Protein AF-0000000079811449 (afdb_homodimer)

Secondary structure (DSSP, 8-state):
--SEEEEEEEE--S--HHHHHHHHHTSTTTTTSPPEEEEEEEEEEE-TT-HHHHTTEEEEEEEESSSSTT-EEEEEEEE---TT-SEEEEEEEEEEESSSS--GGGGGGSSHHHH-TTSHHHHH-EEEEEEEEEEEEEEEE-TTS-EEEEEEEEEEEEEEETTEEEEEEEEEEEEEEEES-THHHHHHHHHHHTTS--EE----HHHHHHHHHS--S-SSPPP------TT-BHHHHHHHHHHHHHHHHHHHHHHHHTT---HHHHHHHHHHHHHHHHHHHHHGGGGTTSPPPP-GGGHHHHHHHHHHHHHHHIIIIIHHHHHHHHHTT-HHHHHHHHHHHHHHHHHHHHHHHHHHHHHT-HHHHHHHHHHHHHHHHHHHHHTT---SSSS--GGGSS-BHHHHHHHHHHHHHHHHHHHHHT--SHHHHHHHHHHHHHHHHHHHHTGGGS-GGGHHHHHHHHHHHHHHHHHHHHHHHHHHHHHTT--HHHHHHHHHHHHHHT--HHHHHHH-/--SEEEEEEEE--S--HHHHHHHHHTSTTTTTSPPEEEEEEEEEEE-TT-HHHHTTEEEEEEEESSSSTT-EEEEEEEE---TT-SEEEEEEEEEEESSSS--GGGGTTSSHHHH-TTSHHHHH-EEEEEEEEEEEEEEEEPTTS-EEEEEEEEEEEEEEETTEEEEEEEEEEEEEEEES-THHHHHHHHHHHTTS--EE----HHHHHHHHHS--S-SSPPP------TT-BHHHHHHHHHHHHHHHHHHHHHHHHTT---HHHHHHHHHHHHHHHHHHHHHGGGGTTSPPPP-GGGHHHHHHHHHHHHHHHIIIIIHHHHHHHHHTT-HHHHHHHHHHHHHHHHHHHHHHHHHHHHHT-HHHHHHHHHHHHHHHHHHHHHTT-S-SSSS--GGGSS-BHHHHHHHHHHHHHHHHHHHHHT--SHHHHHHHHHHHHHHHHHHHHTGGGS-GGGHHHHHHHHHHHHHHHHHHHHHHHHHHHHHTT--HHHHHHHHHHHHHHT--HHHHHHH-

Foldseek 3Di:
DDFKWKKFKKFAQADDLVVVVVLLCPQPQQVVWDKDKWKKKKWWKFFPVRLCVVQQKTWIKMWIHDDDDPTKIKIKIKHDFPLLFSTTMTTMDMDTDDDDDDDCVVCPVDCVCVSQVPCPGVVRMDTFKMWIWMKIWTWGQDPPGWIKIKIWTWGWIWGAEPNDIDIATDTMIMIITPDDDSVRNLVVQLSSLQRFQIFGDSADSVNVNVCRHPPDPDQADAQDAFDDDQQAALLRLLLGLLSRLLSNLRSLLVVLSSPDPDLVSLVSNLVSVLLNVLSLVLCCLLQVLDHADDCVLCVQLNVLSVVLNLLCCLLPPVLVVCQVVQCVVDDVSNVLSVVLNVLSVVVNVVSSVSNSVSSRNSSNRSSSSSNSVVSVQSVCLSVVNPDDDGRHDVRRPSGGCLVVLQVSLVVLVVVLVVLVVVLLDPVSVVVNLSSLSSSLSSCRNCVVSYDPVSVVSNVVSVVSNVLLVVLVSLLSSLVSSVVSVGDPVVSVVSNVVSCVSPDDVVSVVVVD/DDFKWKKFKKFAFADDLVVVVVLLCPQPQQVVWDKDKWKKKKWWKFFPVRLCVVQQKTWIKMWIHDDDDPTWIKIKIKHDFPLLFSTTMTTMDMDTDDDDDDDCVVCVVDCVCVVQVPCPGVVRMDTFKMWIWMKIWTWGQDPPGWIKIKIWTWGWIWGAEPNDIDIATDTMIMIITPDDDSVRNLVVQLSSLQRFQIFGDSADSVNVNVCRRPPDPDQADAQDAFDDDQQAALLRLLLGLLSRLLSNLRSLLVVLSSPDPDLVSLVSNLVSVLLNVLSLVLCCLLQVLDHADDCVLVVQLNVLSVVLNLLCCLLPPVLVVCQVVQCVVDDVSNVLSVVLNVLSVVVNVVSSVSNSVSSRNSSNRSSSSSNSSVSVQSVCLSVVNNPDPGRPDVRRPSGGCLVVLQVSLVVLVVVLVVLVVVLLDPVSVVVNLSSLSSSLSSCRNCVVSYDPVCVVSNVVSVVSNVLLVVLVSLLSSLVSSVVSVGDPVVSVVSNVVSCVSPDDVVSVVVVD

Radius of gyration: 43.97 Å; Cα contacts (8 Å, |Δi|>4): 1811; chains: 2; bounding box: 59×142×88 Å

Organism: NCBI:txid164759

Solvent-accessible surface area (backbone atoms only — not comparable to full-atom values): 52479 Å² total; per-residue (Å²): 125,66,61,66,46,43,34,37,31,28,36,40,68,84,66,59,55,66,61,51,50,56,54,48,48,66,34,77,85,41,48,85,40,74,69,47,76,45,42,39,39,32,42,30,44,31,32,95,82,34,56,37,59,77,68,40,36,48,37,34,40,30,38,47,51,67,85,63,96,82,45,50,23,35,38,35,44,34,44,64,45,57,69,58,32,30,63,29,53,26,40,37,49,69,44,78,42,91,46,102,56,90,64,70,79,75,37,63,92,48,72,50,48,77,76,32,75,82,44,60,57,70,73,47,49,36,81,57,32,35,38,44,31,42,34,39,33,31,67,36,76,46,91,95,70,26,30,35,38,38,34,39,37,35,41,32,34,37,31,66,52,96,87,40,80,44,74,46,82,36,36,36,40,36,39,34,59,75,40,71,64,73,66,56,55,55,54,50,50,37,60,49,12,64,74,38,36,32,37,66,31,38,74,47,74,64,54,54,39,50,38,65,72,53,63,66,97,54,83,42,41,67,93,68,80,53,93,71,62,70,78,36,28,38,37,44,47,48,29,47,61,45,41,49,25,47,32,20,20,38,51,11,49,48,36,45,64,74,62,57,80,56,62,59,21,51,45,28,22,51,50,15,47,51,44,29,54,42,47,50,59,70,46,37,74,48,26,66,65,59,65,79,68,79,58,69,65,41,43,67,39,52,50,33,42,49,53,30,39,50,36,40,43,21,55,71,46,48,49,62,72,43,42,68,73,56,28,75,75,37,70,69,44,41,50,47,50,52,50,34,47,52,42,36,52,54,50,33,53,52,34,49,53,51,31,51,55,43,60,57,32,19,52,37,20,26,44,52,45,47,43,51,51,54,48,48,51,32,48,37,40,45,71,63,63,49,72,88,80,48,45,59,35,83,64,46,72,64,43,51,23,37,64,58,52,42,54,54,52,50,50,43,52,52,51,30,54,55,31,56,78,59,40,81,50,72,64,33,44,48,52,28,46,53,40,30,50,40,44,38,45,46,50,60,61,42,41,83,52,43,65,72,76,61,48,58,56,41,52,52,31,49,52,54,48,50,50,54,46,51,21,49,49,32,38,48,33,18,52,50,33,46,73,64,67,34,51,63,35,58,29,28,18,33,41,17,20,15,49,16,47,57,59,47,68,74,56,50,56,69,70,96,126,66,59,69,45,43,35,37,32,28,36,40,69,85,65,59,54,66,62,51,50,54,54,48,47,66,35,77,86,42,47,85,40,75,68,46,75,47,43,39,40,32,42,30,47,30,32,95,83,34,56,36,59,76,68,40,36,48,37,36,41,30,38,46,51,71,86,65,96,81,45,48,24,34,39,36,45,33,43,64,42,57,70,58,32,29,62,29,51,26,40,36,47,68,43,78,42,90,45,102,56,90,64,70,79,74,36,62,90,48,73,50,48,79,75,34,74,83,43,59,56,70,72,47,49,37,81,58,32,36,39,45,31,40,34,40,33,32,66,37,76,46,90,96,69,24,29,36,38,40,34,39,37,34,40,32,32,37,29,65,54,95,87,40,81,45,74,45,82,35,34,35,38,36,39,34,60,75,40,70,62,73,66,56,54,56,54,51,50,36,60,48,11,64,75,39,37,32,37,66,30,39,74,46,73,64,53,55,39,50,38,67,73,52,63,66,97,52,84,41,43,68,91,68,82,53,92,72,60,73,78,35,28,37,36,44,47,47,30,46,61,45,39,49,25,48,32,19,20,38,53,11,50,48,36,46,65,74,63,56,81,56,61,58,22,49,46,29,24,50,49,14,48,53,42,29,53,41,47,50,59,71,46,38,76,48,27,65,65,60,66,80,69,78,59,70,66,41,41,67,40,53,51,32,43,51,53,31,41,51,36,42,43,23,55,70,44,50,48,63,72,44,44,68,72,57,28,74,75,37,70,68,43,40,50,48,49,50,49,33,46,51,43,38,50,54,50,34,54,51,34,49,53,51,31,53,55,42,61,56,32,19,53,38,18,27,45,52,44,48,43,50,50,55,48,46,51,29,47,37,39,46,71,66,62,50,70,83,81,48,46,58,36,83,63,46,72,65,44,53,24,38,64,58,51,42,52,56,53,50,50,43,52,52,50,30,55,54,30,56,77,59,41,80,48,72,65,34,45,49,52,27,47,53,38,32,49,38,44,37,47,46,50,60,62,42,41,84,54,42,65,72,76,61,50,58,58,40,52,52,32,48,52,54,47,51,52,55,46,52,22,49,47,32,39,46,33,18,53,52,34,46,73,65,66,33,51,64,34,58,28,27,18,31,42,18,21,16,49,16,48,58,61,46,69,73,58,51,55,68,71,96

InterPro domains:
  IPR007899 CHAD domain [PF05235] (241-481)
  IPR007899 CHAD domain [PS51708] (231-512)
  IPR007899 CHAD domain [SM00880] (241-512)
  IPR023577 CYTH domain [PF01928] (4-210)
  IPR023577 CYTH domain [PS51707] (3-216)
  IPR023577 CYTH domain [SM01118] (3-216)
  IPR033469 CYTH-like domain superfamily [SSF55154] (2-217)
  IPR038186 CHAD domain superfamily [G3DSA:1.40.20.10] (221-512)
  IPR039013 Inorganic triphosphatase YgiF [PTHR39569] (3-284)

Nearest PDB structures (foldseek):
  5a61-assembly1_A  TM=7.788E-01  e=1.949E-19  Escherichia coli K-12
  5a68-assembly1_A  TM=6.359E-01  e=1.776E-06  Arabidopsis thaliana
  3v85-assembly1_A  TM=6.531E-01  e=1.099E-05  Arabidopsis thaliana
  8h92-assembly1_A  TM=6.636E-01  e=1.569E-05  Ziziphus jujuba
  5a61-assembly1_A  TM=7.805E-01  e=1.984E-19  Escherichia coli K-12

Sequence (1024 aa):
MSATETEIKLALPPRDAAALAARLMRVPALARATPVREHLVSLYHDTPAQDLLRQRVALRLRREGPGGAGARWLQTLKTAGDTTSALSQRGEWEMPVAGPALELHRLEGTPWPAMDPDGVLAAALQPCFTTDFVRTRWRVRVRGGAVVEVALDVGAVTATVDGAAHATPLCELELELLQGPPEALLALARRIARHVPVLPLAASKAARGYALLHPPASPAVEAQPPALKRGMTVAQVAERVLQEPFHQFCANLFALQQGSDAPEVVHQARVGWRRLRSLARLFAPACAARPAPAAAALAPLLQSLGHLRDLDVARTQTLPALAAHYAQGGARQAAAWAAAQAALDAAADQARAQTRAALHRPAVGAALLAWQDWLHGWALAAQGECGVDACASDALAGAPARHWVRKRVQRLVRRLGAALKTAGDDEGLHHARILAKRLRYGSTSLAPLLPRRMGRHRGAAEQWQERLGAQRDWAQAAALVAGCGGDAAVVAFLRGAALGRGWDPLRDAARRMSATETEIKLALPPRDAAALAARLMRVPALARATPVREHLVSLYHDTPAQDLLRQRVALRLRREGPGGAGARWLQTLKTAGDTTSALSQRGEWEMPVAGPALELHRLEGTPWPAMDPDGVLAAALQPCFTTDFVRTRWRVRVRGGAVVEVALDVGAVTATVDGAAHATPLCELELELLQGPPEALLALARRIARHVPVLPLAASKAARGYALLHPPASPAVEAQPPALKRGMTVAQVAERVLQEPFHQFCANLFALQQGSDAPEVVHQARVGWRRLRSLARLFAPACAARPAPAAAALAPLLQSLGHLRDLDVARTQTLPALAAHYAQGGARQAAAWAAAQAALDAAADQARAQTRAALHRPAVGAALLAWQDWLHGWALAAQGECGVDACASDALAGAPARHWVRKRVQRLVRRLGAALKTAGDDEGLHHARILAKRLRYGSTSLAPLLPRRMGRHRGAAEQWQERLGAQRDWAQAAALVAGCGGDAAVVAFLRGAALGRGWDPLRDAARR

pLDDT: mean 88.12, std 11.89, range [29.69, 98.19]

Structure (mmCIF, N/CA/C/O backbone):
data_AF-0000000079811449-model_v1
#
loop_
_entity.id
_entity.type
_entity.pdbx_description
1 polymer 'Adenylate cyclase'
#
loop_
_atom_site.group_PDB
_atom_site.id
_atom_site.type_symbol
_atom_site.label_atom_id
_atom_site.label_alt_id
_atom_site.label_comp_id
_atom_site.label_asym_id
_atom_site.label_entity_id
_atom_site.label_seq_id
_atom_site.pdbx_PDB_ins_code
_atom_site.Cartn_x
_atom_site.Cartn_y
_atom_site.Cartn_z
_atom_site.occupancy
_atom_site.B_iso_or_equiv
_atom_site.auth_seq_id
_atom_site.auth_comp_id
_atom_site.auth_asym_id
_atom_site.auth_atom_id
_atom_site.pdbx_PDB_model_num
ATOM 1 N N . MET A 1 1 ? 7.316 55.438 37.5 1 42.88 1 MET A N 1
ATOM 2 C CA . MET A 1 1 ? 6.641 54.781 36.375 1 42.88 1 MET A CA 1
ATOM 3 C C . MET A 1 1 ? 6.613 53.281 36.531 1 42.88 1 MET A C 1
ATOM 5 O O . MET A 1 1 ? 7.496 52.688 37.156 1 42.88 1 MET A O 1
ATOM 9 N N . SER A 1 2 ? 5.523 52.75 36.188 1 56.16 2 SER A N 1
ATOM 10 C CA . SER A 1 2 ? 5.074 51.438 36.625 1 56.16 2 SER A CA 1
ATOM 11 C C . SER A 1 2 ? 5.926 50.344 36.031 1 56.16 2 SER A C 1
ATOM 13 O O . SER A 1 2 ? 6.355 50.438 34.875 1 56.16 2 SER A O 1
ATOM 15 N N . ALA A 1 3 ? 6.488 49.438 36.719 1 78.5 3 ALA A N 1
ATOM 16 C CA . ALA A 1 3 ? 7.441 48.344 36.625 1 78.5 3 ALA A CA 1
ATOM 17 C C . ALA A 1 3 ? 6.824 47.156 35.875 1 78.5 3 ALA A C 1
ATOM 19 O O . ALA A 1 3 ? 7.52 46.438 35.156 1 78.5 3 ALA A O 1
ATOM 20 N N . THR A 1 4 ? 5.434 47.125 35.938 1 83.81 4 THR A N 1
ATOM 21 C CA . THR A 1 4 ? 4.859 45.969 35.25 1 83.81 4 THR A CA 1
ATOM 22 C C . THR A 1 4 ? 3.66 46.375 34.406 1 83.81 4 THR A C 1
ATOM 24 O O . THR A 1 4 ? 2.777 47.094 34.875 1 83.81 4 THR A O 1
ATOM 27 N N . GLU A 1 5 ? 3.658 46.062 33.156 1 87.88 5 GLU A N 1
ATOM 28 C CA . GLU A 1 5 ? 2.576 46.312 32.188 1 87.88 5 GLU A CA 1
ATOM 29 C C . GLU A 1 5 ? 1.788 45.031 31.906 1 87.88 5 GLU A C 1
ATOM 31 O O . GLU A 1 5 ? 2.375 43.969 31.688 1 87.88 5 GLU A O 1
ATOM 36 N N . THR A 1 6 ? 0.425 45.094 32.062 1 89.56 6 THR A N 1
ATOM 37 C CA . THR A 1 6 ? -0.468 44 31.641 1 89.56 6 THR A CA 1
ATOM 38 C C . THR A 1 6 ? -1.304 44.438 30.438 1 89.56 6 THR A C 1
ATOM 40 O O . THR A 1 6 ? -2.027 45.438 30.484 1 89.56 6 THR A O 1
ATOM 43 N N . GLU A 1 7 ? -1.166 43.719 29.344 1 94.5 7 GLU A N 1
ATOM 44 C CA . GLU A 1 7 ? -1.866 44.125 28.141 1 94.5 7 GLU A CA 1
ATOM 45 C C . GLU A 1 7 ? -2.318 42.938 27.312 1 94.5 7 GLU A C 1
ATOM 47 O O . GLU A 1 7 ? -1.815 41.844 27.484 1 94.5 7 GLU A O 1
ATOM 52 N N . ILE A 1 8 ? -3.355 43.125 26.516 1 95.25 8 ILE A N 1
ATOM 53 C CA . ILE A 1 8 ? -3.764 42.219 25.453 1 95.25 8 ILE A CA 1
ATOM 54 C C . ILE A 1 8 ? -3.588 42.875 24.094 1 95.25 8 ILE A C 1
ATOM 56 O O . ILE A 1 8 ? -3.898 44.062 23.922 1 95.25 8 ILE A O 1
ATOM 60 N N . LYS A 1 9 ? -3.02 42.094 23.156 1 96.44 9 LYS A N 1
ATOM 61 C CA . LYS A 1 9 ? -2.832 42.594 21.797 1 96.44 9 LYS A CA 1
ATOM 62 C C . LYS A 1 9 ? -3.711 41.844 20.812 1 96.44 9 LYS A C 1
ATOM 64 O O . LYS A 1 9 ? -3.781 40.594 20.844 1 96.44 9 LYS A O 1
ATOM 69 N N . LEU A 1 10 ? -4.34 42.656 20 1 96.62 10 LEU A N 1
ATOM 70 C CA . LEU A 1 10 ? -5.219 42.094 18.969 1 96.62 10 LEU A CA 1
ATOM 71 C C . LEU A 1 10 ? -4.824 42.594 17.578 1 96.62 10 LEU A C 1
ATOM 73 O O . LEU A 1 10 ? -4.52 43.781 17.406 1 96.62 10 LEU A O 1
ATOM 77 N N . ALA A 1 11 ? -4.758 41.719 16.656 1 95.88 11 ALA A N 1
ATOM 78 C CA . ALA A 1 11 ? -4.512 42.094 15.273 1 95.88 11 ALA A CA 1
ATOM 79 C C . ALA A 1 11 ? -5.812 42.438 14.555 1 95.88 11 ALA A C 1
ATOM 81 O O . ALA A 1 11 ? -6.852 41.844 14.812 1 95.88 11 ALA A O 1
ATOM 82 N N . LEU A 1 12 ? -5.777 43.406 13.734 1 94.19 12 LEU A N 1
ATOM 83 C CA . LEU A 1 12 ? -6.879 43.812 12.859 1 94.19 12 LEU A CA 1
ATOM 84 C C . LEU A 1 12 ? -6.5 43.625 11.391 1 94.19 12 LEU A C 1
ATOM 86 O O . LEU A 1 12 ? -5.316 43.656 11.047 1 94.19 12 LEU A O 1
ATOM 90 N N . PRO A 1 13 ? -7.555 43.312 10.547 1 89.5 13 PRO A N 1
ATOM 91 C CA . PRO A 1 13 ? -7.234 43.312 9.117 1 89.5 13 PRO A CA 1
ATOM 92 C C . PRO A 1 13 ? -6.691 44.656 8.648 1 89.5 13 PRO A C 1
ATOM 94 O O . PRO A 1 13 ? -7.156 45.719 9.094 1 89.5 13 PRO A O 1
ATOM 97 N N . PRO A 1 14 ? -5.707 44.5 7.781 1 81.94 14 PRO A N 1
ATOM 98 C CA . PRO A 1 14 ? -5.152 45.781 7.297 1 81.94 14 PRO A CA 1
ATOM 99 C C . PRO A 1 14 ? -6.188 46.625 6.566 1 81.94 14 PRO A C 1
ATOM 101 O O . PRO A 1 14 ? -6.801 46.156 5.602 1 81.94 14 PRO A O 1
ATOM 104 N N . ARG A 1 15 ? -6.488 47.719 7.07 1 76.31 15 ARG A N 1
ATOM 105 C CA . ARG A 1 15 ? -7.422 48.688 6.512 1 76.31 15 ARG A CA 1
ATOM 106 C C . ARG A 1 15 ? -6.988 50.125 6.848 1 76.31 15 ARG A C 1
ATOM 108 O O . ARG A 1 15 ? -6.016 50.312 7.574 1 76.31 15 ARG A O 1
ATOM 115 N N . ASP A 1 16 ? -7.727 50.938 6.277 1 75.94 16 ASP A N 1
ATOM 116 C CA . ASP A 1 16 ? -7.492 52.344 6.547 1 75.94 16 ASP A CA 1
ATOM 117 C C .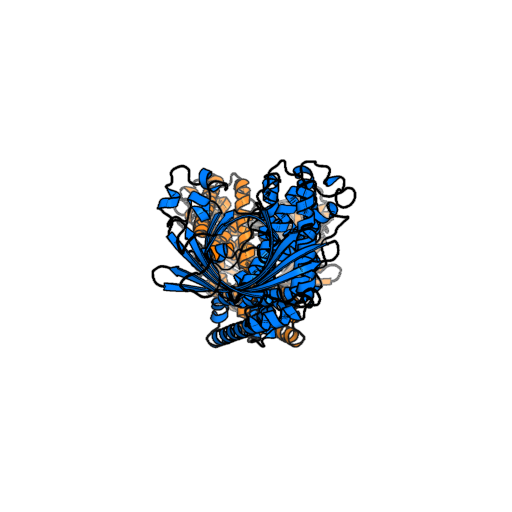 ASP A 1 16 ? -7.762 52.688 8.016 1 75.94 16 ASP A C 1
ATOM 119 O O . ASP A 1 16 ? -8.734 52.188 8.594 1 75.94 16 ASP A O 1
ATOM 123 N N . ALA A 1 17 ? -6.816 53.438 8.641 1 75 17 ALA A N 1
ATOM 124 C CA . ALA A 1 17 ? -6.844 53.812 10.055 1 75 17 ALA A CA 1
ATOM 125 C C . ALA A 1 17 ? -8.156 54.5 10.422 1 75 17 ALA A C 1
ATOM 127 O O . ALA A 1 17 ? -8.773 54.156 11.445 1 75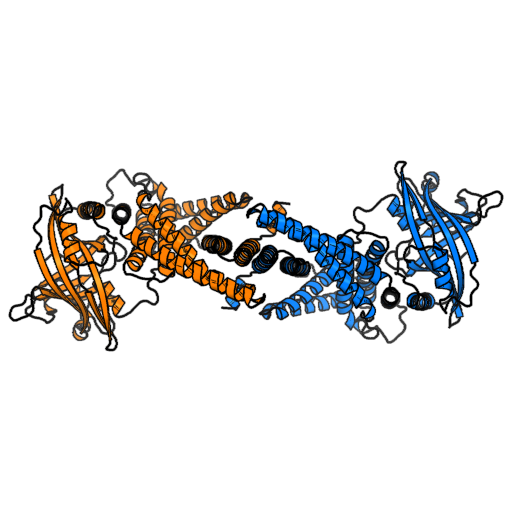 17 ALA A O 1
ATOM 128 N N . ALA A 1 18 ? -8.508 55.344 9.578 1 76.62 18 ALA A N 1
ATOM 129 C CA . ALA A 1 18 ? -9.711 56.125 9.867 1 76.62 18 ALA A CA 1
ATOM 130 C C . ALA A 1 18 ? -10.953 55.25 9.875 1 76.62 18 ALA A C 1
ATOM 132 O O . ALA A 1 18 ? -11.828 55.406 10.734 1 76.62 18 ALA A O 1
ATOM 133 N N . ALA A 1 19 ? -10.977 54.375 8.961 1 81.44 19 ALA A N 1
ATOM 134 C CA . ALA A 1 19 ? -12.117 53.469 8.867 1 81.44 19 ALA A CA 1
ATOM 135 C C . ALA A 1 19 ? -12.188 52.531 10.078 1 81.44 19 ALA A C 1
ATOM 137 O O . ALA A 1 19 ? -13.273 52.281 10.617 1 81.44 19 ALA A O 1
ATOM 138 N N . LEU A 1 20 ? -11.086 52.125 10.539 1 84 20 LEU A N 1
ATOM 139 C CA . LEU A 1 20 ? -11.031 51.25 11.703 1 84 20 LEU A CA 1
ATOM 140 C C . LEU A 1 20 ? -11.406 52.031 12.969 1 84 20 LEU A C 1
ATOM 142 O O . LEU A 1 20 ? -12.141 51.5 13.812 1 84 20 LEU A O 1
ATOM 146 N N . ALA A 1 21 ? -10.875 53.219 13.062 1 85.75 21 ALA A N 1
ATOM 147 C CA . ALA A 1 21 ? -11.203 54.062 14.219 1 85.75 21 ALA A CA 1
ATOM 148 C C . ALA A 1 21 ? -12.703 54.344 14.289 1 85.75 21 ALA A C 1
ATOM 150 O O . ALA A 1 21 ? -13.305 54.25 15.367 1 85.75 21 ALA A O 1
ATOM 151 N N . ALA A 1 22 ? -13.203 54.656 13.172 1 86.94 22 ALA A N 1
ATOM 152 C CA . ALA A 1 22 ? -14.641 54.938 13.102 1 86.94 22 ALA A CA 1
ATOM 153 C C . ALA A 1 22 ? -15.453 53.719 13.539 1 86.94 22 ALA A C 1
ATOM 155 O O . ALA A 1 22 ? -16.453 53.844 14.234 1 86.94 22 ALA A O 1
ATOM 156 N N . ARG A 1 23 ? -15.023 52.625 13.148 1 87.44 23 ARG A N 1
ATOM 157 C CA . ARG A 1 23 ? -15.703 51.375 13.523 1 87.44 23 ARG A CA 1
ATOM 158 C C . ARG A 1 23 ? -15.602 51.156 15.031 1 87.44 23 ARG A C 1
ATOM 160 O O . ARG A 1 23 ? -16.562 50.719 15.664 1 87.44 23 ARG A O 1
ATOM 167 N N . LEU A 1 24 ? -14.445 51.375 15.562 1 91.69 24 LEU A N 1
ATOM 168 C CA . LEU A 1 24 ? -14.211 51.156 16.984 1 91.69 24 LEU A CA 1
ATOM 169 C C . LEU A 1 24 ? -15.023 52.156 17.828 1 91.69 24 LEU A C 1
ATOM 171 O O . LEU A 1 24 ? -15.492 51.812 18.906 1 91.69 24 LEU A O 1
ATOM 175 N N . MET A 1 25 ? -15.227 53.281 17.297 1 90.69 25 MET A N 1
ATOM 176 C CA . MET A 1 25 ? -15.984 54.312 18.016 1 90.69 25 MET A CA 1
ATOM 177 C C . MET A 1 25 ? -17.453 53.938 18.125 1 90.69 25 MET A C 1
ATOM 179 O O . MET A 1 25 ? -18.172 54.469 18.969 1 90.69 25 MET A O 1
ATOM 183 N N . ARG A 1 26 ? -17.828 53.031 17.297 1 91 26 ARG A N 1
ATOM 184 C CA . ARG A 1 26 ? -19.203 52.562 17.312 1 91 26 ARG A CA 1
ATOM 185 C C . ARG A 1 26 ? -19.391 51.406 18.266 1 91 26 ARG A C 1
ATOM 187 O O . ARG A 1 26 ? -20.516 51 18.562 1 91 26 ARG A O 1
ATOM 194 N N . VAL A 1 27 ? -18.344 50.906 18.703 1 92.38 27 VAL A N 1
ATOM 195 C CA . VAL A 1 27 ? -18.422 49.844 19.703 1 92.38 27 VAL A CA 1
ATOM 196 C C . VAL A 1 27 ? -18.938 50.375 21.031 1 92.38 27 VAL A C 1
ATOM 198 O O . VAL A 1 27 ? -18.375 51.344 21.562 1 92.38 27 VAL A O 1
ATOM 201 N N . PRO A 1 28 ? -19.984 49.812 21.594 1 89.19 28 PRO A N 1
ATOM 202 C CA . PRO A 1 28 ? -20.609 50.344 22.797 1 89.19 28 PRO A CA 1
ATOM 203 C C . PRO A 1 28 ? -19.609 50.562 23.938 1 89.19 28 PRO A C 1
ATOM 205 O O . PRO A 1 28 ? -19.688 51.562 24.656 1 89.19 28 PRO A O 1
ATOM 208 N N . ALA A 1 29 ? -18.656 49.75 24.062 1 88.12 29 ALA A N 1
ATOM 209 C CA . ALA A 1 29 ? -17.688 49.844 25.156 1 88.12 29 ALA A CA 1
ATOM 210 C C . ALA A 1 29 ? -16.781 51.062 25 1 88.12 29 ALA A C 1
ATOM 212 O O . ALA A 1 29 ? -16.172 51.5 25.969 1 88.12 29 ALA A O 1
ATOM 213 N N . LEU A 1 30 ? -16.656 51.625 23.812 1 92.38 30 LEU A N 1
ATOM 214 C CA . LEU A 1 30 ? -15.719 52.688 23.531 1 92.38 30 LEU A CA 1
ATOM 215 C C . LEU A 1 30 ? -16.469 53.969 23.188 1 92.38 30 LEU A C 1
ATOM 217 O O . LEU A 1 30 ? -15.898 55.062 23.172 1 92.38 30 LEU A O 1
ATOM 221 N N . ALA A 1 31 ? -17.734 53.906 22.984 1 89.31 31 ALA A N 1
ATOM 222 C CA . ALA A 1 31 ? -18.547 54.969 22.391 1 89.31 31 ALA A CA 1
ATOM 223 C C . ALA A 1 31 ? -18.578 56.188 23.281 1 89.31 31 ALA A C 1
ATOM 225 O O . ALA A 1 31 ? -18.719 57.312 22.797 1 89.31 31 ALA A O 1
ATOM 226 N N . ARG A 1 32 ? -18.438 56 24.578 1 88.12 32 ARG A N 1
ATOM 227 C CA . ARG A 1 32 ? -18.609 57.125 25.5 1 88.12 32 ARG A CA 1
ATOM 228 C C . ARG A 1 32 ? -17.266 57.844 25.734 1 88.12 32 ARG A C 1
ATOM 230 O O . ARG A 1 32 ? -17.234 58.938 26.328 1 88.12 32 ARG A O 1
ATOM 237 N N . ALA A 1 33 ? -16.234 57.281 25.312 1 90.62 33 ALA A N 1
ATOM 238 C CA . ALA A 1 33 ? -14.93 57.875 25.531 1 90.62 33 ALA A CA 1
ATOM 239 C C . ALA A 1 33 ? -14.477 58.688 24.328 1 90.62 33 ALA A C 1
ATOM 241 O O . ALA A 1 33 ? -14.734 58.312 23.188 1 90.62 33 ALA A O 1
ATOM 242 N N . THR A 1 34 ? -13.859 59.844 24.578 1 91.19 34 THR A N 1
ATOM 243 C CA . THR A 1 34 ? -13.297 60.656 23.5 1 91.19 34 THR A CA 1
ATOM 244 C C . THR A 1 34 ? -11.891 60.219 23.156 1 91.19 34 THR A C 1
ATOM 246 O O . THR A 1 34 ? -11 60.219 24 1 91.19 34 THR A O 1
ATOM 249 N N . PRO A 1 35 ? -11.719 59.812 21.906 1 93.5 35 PRO A N 1
ATOM 250 C CA . PRO A 1 35 ? -10.383 59.344 21.516 1 93.5 35 PRO A CA 1
ATOM 251 C C . PRO A 1 35 ? -9.383 60.5 21.344 1 93.5 35 PRO A C 1
ATOM 253 O O . PRO A 1 35 ? -9.773 61.625 21.031 1 93.5 35 PRO A O 1
ATOM 256 N N . VAL A 1 36 ? -8.164 60.188 21.578 1 93.44 36 VAL A N 1
ATOM 257 C CA . VAL A 1 36 ? -7.043 61.062 21.328 1 93.44 36 VAL A CA 1
ATOM 258 C C . VAL A 1 36 ? -6.113 60.438 20.281 1 93.44 36 VAL A C 1
ATOM 260 O O . VAL A 1 36 ? -5.754 59.281 20.391 1 93.44 36 VAL A O 1
ATOM 263 N N . ARG A 1 37 ? -5.77 61.25 19.312 1 92.81 37 ARG A N 1
ATOM 264 C CA . ARG A 1 37 ? -4.91 60.781 18.234 1 92.81 37 ARG A CA 1
ATOM 265 C C . ARG A 1 37 ? -3.508 61.375 18.344 1 92.81 37 ARG A C 1
ATOM 267 O O . ARG A 1 37 ? -3.352 62.531 18.672 1 92.81 37 ARG A O 1
ATOM 274 N N . GLU A 1 38 ? -2.537 60.562 18.078 1 92.56 38 GLU A N 1
ATOM 275 C CA . GLU A 1 38 ? -1.143 61 18.094 1 92.56 38 GLU A CA 1
ATOM 276 C C . GLU A 1 38 ? -0.317 60.219 17.078 1 92.56 38 GLU A C 1
ATOM 278 O O . GLU A 1 38 ? -0.622 59.062 16.781 1 92.56 38 GLU A O 1
ATOM 283 N N . HIS A 1 39 ? 0.681 60.875 16.516 1 94.06 39 HIS A N 1
ATOM 284 C CA . HIS A 1 39 ? 1.654 60.219 15.656 1 94.06 39 HIS A CA 1
ATOM 285 C C . HIS A 1 39 ? 2.898 59.812 16.438 1 94.06 39 HIS A C 1
ATOM 287 O O . HIS A 1 39 ? 3.537 60.656 17.078 1 94.06 39 HIS A O 1
ATOM 293 N N . LEU A 1 40 ? 3.197 58.562 16.391 1 95.81 40 LEU A N 1
ATOM 294 C CA . LEU A 1 40 ? 4.316 58 17.141 1 95.81 40 LEU A CA 1
ATOM 295 C C . LEU A 1 40 ? 5.332 57.344 16.219 1 95.81 40 LEU A C 1
ATOM 297 O O . LEU A 1 40 ? 4.969 56.531 15.367 1 95.81 40 LEU A O 1
ATOM 301 N N . VAL A 1 41 ? 6.59 57.719 16.328 1 96.69 41 VAL A N 1
ATOM 302 C CA . VAL A 1 41 ? 7.699 57.094 15.602 1 96.69 41 VAL A CA 1
ATOM 303 C C . VAL A 1 41 ? 8.711 56.562 16.594 1 96.69 41 VAL A C 1
ATOM 305 O O . VAL A 1 41 ? 9.258 57.281 17.422 1 96.69 41 VAL A O 1
ATOM 308 N N . SER A 1 42 ? 8.898 55.25 16.547 1 97.38 42 SER A N 1
ATOM 309 C CA . SER A 1 42 ? 9.844 54.625 17.453 1 97.38 42 SER A CA 1
ATOM 310 C C . SER A 1 42 ? 11.039 54.031 16.703 1 97.38 42 SER A C 1
ATOM 312 O O . SER A 1 42 ? 10.867 53.344 15.688 1 97.38 42 SER A O 1
ATOM 314 N N . LEU A 1 43 ? 12.164 54.344 17.188 1 97.38 43 LEU A N 1
ATOM 315 C CA . LEU A 1 43 ? 13.406 53.781 16.703 1 97.38 43 LEU A CA 1
ATOM 316 C C . LEU A 1 43 ? 13.938 52.719 17.672 1 97.38 43 LEU A C 1
ATOM 318 O O . LEU A 1 43 ? 14.25 53.062 18.828 1 97.38 43 LEU A O 1
ATOM 322 N N . TYR A 1 44 ? 14.016 51.469 17.219 1 98.12 44 TYR A N 1
ATOM 323 C CA . TYR A 1 44 ? 14.523 50.406 18.062 1 98.12 44 TYR A CA 1
ATOM 324 C C . TYR A 1 44 ? 16.031 50.25 17.891 1 98.12 44 TYR A C 1
ATOM 326 O O . TYR A 1 44 ? 16.562 50.406 16.797 1 98.12 44 TYR A O 1
ATOM 334 N N . HIS A 1 45 ? 16.688 49.969 19.016 1 97.69 45 HIS A N 1
ATOM 335 C CA . HIS A 1 45 ? 18.141 49.812 19.031 1 97.69 45 HIS A CA 1
ATOM 336 C C . HIS A 1 45 ? 18.531 48.406 19.5 1 97.69 45 HIS A C 1
ATOM 338 O O . HIS A 1 45 ? 17.891 47.844 20.391 1 97.69 45 HIS A O 1
ATOM 344 N N . ASP A 1 46 ? 19.5 47.875 18.859 1 97.56 46 ASP A N 1
ATOM 345 C CA . ASP A 1 46 ? 20.141 46.625 19.234 1 97.56 46 ASP A CA 1
ATOM 346 C C . ASP A 1 46 ? 21.562 46.531 18.719 1 97.56 46 ASP A C 1
ATOM 348 O O . ASP A 1 46 ? 22.016 47.438 17.984 1 97.56 46 ASP A O 1
ATOM 352 N N . THR A 1 47 ? 22.312 45.594 19.188 1 96.5 47 THR A N 1
ATOM 353 C CA . THR A 1 47 ? 23.641 45.375 18.656 1 96.5 47 THR A CA 1
ATOM 354 C C . THR A 1 47 ? 23.578 44.656 17.312 1 96.5 47 THR A C 1
ATOM 356 O O . THR A 1 47 ? 22.562 44.031 16.984 1 96.5 47 THR A O 1
ATOM 359 N N . PRO A 1 48 ? 24.688 44.781 16.516 1 93.62 48 PRO A N 1
ATOM 360 C CA . PRO A 1 48 ? 24.703 44 15.273 1 93.62 48 PRO A CA 1
ATOM 361 C C . PRO A 1 48 ? 24.484 42.5 15.5 1 93.62 48 PRO A C 1
ATOM 363 O O . PRO A 1 48 ? 23.906 41.812 14.648 1 93.62 48 PRO A O 1
ATOM 366 N N . ALA A 1 49 ? 24.875 42.031 16.609 1 93.56 49 ALA A N 1
ATOM 367 C CA . ALA A 1 49 ? 24.719 40.625 16.938 1 93.56 49 ALA A CA 1
ATOM 368 C C . ALA A 1 49 ? 23.359 40.344 17.562 1 93.56 49 ALA A C 1
ATOM 370 O O . ALA A 1 49 ? 23.016 39.188 17.859 1 93.56 49 ALA A O 1
ATOM 371 N N . GLN A 1 50 ? 22.625 41.375 17.75 1 94.62 50 GLN A N 1
ATOM 372 C CA . GLN A 1 50 ? 21.281 41.281 18.312 1 94.62 50 GLN A CA 1
ATOM 373 C C . GLN A 1 50 ? 21.312 40.688 19.719 1 94.62 50 GLN A C 1
ATOM 375 O O . GLN A 1 50 ? 20.578 39.75 20.016 1 94.62 50 GLN A O 1
ATOM 380 N N . ASP A 1 51 ? 22.078 41.219 20.469 1 95.12 51 ASP A N 1
ATOM 381 C CA . ASP A 1 51 ? 22.266 40.781 21.844 1 95.12 51 ASP A CA 1
ATOM 382 C C . ASP A 1 51 ? 21 41.031 22.672 1 95.12 51 ASP A C 1
ATOM 384 O O . ASP A 1 51 ? 20.688 40.25 23.578 1 95.12 51 ASP A O 1
ATOM 388 N N . LEU A 1 52 ? 20.328 42.219 22.484 1 95.12 52 LEU A N 1
ATOM 389 C CA . LEU A 1 52 ? 19.109 42.5 23.219 1 95.12 52 LEU A CA 1
ATOM 390 C C . LEU A 1 52 ? 18.016 41.469 22.875 1 95.12 52 LEU A C 1
ATOM 392 O O . LEU A 1 52 ? 17.312 41 23.75 1 95.12 52 LEU A O 1
ATOM 396 N N . LEU A 1 53 ? 17.891 41.219 21.609 1 93.81 53 LEU A N 1
ATOM 397 C CA . LEU A 1 53 ? 16.938 40.219 21.188 1 93.81 53 LEU A CA 1
ATOM 398 C C . LEU A 1 53 ? 17.219 38.875 21.891 1 93.81 53 LEU A C 1
ATOM 400 O O . LEU A 1 53 ? 16.281 38.219 22.359 1 93.81 53 LEU A O 1
ATOM 404 N N . ARG A 1 54 ? 18.438 38.438 21.906 1 92.88 54 ARG A N 1
ATOM 405 C CA . ARG A 1 54 ? 18.828 37.156 22.516 1 92.88 54 ARG A CA 1
ATOM 406 C C . ARG A 1 54 ? 18.453 37.125 23.984 1 92.88 54 ARG A C 1
ATOM 408 O O . ARG A 1 54 ? 18.156 36.062 24.531 1 92.88 54 ARG A O 1
ATOM 415 N N . GLN A 1 55 ? 18.484 38.281 24.531 1 91.19 55 GLN A N 1
ATOM 416 C CA . GLN A 1 55 ? 18.141 38.375 25.953 1 91.19 55 GLN A CA 1
ATOM 417 C C . GLN A 1 55 ? 16.656 38.656 26.125 1 91.19 55 GLN A C 1
ATOM 419 O O . GLN A 1 55 ? 16.172 38.844 27.25 1 91.19 55 GLN A O 1
ATOM 424 N N . ARG A 1 56 ? 15.953 38.781 25.047 1 92.44 56 ARG A N 1
ATOM 425 C CA . ARG A 1 56 ? 14.516 39 25.031 1 92.44 56 ARG A CA 1
ATOM 426 C C . ARG A 1 56 ? 14.18 40.375 25.641 1 92.44 56 ARG A C 1
ATOM 428 O O . ARG A 1 56 ? 13.273 40.5 26.469 1 92.44 56 ARG A O 1
ATOM 435 N N . VAL A 1 57 ? 14.969 41.344 25.297 1 94.06 57 VAL A N 1
ATOM 436 C CA . VAL A 1 57 ? 14.805 42.719 25.734 1 94.06 57 VAL A CA 1
ATOM 437 C C . VAL A 1 57 ? 14.695 43.656 24.531 1 94.06 57 VAL A C 1
ATOM 439 O O . VAL A 1 57 ? 15.344 43.406 23.5 1 94.06 57 VAL A O 1
ATOM 442 N N . ALA A 1 58 ? 13.836 44.719 24.625 1 96.06 58 ALA A N 1
ATOM 443 C CA . ALA A 1 58 ? 13.711 45.719 23.578 1 96.06 58 ALA A CA 1
ATOM 444 C C . ALA A 1 58 ? 14 47.125 24.125 1 96.06 58 ALA A C 1
ATOM 446 O O . ALA A 1 58 ? 13.602 47.438 25.234 1 96.06 58 ALA A O 1
ATOM 447 N N . LEU A 1 59 ? 14.781 47.844 23.359 1 97.31 59 LEU A N 1
ATOM 448 C CA . LEU A 1 59 ? 15.117 49.219 23.688 1 97.31 59 LEU A CA 1
ATOM 449 C C . LEU A 1 59 ? 14.734 50.156 22.531 1 97.31 59 LEU A C 1
ATOM 451 O O . LEU A 1 59 ? 15.133 49.906 21.391 1 97.31 59 LEU A O 1
ATOM 455 N N . ARG A 1 60 ? 13.977 51.188 22.875 1 97.31 60 ARG A N 1
ATOM 456 C CA . ARG A 1 60 ? 13.555 52.062 21.797 1 97.31 60 ARG A CA 1
ATOM 457 C C . ARG A 1 60 ? 13.562 53.531 22.234 1 97.31 60 ARG A C 1
ATOM 459 O O . ARG A 1 60 ? 13.523 53.812 23.438 1 97.31 60 ARG A O 1
ATOM 466 N N . LEU A 1 61 ? 13.703 54.406 21.25 1 96.88 61 LEU A N 1
ATOM 467 C CA . LEU A 1 61 ? 13.445 55.844 21.328 1 96.88 61 LEU A CA 1
ATOM 468 C C . LEU A 1 61 ? 12.188 56.219 20.547 1 96.88 61 LEU A C 1
ATOM 470 O O . LEU A 1 61 ? 12.023 55.812 19.391 1 96.88 61 LEU A O 1
ATOM 474 N N . ARG A 1 62 ? 11.312 56.906 21.219 1 97.31 62 ARG A N 1
ATOM 475 C CA . ARG A 1 62 ? 10.047 57.25 20.578 1 97.31 62 ARG A CA 1
ATOM 476 C C . ARG A 1 62 ? 9.859 58.75 20.5 1 97.31 62 ARG A C 1
ATOM 478 O O . ARG A 1 62 ? 10.078 59.469 21.5 1 97.31 62 ARG A O 1
ATOM 485 N N . ARG A 1 63 ? 9.516 59.219 19.328 1 95.69 63 ARG A N 1
ATOM 486 C CA . ARG A 1 63 ? 9.102 60.625 19.141 1 95.69 63 ARG A CA 1
ATOM 487 C C . ARG A 1 63 ? 7.586 60.75 19.172 1 95.69 63 ARG A C 1
ATOM 489 O O . ARG A 1 63 ? 6.883 60.031 18.453 1 95.69 63 ARG A O 1
ATOM 496 N N . GLU A 1 64 ? 7.137 61.625 20.078 1 92 64 GLU A N 1
ATOM 497 C CA . GLU A 1 64 ? 5.711 61.938 20.125 1 92 64 GLU A CA 1
ATOM 498 C C . GLU A 1 64 ? 5.395 63.219 19.375 1 92 64 GLU A C 1
ATOM 500 O O . GLU A 1 64 ? 6.039 64.25 19.594 1 92 64 GLU A O 1
ATOM 505 N N . GLY A 1 65 ? 4.398 63.156 18.531 1 81.62 65 GLY A N 1
ATOM 506 C CA . GLY A 1 65 ? 3.98 64.375 17.797 1 81.62 65 GLY A CA 1
ATOM 507 C C . GLY A 1 65 ? 4.816 64.625 16.562 1 81.62 65 GLY A C 1
ATOM 508 O O . GLY A 1 65 ? 5.582 63.719 16.125 1 81.62 65 GLY A O 1
ATOM 509 N N . PRO A 1 66 ? 4.484 65.75 15.922 1 75.88 66 PRO A N 1
ATOM 510 C CA . PRO A 1 66 ? 5.203 66.125 14.688 1 75.88 66 PRO A CA 1
ATOM 511 C C . PRO A 1 66 ? 6.676 66.438 14.938 1 75.88 66 PRO A C 1
ATOM 513 O O . PRO A 1 66 ? 7.051 66.875 16.031 1 75.88 66 PRO A O 1
ATOM 516 N N . GLY A 1 67 ? 7.52 66 14.086 1 67.88 67 GLY A N 1
ATOM 517 C CA . GLY A 1 67 ? 8.953 66.312 14.156 1 67.88 67 GLY A CA 1
ATOM 518 C C . GLY A 1 67 ? 9.289 67.75 14.289 1 67.88 67 GLY A C 1
ATOM 519 O O . GLY A 1 67 ? 8.43 68.625 14.102 1 67.88 67 GLY A O 1
ATOM 520 N N . GLY A 1 68 ? 10.398 68.25 14.867 1 67.12 68 GLY A N 1
ATOM 521 C CA . GLY A 1 68 ? 10.891 69.562 14.945 1 67.12 68 GLY A CA 1
ATOM 522 C C . GLY A 1 68 ? 11.508 69.938 16.297 1 67.12 68 GLY A C 1
ATOM 523 O O . GLY A 1 68 ? 11.703 69.062 17.125 1 67.12 68 GLY A O 1
ATOM 524 N N . ALA A 1 69 ? 11.727 71.312 16.344 1 71.31 69 ALA A N 1
ATOM 525 C CA . ALA A 1 69 ? 12.289 71.875 17.578 1 71.31 69 ALA A CA 1
ATOM 526 C C . ALA A 1 69 ? 11.281 71.75 18.734 1 71.31 69 ALA A C 1
ATOM 528 O O . ALA A 1 69 ? 10.117 72.125 18.578 1 71.31 69 ALA A O 1
ATOM 529 N N . GLY A 1 70 ? 11.562 70.875 19.797 1 75.5 70 GLY A N 1
ATOM 530 C CA . GLY A 1 70 ? 10.711 70.75 20.969 1 75.5 70 GLY A CA 1
ATOM 531 C C . GLY A 1 70 ? 9.945 69.5 21.031 1 75.5 70 GLY A C 1
ATOM 532 O O . GLY A 1 70 ? 9.039 69.312 21.859 1 75.5 70 GLY A O 1
ATOM 533 N N . ALA A 1 71 ? 10.227 68.625 20.078 1 85.12 71 ALA A N 1
ATOM 534 C CA . ALA A 1 71 ? 9.547 67.375 20.109 1 85.12 71 ALA A CA 1
ATOM 535 C C . ALA A 1 71 ? 9.828 66.625 21.422 1 85.12 71 ALA A C 1
ATOM 537 O O . ALA A 1 71 ? 10.906 66.75 22 1 85.12 71 ALA A O 1
ATOM 538 N N . ARG A 1 72 ? 8.789 65.875 21.875 1 92.12 72 ARG A N 1
ATOM 539 C CA . ARG A 1 72 ? 8.969 65.062 23.062 1 92.12 72 ARG A CA 1
ATOM 540 C C . ARG A 1 72 ? 9.516 63.688 22.703 1 92.12 72 ARG A C 1
ATOM 542 O O . ARG A 1 72 ? 9.031 63.031 21.781 1 92.12 72 ARG A O 1
ATOM 549 N N . TRP A 1 73 ? 10.578 63.344 23.422 1 94.75 73 TRP A N 1
ATOM 550 C CA . TRP A 1 73 ? 11.234 62.062 23.203 1 94.75 73 TRP A CA 1
ATOM 551 C C . TRP A 1 73 ? 11.133 61.156 24.438 1 94.75 73 TRP A C 1
ATOM 553 O O . TRP A 1 73 ? 11.328 61.625 25.562 1 94.75 73 TRP A O 1
ATOM 563 N N . LEU A 1 74 ? 10.797 59.938 24.172 1 95.94 74 LEU A N 1
ATOM 564 C CA . LEU A 1 74 ? 10.711 58.969 25.234 1 95.94 74 LEU A CA 1
ATOM 565 C C . LEU A 1 74 ? 11.641 57.781 24.969 1 95.94 74 LEU A C 1
ATOM 567 O O . LEU A 1 74 ? 11.727 57.281 23.844 1 95.94 74 LEU A O 1
ATOM 571 N N . GLN A 1 75 ? 12.406 57.406 26 1 96.75 75 GLN A N 1
ATOM 572 C CA . GLN A 1 75 ? 13.195 56.188 26.016 1 96.75 75 GLN A CA 1
ATOM 573 C C . GLN A 1 75 ? 12.477 55.062 26.781 1 96.75 75 GLN A C 1
ATOM 575 O O . GLN A 1 75 ? 11.945 55.312 27.859 1 96.75 75 GLN A O 1
ATOM 580 N N . THR A 1 76 ? 12.43 53.875 26.141 1 96.38 76 THR A N 1
ATOM 581 C CA . THR A 1 76 ? 11.711 52.75 26.781 1 96.38 76 THR A CA 1
ATOM 582 C C . THR A 1 76 ? 12.531 51.469 26.75 1 96.38 76 THR A C 1
ATOM 584 O O . THR A 1 76 ? 13.078 51.125 25.703 1 96.38 76 THR A O 1
ATOM 587 N N . LEU A 1 77 ? 12.648 50.844 27.875 1 95.75 77 LEU A N 1
ATOM 588 C CA . LEU A 1 77 ? 13.18 49.5 28.016 1 95.75 77 LEU A CA 1
ATOM 589 C C . LEU A 1 77 ? 12.078 48.5 28.359 1 95.75 77 LEU A C 1
ATOM 591 O O . LEU A 1 77 ? 11.312 48.719 29.297 1 95.75 77 LEU A O 1
ATOM 595 N N . LYS A 1 78 ? 11.953 47.469 27.531 1 94.75 78 LYS A N 1
ATOM 596 C CA . LYS A 1 78 ? 10.953 46.438 27.781 1 94.75 78 LYS A CA 1
ATOM 597 C C . LYS A 1 78 ? 11.594 45.062 27.906 1 94.75 78 LYS A C 1
ATOM 599 O O . LYS A 1 78 ? 12.516 44.719 27.156 1 94.75 78 LYS A O 1
ATOM 604 N N . THR A 1 79 ? 11.164 44.281 28.828 1 90.81 79 THR A N 1
ATOM 605 C CA . THR A 1 79 ? 11.594 42.906 28.984 1 90.81 79 THR A CA 1
ATOM 606 C C . THR A 1 79 ? 10.5 41.938 28.547 1 90.81 79 THR A C 1
ATOM 608 O O . THR A 1 79 ? 9.359 42.344 28.328 1 90.81 79 THR A O 1
ATOM 611 N N . ALA A 1 80 ? 11.016 40.719 28.359 1 77.75 80 ALA A N 1
ATOM 612 C CA . ALA A 1 80 ? 10.078 39.75 27.781 1 77.75 80 ALA A CA 1
ATOM 613 C C . ALA A 1 80 ? 9.133 39.188 28.844 1 77.75 80 ALA A C 1
ATOM 615 O O . ALA A 1 80 ? 9.531 39 30 1 77.75 80 ALA A O 1
ATOM 616 N N . GLY A 1 81 ? 7.832 39.188 28.531 1 68.88 81 GLY A N 1
ATOM 617 C CA . GLY A 1 81 ? 6.875 38.344 29.234 1 68.88 81 GLY A CA 1
ATOM 618 C C . GLY A 1 81 ? 6.594 37.031 28.516 1 68.88 81 GLY A C 1
ATOM 619 O O . GLY A 1 81 ? 7.492 36.438 27.891 1 68.88 81 GLY A O 1
ATOM 620 N N . ASP A 1 82 ? 5.461 36.5 28.766 1 69.19 82 ASP A N 1
ATOM 621 C CA . ASP A 1 82 ? 5.02 35.312 28.016 1 69.19 82 ASP A CA 1
ATOM 622 C C . ASP A 1 82 ? 4.844 35.656 26.531 1 69.19 82 ASP A C 1
ATOM 624 O O . ASP A 1 82 ? 4.055 36.531 26.172 1 69.19 82 ASP A O 1
ATOM 628 N N . THR A 1 83 ? 5.586 35.031 25.672 1 69.19 83 THR A N 1
ATOM 629 C CA . THR A 1 83 ? 5.629 35.375 24.266 1 69.19 83 THR A CA 1
ATOM 630 C C . THR A 1 83 ? 4.656 34.531 23.469 1 69.19 83 THR A C 1
ATOM 632 O O . THR A 1 83 ? 4.598 34.625 22.234 1 69.19 83 THR A O 1
ATOM 635 N N . THR A 1 84 ? 3.902 33.75 24.125 1 76.12 84 THR A N 1
ATOM 636 C CA . THR A 1 84 ? 3.016 32.844 23.391 1 76.12 84 THR A CA 1
ATOM 637 C C . THR A 1 84 ? 1.554 33.219 23.625 1 76.12 84 THR A C 1
ATOM 639 O O . THR A 1 84 ? 0.649 32.531 23.141 1 76.12 84 THR A O 1
ATOM 642 N N . SER A 1 85 ? 1.353 34.25 24.281 1 83.75 85 SER A N 1
ATOM 643 C CA . SER A 1 85 ? -0.012 34.656 24.625 1 83.75 85 SER A CA 1
ATOM 644 C C . SER A 1 85 ? -0.282 36.094 24.234 1 83.75 85 SER A C 1
ATOM 646 O O . SER A 1 85 ? 0.623 36.938 24.25 1 83.75 85 SER A O 1
ATOM 648 N N . ALA A 1 86 ? -1.484 36.312 23.875 1 85.38 86 ALA A N 1
ATOM 649 C CA . ALA A 1 86 ? -1.91 37.688 23.594 1 85.38 86 ALA A CA 1
ATOM 650 C C . ALA A 1 86 ? -1.945 38.531 24.891 1 85.38 86 ALA A C 1
ATOM 652 O O . ALA A 1 86 ? -1.831 39.75 24.844 1 85.38 86 ALA A O 1
ATOM 653 N N . LEU A 1 87 ? -2.24 37.844 25.938 1 86.44 87 LEU A N 1
ATOM 654 C CA . LEU A 1 87 ? -2.158 38.469 27.25 1 86.44 87 LEU A CA 1
ATOM 655 C C . LEU A 1 87 ? -0.737 38.375 27.797 1 86.44 87 LEU A C 1
ATOM 657 O O . LEU A 1 87 ? -0.21 37.281 28.016 1 86.44 87 LEU A O 1
ATOM 661 N N . SER A 1 88 ? -0.185 39.562 27.953 1 87.94 88 SER A N 1
ATOM 662 C CA . SER A 1 88 ? 1.215 39.562 28.359 1 87.94 88 SER A CA 1
ATOM 663 C C . SER A 1 88 ? 1.419 40.469 29.578 1 87.94 88 SER A C 1
ATOM 665 O O . SER A 1 88 ? 0.701 41.438 29.766 1 87.94 88 SER A O 1
ATOM 667 N N . GLN A 1 89 ? 2.262 39.969 30.359 1 85.44 89 GLN A N 1
ATOM 668 C CA . GLN A 1 89 ? 2.789 40.75 31.484 1 85.44 89 GLN A CA 1
ATOM 669 C C . GLN A 1 89 ? 4.305 40.875 31.391 1 85.44 89 GLN A C 1
ATOM 671 O O . GLN A 1 89 ? 5.02 39.875 31.328 1 85.44 89 GLN A O 1
ATOM 676 N N . ARG A 1 90 ? 4.719 42.188 31.312 1 90.12 90 ARG A N 1
ATOM 677 C CA . ARG A 1 90 ? 6.156 42.375 31.141 1 90.12 90 ARG A CA 1
ATOM 678 C C . ARG A 1 90 ? 6.629 43.625 31.844 1 90.12 90 ARG A C 1
ATOM 680 O O . ARG A 1 90 ? 5.816 44.469 32.25 1 90.12 90 ARG A O 1
ATOM 687 N N . GLY A 1 91 ? 7.977 43.656 32.062 1 90.94 91 GLY A N 1
ATOM 688 C CA . GLY A 1 91 ? 8.586 44.875 32.562 1 90.94 91 GLY A CA 1
ATOM 689 C C . GLY A 1 91 ? 8.68 45.969 31.531 1 90.94 91 GLY A C 1
ATOM 690 O O . GLY A 1 91 ? 8.969 45.688 30.359 1 90.94 91 GLY A O 1
ATOM 691 N N . GLU A 1 92 ? 8.328 47.156 31.938 1 93.12 92 GLU A N 1
ATOM 692 C CA . GLU A 1 92 ? 8.414 48.312 31.062 1 93.12 92 GLU A CA 1
ATOM 693 C C . GLU A 1 92 ? 8.836 49.562 31.828 1 93.12 92 GLU A C 1
ATOM 695 O O . GLU A 1 92 ? 8.203 49.906 32.844 1 93.12 92 GLU A O 1
ATOM 700 N N . TRP A 1 93 ? 9.922 50.156 31.375 1 94.5 93 TRP A N 1
ATOM 701 C CA . TRP A 1 93 ? 10.445 51.406 31.938 1 94.5 93 TRP A CA 1
ATOM 702 C C . TRP A 1 93 ? 10.531 52.469 30.859 1 94.5 93 TRP A C 1
ATOM 704 O O . TRP A 1 93 ? 11.328 52.375 29.938 1 94.5 93 TRP A O 1
ATOM 714 N N . GLU A 1 94 ? 9.695 53.5 31.016 1 94.38 94 GLU A N 1
ATOM 715 C CA . GLU A 1 94 ? 9.641 54.594 30.062 1 94.38 94 GLU A CA 1
ATOM 716 C C . GLU A 1 94 ? 10.016 55.906 30.734 1 94.38 94 GLU A C 1
ATOM 718 O O . GLU A 1 94 ? 9.594 56.188 31.859 1 94.38 94 GLU A O 1
ATOM 723 N N . MET A 1 95 ? 10.844 56.719 30.062 1 94.69 95 MET A N 1
ATOM 724 C CA . MET A 1 95 ? 11.266 58 30.609 1 94.69 95 MET A CA 1
ATOM 725 C C . MET A 1 95 ? 11.523 59 29.516 1 94.69 95 MET A C 1
ATOM 727 O O . MET A 1 95 ? 11.953 58.656 28.422 1 94.69 95 MET A O 1
ATOM 731 N N . PRO A 1 96 ? 11.25 60.25 29.828 1 94.69 96 PRO A N 1
ATOM 732 C CA . PRO A 1 96 ? 11.578 61.312 28.844 1 94.69 96 PRO A CA 1
ATOM 733 C C . PRO A 1 96 ? 13.086 61.531 28.703 1 94.69 96 PRO A C 1
ATOM 735 O O . PRO A 1 96 ? 13.828 61.406 29.672 1 94.69 96 PRO A O 1
ATOM 738 N N . VAL A 1 97 ? 13.469 61.844 27.516 1 95.38 97 VAL A N 1
ATOM 739 C CA . VAL A 1 97 ? 14.859 62.188 27.234 1 95.38 97 VAL A CA 1
ATOM 740 C C . VAL A 1 97 ? 14.914 63.531 26.484 1 95.38 97 VAL A C 1
ATOM 742 O O . VAL A 1 97 ? 13.898 64 25.984 1 95.38 97 VAL A O 1
ATOM 745 N N . ALA A 1 98 ? 16.047 64.062 26.438 1 91.31 98 ALA A N 1
ATOM 746 C CA . ALA A 1 98 ? 16.203 65.438 26 1 91.31 98 ALA A CA 1
ATOM 747 C C . ALA A 1 98 ? 16.062 65.562 24.484 1 91.31 98 ALA A C 1
ATOM 749 O O . ALA A 1 98 ? 15.688 66.625 23.953 1 91.31 98 ALA A O 1
ATOM 750 N N . GLY A 1 99 ? 16.438 64.562 23.781 1 90.31 99 GLY A N 1
ATOM 751 C CA . GLY A 1 99 ? 16.438 64.562 22.328 1 90.31 99 GLY A CA 1
ATOM 752 C C . GLY A 1 99 ? 16.469 63.188 21.703 1 90.31 99 GLY A C 1
ATOM 753 O O . GLY A 1 99 ? 16.188 62.188 22.359 1 90.31 99 GLY A O 1
ATOM 754 N N . PRO A 1 100 ? 16.844 63.219 20.391 1 91.56 100 PRO A N 1
ATOM 755 C CA . PRO A 1 100 ? 16.797 61.969 19.656 1 91.56 100 PRO A CA 1
ATOM 756 C C . PRO A 1 100 ? 18.031 61.094 19.906 1 91.56 100 PRO A C 1
ATOM 758 O O . PRO A 1 100 ? 18.656 60.594 18.953 1 91.56 100 PRO A O 1
ATOM 761 N N . ALA A 1 101 ? 18.391 60.906 21.094 1 94.38 101 ALA A N 1
ATOM 762 C CA . ALA A 1 101 ? 19.5 60.062 21.5 1 94.38 101 ALA A CA 1
ATOM 763 C C . ALA A 1 101 ? 19.188 59.312 22.797 1 94.38 101 ALA A C 1
ATOM 765 O O . ALA A 1 101 ? 18.531 59.875 23.688 1 94.38 101 ALA A O 1
ATOM 766 N N . LEU A 1 102 ? 19.719 58.156 22.891 1 95.88 102 LEU A N 1
ATOM 767 C CA . LEU A 1 102 ? 19.531 57.344 24.094 1 95.88 102 LEU A CA 1
ATOM 768 C C . LEU A 1 102 ? 20.281 57.969 25.281 1 95.88 102 LEU A C 1
ATOM 770 O O . LEU A 1 102 ? 21.375 58.5 25.125 1 95.88 102 LEU A O 1
ATOM 774 N N . GLU A 1 103 ? 19.609 57.969 26.344 1 96.69 103 GLU A N 1
ATOM 775 C CA . GLU A 1 103 ? 20.219 58.344 27.625 1 96.69 103 GLU A CA 1
ATOM 776 C C . GLU A 1 103 ? 20.219 57.156 28.578 1 96.69 103 GLU A C 1
ATOM 778 O O . GLU A 1 103 ? 19.453 57.125 29.547 1 96.69 103 GLU A O 1
ATOM 783 N N . LEU A 1 104 ? 21.25 56.312 28.438 1 95.56 104 LEU A N 1
ATOM 784 C CA . LEU A 1 104 ? 21.25 55 29.062 1 95.56 104 LEU A CA 1
ATOM 785 C C . LEU A 1 104 ? 21.516 55.125 30.562 1 95.56 104 LEU A C 1
ATOM 787 O O . LEU A 1 104 ? 21.141 54.219 31.344 1 95.56 104 LEU A O 1
ATOM 791 N N . HIS A 1 105 ? 22.172 56.188 30.891 1 92.75 105 HIS A N 1
ATOM 792 C CA . HIS A 1 105 ? 22.422 56.406 32.312 1 92.75 105 HIS A CA 1
ATOM 793 C C . HIS A 1 105 ? 21.109 56.531 33.094 1 92.75 105 HIS A C 1
ATOM 795 O O . HIS A 1 105 ? 21.078 56.25 34.281 1 92.75 105 HIS A O 1
ATOM 801 N N . ARG A 1 106 ? 20.031 56.844 32.469 1 94.62 106 ARG A N 1
ATOM 802 C CA . ARG A 1 106 ? 18.734 57 33.094 1 94.62 106 ARG A CA 1
ATOM 803 C C . ARG A 1 106 ? 18.078 55.656 33.375 1 94.62 106 ARG A C 1
ATOM 805 O O . ARG A 1 106 ? 17.109 55.562 34.125 1 94.62 106 ARG A O 1
ATOM 812 N N . LEU A 1 107 ? 18.672 54.594 32.906 1 94.19 107 LEU A N 1
ATOM 813 C CA . LEU A 1 107 ? 18.109 53.25 33.094 1 94.19 107 LEU A CA 1
ATOM 814 C C . LEU A 1 107 ? 18.703 52.594 34.312 1 94.19 107 LEU A C 1
ATOM 816 O O . LEU A 1 107 ? 18.562 51.375 34.531 1 94.19 107 LEU A O 1
ATOM 820 N N . GLU A 1 108 ? 19.328 53.281 35.156 1 91.5 108 GLU A N 1
ATOM 821 C CA . GLU A 1 108 ? 20 52.75 36.344 1 91.5 108 GLU A CA 1
ATOM 822 C C . GLU A 1 108 ? 19.031 52 37.25 1 91.5 108 GLU A C 1
ATOM 824 O O . GLU A 1 108 ? 19.391 51 37.875 1 91.5 108 GLU A O 1
ATOM 829 N N . GLY A 1 109 ? 17.797 52.406 37.344 1 89.38 109 GLY A N 1
ATOM 830 C CA . GLY A 1 109 ? 16.797 51.781 38.219 1 89.38 109 GLY A CA 1
ATOM 831 C C . GLY A 1 109 ? 16.078 50.625 37.531 1 89.38 109 GLY A C 1
ATOM 832 O O . GLY A 1 109 ? 15.055 50.156 38.031 1 89.38 109 GLY A O 1
ATOM 833 N N . THR A 1 110 ? 16.562 50.219 36.438 1 92.69 110 THR A N 1
ATOM 834 C CA . THR A 1 110 ? 15.969 49.125 35.656 1 92.69 110 THR A CA 1
ATOM 835 C C . THR A 1 110 ? 16.906 47.938 35.594 1 92.69 110 THR A C 1
ATOM 837 O O . THR A 1 110 ? 18 47.969 36.188 1 92.69 110 THR A O 1
ATOM 840 N N . PRO A 1 111 ? 16.578 46.875 34.938 1 91.75 111 PRO A N 1
ATOM 841 C CA . PRO A 1 111 ? 17.469 45.688 34.812 1 91.75 111 PRO A CA 1
ATOM 842 C C . PRO A 1 111 ? 18.688 45.969 33.938 1 91.75 111 PRO A C 1
ATOM 844 O O . PRO A 1 111 ? 19.562 45.125 33.812 1 91.75 111 PRO A O 1
ATOM 847 N N . TRP A 1 112 ? 18.844 47.125 33.344 1 93.44 112 TRP A N 1
ATOM 848 C CA . TRP A 1 112 ? 19.875 47.438 32.375 1 93.44 112 TRP A CA 1
ATOM 849 C C . TRP A 1 112 ? 21.266 47.281 32.969 1 93.44 112 TRP A C 1
ATOM 851 O O . TRP A 1 112 ? 22.156 46.688 32.344 1 93.44 112 TRP A O 1
ATOM 861 N N . PRO A 1 113 ? 21.484 47.75 34.219 1 93.31 113 PRO A N 1
ATOM 862 C CA . PRO A 1 113 ? 22.844 47.656 34.75 1 93.31 113 PRO A CA 1
ATOM 863 C C . PRO A 1 113 ? 23.328 46.188 34.875 1 93.31 113 PRO A C 1
ATOM 865 O O . PRO A 1 113 ? 24.531 45.938 34.688 1 93.31 113 PRO A O 1
ATOM 868 N N . ALA A 1 114 ? 22.422 45.344 35.156 1 93.38 114 ALA A N 1
ATOM 869 C CA . ALA A 1 114 ? 22.797 43.938 35.219 1 93.38 114 ALA A CA 1
ATOM 870 C C . ALA A 1 114 ? 23.078 43.375 33.844 1 93.38 114 ALA A C 1
ATOM 872 O O . ALA A 1 114 ? 23.891 42.469 33.719 1 93.38 114 ALA A O 1
ATOM 873 N N . MET A 1 115 ? 22.469 43.906 32.812 1 92.19 115 MET A N 1
ATOM 874 C CA . MET A 1 115 ? 22.594 43.406 31.453 1 92.19 115 MET A CA 1
ATOM 875 C C . MET A 1 115 ? 23.875 43.938 30.812 1 92.19 115 MET A C 1
ATOM 877 O O . MET A 1 115 ? 24.422 43.312 29.906 1 92.19 115 MET A O 1
ATOM 881 N N . ASP A 1 116 ? 24.234 45.094 31.234 1 92.81 116 ASP A N 1
ATOM 882 C CA . ASP A 1 116 ? 25.391 45.75 30.641 1 92.81 116 ASP A CA 1
ATOM 883 C C . ASP A 1 116 ? 26.312 46.281 31.734 1 92.81 116 ASP A C 1
ATOM 885 O O . ASP A 1 116 ? 26.609 47.5 31.766 1 92.81 116 ASP A O 1
ATOM 889 N N . PRO A 1 117 ? 26.906 45.344 32.469 1 90.62 117 PRO A N 1
ATOM 890 C CA . PRO A 1 117 ? 27.734 45.781 33.594 1 90.62 117 PRO A CA 1
ATOM 891 C C . PRO A 1 117 ? 28.984 46.531 33.125 1 90.62 117 PRO A C 1
ATOM 893 O O . PRO A 1 117 ? 29.469 47.438 33.844 1 90.62 117 PRO A O 1
ATOM 896 N N . ASP A 1 118 ? 29.5 46.156 31.969 1 92.19 118 ASP A N 1
ATOM 897 C CA . ASP A 1 118 ? 30.781 46.719 31.547 1 92.19 118 ASP A CA 1
ATOM 898 C C . ASP A 1 118 ? 30.609 47.75 30.438 1 92.19 118 ASP A C 1
ATOM 900 O O . ASP A 1 118 ? 31.594 48.25 29.891 1 92.19 118 ASP A O 1
ATOM 904 N N . GLY A 1 119 ? 29.453 48.031 30.031 1 92.25 119 GLY A N 1
ATOM 905 C CA . GLY A 1 119 ? 29.156 49.062 29.047 1 92.25 119 GLY A CA 1
ATOM 906 C C . GLY A 1 119 ? 29.391 48.594 27.625 1 92.25 119 GLY A C 1
ATOM 907 O O . GLY A 1 119 ? 29.312 49.406 26.688 1 92.25 119 GLY A O 1
ATOM 908 N N . VAL A 1 120 ? 29.609 47.375 27.453 1 92.62 120 VAL A N 1
ATOM 909 C CA . VAL A 1 120 ? 29.906 46.844 26.141 1 92.62 120 VAL A CA 1
ATOM 910 C C . VAL A 1 120 ? 28.672 46.906 25.25 1 92.62 120 VAL A C 1
ATOM 912 O O . VAL A 1 120 ? 28.75 47.25 24.078 1 92.62 120 VAL A O 1
ATOM 915 N N . LEU A 1 121 ? 27.578 46.531 25.812 1 93.69 121 LEU A N 1
ATOM 916 C CA . LEU A 1 121 ? 26.328 46.562 25.062 1 93.69 121 LEU A CA 1
ATOM 917 C C . LEU A 1 121 ? 25.984 47.969 24.625 1 93.69 121 LEU A C 1
ATOM 919 O O . LEU A 1 121 ? 25.641 48.188 23.469 1 93.69 121 LEU A O 1
ATOM 923 N N . ALA A 1 122 ? 26.109 48.875 25.516 1 94.94 122 ALA A N 1
ATOM 924 C CA . ALA A 1 122 ? 25.781 50.281 25.266 1 94.94 122 ALA A CA 1
ATOM 925 C C . ALA A 1 122 ? 26.594 50.844 24.094 1 94.94 122 ALA A C 1
ATOM 927 O O . ALA A 1 122 ? 26.062 51.562 23.25 1 94.94 122 ALA A O 1
ATOM 928 N N . ALA A 1 123 ? 27.797 50.438 24.078 1 95.06 123 ALA A N 1
ATOM 929 C CA . ALA A 1 123 ? 28.719 50.969 23.078 1 95.06 123 ALA A CA 1
ATOM 930 C C . ALA A 1 123 ? 28.406 50.406 21.688 1 95.06 123 ALA A C 1
ATOM 932 O O . ALA A 1 123 ? 28.734 51.031 20.672 1 95.06 123 ALA A O 1
ATOM 933 N N . ALA A 1 124 ? 27.797 49.312 21.734 1 96.31 124 ALA A N 1
ATOM 934 C CA . ALA A 1 124 ? 27.609 48.594 20.469 1 96.31 124 ALA A CA 1
ATOM 935 C C . ALA A 1 124 ? 26.203 48.844 19.906 1 96.31 124 ALA A C 1
ATOM 937 O O . ALA A 1 124 ? 25.891 48.438 18.797 1 96.31 124 ALA A O 1
ATOM 938 N N . LEU A 1 125 ? 25.297 49.531 20.547 1 97.12 125 LEU A N 1
ATOM 939 C CA . LEU A 1 125 ? 23.906 49.719 20.156 1 97.12 125 LEU A CA 1
ATOM 940 C C . LEU A 1 125 ? 23.812 50.562 18.875 1 97.12 125 LEU A C 1
ATOM 942 O O . LEU A 1 125 ? 24.531 51.531 18.719 1 97.12 125 LEU A O 1
ATOM 946 N N . GLN A 1 126 ? 23.031 50.125 18 1 96.19 126 GLN A N 1
ATOM 947 C CA . GLN A 1 126 ? 22.719 50.844 16.766 1 96.19 126 GLN A CA 1
ATOM 948 C C . GLN A 1 126 ? 21.219 50.719 16.438 1 96.19 126 GLN A C 1
ATOM 950 O O . GLN A 1 126 ? 20.562 49.75 16.844 1 96.19 126 GLN A O 1
ATOM 955 N N . PRO A 1 127 ? 20.703 51.75 15.766 1 95.62 127 PRO A N 1
ATOM 956 C CA . PRO A 1 127 ? 19.328 51.594 15.297 1 95.62 127 PRO A CA 1
ATOM 957 C C . PRO A 1 127 ? 19.156 50.375 14.391 1 95.62 127 PRO A C 1
ATOM 959 O O . PRO A 1 127 ? 20.016 50.094 13.562 1 95.62 127 PRO A O 1
ATOM 962 N N . CYS A 1 128 ? 18.078 49.688 14.562 1 95.25 128 CYS A N 1
ATOM 963 C CA . CYS A 1 128 ? 17.922 48.469 13.758 1 95.25 128 CYS A CA 1
ATOM 964 C C . CYS A 1 128 ? 16.625 48.5 12.953 1 95.25 128 CYS A C 1
ATOM 966 O O . CYS A 1 128 ? 16.609 48.125 11.789 1 95.25 128 CYS A O 1
ATOM 968 N N . PHE A 1 129 ? 15.492 48.969 13.453 1 96.81 129 PHE A N 1
ATOM 969 C CA . PHE A 1 129 ? 14.242 49.125 12.711 1 96.81 129 PHE A CA 1
ATOM 970 C C . PHE A 1 129 ? 13.375 50.219 13.344 1 96.81 129 PHE A C 1
ATOM 972 O O . PHE A 1 129 ? 13.68 50.719 14.43 1 96.81 129 PHE A O 1
ATOM 979 N N . THR A 1 130 ? 12.312 50.562 12.617 1 97.56 130 THR A N 1
ATOM 980 C CA . THR A 1 130 ? 11.461 51.688 13.023 1 97.56 130 THR A CA 1
ATOM 981 C C . THR A 1 130 ? 9.992 51.312 12.961 1 97.56 130 THR A C 1
ATOM 983 O O . THR A 1 130 ? 9.578 50.562 12.07 1 97.56 130 THR A O 1
ATOM 986 N N . THR A 1 131 ? 9.25 51.719 13.945 1 97.38 131 THR A N 1
ATOM 987 C CA . THR A 1 131 ? 7.801 51.688 13.828 1 97.38 131 THR A CA 1
ATOM 988 C C . THR A 1 131 ? 7.258 53.094 13.648 1 97.38 131 THR A C 1
ATOM 990 O O . THR A 1 131 ? 7.73 54.031 14.289 1 97.38 131 THR A O 1
ATOM 993 N N . ASP A 1 132 ? 6.434 53.281 12.68 1 96.25 132 ASP A N 1
ATOM 994 C CA . ASP A 1 132 ? 5.785 54.531 12.352 1 96.25 132 ASP A CA 1
ATOM 995 C C . ASP A 1 132 ? 4.273 54.375 12.203 1 96.25 132 ASP A C 1
ATOM 997 O O . ASP A 1 132 ? 3.811 53.719 11.258 1 96.25 132 ASP A O 1
ATOM 1001 N N . PHE A 1 133 ? 3.52 55 13.195 1 94.62 133 PHE A N 1
ATOM 1002 C CA . PHE A 1 133 ? 2.086 54.719 13.164 1 94.62 133 PHE A CA 1
ATOM 1003 C C . PHE A 1 133 ? 1.312 55.875 13.828 1 94.62 133 PHE A C 1
ATOM 1005 O O . PHE A 1 133 ? 1.887 56.688 14.555 1 94.62 133 PHE A O 1
ATOM 1012 N N . VAL A 1 134 ? 0.089 55.938 13.539 1 93.75 134 VAL A N 1
ATOM 1013 C CA . VAL A 1 134 ? -0.866 56.812 14.219 1 93.75 134 VAL A CA 1
ATOM 1014 C C . VAL A 1 134 ? -1.615 56 15.289 1 93.75 134 VAL A C 1
ATOM 1016 O O . VAL A 1 134 ? -2.186 54.938 15 1 93.75 134 VAL A O 1
ATOM 1019 N N . ARG A 1 135 ? -1.555 56.562 16.531 1 96.75 135 ARG A N 1
ATOM 1020 C CA . ARG A 1 135 ? -2.273 55.938 17.641 1 96.75 135 ARG A CA 1
ATOM 1021 C C . ARG A 1 135 ? -3.547 56.688 17.969 1 96.75 135 ARG A C 1
ATOM 1023 O O . ARG A 1 135 ? -3.516 57.906 18.141 1 96.75 135 ARG A O 1
ATOM 1030 N N . THR A 1 136 ? -4.637 56.031 17.922 1 94.81 136 THR A N 1
ATOM 1031 C CA . THR A 1 136 ? -5.875 56.5 18.516 1 94.81 136 THR A CA 1
ATOM 1032 C C . THR A 1 136 ? -6.148 55.812 19.844 1 94.81 136 THR A C 1
ATOM 1034 O O . THR A 1 136 ? -6.289 54.594 19.891 1 94.81 136 THR A O 1
ATOM 1037 N N . ARG A 1 137 ? -6.277 56.594 20.938 1 95.56 137 ARG A N 1
ATOM 1038 C CA . ARG A 1 137 ? -6.359 56.031 22.266 1 95.56 137 ARG A CA 1
ATOM 1039 C C . ARG A 1 137 ? -7.672 56.406 22.953 1 95.56 137 ARG A C 1
ATOM 1041 O O . ARG A 1 137 ? -8.164 57.5 22.781 1 95.56 137 ARG A O 1
ATOM 1048 N N . TRP A 1 138 ? -8.258 55.469 23.641 1 95.81 138 TRP A N 1
ATOM 1049 C CA . TRP A 1 138 ? -9.414 55.656 24.516 1 95.81 138 TRP A CA 1
ATOM 1050 C C . TRP A 1 138 ? -9.078 55.25 25.953 1 95.81 138 TRP A C 1
ATOM 1052 O O . TRP A 1 138 ? -8.359 54.281 26.172 1 95.81 138 TRP A O 1
ATOM 1062 N N . ARG A 1 139 ? -9.516 56.031 26.859 1 95.38 139 ARG A N 1
ATOM 1063 C CA . ARG A 1 139 ? -9.539 55.594 28.25 1 95.38 139 ARG A CA 1
ATOM 1064 C C . ARG A 1 139 ? -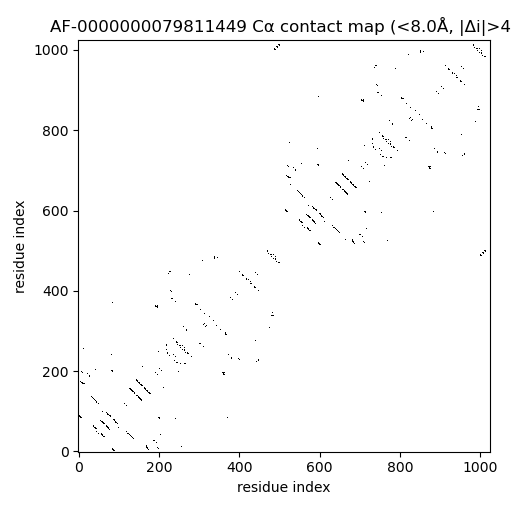10.938 55.156 28.672 1 95.38 139 ARG A C 1
ATOM 1066 O O . ARG A 1 139 ? -11.883 55.938 28.641 1 95.38 139 ARG A O 1
ATOM 1073 N N . VAL A 1 140 ? -11.023 53.906 29.047 1 95 140 VAL A N 1
ATOM 1074 C CA . VAL A 1 140 ? -12.328 53.312 29.266 1 95 140 VAL A CA 1
ATOM 1075 C C . VAL A 1 140 ? -12.438 52.844 30.719 1 95 140 VAL A C 1
ATOM 1077 O O . VAL A 1 140 ? -11.523 52.188 31.25 1 95 140 VAL A O 1
ATOM 1080 N N . ARG A 1 141 ? -13.461 53.219 31.422 1 93 141 ARG A N 1
ATOM 1081 C CA . ARG A 1 141 ? -13.812 52.656 32.719 1 93 141 ARG A CA 1
ATOM 1082 C C . ARG A 1 141 ? -14.836 51.531 32.594 1 93 141 ARG A C 1
ATOM 1084 O O . ARG A 1 141 ? -15.922 51.75 32.031 1 93 141 ARG A O 1
ATOM 1091 N N . VAL A 1 142 ? -14.414 50.406 32.938 1 88.25 142 VAL A N 1
ATOM 1092 C CA . VAL A 1 142 ? -15.281 49.25 32.781 1 88.25 142 VAL A CA 1
ATOM 1093 C C . VAL A 1 142 ? -16.031 48.969 34.062 1 88.25 142 VAL A C 1
ATOM 1095 O O . VAL A 1 142 ? -15.75 49.594 35.094 1 88.25 142 VAL A O 1
ATOM 1098 N N . ARG A 1 143 ? -17.047 48.062 33.969 1 81.38 143 ARG A N 1
ATOM 1099 C CA . ARG A 1 143 ? -17.828 47.688 35.156 1 81.38 143 ARG A CA 1
ATOM 1100 C C . ARG A 1 143 ? -16.922 47.125 36.25 1 81.38 143 ARG A C 1
ATOM 1102 O O . ARG A 1 143 ? -16.047 46.281 35.938 1 81.38 143 ARG A O 1
ATOM 1109 N N . GLY A 1 144 ? -17.094 47.469 37.531 1 84.62 144 GLY A N 1
ATOM 1110 C CA . GLY A 1 144 ? -16.266 47 38.625 1 84.62 144 GLY A CA 1
ATOM 1111 C C . GLY A 1 144 ? -15.164 47.969 38.969 1 84.62 144 GLY A C 1
ATOM 1112 O O . GLY A 1 144 ? -14.422 47.75 39.938 1 84.62 144 GLY A O 1
ATOM 1113 N N . GLY A 1 145 ? -14.93 49.031 38.062 1 89.44 145 GLY A N 1
ATOM 1114 C CA . GLY A 1 145 ? -14.031 50.094 38.438 1 89.44 145 GLY A CA 1
ATOM 1115 C C . GLY A 1 145 ? -12.68 50 37.75 1 89.44 145 GLY A C 1
ATOM 1116 O O . GLY A 1 145 ? -11.836 50.906 37.938 1 89.44 145 GLY A O 1
ATOM 1117 N N . ALA A 1 146 ? -12.438 48.969 36.938 1 93.12 146 ALA A N 1
ATOM 1118 C CA . ALA A 1 146 ? -11.164 48.875 36.25 1 93.12 146 ALA A CA 1
ATOM 1119 C C . ALA A 1 146 ? -11.039 49.938 35.156 1 93.12 146 ALA A C 1
ATOM 1121 O O . ALA A 1 146 ? -12.039 50.375 34.594 1 93.12 146 ALA A O 1
ATOM 1122 N N . VAL A 1 147 ? -9.844 50.406 34.969 1 95.19 147 VAL A N 1
ATOM 1123 C CA . VAL A 1 147 ? -9.547 51.406 33.938 1 95.19 147 VAL A CA 1
ATOM 1124 C C . VAL A 1 147 ? -8.594 50.781 32.906 1 95.19 147 VAL A C 1
ATOM 1126 O O . VAL A 1 147 ? -7.523 50.281 33.25 1 95.19 147 VAL A O 1
ATOM 1129 N N . VAL A 1 148 ? -9.031 50.812 31.625 1 95.81 148 VAL A N 1
ATOM 1130 C CA . VAL A 1 148 ? -8.266 50.219 30.531 1 95.81 148 VAL A CA 1
ATOM 1131 C C . VAL A 1 148 ? -7.98 51.25 29.469 1 95.81 148 VAL A C 1
ATOM 1133 O O . VAL A 1 148 ? -8.859 52.062 29.109 1 95.81 148 VAL A O 1
ATOM 1136 N N . GLU A 1 149 ? -6.781 51.344 29.031 1 96.81 149 GLU A N 1
ATOM 1137 C CA . GLU A 1 149 ? -6.449 52.125 27.844 1 96.81 149 GLU A CA 1
ATOM 1138 C C . GLU A 1 149 ? -6.512 51.281 26.578 1 96.81 149 GLU A C 1
ATOM 1140 O O . GLU A 1 149 ? -5.875 50.219 26.516 1 96.81 149 GLU A O 1
ATOM 1145 N N . VAL A 1 150 ? -7.359 51.688 25.641 1 97 150 VAL A N 1
ATOM 1146 C CA . VAL A 1 150 ? -7.449 51.031 24.344 1 97 150 VAL A CA 1
ATOM 1147 C C . VAL A 1 150 ? -6.723 51.844 23.297 1 97 150 VAL A C 1
ATOM 1149 O O . VAL A 1 150 ? -7.031 53.031 23.109 1 97 150 VAL A O 1
ATOM 1152 N N . ALA A 1 151 ? -5.762 51.25 22.641 1 97.19 151 ALA A N 1
ATOM 1153 C CA . ALA A 1 151 ? -4.957 51.969 21.656 1 97.19 151 ALA A CA 1
ATOM 1154 C C . ALA A 1 151 ? -5 51.281 20.297 1 97.19 151 ALA A C 1
ATOM 1156 O O . ALA A 1 151 ? -4.598 50.125 20.172 1 97.19 151 ALA A O 1
ATOM 1157 N N . LEU A 1 152 ? -5.527 52 19.281 1 96.44 152 LEU A N 1
ATOM 1158 C CA . LEU A 1 152 ? -5.457 51.562 17.891 1 96.44 152 LEU A CA 1
ATOM 1159 C C . LEU A 1 152 ? -4.195 52.094 17.219 1 96.44 152 LEU A C 1
ATOM 1161 O O . LEU A 1 152 ? -4 53.312 17.125 1 96.44 152 LEU A O 1
ATOM 1165 N N . ASP A 1 153 ? -3.355 51.219 16.812 1 96.44 153 ASP A N 1
ATOM 1166 C CA . ASP A 1 153 ? -2.125 51.594 16.125 1 96.44 153 ASP A CA 1
ATOM 1167 C C . ASP A 1 153 ? -2.178 51.188 14.648 1 96.44 153 ASP A C 1
ATOM 1169 O O . ASP A 1 153 ? -2.27 50 14.32 1 96.44 153 ASP A O 1
ATOM 1173 N N . VAL A 1 154 ? -2.121 52.156 13.68 1 95.88 154 VAL A N 1
ATOM 1174 C CA . VAL A 1 154 ? -2.152 51.906 12.25 1 95.88 154 VAL A CA 1
ATOM 1175 C C . VAL A 1 154 ? -0.947 52.562 11.578 1 95.88 154 VAL A C 1
ATOM 1177 O O . VAL A 1 154 ? -0.749 53.75 11.688 1 95.88 154 VAL A O 1
ATOM 1180 N N . GLY A 1 155 ? -0.11 51.75 10.969 1 95.12 155 GLY A N 1
ATOM 1181 C CA . GLY A 1 155 ? 1.097 52.219 10.305 1 95.12 155 GLY A CA 1
ATOM 1182 C C . GLY A 1 155 ? 1.943 51.062 9.75 1 95.12 155 GLY A C 1
ATOM 1183 O O . GLY A 1 155 ? 1.433 50.188 9.062 1 95.12 155 GLY A O 1
ATOM 1184 N N . ALA A 1 156 ? 3.336 51.188 10.086 1 95.56 156 ALA A N 1
ATOM 1185 C CA . ALA A 1 156 ? 4.219 50.156 9.523 1 95.56 156 ALA A CA 1
ATOM 1186 C C . ALA A 1 156 ? 5.465 49.969 10.383 1 95.56 156 ALA A C 1
ATOM 1188 O O . ALA A 1 156 ? 5.816 50.844 11.172 1 95.56 156 ALA A O 1
ATOM 1189 N N . VAL A 1 157 ? 5.938 48.844 10.32 1 96.56 157 VAL A N 1
ATOM 1190 C CA . VAL A 1 157 ? 7.293 48.562 10.773 1 96.56 157 VAL A CA 1
ATOM 1191 C C . VAL A 1 157 ? 8.242 48.531 9.578 1 96.56 157 VAL A C 1
ATOM 1193 O O . VAL A 1 157 ? 7.922 47.938 8.547 1 96.56 157 VAL A O 1
ATOM 1196 N N . THR A 1 158 ? 9.367 49.156 9.672 1 97.31 158 THR A N 1
ATOM 1197 C CA . THR A 1 158 ? 10.312 49.219 8.562 1 97.31 158 THR A CA 1
ATOM 1198 C C . THR A 1 158 ? 11.719 48.844 9.031 1 97.31 158 THR A C 1
ATOM 1200 O O . THR A 1 158 ? 12.094 49.156 10.164 1 97.31 158 THR A O 1
ATOM 1203 N N . ALA A 1 159 ? 12.391 48.219 8.203 1 96.25 159 ALA A N 1
ATOM 1204 C CA . ALA A 1 159 ? 13.797 47.875 8.43 1 96.25 159 ALA A CA 1
ATOM 1205 C C . ALA A 1 159 ? 14.586 47.906 7.121 1 96.25 159 ALA A C 1
ATOM 1207 O O . ALA A 1 159 ? 14.023 47.656 6.051 1 96.25 159 ALA A O 1
ATOM 1208 N N . THR A 1 160 ? 15.844 48.281 7.227 1 92.69 160 THR A N 1
ATOM 1209 C CA . THR A 1 160 ? 16.734 48.219 6.074 1 92.69 160 THR A CA 1
ATOM 1210 C C . THR A 1 160 ? 17.719 47.062 6.199 1 92.69 160 THR A C 1
ATOM 1212 O O . THR A 1 160 ? 18.453 46.969 7.176 1 92.69 160 THR A O 1
ATOM 1215 N N . VAL A 1 161 ? 17.641 46.188 5.309 1 89.81 161 VAL A N 1
ATOM 1216 C CA . VAL A 1 161 ? 18.531 45.031 5.27 1 89.81 161 VAL A CA 1
ATOM 1217 C C . VAL A 1 161 ? 19.328 45.031 3.969 1 89.81 161 VAL A C 1
ATOM 1219 O O . VAL A 1 161 ? 18.75 45.062 2.877 1 89.81 161 VAL A O 1
ATOM 1222 N N . ASP A 1 162 ? 20.656 45.062 4.074 1 89.31 162 ASP A N 1
ATOM 1223 C CA . ASP A 1 162 ? 21.562 45.062 2.934 1 89.31 162 ASP A CA 1
ATOM 1224 C C . ASP A 1 162 ? 21.188 46.156 1.936 1 89.31 162 ASP A C 1
ATOM 1226 O O . ASP A 1 162 ? 21.109 45.906 0.73 1 89.31 162 ASP A O 1
ATOM 1230 N N . GLY A 1 163 ? 20.812 47.25 2.447 1 89.06 163 GLY A N 1
ATOM 1231 C CA . GLY A 1 163 ? 20.531 48.406 1.616 1 89.06 163 GLY A CA 1
ATOM 1232 C C . GLY A 1 163 ? 19.109 48.438 1.095 1 89.06 163 GLY A C 1
ATOM 1233 O O . GLY A 1 163 ? 18.688 49.406 0.475 1 89.06 163 GLY A O 1
ATOM 1234 N N . ALA A 1 164 ? 18.391 47.375 1.248 1 93.31 164 ALA A N 1
ATOM 1235 C CA . ALA A 1 164 ? 17.016 47.312 0.771 1 93.31 164 ALA A CA 1
ATOM 1236 C C . ALA A 1 164 ? 16.031 47.531 1.912 1 93.31 164 ALA A C 1
ATOM 1238 O O . ALA A 1 164 ? 16.219 47.031 3.021 1 93.31 164 ALA A O 1
ATOM 1239 N N . ALA A 1 165 ? 15.008 48.344 1.669 1 93.5 165 ALA A N 1
ATOM 1240 C CA . ALA A 1 165 ? 13.977 48.656 2.66 1 93.5 165 ALA A CA 1
ATOM 1241 C C . ALA A 1 165 ? 12.898 47.562 2.662 1 93.5 165 ALA A C 1
ATOM 1243 O O . ALA A 1 165 ? 12.43 47.156 1.602 1 93.5 165 ALA A O 1
ATOM 1244 N N . HIS A 1 166 ? 12.633 47.094 3.76 1 94.69 166 HIS A N 1
ATOM 1245 C CA . HIS A 1 166 ? 11.539 46.156 3.979 1 94.69 166 HIS A CA 1
ATOM 1246 C C . HIS A 1 166 ? 10.5 46.719 4.934 1 94.69 166 HIS A C 1
ATOM 1248 O O . HIS A 1 166 ? 10.836 47.531 5.812 1 94.69 166 HIS A O 1
ATOM 1254 N N . ALA A 1 167 ? 9.242 46.375 4.703 1 95.06 167 ALA A N 1
ATOM 1255 C CA . ALA A 1 167 ? 8.18 46.906 5.555 1 95.06 167 ALA A CA 1
ATOM 1256 C C . ALA A 1 167 ? 7.066 45.875 5.742 1 95.06 167 ALA A C 1
ATOM 1258 O O . ALA A 1 167 ? 6.879 45 4.906 1 95.06 167 ALA A O 1
ATOM 1259 N N . THR A 1 168 ? 6.383 45.938 6.832 1 93.06 168 THR A N 1
ATOM 1260 C CA . THR A 1 168 ? 5.152 45.219 7.102 1 93.06 168 THR A CA 1
ATOM 1261 C C . THR A 1 168 ? 4.109 46.125 7.746 1 93.06 168 THR A C 1
ATOM 1263 O O . THR A 1 168 ? 4.453 47 8.523 1 93.06 168 THR A O 1
ATOM 1266 N N . PRO A 1 16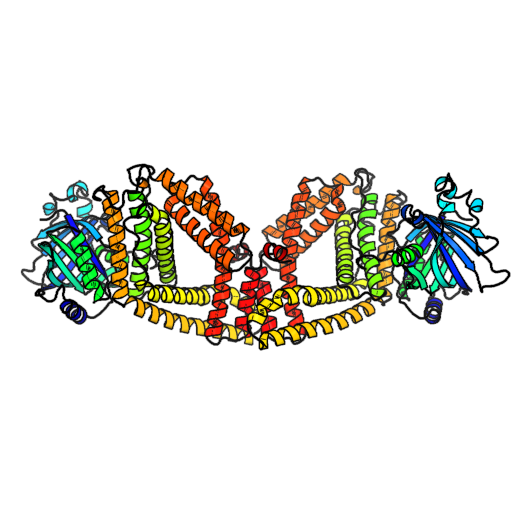9 ? 2.893 45.906 7.324 1 92.94 169 PRO A N 1
ATOM 1267 C CA . PRO A 1 169 ? 1.85 46.781 7.902 1 92.94 169 PRO A CA 1
ATOM 1268 C C . PRO A 1 169 ? 1.621 46.5 9.383 1 92.94 169 PRO A C 1
ATOM 1270 O O . PRO A 1 169 ? 1.733 45.375 9.836 1 92.94 169 PRO A O 1
ATOM 1273 N N . LEU A 1 170 ? 1.327 47.531 10.078 1 94.25 170 LEU A N 1
ATOM 1274 C CA . LEU A 1 170 ? 0.948 47.5 11.492 1 94.25 170 LEU A CA 1
ATOM 1275 C C . LEU A 1 170 ? -0.498 47.938 11.68 1 94.25 170 LEU A C 1
ATOM 1277 O O . LEU A 1 170 ? -0.846 49.094 11.359 1 94.25 170 LEU A O 1
ATOM 1281 N N . CYS A 1 171 ? -1.334 47.125 12.023 1 94.81 171 CYS A N 1
ATOM 1282 C CA . CYS A 1 171 ? -2.73 47.375 12.359 1 94.81 171 CYS A CA 1
ATOM 1283 C C . CYS A 1 171 ? -3.158 46.531 13.57 1 94.81 171 CYS A C 1
ATOM 1285 O O . CYS A 1 171 ? -3.574 45.406 13.422 1 94.81 171 CYS A O 1
ATOM 1287 N N . GLU A 1 172 ? -3.059 47.156 14.727 1 96.06 172 GLU A N 1
ATOM 1288 C CA . GLU A 1 172 ? -3.289 46.375 15.945 1 96.06 172 GLU A CA 1
ATOM 1289 C C . GLU A 1 172 ? -4.023 47.219 17 1 96.06 172 GLU A C 1
ATOM 1291 O O . GLU A 1 172 ? -4.02 48.438 16.938 1 96.06 172 GLU A O 1
ATOM 1296 N N . LEU A 1 173 ? -4.719 46.531 17.828 1 96.19 173 LEU A N 1
ATOM 1297 C CA . LEU A 1 173 ? -5.398 47.094 19 1 96.19 173 LEU A CA 1
ATOM 1298 C C . LEU A 1 173 ? -4.773 46.594 20.281 1 96.19 173 LEU A C 1
ATOM 1300 O O . LEU A 1 173 ? -4.672 45.375 20.5 1 96.19 173 LEU A O 1
ATOM 1304 N N . GLU A 1 174 ? -4.289 47.469 21.094 1 96.94 174 GLU A N 1
ATOM 1305 C CA . GLU A 1 174 ? -3.715 47.125 22.375 1 96.94 174 GLU A CA 1
ATOM 1306 C C . GLU A 1 174 ? -4.598 47.594 23.531 1 96.94 174 GLU A C 1
ATOM 1308 O O . GLU A 1 174 ? -5.07 48.719 23.516 1 96.94 174 GLU A O 1
ATOM 1313 N N . LEU A 1 175 ? -4.922 46.688 24.406 1 96.75 175 LEU A N 1
ATOM 1314 C CA . LEU A 1 175 ? -5.617 47.031 25.641 1 96.75 175 LEU A CA 1
ATOM 1315 C C . LEU A 1 175 ? -4.676 46.906 26.844 1 96.75 175 LEU A C 1
ATOM 1317 O O . LEU A 1 175 ? -4.191 45.812 27.156 1 96.75 175 LEU A O 1
ATOM 1321 N N . GLU A 1 176 ? -4.406 48 27.453 1 95.69 176 GLU A N 1
ATOM 1322 C CA . GLU A 1 176 ? -3.506 48.031 28.594 1 95.69 176 GLU A CA 1
ATOM 1323 C C . GLU A 1 176 ? -4.273 48.312 29.891 1 95.69 176 GLU A C 1
ATOM 1325 O O . GLU A 1 176 ? -5.078 49.25 29.953 1 95.69 176 GLU A O 1
ATOM 1330 N N . LEU A 1 177 ? -3.969 47.469 30.859 1 94 177 LEU A N 1
ATOM 1331 C CA . LEU A 1 177 ? -4.605 47.656 32.156 1 94 177 LEU A CA 1
ATOM 1332 C C . LEU A 1 177 ? -3.955 48.781 32.938 1 94 177 LEU A C 1
ATOM 1334 O O . LEU A 1 177 ? -2.768 48.719 33.25 1 94 177 LEU A O 1
ATOM 1338 N N . LEU A 1 178 ? -4.715 49.812 33.25 1 93.44 178 LEU A N 1
ATOM 1339 C CA . LEU A 1 178 ? -4.211 50.906 34.031 1 93.44 178 LEU A CA 1
ATOM 1340 C C . LEU A 1 178 ? -4.527 50.719 35.531 1 93.44 178 LEU A C 1
ATOM 1342 O O . LEU A 1 178 ? -3.707 51 36.375 1 93.44 178 LEU A O 1
ATOM 1346 N N . GLN A 1 179 ? -5.695 50.219 35.719 1 92.62 179 GLN A N 1
ATOM 1347 C CA . GLN A 1 179 ? -6.168 49.906 37.062 1 92.62 179 GLN A CA 1
ATOM 1348 C C . GLN A 1 179 ? -7.172 48.75 37.062 1 92.62 179 GLN A C 1
ATOM 1350 O O . GLN A 1 179 ? -8.023 48.688 36.188 1 92.62 179 GLN A O 1
ATOM 1355 N N . GLY A 1 180 ? -7.016 47.875 38.031 1 90.19 180 GLY A N 1
ATOM 1356 C CA . GLY A 1 180 ? -7.992 46.781 38.156 1 90.19 180 GLY A CA 1
ATOM 1357 C C . GLY A 1 180 ? -7.41 45.406 37.906 1 90.19 180 GLY A C 1
ATOM 1358 O O . GLY A 1 180 ? -6.195 45.281 37.719 1 90.19 180 GLY A O 1
ATOM 1359 N N . PRO A 1 181 ? -8.25 44.375 37.906 1 85.62 181 PRO A N 1
ATOM 1360 C CA . PRO A 1 181 ? -7.789 43 37.656 1 85.62 181 PRO A CA 1
ATOM 1361 C C . PRO A 1 181 ? -7.629 42.688 36.188 1 85.62 181 PRO A C 1
ATOM 1363 O O . PRO A 1 181 ? -8.375 43.188 35.344 1 85.62 181 PRO A O 1
ATOM 1366 N N . PRO A 1 182 ? -6.707 41.781 35.906 1 83.38 182 PRO A N 1
ATOM 1367 C CA . PRO A 1 182 ? -6.438 41.406 34.5 1 83.38 182 PRO A CA 1
ATOM 1368 C C . PRO A 1 182 ? -7.676 40.875 33.781 1 83.38 182 PRO A C 1
ATOM 1370 O O . PRO A 1 182 ? -7.789 41.031 32.562 1 83.38 182 PRO A O 1
ATOM 1373 N N . GLU A 1 183 ? -8.578 40.312 34.438 1 84.5 183 GLU A N 1
ATOM 1374 C CA . GLU A 1 183 ? -9.789 39.75 33.844 1 84.5 183 GLU A CA 1
ATOM 1375 C C . GLU A 1 183 ? -10.602 40.812 33.156 1 84.5 183 GLU A C 1
ATOM 1377 O O . GLU A 1 183 ? -11.328 40.531 32.188 1 84.5 183 GLU A O 1
ATOM 1382 N N . ALA A 1 184 ? -10.422 42.031 33.594 1 90.94 184 ALA A N 1
ATOM 1383 C CA . ALA A 1 184 ? -11.133 43.156 32.969 1 90.94 184 ALA A CA 1
ATOM 1384 C C . ALA A 1 184 ? -10.672 43.375 31.547 1 90.94 184 ALA A C 1
ATOM 1386 O O . ALA A 1 184 ? -11.461 43.781 30.672 1 90.94 184 ALA A O 1
ATOM 1387 N N . LEU A 1 185 ? -9.406 43.156 31.312 1 92.19 185 LEU A N 1
ATOM 1388 C CA . LEU A 1 185 ? -8.844 43.281 29.984 1 92.19 185 LEU A CA 1
ATOM 1389 C C . LEU A 1 185 ? -9.5 42.281 29.016 1 92.19 185 LEU A C 1
ATOM 1391 O O . LEU A 1 185 ? -9.906 42.688 27.906 1 92.19 185 LEU A O 1
ATOM 1395 N N . LEU A 1 186 ? -9.594 41.062 29.484 1 90.94 186 LEU A N 1
ATOM 1396 C CA . LEU A 1 186 ? -10.148 40.031 28.641 1 90.94 186 LEU A CA 1
ATOM 1397 C C . LEU A 1 186 ? -11.625 40.25 28.375 1 90.94 186 LEU A C 1
ATOM 1399 O O . LEU A 1 186 ? -12.109 40.031 27.266 1 90.94 186 LEU A O 1
ATOM 1403 N N . ALA A 1 187 ? -12.312 40.688 29.391 1 92.56 187 ALA A N 1
ATOM 1404 C CA . ALA A 1 187 ? -13.742 40.969 29.234 1 92.56 187 ALA A CA 1
ATOM 1405 C C . ALA A 1 187 ? -13.969 42.062 28.219 1 92.56 187 ALA A C 1
ATOM 1407 O O . ALA A 1 187 ? -14.859 41.969 27.375 1 92.56 187 ALA A O 1
ATOM 1408 N N . LEU A 1 188 ? -13.195 43.125 28.281 1 94.88 188 LEU A N 1
ATOM 1409 C CA . LEU A 1 188 ? -13.328 44.219 27.344 1 94.88 188 LEU A CA 1
ATOM 1410 C C . LEU A 1 188 ? -12.953 43.781 25.922 1 94.88 188 LEU A C 1
ATOM 1412 O O . LEU A 1 188 ? -13.641 44.156 24.969 1 94.88 188 LEU A O 1
ATOM 1416 N N . ALA A 1 189 ? -11.898 43.062 25.812 1 96 189 ALA A N 1
ATOM 1417 C CA . ALA A 1 189 ? -11.469 42.562 24.516 1 96 189 ALA A CA 1
ATOM 1418 C C . ALA A 1 189 ? -12.57 41.719 23.844 1 96 189 ALA A C 1
ATOM 1420 O O . ALA A 1 189 ? -12.812 41.875 22.641 1 96 189 ALA A O 1
ATOM 1421 N N . ARG A 1 190 ? -13.195 40.875 24.594 1 94.12 190 ARG A N 1
ATOM 1422 C CA . ARG A 1 190 ? -14.266 40.031 24.062 1 94.12 190 ARG A CA 1
ATOM 1423 C C . ARG A 1 190 ? -15.445 40.906 23.594 1 94.12 190 ARG A C 1
ATOM 1425 O O . ARG A 1 190 ? -16.078 40.594 22.578 1 94.12 190 ARG A O 1
ATOM 1432 N N . ARG A 1 191 ? -15.742 41.938 24.344 1 93.88 191 ARG A N 1
ATOM 1433 C CA . ARG A 1 191 ? -16.828 42.844 23.953 1 93.88 191 ARG A CA 1
ATOM 1434 C C . ARG A 1 191 ? -16.5 43.531 22.641 1 93.88 191 ARG A C 1
ATOM 1436 O O . ARG A 1 191 ? -17.375 43.656 21.781 1 93.88 191 ARG A O 1
ATOM 1443 N N . ILE A 1 192 ? -15.312 43.938 22.484 1 95.25 192 ILE A N 1
ATOM 1444 C CA . ILE A 1 192 ? -14.875 44.594 21.266 1 95.25 192 ILE A CA 1
ATOM 1445 C C . ILE A 1 192 ? -14.922 43.594 20.094 1 95.25 192 ILE A C 1
ATOM 1447 O O . ILE A 1 192 ? -15.398 43.938 19 1 95.25 192 ILE A O 1
ATOM 1451 N N . ALA A 1 193 ? -14.562 42.406 20.375 1 95.19 193 ALA A N 1
ATOM 1452 C CA . ALA A 1 193 ? -14.43 41.375 19.359 1 95.19 193 ALA A CA 1
ATOM 1453 C C . ALA A 1 193 ? -15.797 41 18.781 1 95.19 193 ALA A C 1
ATOM 1455 O O . ALA A 1 193 ? -15.883 40.438 17.688 1 95.19 193 ALA A O 1
ATOM 1456 N N . ARG A 1 194 ? -16.828 41.25 19.453 1 93.19 194 ARG A N 1
ATOM 1457 C CA . ARG A 1 194 ? -18.188 40.938 18.969 1 93.19 194 ARG A CA 1
ATOM 1458 C C . ARG A 1 194 ? -18.547 41.875 17.812 1 93.19 194 ARG A C 1
ATOM 1460 O O . ARG A 1 194 ? -19.469 41.562 17.047 1 93.19 194 ARG A O 1
ATOM 1467 N N . HIS A 1 195 ? -17.781 42.969 17.672 1 91.81 195 HIS A N 1
ATOM 1468 C CA . HIS A 1 195 ? -18.172 43.969 16.688 1 91.81 195 HIS A CA 1
ATOM 1469 C C . HIS A 1 195 ? -17.094 44.156 15.641 1 91.81 195 HIS A C 1
ATOM 1471 O O . HIS A 1 195 ? -17.359 44.656 14.547 1 91.81 195 HIS A O 1
ATOM 1477 N N . VAL A 1 196 ? -15.883 43.875 15.953 1 92.75 196 VAL A N 1
ATOM 1478 C CA . VAL A 1 196 ? -14.734 44.125 15.086 1 92.75 196 VAL A CA 1
ATOM 1479 C C . VAL A 1 196 ? -13.945 42.812 14.914 1 92.75 196 VAL A C 1
ATOM 1481 O O . VAL A 1 196 ? -13.742 42.062 15.875 1 92.75 196 VAL A O 1
ATOM 1484 N N . PRO A 1 197 ? -13.586 42.5 13.633 1 93.19 197 PRO A N 1
ATOM 1485 C CA . PRO A 1 197 ? -12.766 41.312 13.438 1 93.19 197 PRO A CA 1
ATOM 1486 C C . PRO A 1 197 ? -11.352 41.438 14.008 1 93.19 197 PRO A C 1
ATOM 1488 O O . PRO A 1 197 ? -10.547 42.219 13.469 1 93.19 197 PRO A O 1
ATOM 1491 N N . VAL A 1 198 ? -11.078 40.781 15.117 1 95.12 198 VAL A N 1
ATOM 1492 C CA . VAL A 1 198 ? -9.773 40.844 15.758 1 95.12 198 VAL A CA 1
ATOM 1493 C C . VAL A 1 198 ? -9.227 39.438 15.938 1 95.12 198 VAL A C 1
ATOM 1495 O O . VAL A 1 198 ? -9.984 38.438 15.938 1 95.12 198 VAL A O 1
ATOM 1498 N N . LEU A 1 199 ? -7.914 39.344 15.977 1 96 199 LEU A N 1
ATOM 1499 C CA . LEU A 1 199 ? -7.227 38.094 16.312 1 96 199 LEU A CA 1
ATOM 1500 C C . LEU A 1 199 ? -6.27 38.312 17.484 1 96 199 LEU A C 1
ATOM 1502 O O . LEU A 1 199 ? -5.555 39.312 17.531 1 96 199 LEU A O 1
ATOM 1506 N N . PRO A 1 200 ? -6.359 37.344 18.438 1 96.38 200 PRO A N 1
ATOM 1507 C CA . PRO A 1 200 ? -5.297 37.438 19.438 1 96.38 200 PRO A CA 1
ATOM 1508 C C . PRO A 1 200 ? -3.898 37.406 18.828 1 96.38 200 PRO A C 1
ATOM 1510 O O . PRO A 1 200 ? -3.637 36.594 17.922 1 96.38 200 PRO A O 1
ATOM 1513 N N . LEU A 1 201 ? -3.047 38.281 19.234 1 95.06 201 LEU A N 1
ATOM 1514 C CA . LEU A 1 201 ? -1.711 38.375 18.656 1 95.06 201 LEU A CA 1
ATOM 1515 C C . LEU A 1 201 ? -0.646 38.375 19.75 1 95.06 201 LEU A C 1
ATOM 1517 O O . LEU A 1 201 ? -0.62 39.25 20.609 1 95.06 201 LEU A O 1
ATOM 1521 N N . ALA A 1 202 ? 0.218 37.406 19.672 1 92.5 202 ALA A N 1
ATOM 1522 C CA . ALA A 1 202 ? 1.298 37.281 20.656 1 92.5 202 ALA A CA 1
ATOM 1523 C C . ALA A 1 202 ? 2.508 38.125 20.234 1 92.5 202 ALA A C 1
ATOM 1525 O O . ALA A 1 202 ? 3.256 38.594 21.094 1 92.5 202 ALA A O 1
ATOM 1526 N N . ALA A 1 203 ? 2.676 38.312 19.031 1 91.62 203 ALA A N 1
ATOM 1527 C CA . ALA A 1 203 ? 3.865 39 18.516 1 91.62 203 ALA A CA 1
ATOM 1528 C C . ALA A 1 203 ? 3.865 40.469 18.875 1 91.62 203 ALA A C 1
ATOM 1530 O O . ALA A 1 203 ? 2.904 41.188 18.578 1 91.62 203 ALA A O 1
ATOM 1531 N N . SER A 1 204 ? 4.949 40.969 19.469 1 92.81 204 SER A N 1
ATOM 1532 C CA . SER A 1 204 ? 5.125 42.375 19.766 1 92.81 204 SER A CA 1
ATOM 1533 C C . SER A 1 204 ? 5.578 43.156 18.531 1 92.81 204 SER A C 1
ATOM 1535 O O . SER A 1 204 ? 5.945 42.562 17.516 1 92.81 204 SER A O 1
ATOM 1537 N N . LYS A 1 205 ? 5.555 44.469 18.625 1 94.62 205 LYS A N 1
ATOM 1538 C CA . LYS A 1 205 ? 6.062 45.312 17.531 1 94.62 205 LYS A CA 1
ATOM 1539 C C . LYS A 1 205 ? 7.551 45.062 17.297 1 94.62 205 LYS A C 1
ATOM 1541 O O . LYS A 1 205 ? 8 45 16.156 1 94.62 205 LYS A O 1
ATOM 1546 N N . ALA A 1 206 ? 8.188 44.844 18.422 1 94 206 ALA A N 1
ATOM 1547 C CA . ALA A 1 206 ? 9.617 44.531 18.312 1 94 206 ALA A CA 1
ATOM 1548 C C . ALA A 1 206 ? 9.836 43.219 17.578 1 94 206 ALA A C 1
ATOM 1550 O O . ALA A 1 206 ? 10.711 43.094 16.719 1 94 206 ALA A O 1
ATOM 1551 N N . ALA A 1 207 ? 9.062 42.219 17.953 1 92.81 207 ALA A N 1
ATOM 1552 C CA . ALA A 1 207 ? 9.195 40.938 17.312 1 92.81 207 ALA A CA 1
ATOM 1553 C C . ALA A 1 207 ? 8.969 41.031 15.805 1 92.81 207 ALA A C 1
ATOM 1555 O O . ALA A 1 207 ? 9.664 40.375 15.023 1 92.81 207 ALA A O 1
ATOM 1556 N N . ARG A 1 208 ? 8.078 41.812 15.422 1 93.69 208 ARG A N 1
ATOM 1557 C CA . ARG A 1 208 ? 7.781 42.031 14.008 1 93.69 208 ARG A CA 1
ATOM 1558 C C . ARG A 1 208 ? 8.945 42.719 13.297 1 93.69 208 ARG A C 1
ATOM 1560 O O . ARG A 1 208 ? 9.242 42.406 12.148 1 93.69 208 ARG A O 1
ATOM 1567 N N . GLY A 1 209 ? 9.531 43.656 13.969 1 95.31 209 GLY A N 1
ATOM 1568 C CA . GLY A 1 209 ? 10.719 44.312 13.43 1 95.31 209 GLY A CA 1
ATOM 1569 C C . GLY A 1 209 ? 11.883 43.375 13.234 1 95.31 209 GLY A C 1
ATOM 1570 O O . GLY A 1 209 ? 12.516 43.344 12.18 1 95.31 209 GLY A O 1
ATOM 1571 N N . TYR A 1 210 ? 12.109 42.562 14.273 1 94.88 210 TYR A N 1
ATOM 1572 C CA . TYR A 1 210 ? 13.203 41.625 14.18 1 94.88 210 TYR A CA 1
ATOM 1573 C C . TYR A 1 210 ? 12.945 40.594 13.07 1 94.88 210 TYR A C 1
ATOM 1575 O O . TYR A 1 210 ? 13.883 40.125 12.414 1 94.88 210 TYR A O 1
ATOM 1583 N N . ALA A 1 211 ? 11.703 40.25 12.828 1 93.31 211 ALA A N 1
ATOM 1584 C CA . ALA A 1 211 ? 11.352 39.281 11.766 1 93.31 211 ALA A CA 1
ATOM 1585 C C . ALA A 1 211 ? 11.672 39.875 10.391 1 93.31 211 ALA A C 1
ATOM 1587 O O . ALA A 1 211 ? 11.945 39.125 9.453 1 93.31 211 ALA A O 1
ATOM 1588 N N . LEU A 1 212 ? 11.625 41.219 10.258 1 93.94 212 LEU A N 1
ATOM 1589 C CA . LEU A 1 212 ? 12.016 41.844 9.008 1 93.94 212 LEU A CA 1
ATOM 1590 C C . LEU A 1 212 ? 13.523 41.781 8.797 1 93.94 212 LEU A C 1
ATOM 1592 O O . LEU A 1 212 ? 13.992 41.625 7.66 1 93.94 212 LEU A O 1
ATOM 1596 N N . LEU A 1 213 ? 14.219 41.812 9.906 1 93.75 213 LEU A N 1
ATOM 1597 C CA . LEU A 1 213 ? 15.672 41.781 9.836 1 93.75 213 LEU A CA 1
ATOM 1598 C C . LEU A 1 213 ? 16.141 40.375 9.508 1 93.75 213 LEU A C 1
ATOM 1600 O O . LEU A 1 213 ? 17.125 40.188 8.773 1 93.75 213 LEU A O 1
ATOM 1604 N N . HIS A 1 214 ? 15.414 39.438 10.102 1 90.94 214 HIS A N 1
ATOM 1605 C CA . HIS A 1 214 ? 15.703 38.031 9.898 1 90.94 214 HIS A CA 1
ATOM 1606 C C . HIS A 1 214 ? 14.445 37.281 9.5 1 90.94 214 HIS A C 1
ATOM 1608 O O . HIS A 1 214 ? 13.867 36.531 10.312 1 90.94 214 HIS A O 1
ATOM 1614 N N . PRO A 1 215 ? 14.164 37.375 8.258 1 87 215 PRO A N 1
ATOM 1615 C CA . PRO A 1 215 ? 12.93 36.688 7.836 1 87 215 PRO A CA 1
ATOM 1616 C C . PRO A 1 215 ? 12.992 35.188 8.031 1 87 215 PRO A C 1
ATOM 1618 O O . PRO A 1 215 ? 13.992 34.562 7.672 1 87 215 PRO A O 1
ATOM 1621 N N . PRO A 1 216 ? 11.945 34.688 8.625 1 85.19 216 PRO A N 1
ATOM 1622 C CA . PRO A 1 216 ? 11.93 33.25 8.781 1 85.19 216 PRO A CA 1
ATOM 1623 C C . PRO A 1 216 ? 11.859 32.5 7.449 1 85.19 216 PRO A C 1
ATOM 1625 O O . PRO A 1 216 ? 11.406 33.062 6.453 1 85.19 216 PRO A O 1
ATOM 1628 N N . ALA A 1 217 ? 12.312 31.203 7.488 1 82.94 217 ALA A N 1
ATOM 1629 C CA . ALA A 1 217 ? 12.312 30.375 6.285 1 82.94 217 ALA A CA 1
ATOM 1630 C C . ALA A 1 217 ? 10.891 30.125 5.785 1 82.94 217 ALA A C 1
ATOM 1632 O O . ALA A 1 217 ? 10.664 29.984 4.582 1 82.94 217 ALA A O 1
ATOM 1633 N N . SER A 1 218 ? 10.008 30.109 6.762 1 88.31 218 SER A N 1
ATOM 1634 C CA . SER A 1 218 ? 8.594 29.891 6.469 1 88.31 218 SER A CA 1
ATOM 1635 C C . SER A 1 218 ? 7.715 30.812 7.301 1 88.31 218 SER A C 1
ATOM 1637 O O . SER A 1 218 ? 7.996 31.062 8.477 1 88.31 218 SER A O 1
ATOM 1639 N N . PRO A 1 219 ? 6.707 31.281 6.652 1 91.19 219 PRO A N 1
ATOM 1640 C CA . PRO A 1 219 ? 5.773 32.094 7.43 1 91.19 219 PRO A CA 1
ATOM 1641 C C . PRO A 1 219 ? 4.938 31.281 8.398 1 91.19 219 PRO A C 1
ATOM 1643 O O . PRO A 1 219 ? 4.254 31.828 9.266 1 91.19 219 PRO A O 1
ATOM 1646 N N . ALA A 1 220 ? 4.984 30.016 8.227 1 95.31 220 ALA A N 1
ATOM 1647 C CA . ALA A 1 220 ? 4.176 29.141 9.078 1 95.31 220 ALA A CA 1
ATOM 1648 C C . ALA A 1 220 ? 4.836 28.938 10.438 1 95.31 220 ALA A C 1
ATOM 1650 O O . ALA A 1 220 ? 6.059 28.828 10.531 1 95.31 220 ALA A O 1
ATOM 1651 N N . VAL A 1 221 ? 4.07 28.969 11.422 1 94.88 221 VAL A N 1
ATOM 1652 C CA . VAL A 1 221 ? 4.516 28.656 12.773 1 94.88 221 VAL A CA 1
ATOM 1653 C C . VAL A 1 221 ? 4.215 27.188 13.086 1 94.88 221 VAL A C 1
ATOM 1655 O O . VAL A 1 221 ? 3.051 26.781 13.086 1 94.88 221 VAL A O 1
ATOM 1658 N N . GLU A 1 222 ? 5.234 26.453 13.391 1 94.88 222 GLU A N 1
ATOM 1659 C CA . GLU A 1 222 ? 5.094 25.031 13.656 1 94.88 222 GLU A CA 1
ATOM 1660 C C . GLU A 1 222 ? 5.031 24.75 15.156 1 94.88 222 GLU A C 1
ATOM 1662 O O . GLU A 1 222 ? 5.293 25.641 15.969 1 94.88 222 GLU A O 1
ATOM 1667 N N . ALA A 1 223 ? 4.684 23.547 15.438 1 91.81 223 ALA A N 1
ATOM 1668 C CA . ALA A 1 223 ? 4.625 23.094 16.828 1 91.81 223 ALA A CA 1
ATOM 1669 C C . ALA A 1 223 ? 6 23.156 17.484 1 91.81 223 ALA A C 1
ATOM 1671 O O . ALA A 1 223 ? 7.008 22.828 16.859 1 91.81 223 ALA A O 1
ATOM 1672 N N . GLN A 1 224 ? 5.98 23.656 18.641 1 89.25 224 GLN A N 1
ATOM 1673 C CA . GLN A 1 224 ? 7.184 23.641 19.469 1 89.25 224 GLN A CA 1
ATOM 1674 C C . GLN A 1 224 ? 6.98 22.797 20.719 1 89.25 224 GLN A C 1
ATOM 1676 O O . GLN A 1 224 ? 5.902 22.812 21.328 1 89.25 224 GLN A O 1
ATOM 1681 N N . PRO A 1 225 ? 7.945 22.062 21.062 1 87.56 225 PRO A N 1
ATOM 1682 C CA . PRO A 1 225 ? 7.801 21.297 22.297 1 87.56 225 PRO A CA 1
ATOM 1683 C C . PRO A 1 225 ? 7.703 22.172 23.547 1 87.56 225 PRO A C 1
ATOM 1685 O O . PRO A 1 225 ? 8.516 23.078 23.719 1 87.56 225 PRO A O 1
ATOM 1688 N N . PRO A 1 226 ? 6.727 21.906 24.312 1 87.25 226 PRO A N 1
ATOM 1689 C CA . PRO A 1 226 ? 6.637 22.688 25.547 1 87.25 226 PRO A CA 1
ATOM 1690 C C . PRO A 1 226 ? 7.742 22.359 26.547 1 87.25 226 PRO A C 1
ATOM 1692 O O . PRO A 1 226 ? 8.211 21.219 26.594 1 87.25 226 PRO A O 1
ATOM 1695 N N . ALA A 1 227 ? 8.133 23.344 27.266 1 88.12 227 ALA A N 1
ATOM 1696 C CA . ALA A 1 227 ? 9.117 23.141 28.328 1 88.12 227 ALA A CA 1
ATOM 1697 C C . ALA A 1 227 ? 8.461 22.531 29.562 1 88.12 227 ALA A C 1
ATOM 1699 O O . ALA A 1 227 ? 7.844 23.234 30.359 1 88.12 227 ALA A O 1
ATOM 1700 N N . LEU A 1 228 ? 8.641 21.266 29.703 1 91.75 228 LEU A N 1
ATOM 1701 C CA . LEU A 1 228 ? 8.023 20.562 30.828 1 91.75 228 LEU A CA 1
ATOM 1702 C C . LEU A 1 228 ? 9.086 20 31.766 1 91.75 228 LEU A C 1
ATOM 1704 O O . LEU A 1 228 ? 10.133 19.531 31.312 1 91.75 228 LEU A O 1
ATOM 1708 N N . LYS A 1 229 ? 8.797 20.188 33.031 1 91.12 229 LYS A N 1
ATOM 1709 C CA . LYS A 1 229 ? 9.648 19.609 34.062 1 91.12 229 LYS A CA 1
ATOM 1710 C C . LYS A 1 229 ? 8.891 18.562 34.875 1 91.12 229 LYS A C 1
ATOM 1712 O O . LYS A 1 229 ? 7.672 18.656 35.031 1 91.12 229 LYS A O 1
ATOM 1717 N N . ARG A 1 230 ? 9.531 17.609 35.469 1 87 230 ARG A N 1
ATOM 1718 C CA . ARG A 1 230 ? 8.977 16.469 36.156 1 87 230 ARG A CA 1
ATOM 1719 C C . ARG A 1 230 ? 8.172 16.891 37.375 1 87 230 ARG A C 1
ATOM 1721 O O . ARG A 1 230 ? 7.199 16.25 37.75 1 87 230 ARG A O 1
ATOM 1728 N N . GLY A 1 231 ? 8.516 17.984 37.969 1 87.44 231 GLY A N 1
ATOM 1729 C CA . GLY A 1 231 ? 7.887 18.406 39.219 1 87.44 231 GLY A CA 1
ATOM 1730 C C . GLY A 1 231 ? 6.691 19.312 39 1 87.44 231 GLY A C 1
ATOM 1731 O O . GLY A 1 231 ? 6.023 19.703 39.969 1 87.44 231 GLY A O 1
ATOM 1732 N N . MET A 1 232 ? 6.289 19.484 37.875 1 90.5 232 MET A N 1
ATOM 1733 C CA . MET A 1 232 ? 5.184 20.375 37.562 1 90.5 232 MET A CA 1
ATOM 1734 C C . MET A 1 232 ? 3.848 19.75 37.938 1 90.5 232 MET A C 1
ATOM 1736 O O . MET A 1 232 ? 3.688 18.531 37.844 1 90.5 232 MET A O 1
ATOM 1740 N N . THR A 1 233 ? 2.943 20.594 38.344 1 89 233 THR A N 1
ATOM 1741 C CA . THR A 1 233 ? 1.582 20.172 38.656 1 89 233 THR A CA 1
ATOM 1742 C C . THR A 1 233 ? 0.774 20.016 37.375 1 89 233 THR A C 1
ATOM 1744 O O . THR A 1 233 ? 1.224 20.422 36.281 1 89 233 THR A O 1
ATOM 1747 N N . VAL A 1 234 ? -0.367 19.422 37.469 1 89.12 234 VAL A N 1
ATOM 1748 C CA . VAL A 1 234 ? -1.251 19.234 36.344 1 89.12 234 VAL A CA 1
ATOM 1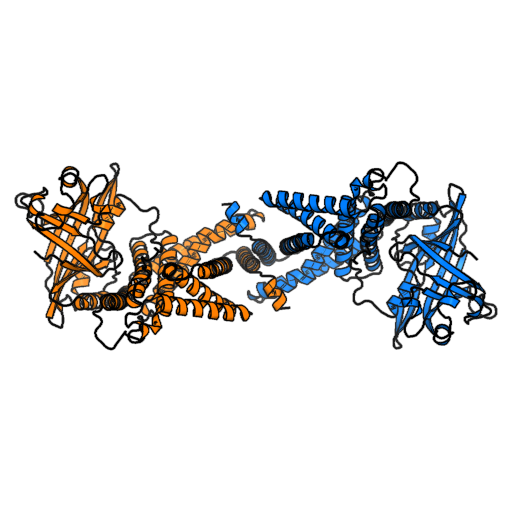749 C C . VAL A 1 234 ? -1.613 20.594 35.75 1 89.12 234 VAL A C 1
ATOM 1751 O O . VAL A 1 234 ? -1.617 20.766 34.5 1 89.12 234 VAL A O 1
ATOM 1754 N N . ALA A 1 235 ? -1.828 21.547 36.625 1 88.5 235 ALA A N 1
ATOM 1755 C CA . ALA A 1 235 ? -2.203 22.875 36.156 1 88.5 235 ALA A CA 1
ATOM 1756 C C . ALA A 1 235 ? -1.054 23.547 35.406 1 88.5 235 ALA A C 1
ATOM 1758 O O . ALA A 1 235 ? -1.267 24.188 34.375 1 88.5 235 ALA A O 1
ATOM 1759 N N . GLN A 1 236 ? 0.08 23.375 35.906 1 89.5 236 GLN A N 1
ATOM 1760 C CA . GLN A 1 236 ? 1.26 23.953 35.25 1 89.5 236 GLN A CA 1
ATOM 1761 C C . GLN A 1 236 ? 1.51 23.312 33.906 1 89.5 236 GLN A C 1
ATOM 1763 O O . GLN A 1 236 ? 1.831 24.016 32.938 1 89.5 236 GLN A O 1
ATOM 1768 N N . VAL A 1 237 ? 1.328 22.016 33.812 1 91.56 237 VAL A N 1
ATOM 1769 C CA . VAL A 1 237 ? 1.503 21.297 32.562 1 91.56 237 VAL A CA 1
ATOM 1770 C C . VAL A 1 237 ? 0.42 21.719 31.578 1 91.56 237 VAL A C 1
ATOM 1772 O O . VAL A 1 237 ? 0.715 22.031 30.422 1 91.56 237 VAL A O 1
ATOM 1775 N N . ALA A 1 238 ? -0.784 21.766 32.062 1 91.38 238 ALA A N 1
ATOM 1776 C CA . ALA A 1 238 ? -1.91 22.125 31.188 1 91.38 238 ALA A CA 1
ATOM 1777 C C . ALA A 1 238 ? -1.726 23.531 30.594 1 91.38 238 ALA A C 1
ATOM 1779 O O . ALA A 1 238 ? -1.963 23.734 29.406 1 91.38 238 ALA A O 1
ATOM 1780 N N . GLU A 1 239 ? -1.303 24.406 31.438 1 90.25 239 GLU A N 1
ATOM 1781 C CA . GLU A 1 239 ? -1.089 25.781 30.984 1 90.25 239 GLU A CA 1
ATOM 1782 C C . GLU A 1 239 ? -0.129 25.828 29.797 1 90.25 239 GLU A C 1
ATOM 1784 O O . GLU A 1 239 ? -0.403 26.484 28.797 1 90.25 239 GLU A O 1
ATOM 1789 N N . ARG A 1 240 ? 0.885 25.125 29.844 1 91.81 240 ARG A N 1
ATOM 1790 C CA . ARG A 1 240 ? 1.926 25.172 28.812 1 91.81 240 ARG A CA 1
ATOM 1791 C C . ARG A 1 240 ? 1.506 24.391 27.578 1 91.81 240 ARG A C 1
ATOM 1793 O O . ARG A 1 240 ? 1.656 24.875 26.453 1 91.81 240 ARG A O 1
ATOM 1800 N N . VAL A 1 241 ? 0.942 23.203 27.797 1 93.25 241 VAL A N 1
ATOM 1801 C CA . VAL A 1 241 ? 0.687 22.297 26.688 1 93.25 241 VAL A CA 1
ATOM 1802 C C . VAL A 1 241 ? -0.529 22.781 25.906 1 93.25 241 VAL A C 1
ATOM 1804 O O . VAL A 1 241 ? -0.655 22.484 24.703 1 93.25 241 VAL A O 1
ATOM 1807 N N . LEU A 1 242 ? -1.392 23.516 26.562 1 94.5 242 LEU A N 1
ATOM 1808 C CA . LEU A 1 242 ? -2.578 24.016 25.875 1 94.5 242 LEU A CA 1
ATOM 1809 C C . LEU A 1 242 ? -2.301 25.359 25.219 1 94.5 242 LEU A C 1
ATOM 1811 O O . LEU A 1 242 ? -2.793 25.641 24.125 1 94.5 242 LEU A O 1
ATOM 1815 N N . GLN A 1 243 ? -1.503 26.156 25.812 1 94.44 243 GLN A N 1
ATOM 1816 C CA . GLN A 1 243 ? -1.203 27.484 25.297 1 94.44 243 GLN A CA 1
ATOM 1817 C C . GLN A 1 243 ? -0.421 27.391 23.984 1 94.44 243 GLN A C 1
ATOM 1819 O O . GLN A 1 243 ? -0.633 28.188 23.078 1 94.44 243 GLN A O 1
ATOM 1824 N N . GLU A 1 244 ? 0.424 26.422 23.922 1 94.81 244 GLU A N 1
ATOM 1825 C CA . GLU A 1 244 ? 1.334 26.312 22.781 1 94.81 244 GLU A CA 1
ATOM 1826 C C . GLU A 1 244 ? 0.569 26.062 21.484 1 94.81 244 GLU A C 1
ATOM 1828 O O . GLU A 1 244 ? 0.78 26.766 20.5 1 94.81 244 GLU A O 1
ATOM 1833 N N . PRO A 1 245 ? -0.277 25.062 21.438 1 96.31 245 PRO A N 1
ATOM 1834 C CA . PRO A 1 245 ? -1.009 24.859 20.188 1 96.31 245 PRO A CA 1
ATOM 1835 C C . PRO A 1 245 ? -1.974 26 19.875 1 96.31 245 PRO A C 1
ATOM 1837 O O . PRO A 1 245 ? -2.236 26.312 18.719 1 96.31 245 PRO A O 1
ATOM 1840 N N . PHE A 1 246 ? -2.475 26.672 20.875 1 96.81 246 PHE A N 1
ATOM 1841 C CA . PHE A 1 246 ? -3.312 27.844 20.641 1 96.81 246 PHE A CA 1
ATOM 1842 C C . PHE A 1 246 ? -2.516 28.953 19.969 1 96.81 246 PHE A C 1
ATOM 1844 O O . PHE A 1 246 ? -2.994 29.578 19.031 1 96.81 246 PHE A O 1
ATOM 1851 N N . HIS A 1 247 ? -1.358 29.125 20.484 1 96.06 247 HIS A N 1
ATOM 1852 C CA . HIS A 1 247 ? -0.461 30.094 19.859 1 96.06 247 HIS A CA 1
ATOM 1853 C C . HIS A 1 247 ? -0.172 29.719 18.406 1 96.06 247 HIS A C 1
ATOM 1855 O O . HIS A 1 247 ? -0.216 30.578 17.531 1 96.06 247 HIS A O 1
ATOM 1861 N N . GLN A 1 248 ? 0.089 28.484 18.188 1 96.38 248 GLN A N 1
ATOM 1862 C CA . GLN A 1 248 ? 0.337 28 16.828 1 96.38 248 GLN A CA 1
ATOM 1863 C C . GLN A 1 248 ? -0.834 28.312 15.906 1 96.38 248 GLN A C 1
ATOM 1865 O O . GLN A 1 248 ? -0.637 28.812 14.789 1 96.38 248 GLN A O 1
ATOM 1870 N N . PHE A 1 249 ? -2.006 28.031 16.391 1 97.81 249 PHE A N 1
ATOM 1871 C CA . PHE A 1 249 ? -3.221 28.266 15.617 1 97.81 249 PHE A CA 1
ATOM 1872 C C . PHE A 1 249 ? -3.377 29.75 15.289 1 97.81 249 PHE A C 1
ATOM 1874 O O . PHE A 1 249 ? -3.471 30.125 14.125 1 97.81 249 PHE A O 1
ATOM 1881 N N . CYS A 1 250 ? -3.266 30.625 16.312 1 97.75 250 CYS A N 1
ATOM 1882 C CA . CYS A 1 250 ? -3.496 32.062 16.156 1 97.75 250 CYS A CA 1
ATOM 1883 C C . CYS A 1 250 ? -2.398 32.688 15.312 1 97.75 250 CYS A C 1
ATOM 1885 O O . CYS A 1 250 ? -2.668 33.594 14.5 1 97.75 250 CYS A O 1
ATOM 1887 N N . ALA A 1 251 ? -1.198 32.25 15.484 1 96.94 251 ALA A N 1
ATOM 1888 C CA . ALA A 1 251 ? -0.081 32.812 14.727 1 96.94 251 ALA A CA 1
ATOM 1889 C C . ALA A 1 251 ? -0.242 32.531 13.234 1 96.94 251 ALA A C 1
ATOM 1891 O O . ALA A 1 251 ? 0.072 33.375 12.398 1 96.94 251 ALA A O 1
ATOM 1892 N N . ASN A 1 252 ? -0.715 31.375 12.945 1 97.94 252 ASN A N 1
ATOM 1893 C CA . ASN A 1 252 ? -0.896 31.047 11.539 1 97.94 252 ASN A CA 1
ATOM 1894 C C . ASN A 1 252 ? -2.121 31.734 10.945 1 97.94 252 ASN A C 1
ATOM 1896 O O . ASN A 1 252 ? -2.123 32.125 9.773 1 97.94 252 ASN A O 1
ATOM 1900 N N . LEU A 1 253 ? -3.145 31.906 11.727 1 97.75 253 LEU A N 1
ATOM 1901 C CA . LEU A 1 253 ? -4.273 32.719 11.281 1 97.75 253 LEU A CA 1
ATOM 1902 C C . LEU A 1 253 ? -3.836 34.125 10.984 1 97.75 253 LEU A C 1
ATOM 1904 O O . LEU A 1 253 ? -4.289 34.75 10.008 1 97.75 253 LEU A O 1
ATOM 1908 N N . PHE A 1 254 ? -2.988 34.625 11.812 1 96.12 254 PHE A N 1
ATOM 1909 C CA . PHE A 1 254 ? -2.457 35.969 11.609 1 96.12 254 PHE A CA 1
ATOM 1910 C C . PHE A 1 254 ? -1.689 36.062 10.297 1 96.12 254 PHE A C 1
ATOM 1912 O O . PHE A 1 254 ? -1.856 37 9.531 1 96.12 254 PHE A O 1
ATOM 1919 N N . ALA A 1 255 ? -0.886 35.062 10.031 1 95.44 255 ALA A N 1
ATOM 1920 C CA . ALA A 1 255 ? -0.146 35.031 8.773 1 95.44 255 ALA A CA 1
ATOM 1921 C C . ALA A 1 255 ? -1.095 35.062 7.574 1 95.44 255 ALA A C 1
ATOM 1923 O O . ALA A 1 255 ? -0.837 35.719 6.578 1 95.44 255 ALA A O 1
ATOM 1924 N N . LEU A 1 256 ? -2.15 34.312 7.695 1 95.44 256 LEU A N 1
ATOM 1925 C CA . LEU A 1 256 ? -3.162 34.312 6.641 1 95.44 256 LEU A CA 1
ATOM 1926 C C . LEU A 1 256 ? -3.797 35.688 6.477 1 95.44 256 LEU A C 1
ATOM 1928 O O . LEU A 1 256 ? -4.012 36.156 5.352 1 95.44 256 LEU A O 1
ATOM 1932 N N . GLN A 1 257 ? -4.105 36.25 7.602 1 93.38 257 GLN A N 1
ATOM 1933 C CA . GLN A 1 257 ? -4.707 37.594 7.594 1 93.38 257 GLN A CA 1
ATOM 1934 C C . GLN A 1 257 ? -3.783 38.594 6.938 1 93.38 257 GLN A C 1
ATOM 1936 O O . GLN A 1 257 ? -4.246 39.531 6.262 1 93.38 257 GLN A O 1
ATOM 1941 N N . GLN A 1 258 ? -2.445 38.375 7.129 1 91.31 258 GLN A N 1
ATOM 1942 C CA . GLN A 1 258 ? -1.449 39.281 6.582 1 91.31 258 GLN A CA 1
ATOM 1943 C C . GLN A 1 258 ? -1.205 39.031 5.102 1 91.31 258 GLN A C 1
ATOM 1945 O O . GLN A 1 258 ? -0.387 39.688 4.469 1 91.31 258 GLN A O 1
ATOM 1950 N N . GLY A 1 259 ? -1.831 37.969 4.543 1 91.94 259 GLY A N 1
ATOM 1951 C CA . GLY A 1 259 ? -1.81 37.781 3.1 1 91.94 259 GLY A CA 1
ATOM 1952 C C . GLY A 1 259 ? -0.949 36.625 2.664 1 91.94 259 GLY A C 1
ATOM 1953 O O . GLY A 1 259 ? -0.685 36.438 1.472 1 91.94 259 GLY A O 1
ATOM 1954 N N . SER A 1 260 ? -0.5 35.812 3.576 1 93.94 260 SER A N 1
ATOM 1955 C CA . SER A 1 260 ? 0.318 34.688 3.176 1 93.94 260 SER A CA 1
ATOM 1956 C C . SER A 1 260 ? -0.487 33.688 2.346 1 93.94 260 SER A C 1
ATOM 1958 O O . SER A 1 260 ? -1.628 33.375 2.686 1 93.94 260 SER A O 1
ATOM 1960 N N . ASP A 1 261 ? 0.138 33.188 1.298 1 95.25 261 ASP A N 1
ATOM 1961 C CA . ASP A 1 261 ? -0.497 32.188 0.454 1 95.25 261 ASP A CA 1
ATOM 1962 C C . ASP A 1 261 ? 0.18 30.828 0.615 1 95.25 261 ASP A C 1
ATOM 1964 O O . ASP A 1 261 ? -0.11 29.891 -0.132 1 95.25 261 ASP A O 1
ATOM 1968 N N . ALA A 1 262 ? 1.127 30.75 1.522 1 95.62 262 ALA A N 1
ATOM 1969 C CA . ALA A 1 262 ? 1.873 29.516 1.707 1 95.62 262 ALA A CA 1
ATOM 1970 C C . ALA A 1 262 ? 0.967 28.391 2.229 1 95.62 262 ALA A C 1
ATOM 1972 O O . ALA A 1 262 ? 0.336 28.547 3.277 1 95.62 262 ALA A O 1
ATOM 1973 N N . PRO A 1 263 ? 0.932 27.234 1.555 1 95.81 263 PRO A N 1
ATOM 1974 C CA . PRO A 1 263 ? 0.083 26.125 1.995 1 95.81 263 PRO A CA 1
ATOM 1975 C C . PRO A 1 263 ? 0.402 25.656 3.418 1 95.81 263 PRO A C 1
ATOM 1977 O O . PRO A 1 263 ? -0.494 25.219 4.145 1 95.81 263 PRO A O 1
ATOM 1980 N N . GLU A 1 264 ? 1.609 25.812 3.777 1 96.75 264 GLU A N 1
ATOM 1981 C CA . GLU A 1 264 ? 2.037 25.328 5.09 1 96.75 264 GLU A CA 1
ATOM 1982 C C . GLU A 1 264 ? 1.382 26.141 6.207 1 96.75 264 GLU A C 1
ATOM 1984 O O . GLU A 1 264 ? 1.168 25.625 7.309 1 96.75 264 GLU A O 1
ATOM 1989 N N . VAL A 1 265 ? 1.043 27.391 5.961 1 97.75 265 VAL A N 1
ATOM 1990 C CA . VAL A 1 265 ? 0.388 28.234 6.953 1 97.75 265 VAL A CA 1
ATOM 1991 C C . VAL A 1 265 ? -0.986 27.672 7.297 1 97.75 265 VAL A C 1
ATOM 1993 O O . VAL A 1 265 ? -1.331 27.531 8.469 1 97.75 265 VAL A O 1
ATOM 1996 N N . VAL A 1 266 ? -1.731 27.328 6.289 1 97.81 266 VAL A N 1
ATOM 1997 C CA . VAL A 1 266 ? -3.053 26.734 6.465 1 97.81 266 VAL A CA 1
ATOM 1998 C C . VAL A 1 266 ? -2.922 25.375 7.172 1 97.81 266 VAL A C 1
ATOM 2000 O O . VAL A 1 266 ? -3.674 25.078 8.102 1 97.81 266 VAL A O 1
ATOM 2003 N N . HIS A 1 267 ? -1.973 24.625 6.727 1 96.75 267 HIS A N 1
ATOM 2004 C CA . HIS A 1 267 ? -1.737 23.312 7.312 1 96.75 267 HIS A CA 1
ATOM 2005 C C . HIS A 1 267 ? -1.439 23.422 8.805 1 96.75 267 HIS A C 1
ATOM 2007 O O . HIS A 1 267 ? -2.041 22.703 9.617 1 96.75 267 HIS A O 1
ATOM 2013 N N . GLN A 1 268 ? -0.573 24.297 9.156 1 97.38 268 GLN A N 1
ATOM 2014 C CA . GLN A 1 268 ? -0.156 24.438 10.547 1 97.38 268 GLN A CA 1
ATOM 2015 C C . GLN A 1 268 ? -1.271 25.047 11.398 1 97.38 268 GLN A C 1
ATOM 2017 O O . GLN A 1 268 ? -1.403 24.719 12.586 1 97.38 268 GLN A O 1
ATOM 2022 N N . ALA A 1 269 ? -2.094 25.938 10.82 1 98.19 269 ALA A N 1
ATOM 2023 C CA . ALA A 1 269 ? -3.279 26.391 11.539 1 98.19 269 ALA A CA 1
ATOM 2024 C C . ALA A 1 269 ? -4.176 25.219 11.93 1 98.19 269 ALA A C 1
ATOM 2026 O O . ALA A 1 269 ? -4.602 25.125 13.086 1 98.19 269 ALA A O 1
ATOM 2027 N N . ARG A 1 270 ? -4.391 24.359 10.992 1 96.44 270 ARG A N 1
ATOM 2028 C CA . ARG A 1 270 ? -5.234 23.203 11.25 1 96.44 270 ARG A CA 1
ATOM 2029 C C . ARG A 1 270 ? -4.598 22.281 12.289 1 96.44 270 ARG A C 1
ATOM 2031 O O . ARG A 1 270 ? -5.273 21.797 13.195 1 96.44 270 ARG A O 1
ATOM 2038 N N . VAL A 1 271 ? -3.301 22.031 12.117 1 94.38 271 VAL A N 1
ATOM 2039 C CA . VAL A 1 271 ? -2.588 21.172 13.062 1 94.38 271 VAL A CA 1
ATOM 2040 C C . VAL A 1 271 ? -2.688 21.766 14.469 1 94.38 271 VAL A C 1
ATOM 2042 O O . VAL A 1 271 ? -2.996 21.047 15.43 1 94.38 271 VAL A O 1
ATOM 2045 N N . GLY A 1 272 ? -2.445 23.078 14.57 1 96.62 272 GLY A N 1
ATOM 2046 C CA . GLY A 1 272 ? -2.541 23.734 15.867 1 96.62 272 GLY A CA 1
ATOM 2047 C C . GLY A 1 272 ? -3.896 23.547 16.516 1 96.62 272 GLY A C 1
ATOM 2048 O O . GLY A 1 272 ? -3.979 23.234 17.719 1 96.62 272 GLY A O 1
ATOM 2049 N N . TRP A 1 273 ? -4.957 23.75 15.766 1 96.81 273 TRP A N 1
ATOM 2050 C CA . TRP A 1 273 ? -6.312 23.594 16.297 1 96.81 273 TRP A CA 1
ATOM 2051 C C . TRP A 1 273 ? -6.582 22.156 16.703 1 96.81 273 TRP A C 1
ATOM 2053 O O . TRP A 1 273 ? -7.137 21.906 17.781 1 96.81 273 TRP A O 1
ATOM 2063 N N . ARG A 1 274 ? -6.203 21.219 15.891 1 93.25 274 ARG A N 1
ATOM 2064 C CA . ARG A 1 274 ? -6.434 19.812 16.188 1 93.25 274 ARG A CA 1
ATOM 2065 C C . ARG A 1 274 ? -5.68 19.391 17.438 1 93.25 274 ARG A C 1
ATOM 2067 O O . ARG A 1 274 ? -6.203 18.625 18.266 1 93.25 274 ARG A O 1
ATOM 2074 N N . ARG A 1 275 ? -4.461 19.797 17.531 1 93.88 275 ARG A N 1
ATOM 2075 C CA . ARG A 1 275 ? -3.676 19.531 18.734 1 93.88 275 ARG A CA 1
ATOM 2076 C C . ARG A 1 275 ? -4.352 20.109 19.969 1 93.88 275 ARG A C 1
ATOM 2078 O O . ARG A 1 275 ? -4.477 19.438 21 1 93.88 275 ARG A O 1
ATOM 2085 N N . LEU A 1 276 ? -4.777 21.406 19.828 1 95.62 276 LEU A N 1
ATOM 2086 C CA . LEU A 1 276 ? -5.441 22.078 20.938 1 95.62 276 LEU A CA 1
ATOM 2087 C C . LEU A 1 276 ? -6.672 21.297 21.391 1 95.62 276 LEU A C 1
ATOM 2089 O O . LEU A 1 276 ? -6.855 21.047 22.578 1 95.62 276 LEU A O 1
ATOM 2093 N N . ARG A 1 277 ? -7.48 20.891 20.453 1 93.81 277 ARG A N 1
ATOM 2094 C CA . ARG A 1 277 ? -8.703 20.172 20.75 1 93.81 277 ARG A CA 1
ATOM 2095 C C . ARG A 1 277 ? -8.391 18.828 21.406 1 93.81 277 ARG A C 1
ATOM 2097 O O . ARG A 1 277 ? -9.055 18.422 22.375 1 93.81 277 ARG A O 1
ATOM 2104 N N . SER A 1 278 ? -7.398 18.156 20.844 1 91.25 278 SER A N 1
ATOM 2105 C CA . SER A 1 278 ? -7.008 16.859 21.391 1 91.25 278 SER A CA 1
ATOM 2106 C C . SER A 1 278 ? -6.504 16.984 22.828 1 91.25 278 SER A C 1
ATOM 2108 O O . SER A 1 278 ? -6.902 16.219 23.703 1 91.25 278 SER A O 1
ATOM 2110 N N . LEU A 1 279 ? -5.676 17.906 23.078 1 92.12 279 LEU A N 1
ATOM 2111 C CA . LEU A 1 279 ? -5.098 18.109 24.391 1 92.12 279 LEU A CA 1
ATOM 2112 C C . LEU A 1 279 ? -6.156 18.609 25.375 1 92.12 279 LEU A C 1
ATOM 2114 O O . LEU A 1 279 ? -6.16 18.203 26.547 1 92.12 279 LEU A O 1
ATOM 2118 N N . ALA A 1 280 ? -7.047 19.516 24.891 1 93.06 280 ALA A N 1
ATOM 2119 C CA . ALA A 1 280 ? -8.148 19.969 25.734 1 93.06 280 ALA A CA 1
ATOM 2120 C C . ALA A 1 280 ? -8.992 18.781 26.203 1 93.06 280 ALA A C 1
ATOM 2122 O O . ALA A 1 280 ? -9.414 18.734 27.359 1 93.06 280 ALA A O 1
ATOM 2123 N N . ARG A 1 281 ? -9.188 17.844 25.328 1 90.25 281 ARG A N 1
ATOM 2124 C CA . ARG A 1 281 ? -9.93 16.656 25.688 1 90.25 281 ARG A CA 1
ATOM 2125 C C . ARG A 1 281 ? -9.156 15.812 26.703 1 90.25 281 ARG A C 1
ATOM 2127 O O . ARG A 1 281 ? -9.75 15.234 27.625 1 90.25 281 ARG A O 1
ATOM 2134 N N . LEU A 1 282 ? -7.922 15.703 26.484 1 88.19 282 LEU A N 1
ATOM 2135 C CA . LEU A 1 282 ? -7.07 14.93 27.391 1 88.19 282 LEU A CA 1
ATOM 2136 C C . LEU A 1 282 ? -7.109 15.508 28.797 1 88.19 282 LEU A C 1
ATOM 2138 O O . LEU A 1 282 ? -7.086 14.766 29.781 1 88.19 282 LEU A O 1
ATOM 2142 N N . PHE A 1 283 ? -7.223 16.812 28.953 1 89.25 283 PHE A N 1
ATOM 2143 C CA . PHE A 1 283 ? -7.152 17.484 30.25 1 89.25 283 PHE A CA 1
ATOM 2144 C C . PHE A 1 283 ? -8.555 17.781 30.781 1 89.25 283 PHE A C 1
ATOM 2146 O O . PHE A 1 283 ? -8.703 18.344 31.859 1 89.25 283 PHE A O 1
ATOM 2153 N N . ALA A 1 284 ? -9.578 17.438 30.062 1 88.5 284 ALA A N 1
ATOM 2154 C CA . ALA A 1 284 ? -10.969 17.75 30.406 1 88.5 284 ALA A CA 1
ATOM 2155 C C . ALA A 1 284 ? -11.305 17.281 31.812 1 88.5 284 ALA A C 1
ATOM 2157 O O . ALA A 1 284 ? -11.961 18.016 32.562 1 88.5 284 ALA A O 1
ATOM 2158 N N . PRO A 1 285 ? -10.805 16.109 32.25 1 84.12 285 PRO A N 1
ATOM 2159 C CA . PRO A 1 285 ? -11.148 15.68 33.625 1 84.12 285 PRO A CA 1
ATOM 2160 C C . PRO A 1 285 ? -10.555 16.594 34.688 1 84.12 285 PRO A C 1
ATOM 2162 O O . PRO A 1 285 ? -11.086 16.656 35.812 1 84.12 285 PRO A O 1
ATOM 2165 N N . ALA A 1 286 ? -9.508 17.203 34.406 1 83.88 286 ALA A N 1
ATOM 2166 C CA . ALA A 1 286 ? -8.859 18.078 35.375 1 83.88 286 ALA A CA 1
ATOM 2167 C C . ALA A 1 286 ? -9.578 19.422 35.438 1 83.88 286 ALA A C 1
ATOM 2169 O O . ALA A 1 286 ? -9.383 20.172 36.406 1 83.88 286 ALA A O 1
ATOM 2170 N N . CYS A 1 287 ? -10.336 19.797 34.406 1 80 287 CYS A N 1
ATOM 2171 C CA . CYS A 1 287 ? -11.016 21.094 34.406 1 80 287 CYS A CA 1
ATOM 2172 C C . CYS A 1 287 ? -12.523 20.906 34.281 1 80 287 CYS A C 1
ATOM 2174 O O . CYS A 1 287 ? -13.195 21.672 33.562 1 80 287 CYS A O 1
ATOM 2176 N N . ALA A 1 288 ? -13.047 19.984 34.969 1 75.5 288 ALA A N 1
ATOM 2177 C CA . ALA A 1 288 ? -14.461 19.656 34.844 1 75.5 288 ALA A CA 1
ATOM 2178 C C . ALA A 1 288 ? -15.344 20.844 35.219 1 75.5 288 ALA A C 1
ATOM 2180 O O . ALA A 1 288 ? -16.422 21.031 34.625 1 75.5 288 ALA A O 1
ATOM 2181 N N . ALA A 1 289 ? -14.914 21.672 36.031 1 76.5 289 ALA A N 1
ATOM 2182 C CA . ALA A 1 289 ? -15.703 22.812 36.5 1 76.5 289 ALA A CA 1
ATOM 2183 C C . ALA A 1 289 ? -15.719 23.938 35.469 1 76.5 289 ALA A C 1
ATOM 2185 O O . ALA A 1 289 ? -16.594 24.797 35.5 1 76.5 289 ALA A O 1
ATOM 2186 N N . ARG A 1 290 ? -14.781 23.938 34.531 1 81.69 290 ARG A N 1
ATOM 2187 C CA . ARG A 1 290 ? -14.68 24.969 33.5 1 81.69 290 ARG A CA 1
ATOM 2188 C C . ARG A 1 290 ? -14.305 24.344 32.156 1 81.69 290 ARG A C 1
ATOM 2190 O O . ARG A 1 290 ? -13.141 24.422 31.75 1 81.69 290 ARG A O 1
ATOM 2197 N N . PRO A 1 291 ? -15.258 23.828 31.531 1 87.31 291 PRO A N 1
ATOM 2198 C CA . PRO A 1 291 ? -14.953 23.172 30.25 1 87.31 291 PRO A CA 1
ATOM 2199 C C . PRO A 1 291 ? -14.445 24.141 29.188 1 87.31 291 PRO A C 1
ATOM 2201 O O . PRO A 1 291 ? -14.695 25.344 29.281 1 87.31 291 PRO A O 1
ATOM 2204 N N . ALA A 1 292 ? -13.734 23.578 28.297 1 90.88 292 ALA A N 1
ATOM 2205 C CA . ALA A 1 292 ? -13.25 24.375 27.172 1 90.88 292 ALA A CA 1
ATOM 2206 C C . ALA A 1 292 ? -14.406 25.016 26.406 1 90.88 292 ALA A C 1
ATOM 2208 O O . ALA A 1 292 ? -15.492 24.422 26.297 1 90.88 292 ALA A O 1
ATOM 2209 N N . PRO A 1 293 ? -14.195 26.219 25.875 1 91.88 293 PRO A N 1
ATOM 2210 C CA . PRO A 1 293 ? -15.266 26.891 25.141 1 91.88 293 PRO A CA 1
ATOM 2211 C C . PRO A 1 293 ? -15.703 26.141 23.891 1 91.88 293 PRO A C 1
ATOM 2213 O O . PRO A 1 293 ? -14.914 25.375 23.328 1 91.88 293 PRO A O 1
ATOM 2216 N N . ALA A 1 294 ? -16.953 26.438 23.516 1 88.06 294 ALA A N 1
ATOM 2217 C CA . ALA A 1 294 ? -17.484 25.859 22.281 1 88.06 294 ALA A CA 1
ATOM 2218 C C . ALA A 1 294 ? -16.75 26.391 21.062 1 88.06 294 ALA A C 1
ATOM 2220 O O . ALA A 1 294 ? -16.281 27.531 21.062 1 88.06 294 ALA A O 1
ATOM 2221 N N . ALA A 1 295 ? -16.703 25.531 20.109 1 87.75 295 ALA A N 1
ATOM 2222 C CA . ALA A 1 295 ? -16.016 25.922 18.891 1 87.75 295 ALA A CA 1
ATOM 2223 C C . ALA A 1 295 ? -17 26.141 17.734 1 87.75 295 ALA A C 1
ATOM 2225 O O . ALA A 1 295 ? -16.594 26.234 16.578 1 87.75 295 ALA A O 1
ATOM 2226 N N . ALA A 1 296 ? -18.234 26.297 18.031 1 91.31 296 ALA A N 1
ATOM 2227 C CA . ALA A 1 296 ? -19.25 26.406 17 1 91.31 296 ALA A CA 1
ATOM 2228 C C . ALA A 1 296 ? -19.031 27.656 16.141 1 91.31 296 ALA A C 1
ATOM 2230 O O . ALA A 1 296 ? -19.203 27.609 14.922 1 91.31 296 ALA A O 1
ATOM 2231 N N . ALA A 1 297 ? -18.656 28.703 16.812 1 93.69 297 ALA A N 1
ATOM 2232 C CA . ALA A 1 297 ? -18.453 29.969 16.094 1 93.69 297 ALA A CA 1
ATOM 2233 C C . ALA A 1 297 ? -17.25 29.875 15.156 1 93.69 297 ALA A C 1
ATOM 2235 O O . ALA A 1 297 ? -17.125 30.672 14.219 1 93.69 297 ALA A O 1
ATOM 2236 N N . LEU A 1 298 ? -16.391 28.922 15.391 1 96.69 298 LEU A N 1
ATOM 2237 C CA . LEU A 1 298 ? -15.195 28.766 14.578 1 96.69 298 LEU A CA 1
ATOM 2238 C C . LEU A 1 298 ? -15.438 27.781 13.43 1 96.69 298 LEU A C 1
ATOM 2240 O O . LEU A 1 298 ? -14.609 27.656 12.531 1 96.69 298 LEU A O 1
ATOM 2244 N N . ALA A 1 299 ? -16.594 27.125 13.398 1 96.06 299 ALA A N 1
ATOM 2245 C CA . ALA A 1 299 ? -16.859 26.016 12.492 1 96.06 299 ALA A CA 1
ATOM 2246 C C . ALA A 1 299 ? -16.719 26.453 11.039 1 96.06 299 ALA A C 1
ATOM 2248 O O . ALA A 1 299 ? -16.047 25.797 10.242 1 96.06 299 ALA A O 1
ATOM 2249 N N . PRO A 1 300 ? -17.328 27.609 10.664 1 95.62 300 PRO A N 1
ATOM 2250 C CA . PRO A 1 300 ? -17.172 28.016 9.266 1 95.62 300 PRO A CA 1
ATOM 2251 C C . PRO A 1 300 ? -15.711 28.234 8.867 1 95.62 300 PRO A C 1
ATOM 2253 O O . PRO A 1 300 ? -15.305 27.828 7.77 1 95.62 300 PRO A O 1
ATOM 2256 N N . LEU A 1 301 ? -14.938 28.828 9.758 1 97.44 301 LEU A N 1
ATOM 2257 C CA . LEU A 1 301 ? -13.523 29.062 9.469 1 97.44 301 LEU A CA 1
ATOM 2258 C C . LEU A 1 301 ? -12.766 27.734 9.367 1 97.44 301 LEU A C 1
ATOM 2260 O O . LEU A 1 301 ? -11.977 27.531 8.438 1 97.44 301 LEU A O 1
ATOM 2264 N N . LEU A 1 302 ? -13.07 26.875 10.289 1 97.25 302 LEU A N 1
ATOM 2265 C CA . LEU A 1 302 ? -12.383 25.594 10.32 1 97.25 302 LEU A CA 1
ATOM 2266 C C . LEU A 1 302 ? -12.711 24.766 9.086 1 97.25 302 LEU A C 1
ATOM 2268 O O . LEU A 1 302 ? -11.836 24.094 8.531 1 97.25 302 LEU A O 1
ATOM 2272 N N . GLN A 1 303 ? -13.898 24.797 8.664 1 96.38 303 GLN A N 1
ATOM 2273 C CA . GLN A 1 303 ? -14.312 24.094 7.449 1 96.38 303 GLN A CA 1
ATOM 2274 C C . GLN A 1 303 ? -13.602 24.656 6.219 1 96.38 303 GLN A C 1
ATOM 2276 O O . GLN A 1 303 ? -13.141 23.906 5.363 1 96.38 303 GLN A O 1
ATOM 2281 N N . SER A 1 304 ? -13.594 25.938 6.223 1 97.38 304 SER A N 1
ATOM 2282 C CA . SER A 1 304 ? -12.914 26.594 5.105 1 97.38 304 SER A CA 1
ATOM 2283 C C . SER A 1 304 ? -11.422 26.266 5.094 1 97.38 304 SER A C 1
ATOM 2285 O O . SER A 1 304 ? -10.836 26.047 4.027 1 97.38 304 SER A O 1
ATOM 2287 N N . LEU A 1 305 ? -10.805 26.25 6.246 1 97.75 305 LEU A N 1
ATOM 2288 C CA . LEU A 1 305 ? -9.406 25.875 6.363 1 97.75 305 LEU A CA 1
ATOM 2289 C C . LEU A 1 305 ? -9.188 24.438 5.879 1 97.75 305 LEU A C 1
ATOM 2291 O O . LEU A 1 305 ? -8.203 24.156 5.188 1 97.75 305 LEU A O 1
ATOM 2295 N N . GLY A 1 306 ? -10.078 23.594 6.242 1 97.19 306 GLY A N 1
ATOM 2296 C CA . GLY A 1 306 ? -10 22.219 5.816 1 97.19 306 GLY A CA 1
ATOM 2297 C C . GLY A 1 306 ? -10.094 22.047 4.312 1 97.19 306 GLY A C 1
ATOM 2298 O O . GLY A 1 306 ? -9.297 21.312 3.713 1 97.19 306 GLY A O 1
ATOM 2299 N N . HIS A 1 307 ? -11.047 22.688 3.754 1 97 307 HIS A N 1
ATOM 2300 C CA . HIS A 1 307 ? -11.227 22.625 2.309 1 97 307 HIS A CA 1
ATOM 2301 C C . HIS A 1 307 ? -10 23.156 1.576 1 97 307 HIS A C 1
ATOM 2303 O O . HIS A 1 307 ? -9.516 22.531 0.626 1 97 307 HIS A O 1
ATOM 2309 N N . LEU A 1 308 ? -9.508 24.297 2.068 1 97.81 308 LEU A N 1
ATOM 2310 C CA . LEU A 1 308 ? -8.328 24.906 1.456 1 97.81 308 LEU A CA 1
ATOM 2311 C C . LEU A 1 308 ? -7.117 23.984 1.602 1 97.81 308 LEU A C 1
ATOM 2313 O O . LEU A 1 308 ? -6.336 23.828 0.662 1 97.81 308 LEU A O 1
ATOM 2317 N N . ARG A 1 309 ? -6.973 23.375 2.719 1 97.44 309 ARG A N 1
ATOM 2318 C CA . ARG A 1 309 ? -5.875 22.438 2.943 1 97.44 309 ARG A CA 1
ATOM 2319 C C . ARG A 1 309 ? -5.949 21.266 1.974 1 97.44 309 ARG A C 1
ATOM 2321 O O . ARG A 1 309 ? -4.93 20.859 1.413 1 97.44 309 ARG A O 1
ATOM 2328 N N . ASP A 1 310 ? -7.07 20.75 1.802 1 97 310 ASP A N 1
ATOM 2329 C CA . ASP A 1 310 ? -7.242 19.625 0.885 1 97 310 ASP A CA 1
ATOM 2330 C C . ASP A 1 310 ? -6.863 20.031 -0.542 1 97 310 ASP A C 1
ATOM 2332 O O . ASP A 1 310 ? -6.203 19.266 -1.246 1 97 310 ASP A O 1
ATOM 2336 N N . LEU A 1 311 ? -7.301 21.188 -0.932 1 97.62 311 LEU A N 1
ATOM 2337 C CA . LEU A 1 311 ? -6.957 21.688 -2.254 1 97.62 311 LEU A CA 1
ATOM 2338 C C . LEU A 1 311 ? -5.449 21.875 -2.387 1 97.62 311 LEU A C 1
ATOM 2340 O O . LEU A 1 311 ? -4.859 21.516 -3.404 1 97.62 311 LEU A O 1
ATOM 2344 N N . ASP A 1 312 ? -4.863 22.375 -1.342 1 97.5 312 ASP A N 1
ATOM 2345 C CA . ASP A 1 312 ? -3.426 22.625 -1.355 1 97.5 312 ASP A CA 1
ATOM 2346 C C . ASP A 1 312 ? -2.646 21.312 -1.468 1 97.5 312 ASP A C 1
ATOM 2348 O O . ASP A 1 312 ? -1.683 21.219 -2.23 1 97.5 312 ASP A O 1
ATOM 2352 N N . VAL A 1 313 ? -3.047 20.344 -0.77 1 96.31 313 VAL A N 1
ATOM 2353 C CA . VAL A 1 313 ? -2.381 19.047 -0.821 1 96.31 313 VAL A CA 1
ATOM 2354 C C . VAL A 1 313 ? -2.562 18.438 -2.205 1 96.31 313 VAL A C 1
ATOM 2356 O O . VAL A 1 313 ? -1.608 17.922 -2.793 1 96.31 313 VAL A O 1
ATOM 2359 N N . ALA A 1 314 ? -3.73 18.5 -2.721 1 97.38 314 ALA A N 1
ATOM 2360 C CA . ALA A 1 314 ? -4.012 17.938 -4.035 1 97.38 314 ALA A CA 1
ATOM 2361 C C . ALA A 1 314 ? -3.152 18.594 -5.113 1 97.38 314 ALA A C 1
ATOM 2363 O O . ALA A 1 314 ? -2.518 17.922 -5.918 1 97.38 314 ALA A O 1
ATOM 2364 N N . ARG A 1 315 ? -3.131 19.938 -5.062 1 96.44 315 ARG A N 1
ATOM 2365 C CA . ARG A 1 315 ? -2.52 20.672 -6.164 1 96.44 315 ARG A CA 1
ATOM 2366 C C . ARG A 1 315 ? -1.001 20.703 -6.031 1 96.44 315 ARG A C 1
ATOM 2368 O O . ARG A 1 315 ? -0.285 20.781 -7.031 1 96.44 315 ARG A O 1
ATOM 2375 N N . THR A 1 316 ? -0.496 20.609 -4.75 1 95.38 316 THR A N 1
ATOM 2376 C CA . THR A 1 316 ? 0.937 20.828 -4.586 1 95.38 316 THR A CA 1
ATOM 2377 C C . THR A 1 316 ? 1.659 19.516 -4.316 1 95.38 316 THR A C 1
ATOM 2379 O O . THR A 1 316 ? 2.879 19.422 -4.48 1 95.38 316 THR A O 1
ATOM 2382 N N . GLN A 1 317 ? 0.958 18.5 -3.887 1 93.81 317 GLN A N 1
ATOM 2383 C CA . GLN A 1 317 ? 1.63 17.25 -3.514 1 93.81 317 GLN A CA 1
ATOM 2384 C C . GLN A 1 317 ? 1.099 16.078 -4.324 1 93.81 317 GLN A C 1
ATOM 2386 O O . GLN A 1 317 ? 1.837 15.469 -5.098 1 93.81 317 GLN A O 1
ATOM 2391 N N . THR A 1 318 ? -0.169 15.789 -4.301 1 94.62 318 THR A N 1
ATOM 2392 C CA . THR A 1 318 ? -0.749 14.562 -4.844 1 94.62 318 THR A CA 1
ATOM 2393 C C . THR A 1 318 ? -0.625 14.539 -6.363 1 94.62 318 THR A C 1
ATOM 2395 O O . THR A 1 318 ? -0.049 13.609 -6.93 1 94.62 318 THR A O 1
ATOM 2398 N N . LEU A 1 319 ? -1.19 15.555 -7.035 1 95.75 319 LEU A N 1
ATOM 2399 C CA . LEU A 1 319 ? -1.229 15.531 -8.492 1 95.75 319 LEU A CA 1
ATOM 2400 C C . LEU A 1 319 ? 0.18 15.586 -9.07 1 95.75 319 LEU A C 1
ATOM 2402 O O . LEU A 1 319 ? 0.515 14.812 -9.977 1 95.75 319 LEU A O 1
ATOM 2406 N N . PRO A 1 320 ? 1.067 16.469 -8.5 1 94.06 320 PRO A N 1
ATOM 2407 C CA . PRO A 1 320 ? 2.422 16.469 -9.055 1 94.06 320 PRO A CA 1
ATOM 2408 C C . PRO A 1 320 ? 3.117 15.117 -8.906 1 94.06 320 PRO A C 1
ATOM 2410 O O . PRO A 1 320 ? 3.836 14.68 -9.805 1 94.06 320 PRO A O 1
ATOM 2413 N N . ALA A 1 321 ? 2.861 14.422 -7.824 1 90.38 321 ALA A N 1
ATOM 2414 C CA . ALA A 1 321 ? 3.521 13.148 -7.559 1 90.38 321 ALA A CA 1
ATOM 2415 C C . ALA A 1 321 ? 3.041 12.07 -8.531 1 90.38 321 ALA A C 1
ATOM 2417 O O . ALA A 1 321 ? 3.783 11.133 -8.844 1 90.38 321 ALA A O 1
ATOM 2418 N N . LEU A 1 322 ? 1.826 12.219 -9.047 1 93.12 322 LEU A N 1
ATOM 2419 C CA . LEU A 1 322 ? 1.21 11.148 -9.828 1 93.12 322 LEU A CA 1
ATOM 2420 C C . LEU A 1 322 ? 1.189 11.492 -11.312 1 93.12 322 LEU A C 1
ATOM 2422 O O . LEU A 1 322 ? 0.803 10.664 -12.141 1 93.12 322 LEU A O 1
ATOM 2426 N N . ALA A 1 323 ? 1.652 12.656 -11.688 1 93.69 323 ALA A N 1
ATOM 2427 C CA . ALA A 1 323 ? 1.507 13.203 -13.031 1 93.69 323 ALA A CA 1
ATOM 2428 C C . ALA A 1 323 ? 2.184 12.312 -14.062 1 93.69 323 ALA A C 1
ATOM 2430 O O . ALA A 1 323 ? 1.571 11.945 -15.07 1 93.69 323 ALA A O 1
ATOM 2431 N N . ALA A 1 324 ? 3.375 11.922 -13.805 1 90.75 324 ALA A N 1
ATOM 2432 C CA . ALA A 1 324 ? 4.152 11.148 -14.766 1 90.75 324 ALA A CA 1
ATOM 2433 C C . ALA A 1 324 ? 3.541 9.766 -14.977 1 90.75 324 ALA A C 1
ATOM 2435 O O . ALA A 1 324 ? 3.592 9.219 -16.078 1 90.75 324 ALA A O 1
ATOM 2436 N N . HIS A 1 325 ? 2.973 9.227 -13.93 1 88.88 325 HIS A N 1
ATOM 2437 C CA . HIS A 1 325 ? 2.391 7.891 -13.992 1 88.88 325 HIS A CA 1
ATOM 2438 C C . HIS A 1 325 ? 1.113 7.887 -14.828 1 88.88 325 HIS A C 1
ATOM 2440 O O . HIS A 1 325 ? 0.834 6.918 -15.539 1 88.88 325 HIS A O 1
ATOM 2446 N N . TYR A 1 326 ? 0.355 8.969 -14.734 1 91.56 326 TYR A N 1
ATOM 2447 C CA . TYR A 1 326 ? -0.858 9.07 -15.531 1 91.56 326 TYR A CA 1
ATOM 2448 C C . TYR A 1 326 ? -0.526 9.406 -16.984 1 91.56 326 TYR A C 1
ATOM 2450 O O . TYR A 1 326 ? -1.139 8.875 -17.906 1 91.56 326 TYR A O 1
ATOM 2458 N N . ALA A 1 327 ? 0.421 10.227 -17.266 1 84.19 327 ALA A N 1
ATOM 2459 C CA . ALA A 1 327 ? 0.742 10.773 -18.594 1 84.19 327 ALA A CA 1
ATOM 2460 C C . ALA A 1 327 ? 1.391 9.719 -19.484 1 84.19 327 ALA A C 1
ATOM 2462 O O . ALA A 1 327 ? 1.469 9.891 -20.703 1 84.19 327 ALA A O 1
ATOM 2463 N N . GLN A 1 328 ? 1.915 8.609 -18.875 1 77.69 328 GLN A N 1
ATOM 2464 C CA . GLN A 1 328 ? 2.482 7.531 -19.672 1 77.69 328 GLN A CA 1
ATOM 2465 C C . GLN A 1 328 ? 1.479 7.031 -20.703 1 77.69 328 GLN A C 1
ATOM 2467 O O . GLN A 1 328 ? 1.865 6.43 -21.719 1 77.69 328 GLN A O 1
ATOM 2472 N N . GLY A 1 329 ? 0.305 7.527 -20.656 1 67.75 329 GLY A N 1
ATOM 2473 C CA . GLY A 1 329 ? -0.737 7.102 -21.578 1 67.75 329 GLY A CA 1
ATOM 2474 C C . GLY A 1 329 ? -0.753 7.895 -22.859 1 67.75 329 GLY A C 1
ATOM 2475 O O . GLY A 1 329 ? -1.397 7.496 -23.844 1 67.75 329 GLY A O 1
ATOM 2476 N N . GLY A 1 330 ? -0.085 9.109 -22.875 1 83.25 330 GLY A N 1
ATOM 2477 C CA . GLY A 1 330 ? -0.012 9.883 -24.109 1 83.25 330 GLY A CA 1
ATOM 2478 C C . GLY A 1 330 ? -0.325 11.359 -23.906 1 83.25 330 GLY A C 1
ATOM 2479 O O . GLY A 1 330 ? -0.537 11.805 -22.766 1 83.25 330 GLY A O 1
ATOM 2480 N N . ALA A 1 331 ? -0.365 12.102 -24.984 1 87.69 331 ALA A N 1
ATOM 2481 C CA . ALA A 1 331 ? -0.528 13.547 -24.984 1 87.69 331 ALA A CA 1
ATOM 2482 C C . ALA A 1 331 ? -1.911 13.945 -24.484 1 87.69 331 ALA A C 1
ATOM 2484 O O . ALA A 1 331 ? -2.059 14.953 -23.781 1 87.69 331 ALA A O 1
ATOM 2485 N N . ARG A 1 332 ? -2.844 13.18 -24.812 1 90.25 332 ARG A N 1
ATOM 2486 C CA . ARG A 1 332 ? -4.203 13.469 -24.359 1 90.25 332 ARG A CA 1
ATOM 2487 C C . ARG A 1 332 ? -4.316 13.359 -22.844 1 90.25 332 ARG A C 1
ATOM 2489 O O . ARG A 1 332 ? -4.965 14.188 -22.203 1 90.25 332 ARG A O 1
ATOM 2496 N N . GLN A 1 333 ? -3.66 12.352 -22.312 1 92.06 333 GLN A N 1
ATOM 2497 C CA . GLN A 1 333 ? -3.666 12.164 -20.859 1 92.06 333 GLN A CA 1
ATOM 2498 C C . GLN A 1 333 ? -2.934 13.305 -20.156 1 92.06 333 GLN A C 1
ATOM 2500 O O . GLN A 1 333 ? -3.4 13.812 -19.141 1 92.06 333 GLN A O 1
ATOM 2505 N N . ALA A 1 334 ? -1.854 13.734 -20.781 1 93.62 334 ALA A N 1
ATOM 2506 C CA . ALA A 1 334 ? -1.086 14.836 -20.203 1 93.62 334 ALA A CA 1
ATOM 2507 C C . ALA A 1 334 ? -1.904 16.125 -20.172 1 93.62 334 ALA A C 1
ATOM 2509 O O . ALA A 1 334 ? -1.884 16.859 -19.172 1 93.62 334 ALA A O 1
ATOM 2510 N N . ALA A 1 335 ? -2.609 16.328 -21.188 1 95.5 335 ALA A N 1
ATOM 2511 C CA . ALA A 1 335 ? -3.432 17.531 -21.281 1 95.5 335 ALA A CA 1
ATOM 2512 C C . ALA A 1 335 ? -4.57 17.5 -20.266 1 95.5 335 ALA A C 1
ATOM 2514 O O . ALA A 1 335 ? -4.879 18.516 -19.641 1 95.5 335 ALA A O 1
ATOM 2515 N N . ALA A 1 336 ? -5.168 16.375 -20.125 1 95.56 336 ALA A N 1
ATOM 2516 C CA . ALA A 1 336 ? -6.258 16.219 -19.156 1 95.56 336 ALA A CA 1
ATOM 2517 C C . ALA A 1 336 ? -5.766 16.453 -17.734 1 95.56 336 ALA A C 1
ATOM 2519 O O . ALA A 1 336 ? -6.461 17.062 -16.922 1 95.56 336 ALA A O 1
ATOM 2520 N N . TRP A 1 337 ? -4.582 15.953 -17.5 1 96 337 TRP A N 1
ATOM 2521 C CA . TRP A 1 337 ? -3.986 16.125 -16.172 1 96 337 TRP A CA 1
ATOM 2522 C C . TRP A 1 337 ? -3.686 17.609 -15.906 1 96 337 TRP A C 1
ATOM 2524 O O . TRP A 1 337 ? -3.982 18.109 -14.828 1 96 337 TRP A O 1
ATOM 2534 N N . ALA A 1 338 ? -3.156 18.266 -16.906 1 96.38 338 ALA A N 1
ATOM 2535 C CA . ALA A 1 338 ? -2.844 19.688 -16.781 1 96.38 338 ALA A CA 1
ATOM 2536 C C . ALA A 1 338 ? -4.105 20.516 -16.547 1 96.38 338 ALA A C 1
ATOM 2538 O O . ALA A 1 338 ? -4.094 21.453 -15.75 1 96.38 338 ALA A O 1
ATOM 2539 N N . ALA A 1 339 ? -5.098 20.094 -17.188 1 97.31 339 ALA A N 1
ATOM 2540 C CA . ALA A 1 339 ? -6.375 20.781 -17 1 97.31 339 ALA A CA 1
ATOM 2541 C C . ALA A 1 339 ? -6.891 20.594 -15.578 1 97.31 339 ALA A C 1
ATOM 2543 O O . ALA A 1 339 ? -7.43 21.531 -14.984 1 97.31 339 ALA A O 1
ATOM 2544 N N . ALA A 1 340 ? -6.746 19.422 -15.039 1 97.25 340 ALA A N 1
ATOM 2545 C CA . ALA A 1 340 ? -7.148 19.156 -13.656 1 97.25 340 ALA A CA 1
ATOM 2546 C C . ALA A 1 340 ? -6.336 20 -12.672 1 97.25 340 ALA A C 1
ATOM 2548 O O . ALA A 1 340 ? -6.883 20.547 -11.719 1 97.25 340 ALA A O 1
ATOM 2549 N N . GLN A 1 341 ? -5.059 20.109 -12.961 1 97.12 341 GLN A N 1
ATOM 2550 C CA . GLN A 1 341 ? -4.18 20.906 -12.117 1 97.12 341 GLN A CA 1
ATOM 2551 C C . GLN A 1 341 ? -4.59 22.375 -12.133 1 97.12 341 GLN A C 1
ATOM 2553 O O . GLN A 1 341 ? -4.664 23.016 -11.078 1 97.12 341 GLN A O 1
ATOM 2558 N N . ALA A 1 342 ? -4.906 22.875 -13.273 1 97.56 342 ALA A N 1
ATOM 2559 C CA . ALA A 1 342 ? -5.32 24.266 -13.422 1 97.56 342 ALA A CA 1
ATOM 2560 C C . ALA A 1 342 ? -6.637 24.531 -12.688 1 97.56 342 ALA A C 1
ATOM 2562 O O . ALA A 1 342 ? -6.812 25.578 -12.07 1 97.56 342 ALA A O 1
ATOM 2563 N N . ALA A 1 343 ? -7.465 23.578 -12.789 1 97.5 343 ALA A N 1
ATOM 2564 C CA . ALA A 1 343 ? -8.758 23.703 -12.109 1 97.5 343 ALA A CA 1
ATOM 2565 C C . ALA A 1 343 ? -8.578 23.734 -10.594 1 97.5 343 ALA A C 1
ATOM 2567 O O . ALA A 1 343 ? -9.266 24.484 -9.898 1 97.5 343 ALA A O 1
ATOM 2568 N N . LEU A 1 344 ? -7.691 22.953 -10.102 1 97.62 344 LEU A N 1
ATOM 2569 C CA . LEU A 1 344 ? -7.418 22.922 -8.672 1 97.62 344 LEU A CA 1
ATOM 2570 C C . LEU A 1 344 ? -6.785 24.234 -8.219 1 97.62 344 LEU A C 1
ATOM 2572 O O . LEU A 1 344 ? -7.082 24.719 -7.125 1 97.62 344 LEU A O 1
ATOM 2576 N N . ASP A 1 345 ? -5.957 24.781 -9.078 1 97.44 345 ASP A N 1
ATOM 2577 C CA . ASP A 1 345 ? -5.34 26.062 -8.758 1 97.44 345 ASP A CA 1
ATOM 2578 C C . ASP A 1 345 ? -6.395 27.156 -8.617 1 97.44 345 ASP A C 1
ATOM 2580 O O . ASP A 1 345 ? -6.371 27.922 -7.652 1 97.44 345 ASP A O 1
ATOM 2584 N N . ALA A 1 346 ? -7.309 27.156 -9.508 1 97.75 346 ALA A N 1
ATOM 2585 C CA . ALA A 1 346 ? -8.383 28.141 -9.469 1 97.75 346 ALA A CA 1
ATOM 2586 C C . ALA A 1 346 ? -9.273 27.938 -8.25 1 97.75 346 ALA A C 1
ATOM 2588 O O . ALA A 1 346 ? -9.672 28.906 -7.594 1 97.75 346 ALA A O 1
ATOM 2589 N N . ALA A 1 347 ? -9.508 26.719 -7.973 1 97.69 347 ALA A N 1
ATOM 2590 C CA . ALA A 1 347 ? -10.336 26.391 -6.816 1 97.69 347 ALA A CA 1
ATOM 2591 C C . ALA A 1 347 ? -9.648 26.797 -5.516 1 97.69 347 ALA A C 1
ATOM 2593 O O . ALA A 1 347 ? -10.297 27.266 -4.582 1 97.69 347 ALA A O 1
ATOM 2594 N N . ALA A 1 348 ? -8.344 26.609 -5.453 1 97.81 348 ALA A N 1
ATOM 2595 C CA . ALA A 1 348 ? -7.578 26.984 -4.266 1 97.81 348 ALA A CA 1
ATOM 2596 C C . ALA A 1 348 ? -7.594 28.484 -4.047 1 97.81 348 ALA A C 1
ATOM 2598 O O . ALA A 1 348 ? -7.719 28.953 -2.912 1 97.81 348 ALA A O 1
ATOM 2599 N N . ASP A 1 349 ? -7.523 29.203 -5.109 1 97.25 349 ASP A N 1
ATOM 2600 C CA . ASP A 1 349 ? -7.578 30.672 -5.02 1 97.25 349 ASP A CA 1
ATOM 2601 C C . ASP A 1 349 ? -8.922 31.125 -4.473 1 97.25 349 ASP A C 1
ATOM 2603 O O . ASP A 1 349 ? -8.977 32 -3.602 1 97.25 349 ASP A O 1
ATOM 2607 N N . GLN A 1 350 ? -9.906 30.5 -4.957 1 97.25 350 GLN A N 1
ATOM 2608 C CA . GLN A 1 350 ? -11.242 30.828 -4.488 1 97.25 350 GLN A CA 1
ATOM 2609 C C . GLN A 1 350 ? -11.422 30.453 -3.021 1 97.25 350 GLN A C 1
ATOM 2611 O O . GLN A 1 350 ? -11.977 31.219 -2.236 1 97.25 350 GLN A O 1
ATOM 2616 N N . ALA A 1 351 ? -10.961 29.297 -2.709 1 97.62 351 ALA A N 1
ATOM 2617 C CA . ALA A 1 351 ? -11.062 28.828 -1.331 1 97.62 351 ALA A CA 1
ATOM 2618 C C . ALA A 1 351 ? -10.258 29.719 -0.385 1 97.62 351 ALA A C 1
ATOM 2620 O O . ALA A 1 351 ? -10.672 29.953 0.753 1 97.62 351 ALA A O 1
ATOM 2621 N N . ARG A 1 352 ? -9.133 30.188 -0.795 1 97.38 352 ARG A N 1
ATOM 2622 C CA . ARG A 1 352 ? -8.305 31.094 0.003 1 97.38 352 ARG A CA 1
ATOM 2623 C C . ARG A 1 352 ? -9.039 32.406 0.286 1 97.38 352 ARG A C 1
ATOM 2625 O O . ARG A 1 352 ? -9.023 32.906 1.415 1 97.38 352 ARG A O 1
ATOM 2632 N N . ALA A 1 353 ? -9.703 32.906 -0.75 1 96.75 353 ALA A N 1
ATOM 2633 C CA . ALA A 1 353 ? -10.5 34.125 -0.576 1 96.75 353 ALA A CA 1
ATOM 2634 C C . ALA A 1 353 ? -11.633 33.906 0.421 1 96.75 353 ALA A C 1
ATOM 2636 O O . ALA A 1 353 ? -11.898 34.75 1.271 1 96.75 353 ALA A O 1
ATOM 2637 N N . GLN A 1 354 ? -12.195 32.781 0.319 1 96.5 354 GLN A N 1
ATOM 2638 C CA . GLN A 1 354 ? -13.289 32.438 1.226 1 96.5 354 GLN A CA 1
ATOM 2639 C C . GLN A 1 354 ? -12.781 32.281 2.656 1 96.5 354 GLN A C 1
ATOM 2641 O O . GLN A 1 354 ? -13.453 32.656 3.607 1 96.5 354 GLN A O 1
ATOM 2646 N N . THR A 1 355 ? -11.648 31.703 2.762 1 97.62 355 THR A N 1
ATOM 2647 C CA . THR A 1 355 ? -11.055 31.516 4.082 1 97.62 355 THR A CA 1
ATOM 2648 C C . THR A 1 355 ? -10.719 32.875 4.723 1 97.62 355 THR A C 1
ATOM 2650 O O . THR A 1 355 ? -11.008 33.094 5.898 1 97.62 355 THR A O 1
ATOM 2653 N N . ARG A 1 356 ? -10.203 33.781 3.992 1 95.31 356 ARG A N 1
ATOM 2654 C CA . ARG A 1 356 ? -9.891 35.125 4.492 1 95.31 356 ARG A CA 1
ATOM 2655 C C . ARG A 1 356 ? -11.156 35.875 4.852 1 95.31 356 ARG A C 1
ATOM 2657 O O . ARG A 1 356 ? -11.203 36.594 5.859 1 95.31 356 ARG A O 1
ATOM 2664 N N . ALA A 1 357 ? -12.195 35.625 4.078 1 94.81 357 ALA A N 1
ATOM 2665 C CA . ALA A 1 357 ? -13.484 36.25 4.395 1 94.81 357 ALA A CA 1
ATOM 2666 C C . ALA A 1 357 ? -14.047 35.719 5.707 1 94.81 357 ALA A C 1
ATOM 2668 O O . ALA A 1 357 ? -14.578 36.469 6.516 1 94.81 357 ALA A O 1
ATOM 2669 N N . ALA A 1 358 ? -13.891 34.438 5.855 1 95.69 358 ALA A N 1
ATOM 2670 C CA . ALA A 1 358 ? -14.359 33.812 7.094 1 95.69 358 ALA A CA 1
ATOM 2671 C C . ALA A 1 358 ? -13.562 34.344 8.297 1 95.69 358 ALA A C 1
ATOM 2673 O O . ALA A 1 358 ? -14.117 34.531 9.383 1 95.69 358 ALA A O 1
ATOM 2674 N N . LEU A 1 359 ? -12.289 34.562 8.109 1 94.12 359 LEU A N 1
ATOM 2675 C CA . LEU A 1 359 ? -11.383 35.031 9.156 1 94.12 359 LEU A CA 1
ATOM 2676 C C . LEU A 1 359 ? -11.75 36.438 9.609 1 94.12 359 LEU A C 1
ATOM 2678 O O . LEU A 1 359 ? -11.477 36.812 10.75 1 94.12 359 LEU A O 1
ATOM 2682 N N . HIS A 1 360 ? -12.461 37.188 8.773 1 91.69 360 HIS A N 1
ATOM 2683 C CA . HIS A 1 360 ? -12.773 38.594 9.047 1 91.69 360 HIS A CA 1
ATOM 2684 C C . HIS A 1 360 ? -14.156 38.719 9.688 1 91.69 360 HIS A C 1
ATOM 2686 O O . HIS A 1 360 ? -14.664 39.844 9.844 1 91.69 360 HIS A O 1
ATOM 2692 N N . ARG A 1 361 ? -14.656 37.594 10.086 1 93.62 361 ARG A N 1
ATOM 2693 C CA . ARG A 1 361 ? -15.906 37.625 10.844 1 93.62 361 ARG A CA 1
ATOM 2694 C C . ARG A 1 361 ? -15.641 37.875 12.328 1 93.62 361 ARG A C 1
ATOM 2696 O O . ARG A 1 361 ? -14.789 37.219 12.922 1 93.62 361 ARG A O 1
ATOM 2703 N N . PRO A 1 362 ? -16.359 38.812 12.969 1 93.81 362 PRO A N 1
ATOM 2704 C CA . PRO A 1 362 ? -16.141 39.156 14.375 1 93.81 362 PRO A CA 1
ATOM 2705 C C . PRO A 1 362 ? -16.312 37.938 15.297 1 93.81 362 PRO A C 1
ATOM 2707 O O . PRO A 1 362 ? -15.617 37.812 16.312 1 93.81 362 PRO A O 1
ATOM 2710 N N . ALA A 1 363 ? -17.125 37.031 14.859 1 94.81 363 ALA A N 1
ATOM 2711 C CA . ALA A 1 363 ? -17.406 35.875 15.68 1 94.81 363 ALA A CA 1
ATOM 2712 C C . ALA A 1 363 ? -16.141 35.031 15.891 1 94.81 363 ALA A C 1
ATOM 2714 O O . ALA A 1 363 ? -15.984 34.406 16.938 1 94.81 363 ALA A O 1
ATOM 2715 N N . VAL A 1 364 ? -15.25 35.094 14.906 1 96.31 364 VAL A N 1
ATOM 2716 C CA . VAL A 1 364 ? -14.016 34.312 15 1 96.31 364 VAL A CA 1
ATOM 2717 C C . VAL A 1 364 ? -13.148 34.844 16.125 1 96.31 364 VAL A C 1
ATOM 2719 O O . VAL A 1 364 ? -12.727 34.094 17.016 1 96.31 364 VAL A O 1
ATOM 2722 N N . GLY A 1 365 ? -12.938 36.156 16.172 1 96.06 365 GLY A N 1
ATOM 2723 C CA . GLY A 1 365 ? -12.164 36.781 17.234 1 96.06 365 GLY A CA 1
ATOM 2724 C C . GLY A 1 365 ? -12.766 36.594 18.609 1 96.06 365 GLY A C 1
ATOM 2725 O O . GLY A 1 365 ? -12.055 36.312 19.578 1 96.06 365 GLY A O 1
ATOM 2726 N N . ALA A 1 366 ? -14.062 36.688 18.688 1 95.75 366 ALA A N 1
ATOM 2727 C CA . ALA A 1 366 ? -14.758 36.5 19.969 1 95.75 366 ALA A CA 1
ATOM 2728 C C . ALA A 1 366 ? -14.547 35.094 20.516 1 95.75 366 ALA A C 1
ATOM 2730 O O . ALA A 1 366 ? -14.297 34.906 21.703 1 95.75 366 ALA A O 1
ATOM 2731 N N . ALA A 1 367 ? -14.648 34.188 19.578 1 96.56 367 ALA A N 1
ATOM 2732 C CA . ALA A 1 367 ? -14.453 32.781 19.984 1 96.56 367 ALA A CA 1
ATOM 2733 C C . ALA A 1 367 ? -13.008 32.562 20.438 1 96.56 367 ALA A C 1
ATOM 2735 O O . ALA A 1 367 ? -12.766 31.859 21.422 1 96.56 367 ALA A O 1
ATOM 2736 N N . LEU A 1 368 ? -12.062 33.062 19.719 1 97.06 368 LEU A N 1
ATOM 2737 C CA . LEU A 1 368 ? -10.656 32.906 20.062 1 97.06 368 LEU A CA 1
ATOM 2738 C C . LEU A 1 368 ? -10.328 33.562 21.406 1 97.06 368 LEU A C 1
ATOM 2740 O O . LEU A 1 368 ? -9.547 33 22.188 1 97.06 368 LEU A O 1
ATOM 2744 N N . LEU A 1 369 ? -10.938 34.625 21.672 1 95.62 369 LEU A N 1
ATOM 2745 C CA . LEU A 1 369 ? -10.703 35.312 22.938 1 95.62 369 LEU A CA 1
ATOM 2746 C C . LEU A 1 369 ? -11.344 34.531 24.094 1 95.62 369 LEU A C 1
ATOM 2748 O O . LEU A 1 369 ? -10.844 34.594 25.219 1 95.62 369 LEU A O 1
ATOM 2752 N N . ALA A 1 370 ? -12.43 33.844 23.797 1 94.69 370 ALA A N 1
ATOM 2753 C CA . ALA A 1 370 ? -12.992 32.969 24.812 1 94.69 370 ALA A CA 1
ATOM 2754 C C . ALA A 1 370 ? -12.008 31.844 25.172 1 94.69 370 ALA A C 1
ATOM 2756 O O . ALA A 1 370 ? -11.859 31.484 26.344 1 94.69 370 ALA A O 1
ATOM 2757 N N . TRP A 1 371 ? -11.383 31.344 24.125 1 95.06 371 TRP A N 1
ATOM 2758 C CA . TRP A 1 371 ? -10.359 30.328 24.375 1 95.06 371 TRP A CA 1
ATOM 2759 C C . TRP A 1 371 ? -9.18 30.922 25.156 1 95.06 371 TRP A C 1
ATOM 2761 O O . TRP A 1 371 ? -8.656 30.281 26.062 1 95.06 371 TRP A O 1
ATOM 2771 N N . GLN A 1 372 ? -8.781 32.125 24.781 1 93.56 372 GLN A N 1
ATOM 2772 C CA . GLN A 1 372 ? -7.711 32.781 25.5 1 93.56 372 GLN A CA 1
ATOM 2773 C C . GLN A 1 372 ? -8.062 32.969 26.984 1 93.56 372 GLN A C 1
ATOM 2775 O O . GLN A 1 372 ? -7.207 32.781 27.844 1 93.56 372 GLN A O 1
ATOM 2780 N N . ASP A 1 373 ? -9.281 33.281 27.234 1 91.69 373 ASP A N 1
ATOM 2781 C CA . ASP A 1 373 ? -9.773 33.438 28.609 1 91.69 373 ASP A CA 1
ATOM 2782 C C . ASP A 1 373 ? -9.703 32.125 29.359 1 91.69 373 ASP A C 1
ATOM 2784 O O . ASP A 1 373 ? -9.258 32.062 30.5 1 91.69 373 ASP A O 1
ATOM 2788 N N . TRP A 1 374 ? -10.125 31.094 28.688 1 91.81 374 TRP A N 1
ATOM 2789 C CA . TRP A 1 374 ? -10.078 29.766 29.281 1 91.81 374 TRP A CA 1
ATOM 2790 C C . TRP A 1 374 ? -8.641 29.359 29.609 1 91.81 374 TRP A C 1
ATOM 2792 O O . TRP A 1 374 ? -8.367 28.844 30.688 1 91.81 374 TRP A O 1
ATOM 2802 N N . LEU A 1 375 ? -7.734 29.672 28.734 1 91.56 375 LEU A N 1
ATOM 2803 C CA . LEU A 1 375 ? -6.324 29.359 28.938 1 91.56 375 LEU A CA 1
ATOM 2804 C C . LEU A 1 375 ? -5.738 30.172 30.078 1 91.56 375 LEU A C 1
ATOM 2806 O O . LEU A 1 375 ? -4.875 29.688 30.828 1 91.56 375 LEU A O 1
ATOM 2810 N N . HIS A 1 376 ? -6.207 31.391 30.188 1 88.88 376 HIS A N 1
ATOM 2811 C CA . HIS A 1 376 ? -5.766 32.25 31.297 1 88.88 376 HIS A CA 1
ATOM 2812 C C . HIS A 1 376 ? -6.176 31.641 32.625 1 88.88 376 HIS A C 1
ATOM 2814 O O . HIS A 1 376 ? -5.449 31.766 33.625 1 88.88 376 HIS A O 1
ATOM 2820 N N . GLY A 1 377 ? -7.297 31.016 32.625 1 85.94 377 GLY A N 1
ATOM 2821 C CA . GLY A 1 377 ? -7.707 30.281 33.812 1 85.94 377 GLY A CA 1
ATOM 2822 C C . GLY A 1 377 ? -6.703 29.234 34.25 1 85.94 377 GLY A C 1
ATOM 2823 O O . GLY A 1 377 ? -6.434 29.078 35.469 1 85.94 377 GLY A O 1
ATOM 2824 N N . TRP A 1 378 ? -6.168 28.578 33.281 1 86.81 378 TRP A N 1
ATOM 2825 C CA . TRP A 1 378 ? -5.141 27.578 33.594 1 86.81 378 TRP A CA 1
ATOM 2826 C C . TRP A 1 378 ? -3.879 28.25 34.125 1 86.81 378 TRP A C 1
ATOM 2828 O O . TRP A 1 378 ? -3.203 27.719 35 1 86.81 378 TRP A O 1
ATOM 2838 N N . ALA A 1 379 ? -3.543 29.391 33.562 1 84.81 379 ALA A N 1
ATOM 2839 C CA . ALA A 1 379 ? -2.375 30.141 34.031 1 84.81 379 ALA A CA 1
ATOM 2840 C C . ALA A 1 379 ? -2.529 30.547 35.469 1 84.81 379 ALA A C 1
ATOM 2842 O O . ALA A 1 379 ? -1.585 30.453 36.25 1 84.81 379 ALA A O 1
ATOM 2843 N N . LEU A 1 380 ? -3.676 31 35.844 1 84.25 380 LEU A N 1
ATOM 2844 C CA . LEU A 1 380 ? -3.961 31.375 37.25 1 84.25 380 LEU A CA 1
ATOM 2845 C C . LEU A 1 380 ? -3.865 30.156 38.156 1 84.25 380 LEU A C 1
ATOM 2847 O O . LEU A 1 380 ? -3.281 30.234 39.25 1 84.25 380 LEU A O 1
ATOM 2851 N N . ALA A 1 381 ? -4.391 29.094 37.688 1 83.75 381 ALA A N 1
ATOM 2852 C CA . ALA A 1 381 ? -4.328 27.859 38.469 1 83.75 381 ALA A CA 1
ATOM 2853 C C . ALA A 1 381 ? -2.881 27.406 38.656 1 83.75 381 ALA A C 1
ATOM 2855 O O . ALA A 1 381 ? -2.523 26.938 39.75 1 83.75 381 ALA A O 1
ATOM 2856 N N . ALA A 1 382 ? -2.131 27.562 37.656 1 83.88 382 ALA A N 1
ATOM 2857 C CA . ALA A 1 382 ? -0.722 27.188 37.719 1 83.88 382 ALA A CA 1
ATOM 2858 C C . ALA A 1 382 ? 0.022 28.016 38.781 1 83.88 382 ALA A C 1
ATOM 2860 O O . ALA A 1 382 ? 1.017 27.562 39.344 1 83.88 382 ALA A O 1
ATOM 2861 N N . GLN A 1 383 ? -0.456 29.297 39 1 81.94 383 GLN A N 1
ATOM 2862 C CA . GLN A 1 383 ? 0.157 30.188 39.969 1 81.94 383 GLN A CA 1
ATOM 2863 C C . GLN A 1 383 ? -0.48 30.031 41.344 1 81.94 383 GLN A C 1
ATOM 2865 O O . GLN A 1 383 ? -0.113 30.734 42.312 1 81.94 383 GLN A O 1
ATOM 2870 N N . GLY A 1 384 ? -1.362 29.172 41.469 1 75 384 GLY A N 1
ATOM 2871 C CA . GLY A 1 384 ? -2.008 28.906 42.75 1 75 384 GLY A CA 1
ATOM 2872 C C . GLY A 1 384 ? -3.137 29.875 43.062 1 75 384 GLY A C 1
ATOM 2873 O O . GLY A 1 384 ? -3.586 29.953 44.219 1 75 384 GLY A O 1
ATOM 2874 N N . GLU A 1 385 ? -3.42 30.844 42.25 1 67.94 385 GLU A N 1
ATOM 2875 C CA . GLU A 1 385 ? -4.406 31.891 42.5 1 67.94 385 GLU A CA 1
ATOM 2876 C C . GLU A 1 385 ? -5.82 31.391 42.219 1 67.94 385 GLU A C 1
ATOM 2878 O O . GLU A 1 385 ? -6.781 32.156 42.312 1 67.94 385 GLU A O 1
ATOM 2883 N N . CYS A 1 386 ? -5.867 30.312 41.75 1 56.12 386 CYS A N 1
ATOM 2884 C CA . CYS A 1 386 ? -7.258 29.938 41.531 1 56.12 386 CYS A CA 1
ATOM 2885 C C . CYS A 1 386 ? -8.047 29.875 42.812 1 56.12 386 CYS A C 1
ATOM 2887 O O . CYS A 1 386 ? -7.625 29.219 43.781 1 56.12 386 CYS A O 1
ATOM 2889 N N . GLY A 1 387 ? -8.711 30.797 43.281 1 46.22 387 GLY A N 1
ATOM 2890 C CA . GLY A 1 387 ? -9.688 30.531 44.312 1 46.22 387 GLY A CA 1
ATOM 2891 C C . GLY A 1 387 ? -10.133 29.094 44.375 1 46.22 387 GLY A C 1
ATOM 2892 O O . GLY A 1 387 ? -9.883 28.328 43.438 1 46.22 387 GLY A O 1
ATOM 2893 N N . VAL A 1 388 ? -10.953 28.578 45.5 1 38.88 388 VAL A N 1
ATOM 2894 C CA . VAL A 1 388 ? -11.445 27.344 46.094 1 38.88 388 VAL A CA 1
ATOM 2895 C C . VAL A 1 388 ? -11.727 26.328 45 1 38.88 388 VAL A C 1
ATOM 2897 O O . VAL A 1 388 ? -11.172 25.219 45 1 38.88 388 VAL A O 1
ATOM 2900 N N . ASP A 1 389 ? -13.047 26.031 44.562 1 42.03 389 ASP A N 1
ATOM 2901 C CA . ASP A 1 389 ? -13.961 24.953 44.219 1 42.03 389 ASP A CA 1
ATOM 2902 C C . ASP A 1 389 ? -13.789 24.5 42.781 1 42.03 389 ASP A C 1
ATOM 2904 O O . ASP A 1 389 ? -14.32 23.469 42.375 1 42.03 389 ASP A O 1
ATOM 2908 N N . ALA A 1 390 ? -13.43 25.297 41.844 1 45.28 390 ALA A N 1
ATOM 2909 C CA . ALA A 1 390 ? -13.922 24.953 40.5 1 45.28 390 ALA A CA 1
ATOM 2910 C C . ALA A 1 390 ? -12.977 24 39.812 1 45.28 390 ALA A C 1
ATOM 2912 O O . ALA A 1 390 ? -13.398 23.219 38.938 1 45.28 390 ALA A O 1
ATOM 2913 N N . CYS A 1 391 ? -11.68 24.266 39.625 1 48.66 391 CYS A N 1
ATOM 2914 C CA . CYS A 1 391 ? -10.969 23.359 38.719 1 48.66 391 CYS A CA 1
ATOM 2915 C C . CYS A 1 391 ? -10.375 22.188 39.5 1 48.66 391 CYS A C 1
ATOM 2917 O O . CYS A 1 391 ? -9.734 21.312 38.906 1 48.66 391 CYS A O 1
ATOM 2919 N N . ALA A 1 392 ? -10.07 22.391 40.875 1 47.56 392 ALA A N 1
ATOM 2920 C CA . ALA A 1 392 ? -9.188 21.422 41.531 1 47.56 392 ALA A CA 1
ATOM 2921 C C . ALA A 1 392 ? -9.898 20.078 41.719 1 47.56 392 ALA A C 1
ATOM 2923 O O . ALA A 1 392 ? -10.602 19.891 42.719 1 47.56 392 ALA A O 1
ATOM 2924 N N . SER A 1 393 ? -10.227 19.562 40.625 1 54.94 393 SER A N 1
ATOM 2925 C CA . SER A 1 393 ? -10.438 18.156 40.938 1 54.94 393 SER A CA 1
ATOM 2926 C C . SER A 1 393 ? -9.25 17.578 41.688 1 54.94 393 SER A C 1
ATOM 2928 O O . SER A 1 393 ? -8.18 18.188 41.75 1 54.94 393 SER A O 1
ATOM 2930 N N . ASP A 1 394 ? -9.477 16.672 42.5 1 54.84 394 ASP A N 1
ATOM 2931 C CA . ASP A 1 394 ? -8.453 15.914 43.219 1 54.84 394 ASP A CA 1
ATOM 2932 C C . ASP A 1 394 ? -7.176 15.797 42.406 1 54.84 394 ASP A C 1
ATOM 2934 O O . ASP A 1 394 ? -6.078 15.727 42.969 1 54.84 394 ASP A O 1
ATOM 2938 N N . ALA A 1 395 ? -7.242 15.938 41.156 1 55.78 395 ALA A N 1
ATOM 2939 C CA . ALA A 1 395 ? -6.082 15.781 40.281 1 55.78 395 ALA A CA 1
ATOM 2940 C C . ALA A 1 395 ? -5.148 16.984 40.406 1 55.78 395 ALA A C 1
ATOM 2942 O O . ALA A 1 395 ? -3.938 16.859 40.188 1 55.78 395 ALA A O 1
ATOM 2943 N N . LEU A 1 396 ? -5.703 18.188 40.844 1 59.75 396 LEU A N 1
ATOM 2944 C CA . LEU A 1 396 ? -4.949 19.438 40.844 1 59.75 396 LEU A CA 1
ATOM 2945 C C . LEU A 1 396 ? -4.332 19.703 42.219 1 59.75 396 LEU A C 1
ATOM 2947 O O . LEU A 1 396 ? -3.615 20.688 42.406 1 59.75 396 LEU A O 1
ATOM 2951 N N . ALA A 1 397 ? -4.656 18.828 43.156 1 58.5 397 ALA A N 1
ATOM 2952 C CA . ALA A 1 397 ? -4.262 19 44.531 1 58.5 397 ALA A CA 1
ATOM 2953 C C . ALA A 1 397 ? -2.746 18.953 44.688 1 58.5 397 ALA A C 1
ATOM 2955 O O . ALA A 1 397 ? -2.234 18.5 45.719 1 58.5 397 ALA A O 1
ATOM 2956 N N . GLY A 1 398 ? -2.029 19.469 43.656 1 64.31 398 GLY A N 1
ATOM 2957 C CA . GLY A 1 398 ? -0.622 19.766 43.875 1 64.31 398 GLY A CA 1
ATOM 2958 C C . GLY A 1 398 ? 0.287 18.594 43.562 1 64.31 398 GLY A C 1
ATOM 2959 O O . GLY A 1 398 ? 1.513 18.719 43.625 1 64.31 398 GLY A O 1
ATOM 2960 N N . ALA A 1 399 ? -0.289 17.438 43.312 1 70.88 399 ALA A N 1
ATOM 2961 C CA . ALA A 1 399 ? 0.566 16.297 43 1 70.88 399 ALA A CA 1
ATOM 2962 C C . ALA A 1 399 ? 1.191 16.422 41.625 1 70.88 399 ALA A C 1
ATOM 2964 O O . ALA A 1 399 ? 0.626 17.062 40.719 1 70.88 399 ALA A O 1
ATOM 2965 N N . PRO A 1 400 ? 2.414 15.859 41.562 1 83.12 400 PRO A N 1
ATOM 2966 C CA . PRO A 1 400 ? 3.082 15.898 40.25 1 83.12 400 PRO A CA 1
ATOM 2967 C C . PRO A 1 400 ? 2.238 15.281 39.156 1 83.12 400 PRO A C 1
ATOM 2969 O O . PRO A 1 400 ? 1.563 14.273 39.344 1 83.12 400 PRO A O 1
ATOM 2972 N N . ALA A 1 401 ? 2.273 15.961 38 1 89.25 401 ALA A N 1
ATOM 2973 C CA . ALA A 1 401 ? 1.411 15.656 36.875 1 89.25 401 ALA A CA 1
ATOM 2974 C C . ALA A 1 401 ? 1.812 14.336 36.219 1 89.25 401 ALA A C 1
ATOM 2976 O O . ALA A 1 401 ? 1.021 13.734 35.5 1 89.25 401 ALA A O 1
ATOM 2977 N N . ARG A 1 402 ? 3.023 13.828 36.469 1 88 402 ARG A N 1
ATOM 2978 C CA . ARG A 1 402 ? 3.605 12.711 35.75 1 88 402 ARG A CA 1
ATOM 2979 C C . ARG A 1 402 ? 2.707 11.477 35.812 1 88 402 ARG A C 1
ATOM 2981 O O . ARG A 1 402 ? 2.441 10.836 34.781 1 88 402 ARG A O 1
ATOM 2988 N N . HIS A 1 403 ? 2.242 11.172 36.969 1 87.56 403 HIS A N 1
ATOM 2989 C CA . HIS A 1 403 ? 1.413 9.984 37.125 1 87.56 403 HIS A CA 1
ATOM 2990 C C . HIS A 1 403 ? 0.058 10.164 36.438 1 87.56 403 HIS A C 1
ATOM 2992 O O . HIS A 1 403 ? -0.439 9.242 35.781 1 87.56 403 HIS A O 1
ATOM 2998 N N . TRP A 1 404 ? -0.413 11.32 36.625 1 88.12 404 TRP A N 1
ATOM 2999 C CA . TRP A 1 404 ? -1.703 11.633 36.031 1 88.12 404 TRP A CA 1
ATOM 3000 C C . TRP A 1 404 ? -1.623 11.562 34.5 1 88.12 404 TRP A C 1
ATOM 3002 O O . TRP A 1 404 ? -2.471 10.938 33.844 1 88.12 404 TRP A O 1
ATOM 3012 N N . VAL A 1 405 ? -0.621 12.148 33.906 1 89.06 405 VAL A N 1
ATOM 3013 C CA . VAL A 1 405 ? -0.398 12.188 32.469 1 89.06 405 VAL A CA 1
ATOM 3014 C C . VAL A 1 405 ? -0.199 10.773 31.953 1 89.06 405 VAL A C 1
ATOM 3016 O O . VAL A 1 405 ? -0.758 10.406 30.906 1 89.06 405 VAL A O 1
ATOM 3019 N N . ARG A 1 406 ? 0.547 10.016 32.625 1 87.81 406 ARG A N 1
ATOM 3020 C CA . ARG A 1 406 ? 0.802 8.633 32.219 1 87.81 406 ARG A CA 1
ATOM 3021 C C . ARG A 1 406 ? -0.494 7.832 32.156 1 87.81 406 ARG A C 1
ATOM 3023 O O . ARG A 1 406 ? -0.733 7.098 31.203 1 87.81 406 ARG A O 1
ATOM 3030 N N . LYS A 1 407 ? -1.283 8.023 33.125 1 87.56 407 LYS A N 1
ATOM 3031 C CA . LYS A 1 407 ? -2.553 7.305 33.188 1 87.56 407 LYS A CA 1
ATOM 3032 C C . LYS A 1 407 ? -3.461 7.703 32.031 1 87.56 407 LYS A C 1
ATOM 3034 O O . LYS A 1 407 ? -4.125 6.855 31.438 1 87.56 407 LYS A O 1
ATOM 3039 N N . ARG A 1 408 ? -3.422 8.938 31.719 1 88.06 408 ARG A N 1
ATOM 3040 C CA . ARG A 1 408 ? -4.266 9.445 30.656 1 88.06 408 ARG A CA 1
ATOM 3041 C C . ARG A 1 408 ? -3.816 8.898 29.297 1 88.06 408 ARG A C 1
ATOM 3043 O O . ARG A 1 408 ? -4.645 8.492 28.484 1 88.06 408 ARG A O 1
ATOM 3050 N N . VAL A 1 409 ? -2.543 8.844 29.047 1 86.31 409 VAL A N 1
ATOM 3051 C CA . VAL A 1 409 ? -1.987 8.398 27.781 1 86.31 409 VAL A CA 1
ATOM 3052 C C . VAL A 1 409 ? -2.152 6.887 27.641 1 86.31 409 VAL A C 1
ATOM 3054 O O . VAL A 1 409 ? -2.473 6.383 26.562 1 86.31 409 VAL A O 1
ATOM 3057 N N . GLN A 1 410 ? -1.995 6.219 28.703 1 85.94 410 GLN A N 1
ATOM 3058 C CA . GLN A 1 410 ? -2.178 4.773 28.703 1 85.94 410 GLN A CA 1
ATOM 3059 C C . GLN A 1 410 ? -3.615 4.402 28.359 1 85.94 410 GLN A C 1
ATOM 3061 O O . GLN A 1 410 ? -3.854 3.408 27.656 1 85.94 410 GLN A O 1
ATOM 3066 N N . ARG A 1 411 ? -4.484 5.16 28.844 1 87.06 411 ARG A N 1
ATOM 3067 C CA . ARG A 1 411 ? -5.891 4.93 28.516 1 87.06 411 ARG A CA 1
ATOM 3068 C C . ARG A 1 411 ? -6.137 5.105 27.031 1 87.06 411 ARG A C 1
ATOM 3070 O O . ARG A 1 411 ? -6.922 4.359 26.422 1 87.06 411 ARG A O 1
ATOM 3077 N N . LEU A 1 412 ? -5.496 6.086 26.453 1 85.31 412 LEU A N 1
ATOM 3078 C CA . LEU A 1 412 ? -5.625 6.309 25.031 1 85.31 412 LEU A CA 1
ATOM 3079 C C . LEU A 1 412 ? -5.043 5.141 24.234 1 85.31 412 LEU A C 1
ATOM 3081 O O . LEU A 1 412 ? -5.609 4.723 23.234 1 85.31 412 LEU A O 1
ATOM 3085 N N . VAL A 1 413 ? -3.973 4.578 24.688 1 81.62 413 VAL A N 1
ATOM 3086 C CA . VAL A 1 413 ? -3.334 3.43 24.047 1 81.62 413 VAL A CA 1
ATOM 3087 C C . VAL A 1 413 ? -4.277 2.23 24.078 1 81.62 413 VAL A C 1
ATOM 3089 O O . VAL A 1 413 ? -4.453 1.546 23.062 1 81.62 413 VAL A O 1
ATOM 3092 N N . ARG A 1 414 ? -4.867 2.049 25.188 1 84.38 414 ARG A N 1
ATOM 3093 C CA . ARG A 1 414 ? -5.793 0.932 25.344 1 84.38 414 ARG A CA 1
ATOM 3094 C C . ARG A 1 414 ? -7.012 1.101 24.438 1 84.38 414 ARG A C 1
ATOM 3096 O O . ARG A 1 414 ? -7.461 0.141 23.797 1 84.38 414 ARG A O 1
ATOM 3103 N N . ARG A 1 415 ? -7.473 2.316 24.391 1 84.31 415 ARG A N 1
ATOM 3104 C CA . ARG A 1 415 ? -8.633 2.592 23.547 1 84.31 415 ARG A CA 1
ATOM 3105 C C . ARG A 1 415 ? -8.305 2.4 22.078 1 84.31 415 ARG A C 1
ATOM 3107 O O . ARG A 1 415 ? -9.125 1.88 21.312 1 84.31 415 ARG A O 1
ATOM 3114 N N . LEU A 1 416 ? -7.156 2.793 21.641 1 81.12 416 LEU A N 1
ATOM 3115 C CA . LEU A 1 416 ? -6.727 2.602 20.266 1 81.12 416 LEU A CA 1
ATOM 3116 C C . LEU A 1 416 ? -6.57 1.119 19.938 1 81.12 416 LEU A C 1
ATOM 3118 O O . LEU A 1 416 ? -7 0.662 18.875 1 81.12 416 LEU A O 1
ATOM 3122 N N . GLY A 1 417 ? -5.969 0.419 20.875 1 76.12 417 GLY A N 1
ATOM 3123 C CA . GLY A 1 417 ? -5.844 -1.02 20.703 1 76.12 417 GLY A CA 1
ATOM 3124 C C . GLY A 1 417 ? -7.18 -1.714 20.516 1 76.12 417 GLY A C 1
ATOM 3125 O O . GLY A 1 417 ? -7.32 -2.564 19.625 1 76.12 417 GLY A O 1
ATOM 3126 N N . ALA A 1 418 ? -8.102 -1.287 21.25 1 80.44 418 ALA A N 1
ATOM 3127 C CA . ALA A 1 418 ? -9.445 -1.856 21.156 1 80.44 418 ALA A CA 1
ATOM 3128 C C . ALA A 1 418 ? -10.117 -1.482 19.844 1 80.44 418 ALA A C 1
ATOM 3130 O O . ALA A 1 418 ? -10.773 -2.318 19.219 1 80.44 418 ALA A O 1
ATOM 3131 N N . ALA A 1 419 ? -9.898 -0.287 19.438 1 79.06 419 ALA A N 1
ATOM 3132 C CA . ALA A 1 419 ? -10.5 0.198 18.203 1 79.06 419 ALA A CA 1
ATOM 3133 C C . ALA A 1 419 ? -9.898 -0.508 16.984 1 79.06 419 ALA A C 1
ATOM 3135 O O . ALA A 1 419 ? -10.602 -0.811 16.031 1 79.06 419 ALA A O 1
ATOM 3136 N N . LEU A 1 420 ? -8.641 -0.821 17 1 71.81 420 LEU A N 1
ATOM 3137 C CA . LEU A 1 420 ? -7.957 -1.469 15.883 1 71.81 420 LEU A CA 1
ATOM 3138 C C . LEU A 1 420 ? -8.398 -2.922 15.742 1 71.81 420 LEU A C 1
ATOM 3140 O O . LEU A 1 420 ? -8.461 -3.451 14.633 1 71.81 420 LEU A O 1
ATOM 3144 N N . LYS A 1 421 ? -8.719 -3.576 16.797 1 71.56 421 LYS A N 1
ATOM 3145 C CA . LYS A 1 421 ? -9.164 -4.965 16.781 1 71.56 421 LYS A CA 1
ATOM 3146 C C . LYS A 1 421 ? -10.539 -5.098 16.125 1 71.56 421 LYS A C 1
ATOM 3148 O O . LYS A 1 421 ? -10.852 -6.133 15.531 1 71.56 421 LYS A O 1
ATOM 3153 N N . THR A 1 422 ? -11.242 -3.963 16.156 1 67.31 422 THR A N 1
ATOM 3154 C CA . THR A 1 422 ? -12.617 -4.008 15.672 1 67.31 422 THR A CA 1
ATOM 3155 C C . THR A 1 422 ? -12.758 -3.232 14.367 1 67.31 422 THR A C 1
ATOM 3157 O O . THR A 1 422 ? -13.867 -3.074 13.844 1 67.31 422 THR A O 1
ATOM 3160 N N . ALA A 1 423 ? -11.648 -2.764 13.898 1 64.81 423 ALA A N 1
ATOM 3161 C CA . ALA A 1 423 ? -11.703 -1.855 12.75 1 64.81 423 ALA A CA 1
ATOM 3162 C C . ALA A 1 423 ? -11.984 -2.617 11.461 1 64.81 423 ALA A C 1
ATOM 3164 O O . ALA A 1 423 ? -11.055 -3.096 10.805 1 64.81 423 ALA A O 1
ATOM 3165 N N . GLY A 1 424 ? -13.156 -3.105 11.32 1 60.44 424 GLY A N 1
ATOM 3166 C CA . GLY A 1 424 ? -13.508 -3.869 10.133 1 60.44 424 GLY A CA 1
ATOM 3167 C C . GLY A 1 424 ? -14.133 -3.021 9.039 1 60.44 424 GLY A C 1
ATOM 3168 O O . GLY A 1 424 ? -14.156 -3.418 7.875 1 60.44 424 GLY A O 1
ATOM 3169 N N . ASP A 1 425 ? -14.633 -1.757 9.391 1 63.41 425 ASP A N 1
ATOM 3170 C CA . ASP A 1 425 ? -15.305 -0.899 8.422 1 63.41 425 ASP A CA 1
ATOM 3171 C C . ASP A 1 425 ? -14.734 0.518 8.453 1 63.41 425 ASP A C 1
ATOM 3173 O O . ASP A 1 425 ? -13.805 0.799 9.203 1 63.41 425 ASP A O 1
ATOM 3177 N N . ASP A 1 426 ? -15.148 1.399 7.566 1 65.56 426 ASP A N 1
ATOM 3178 C CA . ASP A 1 426 ? -14.664 2.768 7.41 1 65.56 426 ASP A CA 1
ATOM 3179 C C . ASP A 1 426 ? -14.867 3.572 8.695 1 65.56 426 ASP A C 1
ATOM 3181 O O . ASP A 1 426 ? -14.016 4.387 9.055 1 65.56 426 ASP A O 1
ATOM 3185 N N . GLU A 1 427 ? -15.906 3.246 9.375 1 69.56 427 GLU A N 1
ATOM 3186 C CA . GLU A 1 427 ? -16.188 3.971 10.609 1 69.56 427 GLU A CA 1
ATOM 3187 C C . GLU A 1 427 ? -15.203 3.592 11.711 1 69.56 427 GLU A C 1
ATOM 3189 O O . GLU A 1 427 ? -14.719 4.457 12.438 1 69.56 427 GLU A O 1
ATOM 3194 N N . GLY A 1 428 ? -15.039 2.256 11.766 1 71.94 428 GLY A N 1
ATOM 3195 C CA . GLY A 1 428 ? -14.062 1.787 12.734 1 71.94 428 GLY A CA 1
ATOM 3196 C C . GLY A 1 428 ? -12.656 2.307 12.469 1 71.94 428 GLY A C 1
ATOM 3197 O O . GLY A 1 428 ? -11.961 2.725 13.391 1 71.94 428 GLY A O 1
ATOM 3198 N N . LEU A 1 429 ? -12.367 2.402 11.242 1 69.06 429 LEU A N 1
ATOM 3199 C CA . LEU A 1 429 ? -11.055 2.914 10.867 1 69.06 429 LEU A CA 1
ATOM 3200 C C . LEU A 1 429 ? -10.945 4.406 11.164 1 69.06 429 LEU A C 1
ATOM 3202 O O . LEU A 1 429 ? -9.898 4.883 11.602 1 69.06 429 LEU A O 1
ATOM 3206 N N . HIS A 1 430 ? -12.055 5.043 10.945 1 76.44 430 HIS A N 1
ATOM 3207 C CA . HIS A 1 430 ? -12.094 6.473 11.227 1 76.44 430 HIS A CA 1
ATOM 3208 C C . HIS A 1 430 ? -11.898 6.742 12.719 1 76.44 430 HIS A C 1
ATOM 3210 O O . HIS A 1 430 ? -11.125 7.625 13.094 1 76.44 430 HIS A O 1
ATOM 3216 N N . HIS A 1 431 ? -12.555 5.965 13.477 1 79.38 431 HIS A N 1
ATOM 3217 C CA . HIS A 1 431 ? -12.43 6.094 14.922 1 79.38 431 HIS A CA 1
ATOM 3218 C C . HIS A 1 431 ? -11.008 5.789 15.383 1 79.38 431 HIS A C 1
ATOM 3220 O O . HIS A 1 431 ? -10.453 6.512 16.219 1 79.38 431 HIS A O 1
ATOM 3226 N N . ALA A 1 432 ? -10.438 4.742 14.852 1 76.44 432 ALA A N 1
ATOM 3227 C CA . ALA A 1 432 ? -9.062 4.391 15.18 1 76.44 432 ALA A CA 1
ATOM 3228 C C . ALA A 1 432 ? -8.102 5.504 14.781 1 76.44 432 ALA A C 1
ATOM 3230 O O . ALA A 1 432 ? -7.145 5.801 15.508 1 76.44 432 ALA A O 1
ATOM 3231 N N . ARG A 1 433 ? -8.461 6.188 13.75 1 75.81 433 ARG A N 1
ATOM 3232 C CA . ARG A 1 433 ? -7.621 7.285 13.273 1 75.81 433 ARG A CA 1
ATOM 3233 C C . ARG A 1 433 ? -7.66 8.461 14.242 1 75.81 433 ARG A C 1
ATOM 3235 O O . ARG A 1 433 ? -6.629 9.078 14.523 1 75.81 433 ARG A O 1
ATOM 3242 N N . ILE A 1 434 ? -8.781 8.695 14.68 1 80.75 434 ILE A N 1
ATOM 3243 C CA . ILE A 1 434 ? -8.953 9.797 15.617 1 80.75 434 ILE A CA 1
ATOM 3244 C C . ILE A 1 434 ? -8.148 9.523 16.891 1 80.75 434 ILE A C 1
ATOM 3246 O O . ILE A 1 434 ? -7.434 10.398 17.375 1 80.75 434 ILE A O 1
ATOM 3250 N N . LEU A 1 435 ? -8.25 8.281 17.344 1 82.31 435 LEU A N 1
ATOM 3251 C CA . LEU A 1 435 ? -7.539 7.898 18.562 1 82.31 435 LEU A CA 1
ATOM 3252 C C . LEU A 1 435 ? -6.031 7.922 18.344 1 82.31 435 LEU A C 1
ATOM 3254 O O . LEU A 1 435 ? -5.277 8.344 19.219 1 82.31 435 LEU A O 1
ATOM 3258 N N . ALA A 1 436 ? -5.648 7.523 17.219 1 80.31 436 ALA A N 1
ATOM 3259 C CA . ALA A 1 436 ? -4.227 7.527 16.891 1 80.31 436 ALA A CA 1
ATOM 3260 C C . ALA A 1 436 ? -3.676 8.953 16.859 1 80.31 436 ALA A C 1
ATOM 3262 O O . ALA A 1 436 ? -2.578 9.211 17.359 1 80.31 436 ALA A O 1
ATOM 3263 N N . LYS A 1 437 ? -4.43 9.875 16.297 1 82.56 437 LYS A N 1
ATOM 3264 C CA . LYS A 1 437 ? -4.016 11.281 16.266 1 82.56 437 LYS A CA 1
ATOM 3265 C C . LYS A 1 437 ? -3.934 11.859 17.672 1 82.56 437 LYS A C 1
ATOM 3267 O O . LYS A 1 437 ? -2.979 12.562 18 1 82.56 437 LYS A O 1
ATOM 3272 N N . ARG A 1 438 ? -4.91 11.516 18.438 1 84.5 438 ARG A N 1
ATOM 3273 C CA . ARG A 1 438 ? -4.926 11.984 19.812 1 84.5 438 ARG A CA 1
ATOM 3274 C C . ARG A 1 438 ? -3.721 11.461 20.594 1 84.5 438 ARG A C 1
ATOM 3276 O O . ARG A 1 438 ? -3.111 12.195 21.375 1 84.5 438 ARG A O 1
ATOM 3283 N N . LEU A 1 439 ? -3.477 10.195 20.375 1 83.5 439 LEU A N 1
ATOM 3284 C CA . LEU A 1 439 ? -2.32 9.594 21.031 1 83.5 439 LEU A CA 1
ATOM 3285 C C . LEU A 1 439 ? -1.027 10.266 20.578 1 83.5 439 LEU A C 1
ATOM 3287 O O . LEU A 1 439 ? -0.15 10.555 21.391 1 83.5 439 LEU A O 1
ATOM 3291 N N . ARG A 1 440 ? -0.988 10.531 19.312 1 82.81 440 ARG A N 1
ATOM 3292 C CA . ARG A 1 440 ? 0.209 11.164 18.766 1 82.81 440 ARG A CA 1
ATOM 3293 C C . ARG A 1 440 ? 0.409 12.555 19.359 1 82.81 440 ARG A C 1
ATOM 3295 O O . ARG A 1 440 ? 1.49 12.867 19.859 1 82.81 440 ARG A O 1
ATOM 3302 N N . TYR A 1 441 ? -0.619 13.32 19.359 1 83.31 441 TYR A N 1
ATOM 3303 C CA . TYR A 1 441 ? -0.527 14.688 19.875 1 83.31 441 TYR A CA 1
ATOM 3304 C C . TYR A 1 441 ? -0.239 14.688 21.359 1 83.31 441 TYR A C 1
ATOM 3306 O O . TYR A 1 441 ? 0.612 15.445 21.844 1 83.31 441 TYR A O 1
ATOM 3314 N N . GLY A 1 442 ? -0.873 13.812 22.047 1 84.5 442 GLY A N 1
ATOM 3315 C CA . GLY A 1 442 ? -0.656 13.703 23.484 1 84.5 442 GLY A CA 1
ATOM 3316 C C . GLY A 1 442 ? 0.732 13.211 23.844 1 84.5 442 GLY A C 1
ATOM 3317 O O . GLY A 1 442 ? 1.42 13.82 24.672 1 84.5 442 GLY A O 1
ATOM 3318 N N . SER A 1 443 ? 1.104 12.195 23.156 1 83.81 443 SER A N 1
ATOM 3319 C CA . SER A 1 443 ? 2.393 11.594 23.484 1 83.81 443 SER A CA 1
ATOM 3320 C C . SER A 1 443 ? 3.547 12.492 23.062 1 83.81 443 SER A C 1
ATOM 3322 O O . SER A 1 443 ? 4.59 12.523 23.719 1 83.81 443 SER A O 1
ATOM 3324 N N . THR A 1 444 ? 3.342 13.242 22.031 1 83.31 444 THR A N 1
ATOM 3325 C CA . THR A 1 444 ? 4.395 14.141 21.578 1 83.31 444 THR A CA 1
ATOM 3326 C C . THR A 1 444 ? 4.508 15.352 22.5 1 83.31 444 THR A C 1
ATOM 3328 O O . THR A 1 444 ? 5.602 15.688 22.953 1 83.31 444 THR A O 1
ATOM 3331 N N . SER A 1 445 ? 3.42 15.953 22.828 1 87.88 445 SER A N 1
ATOM 3332 C CA . SER A 1 445 ? 3.414 17.172 23.656 1 87.88 445 SER A CA 1
ATOM 3333 C C . SER A 1 445 ? 3.805 16.859 25.094 1 87.88 445 SER A C 1
ATOM 3335 O O . SER A 1 445 ? 4.363 17.719 25.781 1 87.88 445 SER A O 1
ATOM 3337 N N . LEU A 1 446 ? 3.615 15.617 25.562 1 90.25 446 LEU A N 1
ATOM 3338 C CA . LEU A 1 446 ? 3.834 15.266 26.953 1 90.25 446 LEU A CA 1
ATOM 3339 C C . LEU A 1 446 ? 5.031 14.328 27.109 1 90.25 446 LEU A C 1
ATOM 3341 O O . LEU A 1 446 ? 5.23 13.727 28.156 1 90.25 446 LEU A O 1
ATOM 3345 N N . ALA A 1 447 ? 5.801 14.234 26.078 1 87.12 447 ALA A N 1
ATOM 3346 C CA . ALA A 1 447 ? 6.883 13.258 25.969 1 87.12 447 ALA A CA 1
ATOM 3347 C C . ALA A 1 447 ? 7.82 13.336 27.156 1 87.12 447 ALA A C 1
ATOM 3349 O O . ALA A 1 447 ? 8.211 12.312 27.719 1 87.12 447 ALA A O 1
ATOM 3350 N N . PRO A 1 448 ? 8.125 14.594 27.641 1 86.44 448 PRO A N 1
ATOM 3351 C CA . PRO A 1 448 ? 9.078 14.695 28.75 1 86.44 448 PRO A CA 1
ATOM 3352 C C . PRO A 1 448 ? 8.539 14.086 30.047 1 86.44 448 PRO A C 1
ATOM 3354 O O . PRO A 1 448 ? 9.305 13.805 30.969 1 86.44 448 PRO A O 1
ATOM 3357 N N . LEU A 1 449 ? 7.281 13.883 30.141 1 90.25 449 LEU A N 1
ATOM 3358 C CA . LEU A 1 449 ? 6.668 13.383 31.359 1 90.25 449 LEU A CA 1
ATOM 3359 C C . LEU A 1 449 ? 6.344 11.898 31.234 1 90.25 449 LEU A C 1
ATOM 3361 O O . LEU A 1 449 ? 5.867 11.281 32.188 1 90.25 449 LEU A O 1
ATOM 3365 N N . LEU A 1 450 ? 6.578 11.328 30.094 1 88.75 450 LEU A N 1
ATOM 3366 C CA . LEU A 1 450 ? 6.199 9.945 29.844 1 88.75 450 LEU A CA 1
ATOM 3367 C C . LEU A 1 450 ? 7.426 9.031 29.844 1 88.75 450 LEU A C 1
ATOM 3369 O O . LEU A 1 450 ? 8.516 9.461 29.453 1 88.75 450 LEU A O 1
ATOM 3373 N N . PRO A 1 451 ? 7.23 7.801 30.188 1 85.81 451 PRO A N 1
ATOM 3374 C CA . PRO A 1 451 ? 8.344 6.852 30.078 1 85.81 451 PRO A CA 1
ATOM 3375 C C . PRO A 1 451 ? 8.797 6.637 28.641 1 85.81 451 PRO A C 1
ATOM 3377 O O . PRO A 1 451 ? 7.988 6.727 27.719 1 85.81 451 PRO A O 1
ATOM 3380 N N . ARG A 1 452 ? 9.953 6.25 28.391 1 81 452 ARG A N 1
ATOM 3381 C CA . ARG A 1 452 ? 10.586 6.066 27.078 1 81 452 ARG A CA 1
ATOM 3382 C C . ARG A 1 452 ? 9.891 4.969 26.281 1 81 452 ARG A C 1
ATOM 3384 O O . ARG A 1 452 ? 9.781 5.059 25.062 1 81 452 ARG A O 1
ATOM 3391 N N . ARG A 1 453 ? 9.43 4.008 27.016 1 77.62 453 ARG A N 1
ATOM 3392 C CA . ARG A 1 453 ? 8.82 2.854 26.359 1 77.62 453 ARG A CA 1
ATOM 3393 C C . ARG A 1 453 ? 7.547 3.252 25.625 1 77.62 453 ARG A C 1
ATOM 3395 O O . ARG A 1 453 ? 7.121 2.566 24.688 1 77.62 453 ARG A O 1
ATOM 3402 N N . MET A 1 454 ? 6.996 4.32 26.125 1 77.88 454 MET A N 1
ATOM 3403 C CA . MET A 1 454 ? 5.754 4.758 25.484 1 77.88 454 MET A CA 1
ATOM 3404 C C . MET A 1 454 ? 6.031 5.445 24.156 1 77.88 454 MET A C 1
ATOM 3406 O O . MET A 1 454 ? 5.105 5.727 23.391 1 77.88 454 MET A O 1
ATOM 3410 N N . GLY A 1 455 ? 7.336 5.613 23.828 1 75.88 455 GLY A N 1
ATOM 3411 C CA . GLY A 1 455 ? 7.758 6.176 22.562 1 75.88 455 GLY A CA 1
ATOM 3412 C C . GLY A 1 455 ? 7.477 5.266 21.375 1 75.88 455 GLY A C 1
ATOM 3413 O O . GLY A 1 455 ? 7.211 5.734 20.266 1 75.88 455 GLY A O 1
ATOM 3414 N N . ARG A 1 456 ? 7.449 3.959 21.609 1 72.38 456 ARG A N 1
ATOM 3415 C CA . ARG A 1 456 ? 7.184 2.982 20.547 1 72.38 456 ARG A CA 1
ATOM 3416 C C . ARG A 1 456 ? 5.762 3.127 20.016 1 72.38 456 ARG A C 1
ATOM 3418 O O . ARG A 1 456 ? 5.523 2.947 18.812 1 72.38 456 ARG A O 1
ATOM 3425 N N . HIS A 1 457 ? 4.879 3.443 20.953 1 70.5 457 HIS A N 1
ATOM 3426 C CA . HIS A 1 457 ? 3.488 3.613 20.531 1 70.5 457 HIS A CA 1
ATOM 3427 C C . HIS A 1 457 ? 3.318 4.844 19.656 1 70.5 457 HIS A C 1
ATOM 3429 O O . HIS A 1 457 ? 2.496 4.844 18.734 1 70.5 457 HIS A O 1
ATOM 3435 N N . ARG A 1 458 ? 4.168 5.801 19.922 1 73.69 458 ARG A N 1
ATOM 3436 C CA . ARG A 1 458 ? 4.152 7.016 19.109 1 73.69 458 ARG A CA 1
ATOM 3437 C C . ARG A 1 458 ? 4.59 6.73 17.672 1 73.69 458 ARG A C 1
ATOM 3439 O O . ARG A 1 458 ? 3.959 7.199 16.719 1 73.69 458 ARG A O 1
ATOM 3446 N N . GLY A 1 459 ? 5.512 5.957 17.578 1 72.88 459 GLY A N 1
ATOM 3447 C CA . GLY A 1 459 ? 6.02 5.613 16.266 1 72.88 459 GLY A CA 1
ATOM 3448 C C . GLY A 1 459 ? 5.031 4.824 15.43 1 72.88 459 GLY A C 1
ATOM 3449 O O . GLY A 1 459 ? 4.828 5.121 14.25 1 72.88 459 GLY A O 1
ATOM 3450 N N . ALA A 1 460 ? 4.41 3.938 16.062 1 68.75 460 ALA A N 1
ATOM 3451 C CA . ALA A 1 460 ? 3.412 3.123 15.375 1 68.75 460 ALA A CA 1
ATOM 3452 C C . ALA A 1 460 ? 2.207 3.963 14.961 1 68.75 460 ALA A C 1
ATOM 3454 O O . ALA A 1 460 ? 1.694 3.822 13.844 1 68.75 460 ALA A O 1
ATOM 3455 N N . ALA A 1 461 ? 1.852 4.836 15.867 1 72.62 461 ALA A N 1
ATOM 3456 C CA . ALA A 1 461 ? 0.717 5.711 15.586 1 72.62 461 ALA A CA 1
ATOM 3457 C C . ALA A 1 461 ? 1.034 6.668 14.438 1 72.62 461 ALA A C 1
ATOM 3459 O O . ALA A 1 461 ? 0.178 6.938 13.594 1 72.62 461 ALA A O 1
ATOM 3460 N N . GLU A 1 462 ? 2.266 7.023 14.375 1 75.56 462 GLU A N 1
ATOM 3461 C CA . GLU A 1 462 ? 2.699 7.945 13.328 1 75.56 462 GLU A CA 1
ATOM 3462 C C . GLU A 1 462 ? 2.697 7.27 11.961 1 75.56 462 GLU A C 1
ATOM 3464 O O . GLU A 1 462 ? 2.26 7.859 10.969 1 75.56 462 GLU A O 1
ATOM 3469 N N . GLN A 1 463 ? 3.156 6.031 11.969 1 69.38 463 GLN A N 1
ATOM 3470 C CA . GLN A 1 463 ? 3.213 5.297 10.711 1 69.38 463 GLN A CA 1
ATOM 3471 C C . GLN A 1 463 ? 1.812 5.004 10.18 1 69.38 463 GLN A C 1
ATOM 3473 O O . GLN A 1 463 ? 1.555 5.141 8.984 1 69.38 463 GLN A O 1
ATOM 3478 N N . TRP A 1 464 ? 1.018 4.578 11.039 1 66.81 464 TRP A N 1
ATOM 3479 C CA . TRP A 1 464 ? -0.365 4.297 10.672 1 66.81 464 TRP A CA 1
ATOM 3480 C C . TRP A 1 464 ? -1.057 5.559 10.156 1 66.81 464 TRP A C 1
ATOM 3482 O O . TRP A 1 464 ? -1.757 5.52 9.148 1 66.81 464 TRP A O 1
ATOM 3492 N N . GLN A 1 465 ? -0.799 6.668 10.773 1 72.44 465 GLN A N 1
ATOM 3493 C CA . GLN A 1 465 ? -1.403 7.945 10.406 1 72.44 465 GLN A CA 1
ATOM 3494 C C . GLN A 1 465 ? -0.896 8.422 9.047 1 72.44 465 GLN A C 1
ATOM 3496 O O . GLN A 1 465 ? -1.663 8.953 8.242 1 72.44 465 GLN A O 1
ATOM 3501 N N . GLU A 1 466 ? 0.314 8.164 8.859 1 73.19 466 GLU A N 1
ATOM 3502 C CA . GLU A 1 466 ? 0.896 8.594 7.594 1 73.19 466 GLU A CA 1
ATOM 3503 C C . GLU A 1 466 ? 0.292 7.824 6.422 1 73.19 466 GLU A C 1
ATOM 3505 O O . GLU A 1 466 ? -0.035 8.414 5.387 1 73.19 466 GLU A O 1
ATOM 3510 N N . ARG A 1 467 ? 0.125 6.551 6.641 1 68.88 467 ARG A N 1
ATOM 3511 C CA . ARG A 1 467 ? -0.42 5.715 5.574 1 68.88 467 ARG A CA 1
ATOM 3512 C C . ARG A 1 467 ? -1.882 6.055 5.305 1 68.88 467 ARG A C 1
ATOM 3514 O O . ARG A 1 467 ? -2.289 6.203 4.148 1 68.88 467 ARG A O 1
ATOM 3521 N N . LEU A 1 468 ? -2.6 6.18 6.32 1 73.62 468 LEU A N 1
ATOM 3522 C CA . LEU A 1 468 ? -4.02 6.484 6.176 1 73.62 468 LEU A CA 1
ATOM 3523 C C . LEU A 1 468 ? -4.223 7.906 5.672 1 73.62 468 LEU A C 1
ATOM 3525 O O . LEU A 1 468 ? -5.152 8.172 4.906 1 73.62 468 LEU A O 1
ATOM 3529 N N . GLY A 1 469 ? -3.275 8.734 6.066 1 79.62 469 GLY A N 1
ATOM 3530 C CA . GLY A 1 469 ? -3.344 10.117 5.621 1 79.62 469 GLY A CA 1
ATOM 3531 C C . GLY A 1 469 ? -3.107 10.273 4.129 1 79.62 469 GLY A C 1
ATOM 3532 O O . GLY A 1 469 ? -3.824 11.023 3.459 1 79.62 469 GLY A O 1
ATOM 3533 N N . ALA A 1 470 ? -2.152 9.5 3.707 1 81.94 470 ALA A N 1
ATOM 3534 C CA . ALA A 1 470 ? -1.824 9.602 2.287 1 81.94 470 ALA A CA 1
ATOM 3535 C C . ALA A 1 470 ? -2.955 9.055 1.422 1 81.94 470 ALA A C 1
ATOM 3537 O O . ALA A 1 470 ? -3.285 9.625 0.381 1 81.94 470 ALA A O 1
ATOM 3538 N N . GLN A 1 471 ? -3.533 7.953 1.824 1 85 471 GLN A N 1
ATOM 3539 C CA . GLN A 1 471 ? -4.664 7.383 1.103 1 85 471 GLN A CA 1
ATOM 3540 C C . GLN A 1 471 ? -5.832 8.367 1.048 1 85 471 GLN A C 1
ATOM 3542 O O . GLN A 1 471 ? -6.445 8.547 -0.006 1 85 471 GLN A O 1
ATOM 3547 N N . ARG A 1 472 ? -6.086 8.922 2.133 1 86 472 ARG A N 1
ATOM 3548 C CA . ARG A 1 472 ? -7.199 9.859 2.211 1 86 472 ARG A CA 1
ATOM 3549 C C . ARG A 1 472 ? -6.941 11.094 1.353 1 86 472 ARG A C 1
ATOM 3551 O O . ARG A 1 472 ? -7.852 11.609 0.705 1 86 472 ARG A O 1
ATOM 3558 N N . ASP A 1 473 ? -5.691 11.547 1.374 1 92.06 473 ASP A N 1
ATOM 3559 C CA . ASP A 1 473 ? -5.34 12.703 0.556 1 92.06 473 ASP A CA 1
ATOM 3560 C C . ASP A 1 473 ? -5.551 12.406 -0.928 1 92.06 473 ASP A C 1
ATOM 3562 O O . ASP A 1 473 ? -6.035 13.266 -1.671 1 92.06 473 ASP A O 1
ATOM 3566 N N . TRP A 1 474 ? -5.215 11.234 -1.337 1 92.94 474 TRP A N 1
ATOM 3567 C CA . TRP A 1 474 ? -5.398 10.867 -2.736 1 92.94 474 TRP A CA 1
ATOM 3568 C C . TRP A 1 474 ? -6.879 10.742 -3.078 1 92.94 474 TRP A C 1
ATOM 3570 O O . TRP A 1 474 ? -7.312 11.18 -4.148 1 92.94 474 TRP A O 1
ATOM 3580 N N . ALA A 1 475 ? -7.66 10.164 -2.162 1 92.75 475 ALA A N 1
ATOM 3581 C CA . ALA A 1 475 ? -9.102 10.062 -2.367 1 92.75 475 ALA A CA 1
ATOM 3582 C C . ALA A 1 475 ? -9.75 11.438 -2.439 1 92.75 475 ALA A C 1
ATO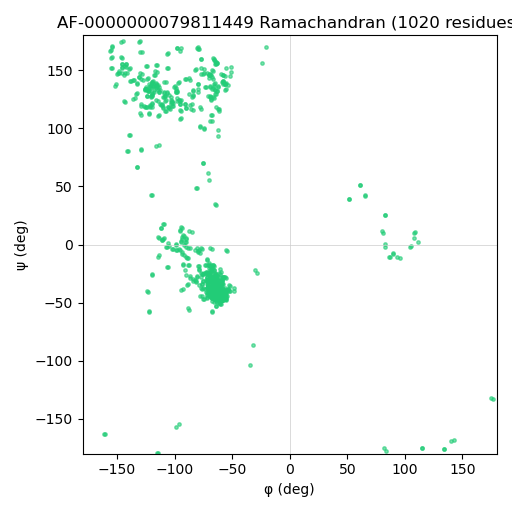M 3584 O O . ALA A 1 475 ? -10.625 11.68 -3.273 1 92.75 475 ALA A O 1
ATOM 3585 N N . GLN A 1 476 ? -9.281 12.289 -1.575 1 94.94 476 GLN A N 1
ATOM 3586 C CA . GLN A 1 476 ? -9.805 13.656 -1.582 1 94.94 476 GLN A CA 1
ATOM 3587 C C . GLN A 1 476 ? -9.438 14.375 -2.875 1 94.94 476 GLN A C 1
ATOM 3589 O O . GLN A 1 476 ? -10.234 15.156 -3.404 1 94.94 476 GLN A O 1
ATOM 3594 N N . ALA A 1 477 ? -8.219 14.18 -3.342 1 96.75 477 ALA A N 1
ATOM 3595 C CA . ALA A 1 477 ? -7.812 14.781 -4.609 1 96.75 477 ALA A CA 1
ATOM 3596 C C . ALA A 1 477 ? -8.75 14.367 -5.738 1 96.75 477 ALA A C 1
ATOM 3598 O O . ALA A 1 477 ? -9.133 15.195 -6.566 1 96.75 477 ALA A O 1
ATOM 3599 N N . ALA A 1 478 ? -9.156 13.102 -5.715 1 96.12 478 ALA A N 1
ATOM 3600 C CA . ALA A 1 478 ? -10.094 12.609 -6.723 1 96.12 478 ALA A CA 1
ATOM 3601 C C . ALA A 1 478 ? -11.43 13.344 -6.641 1 96.12 478 ALA A C 1
ATOM 3603 O O . ALA A 1 478 ? -11.969 13.773 -7.656 1 96.12 478 ALA A O 1
ATOM 3604 N N . ALA A 1 479 ? -11.906 13.484 -5.449 1 95.62 479 ALA A N 1
ATOM 3605 C CA . ALA A 1 479 ? -13.188 14.156 -5.234 1 95.62 479 ALA A CA 1
ATOM 3606 C C . ALA A 1 479 ? -13.117 15.625 -5.656 1 95.62 479 ALA A C 1
ATOM 3608 O O . ALA A 1 479 ? -14.055 16.156 -6.254 1 95.62 479 ALA A O 1
ATOM 3609 N N . LEU A 1 480 ? -12.031 16.281 -5.379 1 97.31 480 LEU A N 1
ATOM 3610 C CA . LEU A 1 480 ? -11.852 17.703 -5.707 1 97.31 480 LEU A CA 1
ATOM 3611 C C . LEU A 1 480 ? -11.766 17.891 -7.215 1 97.31 480 LEU A C 1
ATOM 3613 O O . LEU A 1 480 ? -12.391 18.812 -7.762 1 97.31 480 LEU A O 1
ATOM 3617 N N . VAL A 1 481 ? -11 17.031 -7.902 1 97.44 481 VAL A N 1
ATOM 3618 C CA . VAL A 1 481 ? -10.898 17.109 -9.352 1 97.44 481 VAL A CA 1
ATOM 3619 C C . VAL A 1 481 ? -12.266 16.875 -9.984 1 97.44 481 VAL A C 1
ATOM 3621 O O . VAL A 1 481 ? -12.664 17.578 -10.914 1 97.44 481 VAL A O 1
ATOM 3624 N N . ALA A 1 482 ? -12.992 15.898 -9.477 1 95.5 482 ALA A N 1
ATOM 3625 C CA . ALA A 1 482 ? -14.344 15.625 -9.961 1 95.5 482 ALA A CA 1
ATOM 3626 C C . ALA A 1 482 ? -15.25 16.844 -9.766 1 95.5 482 ALA A C 1
ATOM 3628 O O . ALA A 1 482 ? -16 17.219 -10.672 1 95.5 482 ALA A O 1
ATOM 3629 N N . GLY A 1 483 ? -15.164 17.453 -8.617 1 95.06 483 GLY A N 1
ATOM 3630 C CA . GLY A 1 483 ? -15.977 18.609 -8.305 1 95.06 483 GLY A CA 1
ATOM 3631 C C . GLY A 1 483 ? -15.672 19.812 -9.188 1 95.06 483 GLY A C 1
ATOM 3632 O O . GLY A 1 483 ? -16.531 20.656 -9.43 1 95.06 483 GLY A O 1
ATOM 3633 N N . CYS A 1 484 ? -14.422 19.828 -9.695 1 95.75 484 CYS A N 1
ATOM 3634 C CA . CYS A 1 484 ? -14 20.922 -10.562 1 95.75 484 CYS A CA 1
ATOM 3635 C C . CYS A 1 484 ? -14.289 20.594 -12.023 1 95.75 484 CYS A C 1
ATOM 3637 O O . CYS A 1 484 ? -13.859 21.328 -12.922 1 95.75 484 CYS A O 1
ATOM 3639 N N . GLY A 1 485 ? -14.961 19.469 -12.273 1 93.62 485 GLY A N 1
ATOM 3640 C CA . GLY A 1 485 ? -15.32 19.094 -13.633 1 93.62 485 GLY A CA 1
ATOM 3641 C C . GLY A 1 485 ? -14.188 18.406 -14.375 1 93.62 485 GLY A C 1
ATOM 3642 O O . GLY A 1 485 ? -14.117 18.469 -15.609 1 93.62 485 GLY A O 1
ATOM 3643 N N . GLY A 1 486 ? -13.305 17.797 -13.648 1 93.12 486 GLY A N 1
ATOM 3644 C CA . GLY A 1 486 ? -12.164 17.141 -14.266 1 93.12 486 GLY A CA 1
ATOM 3645 C C . GLY A 1 486 ? -12.555 15.945 -15.117 1 93.12 486 GLY A C 1
ATOM 3646 O O . GLY A 1 486 ? -13.648 15.398 -14.961 1 93.12 486 GLY A O 1
ATOM 3647 N N . ASP A 1 487 ? -11.672 15.562 -16 1 94.75 487 ASP A N 1
ATOM 3648 C CA . ASP A 1 487 ? -11.844 14.422 -16.906 1 94.75 487 ASP A CA 1
ATOM 3649 C C . ASP A 1 487 ? -12.117 13.141 -16.109 1 94.75 487 ASP A C 1
ATOM 3651 O O . ASP A 1 487 ? -11.484 12.891 -15.086 1 94.75 487 ASP A O 1
ATOM 3655 N N . ALA A 1 488 ? -13.07 12.344 -16.625 1 92.81 488 ALA A N 1
ATOM 3656 C CA . ALA A 1 488 ? -13.523 11.141 -15.922 1 92.81 488 ALA A CA 1
ATOM 3657 C C . ALA A 1 488 ? -12.375 10.164 -15.719 1 92.81 488 ALA A C 1
ATOM 3659 O O . ALA A 1 488 ? -12.305 9.477 -14.695 1 92.81 488 ALA A O 1
ATOM 3660 N N . ALA A 1 489 ? -11.5 10.109 -16.672 1 94.06 489 ALA A N 1
ATOM 3661 C CA . ALA A 1 489 ? -10.383 9.172 -16.578 1 94.06 489 ALA A CA 1
ATOM 3662 C C . ALA A 1 489 ? -9.383 9.609 -15.516 1 94.06 489 ALA A C 1
ATOM 3664 O O . ALA A 1 489 ? -8.797 8.773 -14.82 1 94.06 489 ALA A O 1
ATOM 3665 N N . VAL A 1 490 ? -9.195 10.914 -15.391 1 95.88 490 VAL A N 1
ATOM 3666 C CA . VAL A 1 490 ? -8.312 11.438 -14.352 1 95.88 490 VAL A CA 1
ATOM 3667 C C . VAL A 1 490 ? -8.883 11.125 -12.977 1 95.88 490 VAL A C 1
ATOM 3669 O O . VAL A 1 490 ? -8.172 10.648 -12.094 1 95.88 490 VAL A O 1
ATOM 3672 N N . VAL A 1 491 ? -10.172 11.391 -12.82 1 95.69 491 VAL A N 1
ATOM 3673 C CA . VAL A 1 491 ? -10.852 11.133 -11.562 1 95.69 491 VAL A CA 1
ATOM 3674 C C . VAL A 1 491 ? -10.75 9.648 -11.211 1 95.69 491 VAL A C 1
ATOM 3676 O O . VAL A 1 491 ? -10.422 9.289 -10.078 1 95.69 491 VAL A O 1
ATOM 3679 N N . ALA A 1 492 ? -10.992 8.828 -12.203 1 94.69 492 ALA A N 1
ATOM 3680 C CA . ALA A 1 492 ? -10.953 7.383 -11.992 1 94.69 492 ALA A CA 1
ATOM 3681 C C . ALA A 1 492 ? -9.547 6.922 -11.602 1 94.69 492 ALA A C 1
ATOM 3683 O O . ALA A 1 492 ? -9.383 6.082 -10.719 1 94.69 492 ALA A O 1
ATOM 3684 N N . PHE A 1 493 ? -8.555 7.445 -12.242 1 95.56 493 PHE A N 1
ATOM 3685 C CA . PHE A 1 493 ? -7.168 7.117 -11.953 1 95.56 493 PHE A CA 1
ATOM 3686 C C . PHE A 1 493 ? -6.824 7.441 -10.508 1 95.56 493 PHE A C 1
ATOM 3688 O O . PHE A 1 493 ? -6.234 6.617 -9.805 1 95.56 493 PHE A O 1
ATOM 3695 N N . LEU A 1 494 ? -7.195 8.609 -10.07 1 95.88 494 LEU A N 1
ATOM 3696 C CA . LEU A 1 494 ? -6.91 9.039 -8.703 1 95.88 494 LEU A CA 1
ATOM 3697 C C . LEU A 1 494 ? -7.652 8.172 -7.691 1 95.88 494 LEU A C 1
ATOM 3699 O O . LEU A 1 494 ? -7.094 7.805 -6.656 1 95.88 494 LEU A O 1
ATOM 3703 N N . ARG A 1 495 ? -8.922 7.887 -7.969 1 94.31 495 ARG A N 1
ATOM 3704 C CA . ARG A 1 495 ? -9.695 7.012 -7.09 1 94.31 495 ARG A CA 1
ATOM 3705 C C . ARG A 1 495 ? -9.031 5.645 -6.969 1 94.31 495 ARG A C 1
ATOM 3707 O O . ARG A 1 495 ? -8.945 5.086 -5.871 1 94.31 495 ARG A O 1
ATOM 3714 N N . GLY A 1 496 ? -8.633 5.094 -8.125 1 94.62 496 GLY A N 1
ATOM 3715 C CA . GLY A 1 496 ? -7.922 3.824 -8.102 1 94.62 496 GLY A CA 1
ATOM 3716 C C . GLY A 1 496 ? -6.641 3.873 -7.297 1 94.62 496 GLY A C 1
ATOM 3717 O O . GLY A 1 496 ? -6.371 2.979 -6.492 1 94.62 496 GLY A O 1
ATOM 3718 N N . ALA A 1 497 ? -5.848 4.883 -7.539 1 93.94 497 ALA A N 1
ATOM 3719 C CA . ALA A 1 497 ? -4.59 5.047 -6.82 1 93.94 497 ALA A CA 1
ATOM 3720 C C . ALA A 1 497 ? -4.824 5.086 -5.312 1 93.94 497 ALA A C 1
ATOM 3722 O O . ALA A 1 497 ? -4.078 4.469 -4.547 1 93.94 497 ALA A O 1
ATOM 3723 N N . ALA A 1 498 ? -5.855 5.832 -4.922 1 92.25 498 ALA A N 1
ATOM 3724 C CA . ALA A 1 498 ? -6.195 5.922 -3.506 1 92.25 498 ALA A CA 1
ATOM 3725 C C . ALA A 1 498 ? -6.559 4.551 -2.941 1 92.25 498 ALA A C 1
ATOM 3727 O O . ALA A 1 498 ? -6.109 4.18 -1.854 1 92.25 498 ALA A O 1
ATOM 3728 N N . LEU A 1 499 ? -7.344 3.863 -3.682 1 88.81 499 LEU A N 1
ATOM 3729 C CA . LEU A 1 499 ? -7.746 2.525 -3.26 1 88.81 499 LEU A CA 1
ATOM 3730 C C . LEU A 1 499 ? -6.531 1.618 -3.105 1 88.81 499 LEU A C 1
ATOM 3732 O O . LEU A 1 499 ? -6.387 0.935 -2.09 1 88.81 499 LEU A O 1
ATOM 3736 N N . GLY A 1 500 ? -5.691 1.57 -4.148 1 88.88 500 GLY A N 1
ATOM 3737 C CA . GLY A 1 500 ? -4.496 0.742 -4.102 1 88.88 500 GLY A CA 1
ATOM 3738 C C . GLY A 1 500 ? -3.598 1.057 -2.922 1 88.88 500 GLY A C 1
ATOM 3739 O O . GLY A 1 500 ? -3.061 0.148 -2.285 1 88.88 500 GLY A O 1
ATOM 3740 N N . ARG A 1 501 ? -3.463 2.307 -2.66 1 83.94 501 ARG A N 1
ATOM 3741 C CA . ARG A 1 501 ? -2.6 2.762 -1.576 1 83.94 501 ARG A CA 1
ATOM 3742 C C . ARG A 1 501 ? -3.111 2.27 -0.226 1 83.94 501 ARG A C 1
ATOM 3744 O O . ARG A 1 501 ? -2.322 2.025 0.689 1 83.94 501 ARG A O 1
ATOM 3751 N N . GLY A 1 502 ? -4.34 2.209 -0.156 1 78.44 502 GLY A N 1
ATOM 3752 C CA . GLY A 1 502 ? -4.93 1.8 1.107 1 78.44 502 GLY A CA 1
ATOM 3753 C C . GLY A 1 502 ? -5.223 0.313 1.174 1 78.44 502 GLY A C 1
ATOM 3754 O O . GLY A 1 502 ? -5.77 -0.173 2.166 1 78.44 502 GLY A O 1
ATOM 3755 N N . TRP A 1 503 ? -4.816 -0.325 0.059 1 71.94 503 TRP A N 1
ATOM 3756 C CA . TRP A 1 503 ? -5.215 -1.727 -0.014 1 71.94 503 TRP A CA 1
ATOM 3757 C C . TRP A 1 503 ? -4.371 -2.584 0.925 1 71.94 503 TRP A C 1
ATOM 3759 O O . TRP A 1 503 ? -3.141 -2.555 0.865 1 71.94 503 TRP A O 1
ATOM 3769 N N . ASP A 1 504 ? -4.777 -2.98 2.107 1 60.19 504 ASP A N 1
ATOM 3770 C CA . ASP A 1 504 ? -4.113 -3.893 3.037 1 60.19 504 ASP A CA 1
ATOM 3771 C C . ASP A 1 504 ? -4.629 -5.32 2.865 1 60.19 504 ASP A C 1
ATOM 3773 O O . ASP A 1 504 ? -5.812 -5.59 3.072 1 60.19 504 ASP A O 1
ATOM 3777 N N . PRO A 1 505 ? -3.678 -6.129 2.262 1 49.88 505 PRO A N 1
ATOM 3778 C CA . PRO A 1 505 ? -4.121 -7.52 2.162 1 49.88 505 PRO A CA 1
ATOM 3779 C C . PRO A 1 505 ? -4.684 -8.055 3.479 1 49.88 505 PRO A C 1
ATOM 3781 O O . PRO A 1 505 ? -5.531 -8.953 3.471 1 49.88 505 PRO A O 1
ATOM 3784 N N . LEU A 1 506 ? -4.055 -7.684 4.523 1 44.28 506 LEU A N 1
ATOM 3785 C CA . LEU A 1 506 ? -4.539 -8.242 5.781 1 44.28 506 LEU A CA 1
ATOM 3786 C C . LEU A 1 506 ? -6.02 -7.93 5.98 1 44.28 506 LEU A C 1
ATOM 3788 O O . LEU A 1 506 ? -6.73 -8.68 6.656 1 44.28 506 LEU A O 1
ATOM 3792 N N . ARG A 1 507 ? -6.363 -6.816 5.59 1 45.28 507 ARG A N 1
ATOM 3793 C CA . ARG A 1 507 ? -7.789 -6.527 5.688 1 45.28 507 ARG A CA 1
ATOM 3794 C C . ARG A 1 507 ? -8.594 -7.414 4.746 1 45.28 507 ARG A C 1
ATOM 3796 O O . ARG A 1 507 ? -9.734 -7.77 5.043 1 45.28 507 ARG A O 1
ATOM 3803 N N . ASP A 1 508 ? -8.195 -7.574 3.525 1 39.12 508 ASP A N 1
ATOM 3804 C CA . ASP A 1 508 ? -8.953 -8.398 2.59 1 39.12 508 ASP A CA 1
ATOM 3805 C C . ASP A 1 508 ? -9.07 -9.836 3.092 1 39.12 508 ASP A C 1
ATOM 3807 O O . ASP A 1 508 ? -10.047 -10.523 2.799 1 39.12 508 ASP A O 1
ATOM 3811 N N . ALA A 1 509 ? -8.109 -10.469 3.6 1 35.19 509 ALA A N 1
ATOM 3812 C CA . ALA A 1 509 ? -8.344 -11.773 4.223 1 35.19 509 ALA A CA 1
ATOM 3813 C C . ALA A 1 509 ? -9.469 -11.695 5.25 1 35.19 509 ALA A C 1
ATOM 3815 O O . ALA A 1 509 ? -10.227 -12.648 5.422 1 35.19 509 ALA A O 1
ATOM 3816 N N . ALA A 1 510 ? -9.508 -10.648 6 1 34.56 510 ALA A N 1
ATOM 3817 C CA . ALA A 1 510 ? -10.625 -10.633 6.934 1 34.56 510 ALA A CA 1
ATOM 3818 C C . ALA A 1 510 ? -11.953 -10.461 6.195 1 34.56 510 ALA A C 1
ATOM 3820 O O . ALA A 1 510 ? -13.023 -10.656 6.773 1 34.56 510 ALA A O 1
ATOM 3821 N N . ARG A 1 511 ? -11.992 -9.953 5.137 1 32.31 511 ARG A N 1
ATOM 3822 C CA . ARG A 1 511 ? -13.258 -9.867 4.418 1 32.31 511 ARG A CA 1
ATOM 3823 C C . ARG A 1 511 ? -13.578 -11.18 3.705 1 32.31 511 ARG A C 1
ATOM 3825 O O . ARG A 1 511 ? -14.688 -11.367 3.207 1 32.31 511 ARG A O 1
ATOM 3832 N N . ARG A 1 512 ? -12.586 -11.914 3.242 1 29.69 512 ARG A N 1
ATOM 3833 C CA . ARG A 1 512 ? -12.977 -13.242 2.789 1 29.69 512 ARG A CA 1
ATOM 3834 C C . ARG A 1 512 ? -13.25 -14.172 3.971 1 29.69 512 ARG A C 1
ATOM 3836 O O . ARG A 1 512 ? -12.539 -14.133 4.973 1 29.69 512 ARG A O 1
ATOM 3843 N N . MET B 1 1 ? 6.629 -65.5 -17.188 1 42.38 1 MET B N 1
ATOM 3844 C CA . MET B 1 1 ? 6.395 -64.188 -17.812 1 42.38 1 MET B CA 1
ATOM 3845 C C . MET B 1 1 ? 7.031 -63.062 -16.984 1 42.38 1 MET B C 1
ATOM 3847 O O . MET B 1 1 ? 7.258 -63.219 -15.781 1 42.38 1 MET B O 1
ATOM 3851 N N . SER B 1 2 ? 7.367 -62 -17.703 1 56.06 2 SER B N 1
ATOM 3852 C CA . SER B 1 2 ? 8.414 -61.031 -17.359 1 56.06 2 SER B CA 1
ATOM 3853 C C . SER B 1 2 ? 8.031 -60.188 -16.156 1 56.06 2 SER B C 1
ATOM 3855 O O . SER B 1 2 ? 6.871 -59.812 -16 1 56.06 2 SER B O 1
ATOM 3857 N N . ALA B 1 3 ? 8.789 -60.062 -15.125 1 78.62 3 ALA B N 1
ATOM 3858 C CA . ALA B 1 3 ? 8.773 -59.531 -13.766 1 78.62 3 ALA B CA 1
ATOM 3859 C C . ALA B 1 3 ? 8.914 -58.031 -13.758 1 78.62 3 ALA B C 1
ATOM 3861 O O . ALA B 1 3 ? 8.289 -57.344 -12.945 1 78.62 3 ALA B O 1
ATOM 3862 N N . THR B 1 4 ? 9.602 -57.531 -14.836 1 83.69 4 THR B N 1
ATOM 3863 C CA . THR B 1 4 ? 9.742 -56.062 -14.812 1 83.69 4 THR B CA 1
ATOM 3864 C C . THR B 1 4 ? 9.422 -55.469 -16.172 1 83.69 4 THR B C 1
ATOM 3866 O O . THR B 1 4 ? 9.938 -55.938 -17.203 1 83.69 4 THR B O 1
ATOM 3869 N N . GLU B 1 5 ? 8.523 -54.531 -16.234 1 87.56 5 GLU B N 1
ATOM 3870 C CA . GLU B 1 5 ? 8.133 -53.812 -17.438 1 87.56 5 GLU B CA 1
ATOM 3871 C C . GLU B 1 5 ? 8.711 -52.406 -17.438 1 87.56 5 GLU B C 1
ATOM 3873 O O . GLU B 1 5 ? 8.641 -51.688 -16.438 1 87.56 5 GLU B O 1
ATOM 3878 N N . THR B 1 6 ? 9.406 -52.031 -18.562 1 89.31 6 THR B N 1
ATOM 3879 C CA . THR B 1 6 ? 9.867 -50.656 -18.781 1 89.31 6 THR B CA 1
ATOM 3880 C C . THR B 1 6 ? 9.094 -50 -19.922 1 89.31 6 THR B C 1
ATOM 3882 O O . THR B 1 6 ? 9.078 -50.531 -21.047 1 89.31 6 THR B O 1
ATOM 3885 N N . GLU B 1 7 ? 8.406 -48.906 -19.625 1 94.5 7 GLU B N 1
ATOM 3886 C CA . GLU B 1 7 ? 7.57 -48.312 -20.656 1 94.5 7 GLU B CA 1
ATOM 3887 C C . GLU B 1 7 ? 7.535 -46.812 -20.531 1 94.5 7 GLU B C 1
ATOM 3889 O O . GLU B 1 7 ? 7.879 -46.25 -19.484 1 94.5 7 GLU B O 1
ATOM 3894 N N . ILE B 1 8 ? 7.266 -46.125 -21.641 1 95.19 8 ILE B N 1
ATOM 3895 C CA . ILE B 1 8 ? 6.93 -44.719 -21.656 1 95.19 8 ILE B CA 1
ATOM 3896 C C . ILE B 1 8 ? 5.492 -44.531 -22.141 1 95.19 8 ILE B C 1
ATOM 3898 O O . ILE B 1 8 ? 5.055 -45.188 -23.078 1 95.19 8 ILE B O 1
ATOM 3902 N N . LYS B 1 9 ? 4.77 -43.625 -21.438 1 96.31 9 LYS B N 1
ATOM 3903 C CA . LYS B 1 9 ? 3.391 -43.344 -21.812 1 96.31 9 LYS B CA 1
ATOM 3904 C C . LYS B 1 9 ? 3.248 -41.906 -22.312 1 96.31 9 LYS B C 1
ATOM 3906 O O . LYS B 1 9 ? 3.779 -40.969 -21.688 1 96.31 9 LYS B O 1
ATOM 3911 N N . LEU B 1 10 ? 2.559 -41.844 -23.422 1 96.56 10 LEU B N 1
ATOM 3912 C CA . LEU B 1 10 ? 2.32 -40.531 -24.031 1 96.56 10 LEU B CA 1
ATOM 3913 C C . LEU B 1 10 ? 0.83 -40.312 -24.234 1 96.56 10 LEU B C 1
ATOM 3915 O O . LEU B 1 10 ? 0.109 -41.219 -24.672 1 96.56 10 LEU B O 1
ATOM 3919 N N . ALA B 1 11 ? 0.368 -39.156 -23.891 1 95.88 11 ALA B N 1
ATOM 3920 C CA . ALA B 1 11 ? -1.017 -38.781 -24.156 1 95.88 11 ALA B CA 1
ATOM 3921 C C . ALA B 1 11 ? -1.156 -38.156 -25.547 1 95.88 11 ALA B C 1
ATOM 3923 O O . ALA B 1 11 ? -0.258 -37.469 -26.016 1 95.88 11 ALA B O 1
ATOM 3924 N N . LEU B 1 12 ? -2.211 -38.438 -26.188 1 94.19 12 LEU B N 1
ATOM 3925 C CA . LEU B 1 12 ? -2.584 -37.844 -27.469 1 94.19 12 LEU B CA 1
ATOM 3926 C C . LEU B 1 12 ? -3.885 -37.062 -27.344 1 94.19 12 LEU B C 1
ATOM 3928 O O . LEU B 1 12 ? -4.707 -37.344 -26.469 1 94.19 12 LEU B O 1
ATOM 3932 N N . PRO B 1 13 ? -4 -35.969 -28.203 1 89.5 13 PRO B N 1
ATOM 3933 C CA . PRO B 1 13 ? -5.312 -35.312 -28.219 1 89.5 13 PRO B CA 1
ATOM 3934 C C . PRO B 1 13 ? -6.438 -36.281 -28.594 1 89.5 13 PRO B C 1
ATOM 3936 O O . PRO B 1 13 ? -6.254 -37.156 -29.453 1 89.5 13 PRO B O 1
ATOM 3939 N N . PRO B 1 14 ? -7.52 -36.031 -27.859 1 82.06 14 PRO B N 1
ATOM 3940 C CA . PRO B 1 14 ? -8.633 -36.938 -28.188 1 82.06 14 PRO B CA 1
ATOM 3941 C C . PRO B 1 14 ? -9.094 -36.812 -29.641 1 82.06 14 PRO B C 1
ATOM 3943 O O . PRO B 1 14 ? -9.445 -35.688 -30.062 1 82.06 14 PRO B O 1
ATOM 3946 N N . ARG B 1 15 ? -8.945 -37.781 -30.406 1 76.38 15 ARG B N 1
ATOM 3947 C CA . ARG B 1 15 ? -9.359 -37.875 -31.797 1 76.38 15 ARG B CA 1
ATOM 3948 C C . ARG B 1 15 ? -9.812 -39.281 -32.156 1 76.38 15 ARG B C 1
ATOM 3950 O O . ARG B 1 15 ? -9.727 -40.188 -31.328 1 76.38 15 ARG B O 1
ATOM 3957 N N . ASP B 1 16 ? -10.258 -39.312 -33.312 1 76.19 16 ASP B N 1
ATOM 3958 C CA . ASP B 1 16 ? -10.672 -40.625 -33.844 1 76.19 16 ASP B CA 1
ATOM 3959 C C . ASP B 1 16 ? -9.477 -41.562 -33.969 1 76.19 16 ASP B C 1
ATOM 3961 O O . ASP B 1 16 ? -8.398 -41.156 -34.375 1 76.19 16 ASP B O 1
ATOM 3965 N N . ALA B 1 17 ? -9.672 -42.844 -33.469 1 75.19 17 ALA B N 1
ATOM 3966 C CA . ALA B 1 17 ? -8.625 -43.844 -33.406 1 75.19 17 ALA B CA 1
ATOM 3967 C C . ALA B 1 17 ? -8.008 -44.094 -34.781 1 75.19 17 ALA B C 1
ATOM 3969 O O . ALA B 1 17 ? -6.785 -44.156 -34.938 1 75.19 17 ALA B O 1
ATOM 3970 N N . ALA B 1 18 ? -8.875 -44.125 -35.719 1 76.94 18 ALA B N 1
ATOM 3971 C CA . ALA B 1 18 ? -8.398 -44.406 -37.094 1 76.94 18 ALA B CA 1
ATOM 3972 C C . ALA B 1 18 ? -7.516 -43.281 -37.625 1 76.94 18 ALA B C 1
ATOM 3974 O O . ALA B 1 18 ? -6.488 -43.531 -38.25 1 76.94 18 ALA B O 1
ATOM 3975 N N . ALA B 1 19 ? -7.93 -42.125 -37.312 1 81.44 19 ALA B N 1
ATOM 3976 C CA . ALA B 1 19 ? -7.168 -40.969 -37.781 1 81.44 19 ALA B CA 1
ATOM 3977 C C . ALA B 1 19 ? -5.801 -40.906 -37.094 1 81.44 19 ALA B C 1
ATOM 3979 O O . ALA B 1 19 ? -4.793 -40.625 -37.75 1 81.44 19 ALA B O 1
ATOM 3980 N N . LEU B 1 20 ? -5.75 -41.281 -35.875 1 84.19 20 LEU B N 1
ATOM 3981 C CA . LEU B 1 20 ? -4.496 -41.281 -35.156 1 84.19 20 LEU B CA 1
ATOM 3982 C C . LEU B 1 20 ? -3.578 -42.406 -35.625 1 84.19 20 LEU B C 1
ATOM 3984 O O . LEU B 1 20 ? -2.375 -42.188 -35.781 1 84.19 20 LEU B O 1
ATOM 3988 N N . ALA B 1 21 ? -4.188 -43.562 -35.844 1 85.75 21 ALA B N 1
ATOM 3989 C CA . ALA B 1 21 ? -3.404 -44.688 -36.344 1 85.75 21 ALA B CA 1
ATOM 3990 C C . ALA B 1 21 ? -2.793 -44.375 -37.688 1 85.75 21 ALA B C 1
ATOM 3992 O O . ALA B 1 21 ? -1.619 -44.656 -37.938 1 85.75 21 ALA B O 1
ATOM 3993 N N . ALA B 1 22 ? -3.605 -43.781 -38.5 1 86.94 22 ALA B N 1
ATOM 3994 C CA . ALA B 1 22 ? -3.131 -43.438 -39.844 1 86.94 22 ALA B CA 1
ATOM 3995 C C . ALA B 1 22 ? -1.966 -42.438 -39.75 1 86.94 22 ALA B C 1
ATOM 3997 O O . ALA B 1 22 ? -0.998 -42.562 -40.5 1 86.94 22 ALA B O 1
ATOM 3998 N N . ARG B 1 23 ? -2.068 -41.594 -38.875 1 87.31 23 ARG B N 1
ATOM 3999 C CA . ARG B 1 23 ? -1.001 -40.594 -38.688 1 87.31 23 ARG B CA 1
ATOM 4000 C C . ARG B 1 23 ? 0.27 -41.281 -38.188 1 87.31 23 ARG B C 1
ATOM 4002 O O . ARG B 1 23 ? 1.37 -40.969 -38.625 1 87.31 23 ARG B O 1
ATOM 4009 N N . LEU B 1 24 ? 0.114 -42.188 -37.25 1 91.56 24 LEU B N 1
ATOM 4010 C CA . LEU B 1 24 ? 1.253 -42.875 -36.688 1 91.56 24 LEU B CA 1
ATOM 4011 C C . LEU B 1 24 ? 1.925 -43.781 -37.719 1 91.56 24 LEU B C 1
ATOM 4013 O O . LEU B 1 24 ? 3.148 -43.906 -37.719 1 91.56 24 LEU B O 1
ATOM 4017 N N . MET B 1 25 ? 1.164 -44.281 -38.625 1 90.62 25 MET B N 1
ATOM 4018 C CA . MET B 1 25 ? 1.702 -45.156 -39.656 1 90.62 25 MET B CA 1
ATOM 4019 C C . MET B 1 25 ? 2.588 -44.375 -40.625 1 90.62 25 MET B C 1
ATOM 4021 O O . MET B 1 25 ? 3.383 -44.969 -41.344 1 90.62 25 MET B O 1
ATOM 4025 N N . ARG B 1 26 ? 2.395 -43.094 -40.594 1 91.12 26 ARG B N 1
ATOM 4026 C CA . ARG B 1 26 ? 3.191 -42.25 -41.469 1 91.12 26 ARG B CA 1
ATOM 4027 C C . ARG B 1 26 ? 4.492 -41.844 -40.812 1 91.12 26 ARG B C 1
ATOM 4029 O O . ARG B 1 26 ? 5.367 -41.25 -41.438 1 91.12 26 ARG B O 1
ATOM 4036 N N . VAL B 1 27 ? 4.578 -42.094 -39.594 1 92.38 27 VAL B N 1
ATOM 4037 C CA . VAL B 1 27 ? 5.82 -41.812 -38.875 1 92.38 27 VAL B CA 1
ATOM 4038 C C . VAL B 1 27 ? 6.918 -42.75 -39.344 1 92.38 27 VAL B C 1
ATOM 4040 O O . VAL B 1 27 ? 6.754 -43.969 -39.312 1 92.38 27 VAL B O 1
ATOM 4043 N N . PRO B 1 28 ? 8.055 -42.219 -39.812 1 89.19 28 PRO B N 1
ATOM 4044 C CA . PRO B 1 28 ? 9.117 -43.062 -40.375 1 89.19 28 PRO B CA 1
ATOM 4045 C C . PRO B 1 28 ? 9.516 -44.219 -39.438 1 89.19 28 PRO B C 1
ATOM 4047 O O . PRO B 1 28 ? 9.773 -45.312 -39.938 1 89.19 28 PRO B O 1
ATOM 4050 N N . ALA B 1 29 ? 9.508 -44.031 -38.219 1 88.12 29 ALA B N 1
ATOM 4051 C CA . ALA B 1 29 ? 9.945 -45.062 -37.25 1 88.12 29 ALA B CA 1
ATOM 4052 C C . ALA B 1 29 ? 8.961 -46.219 -37.219 1 88.12 29 ALA B C 1
ATOM 4054 O O . ALA B 1 29 ? 9.312 -47.312 -36.781 1 88.12 29 ALA B O 1
ATOM 4055 N N . LEU B 1 30 ? 7.719 -46.031 -37.625 1 92.31 30 LEU B N 1
ATOM 4056 C CA . LEU B 1 30 ? 6.68 -47.062 -37.5 1 92.31 30 LEU B CA 1
ATOM 4057 C C . LEU B 1 30 ? 6.246 -47.531 -38.875 1 92.31 30 LEU B C 1
ATOM 4059 O O . LEU B 1 30 ? 5.582 -48.562 -39 1 92.31 30 LEU B O 1
ATOM 4063 N N . ALA B 1 31 ? 6.664 -46.906 -39.906 1 89.31 31 ALA B N 1
ATOM 4064 C CA . ALA B 1 31 ? 6.137 -47.062 -41.25 1 89.31 31 ALA B CA 1
ATOM 4065 C C . ALA B 1 31 ? 6.43 -48.469 -41.781 1 89.31 31 ALA B C 1
ATOM 4067 O O . ALA B 1 31 ? 5.68 -49 -42.625 1 89.31 31 ALA B O 1
ATOM 4068 N N . ARG B 1 32 ? 7.488 -49.094 -41.312 1 88 32 ARG B N 1
ATOM 4069 C CA . ARG B 1 32 ? 7.898 -50.375 -41.906 1 88 32 ARG B CA 1
ATOM 4070 C C . ARG B 1 32 ? 7.246 -51.531 -41.156 1 88 32 ARG B C 1
ATOM 4072 O O . ARG B 1 32 ? 7.344 -52.688 -41.594 1 88 32 ARG B O 1
ATOM 4079 N N . ALA B 1 33 ? 6.648 -51.25 -40.094 1 90.62 33 ALA B N 1
ATOM 4080 C CA . ALA B 1 33 ? 6.035 -52.312 -39.281 1 90.62 33 ALA B CA 1
ATOM 4081 C C . ALA B 1 33 ? 4.547 -52.438 -39.594 1 90.62 33 ALA B C 1
ATOM 4083 O O . ALA B 1 33 ? 3.863 -51.438 -39.812 1 90.62 33 ALA B O 1
ATOM 4084 N N . THR B 1 34 ? 4.035 -53.656 -39.688 1 91.19 34 THR B N 1
ATOM 4085 C CA . THR B 1 34 ? 2.613 -53.906 -39.875 1 91.19 34 THR B CA 1
ATOM 4086 C C . THR B 1 34 ? 1.872 -53.906 -38.531 1 91.19 34 THR B C 1
ATOM 4088 O O . THR B 1 34 ? 2.176 -54.688 -37.656 1 91.19 34 THR B O 1
ATOM 4091 N N . PRO B 1 35 ? 0.912 -53 -38.438 1 93.5 35 PRO B N 1
ATOM 4092 C CA . PRO B 1 35 ? 0.194 -52.938 -37.156 1 93.5 35 PRO B CA 1
ATOM 4093 C C . PRO B 1 35 ? -0.819 -54.062 -37 1 93.5 35 PRO B C 1
ATOM 4095 O O . PRO B 1 35 ? -1.32 -54.594 -38 1 93.5 35 PRO B O 1
ATOM 4098 N N . VAL B 1 36 ? -1.036 -54.406 -35.781 1 93.44 36 VAL B N 1
ATOM 4099 C CA . VAL B 1 36 ? -2.074 -55.344 -35.406 1 93.44 36 VAL B CA 1
ATOM 4100 C C . VAL B 1 36 ? -3.1 -54.656 -34.5 1 93.44 36 VAL B C 1
ATOM 4102 O O . VAL B 1 36 ? -2.732 -53.969 -33.562 1 93.44 36 VAL B O 1
ATOM 4105 N N . ARG B 1 37 ? -4.355 -54.875 -34.844 1 92.81 37 ARG B N 1
ATOM 4106 C CA . ARG B 1 37 ? -5.426 -54.219 -34.094 1 92.81 37 ARG B CA 1
ATOM 4107 C C . ARG B 1 37 ? -6.176 -55.25 -33.25 1 92.81 37 ARG B C 1
ATOM 4109 O O . ARG B 1 37 ? -6.422 -56.375 -33.688 1 92.81 37 ARG B O 1
ATOM 4116 N N . GLU B 1 38 ? -6.52 -54.906 -32.094 1 92.56 38 GLU B N 1
ATOM 4117 C CA . GLU B 1 38 ? -7.293 -55.75 -31.188 1 92.56 38 GLU B CA 1
ATOM 4118 C C . GLU B 1 38 ? -8.195 -54.906 -30.281 1 92.56 38 GLU B C 1
ATOM 4120 O O . GLU B 1 38 ? -7.867 -53.75 -29.953 1 92.56 38 GLU B O 1
ATOM 4125 N N . HIS B 1 39 ? -9.336 -55.5 -29.922 1 94 39 HIS B N 1
ATOM 4126 C CA . HIS B 1 39 ? -10.227 -54.875 -28.938 1 94 39 HIS B CA 1
ATOM 4127 C C . HIS B 1 39 ? -9.992 -55.469 -27.547 1 94 39 HIS B C 1
ATOM 4129 O O . HIS B 1 39 ? -10.062 -56.688 -27.359 1 94 39 HIS B O 1
ATOM 4135 N N . LEU B 1 40 ? -9.68 -54.594 -26.625 1 95.81 40 LEU B N 1
ATOM 4136 C CA . LEU B 1 40 ? -9.352 -55.031 -25.266 1 95.81 40 LEU B CA 1
ATOM 4137 C C . LEU B 1 40 ? -10.305 -54.406 -24.25 1 95.81 40 LEU B C 1
ATOM 4139 O O . LEU B 1 40 ? -10.531 -53.188 -24.266 1 95.81 40 LEU B O 1
ATOM 4143 N N . VAL B 1 41 ? -10.914 -55.219 -23.406 1 96.62 41 VAL B N 1
ATOM 4144 C CA . VAL B 1 41 ? -11.758 -54.781 -22.297 1 96.62 41 VAL B CA 1
ATOM 4145 C C . VAL B 1 41 ? -11.18 -55.281 -20.984 1 96.62 41 VAL B C 1
ATOM 4147 O O . VAL B 1 41 ? -11.031 -56.469 -20.781 1 96.62 41 VAL B O 1
ATOM 4150 N N . SER B 1 42 ? -10.82 -54.344 -20.141 1 97.38 42 SER B N 1
ATOM 4151 C CA . SER B 1 42 ? -10.242 -54.719 -18.844 1 97.38 42 SER B CA 1
ATOM 4152 C C . SER B 1 42 ? -11.172 -54.312 -17.703 1 97.38 42 SER B C 1
ATOM 4154 O O . SER B 1 42 ? -11.656 -53.188 -17.656 1 97.38 42 SER B O 1
ATOM 4156 N N . LEU B 1 43 ? -11.391 -55.25 -16.859 1 97.31 43 LEU B N 1
ATOM 4157 C CA . LEU B 1 43 ? -12.117 -55 -15.617 1 97.31 43 LEU B CA 1
ATOM 4158 C C . LEU B 1 43 ? -11.164 -54.969 -14.43 1 97.31 43 LEU B C 1
ATOM 4160 O O . LEU B 1 43 ? -10.492 -55.938 -14.133 1 97.31 43 LEU B O 1
ATOM 4164 N N . TYR B 1 44 ? -11.094 -53.812 -13.781 1 98.12 44 TYR B N 1
ATOM 4165 C CA . TYR B 1 44 ? -10.227 -53.656 -12.617 1 98.12 44 TYR B CA 1
ATOM 4166 C C . TYR B 1 44 ? -10.969 -54 -11.336 1 98.12 44 TYR B C 1
ATOM 4168 O O . TYR B 1 44 ? -12.156 -53.688 -11.195 1 98.12 44 TYR B O 1
ATOM 4176 N N . HIS B 1 45 ? -10.242 -54.625 -10.43 1 97.69 45 HIS B N 1
ATOM 4177 C CA . HIS B 1 45 ? -10.805 -55.062 -9.164 1 97.69 45 HIS B CA 1
ATOM 4178 C C . HIS B 1 45 ? -10.086 -54.406 -7.984 1 97.69 45 HIS B C 1
ATOM 4180 O O . HIS B 1 45 ? -8.867 -54.25 -8.016 1 97.69 45 HIS B O 1
ATOM 4186 N N . ASP B 1 46 ? -10.82 -54.031 -7.023 1 97.56 46 ASP B N 1
ATOM 4187 C CA . ASP B 1 46 ? -10.32 -53.531 -5.746 1 97.56 46 ASP B CA 1
ATOM 4188 C C . ASP B 1 46 ? -11.352 -53.719 -4.637 1 97.56 46 ASP B C 1
ATOM 4190 O O . ASP B 1 46 ? -12.477 -54.156 -4.902 1 97.56 46 ASP B O 1
ATOM 4194 N N . THR B 1 47 ? -10.938 -53.562 -3.432 1 96.5 47 THR B N 1
ATOM 4195 C CA . THR B 1 47 ? -11.883 -53.625 -2.324 1 96.5 47 THR B CA 1
ATOM 4196 C C . THR B 1 47 ? -12.68 -52.312 -2.238 1 96.5 47 THR B C 1
ATOM 4198 O O . THR B 1 47 ? -12.266 -51.281 -2.793 1 96.5 47 THR B O 1
ATOM 4201 N N . PRO B 1 48 ? -13.859 -52.375 -1.552 1 93.5 48 PRO B N 1
ATOM 4202 C CA . PRO B 1 48 ? -14.594 -51.125 -1.356 1 93.5 48 PRO B CA 1
ATOM 4203 C C . PRO B 1 48 ? -13.766 -50.031 -0.667 1 93.5 48 PRO B C 1
ATOM 4205 O O . PRO B 1 48 ? -13.945 -48.844 -0.931 1 93.5 48 PRO B O 1
ATOM 4208 N N . ALA B 1 49 ? -12.836 -50.438 0.115 1 93.5 49 ALA B N 1
ATOM 4209 C CA . ALA B 1 49 ? -11.969 -49.5 0.83 1 93.5 49 ALA B CA 1
ATOM 4210 C C . ALA B 1 49 ? -10.75 -49.125 -0.016 1 93.5 49 ALA B C 1
ATOM 4212 O O . ALA B 1 49 ? -9.93 -48.312 0.4 1 93.5 49 ALA B O 1
ATOM 4213 N N . GLN B 1 50 ? -10.672 -49.719 -1.136 1 94.62 50 GLN B N 1
ATOM 4214 C CA . GLN B 1 50 ? -9.594 -49.469 -2.084 1 94.62 50 GLN B CA 1
ATOM 4215 C C . GLN B 1 50 ? -8.242 -49.812 -1.481 1 94.62 50 GLN B C 1
ATOM 4217 O O . GLN B 1 50 ? -7.316 -49 -1.504 1 94.62 50 GLN B O 1
ATOM 4222 N N . ASP B 1 51 ? -8.172 -50.906 -0.992 1 95.06 51 ASP B N 1
ATOM 4223 C CA . ASP B 1 51 ? -6.965 -51.375 -0.335 1 95.06 51 ASP B CA 1
ATOM 4224 C C . ASP B 1 51 ? -5.828 -51.562 -1.34 1 95.06 51 ASP B C 1
ATOM 4226 O O . ASP B 1 51 ? -4.66 -51.344 -1.012 1 95.06 51 ASP B O 1
ATOM 4230 N N . LEU B 1 52 ? -6.125 -52.094 -2.559 1 95.06 52 LEU B N 1
ATOM 4231 C CA . LEU B 1 52 ? -5.09 -52.25 -3.572 1 95.06 52 LEU B CA 1
ATOM 4232 C C . LEU B 1 52 ? -4.516 -50.875 -3.984 1 95.06 52 LEU B C 1
ATOM 4234 O O . LEU B 1 52 ? -3.299 -50.75 -4.105 1 95.06 52 LEU B O 1
ATOM 4238 N N . LEU B 1 53 ? -5.398 -49.969 -4.195 1 93.75 53 LEU B N 1
ATOM 4239 C CA . LEU B 1 53 ? -4.934 -48.625 -4.5 1 93.75 53 LEU B CA 1
ATOM 4240 C C . LEU B 1 53 ? -3.988 -48.094 -3.416 1 93.75 53 LEU B C 1
ATOM 4242 O O . LEU B 1 53 ? -2.936 -47.531 -3.719 1 93.75 53 LEU B O 1
ATOM 4246 N N . ARG B 1 54 ? -4.344 -48.25 -2.17 1 92.81 54 ARG B N 1
ATOM 4247 C CA . ARG B 1 54 ? -3.541 -47.781 -1.04 1 92.81 54 ARG B CA 1
ATOM 4248 C C . ARG B 1 54 ? -2.16 -48.406 -1.047 1 92.81 54 ARG B C 1
ATOM 4250 O O . ARG B 1 54 ? -1.183 -47.812 -0.606 1 92.81 54 ARG B O 1
ATOM 4257 N N . GLN B 1 55 ? -2.156 -49.594 -1.541 1 91.06 55 GLN B N 1
ATOM 4258 C CA . GLN B 1 55 ? -0.887 -50.312 -1.613 1 91.06 55 GLN B CA 1
ATOM 4259 C C . GLN B 1 55 ? -0.185 -50.031 -2.943 1 91.06 55 GLN B C 1
ATOM 4261 O O . GLN B 1 55 ? 0.861 -50.625 -3.225 1 91.06 55 GLN B O 1
ATOM 4266 N N . ARG B 1 56 ? -0.799 -49.281 -3.785 1 92.31 56 ARG B N 1
ATOM 4267 C CA . ARG B 1 56 ? -0.272 -48.906 -5.098 1 92.31 56 ARG B CA 1
ATOM 4268 C C . ARG B 1 56 ? -0.148 -50.156 -5.996 1 92.31 56 ARG B C 1
ATOM 4270 O O . ARG B 1 56 ? 0.88 -50.344 -6.645 1 92.31 56 ARG B O 1
ATOM 4277 N N . VAL B 1 57 ? -1.141 -50.969 -5.945 1 94 57 VAL B N 1
ATOM 4278 C CA . VAL B 1 57 ? -1.226 -52.188 -6.754 1 94 57 VAL B CA 1
ATOM 4279 C C . VAL B 1 57 ? -2.514 -52.188 -7.57 1 94 57 VAL B C 1
ATOM 4281 O O . VAL B 1 57 ? -3.547 -51.688 -7.109 1 94 57 VAL B O 1
ATOM 4284 N N . ALA B 1 58 ? -2.447 -52.688 -8.828 1 96 58 ALA B N 1
ATOM 4285 C CA . ALA B 1 58 ? -3.627 -52.844 -9.68 1 96 58 ALA B CA 1
ATOM 4286 C C . ALA B 1 58 ? -3.836 -54.281 -10.102 1 96 58 ALA B C 1
ATOM 4288 O O . ALA B 1 58 ? -2.873 -55 -10.406 1 96 58 ALA B O 1
ATOM 4289 N N . LEU B 1 59 ? -5.062 -54.688 -10 1 97.31 59 LEU B N 1
ATOM 4290 C CA . LEU B 1 59 ? -5.465 -56.031 -10.422 1 97.31 59 LEU B CA 1
ATOM 4291 C C . LEU B 1 59 ? -6.586 -55.969 -11.453 1 97.31 59 LEU B C 1
ATOM 4293 O O . LEU B 1 59 ? -7.613 -55.312 -11.219 1 97.31 59 LEU B O 1
ATOM 4297 N N . ARG B 1 60 ? -6.363 -56.656 -12.578 1 97.25 60 ARG B N 1
ATOM 4298 C CA . ARG B 1 60 ? -7.395 -56.562 -13.609 1 97.25 60 ARG B CA 1
ATOM 4299 C C . ARG B 1 60 ? -7.586 -57.875 -14.312 1 97.25 60 ARG B C 1
ATOM 4301 O O . ARG B 1 60 ? -6.699 -58.75 -14.281 1 97.25 60 ARG B O 1
ATOM 4308 N N . LEU B 1 61 ? -8.781 -58.062 -14.867 1 96.81 61 LEU B N 1
ATOM 4309 C CA . LEU B 1 61 ? -9.141 -59.094 -15.844 1 96.81 61 LEU B CA 1
ATOM 4310 C C . LEU B 1 61 ? -9.359 -58.469 -17.219 1 96.81 61 LEU B C 1
ATOM 4312 O O . LEU B 1 61 ? -10.078 -57.469 -17.359 1 96.81 61 LEU B O 1
ATOM 4316 N N . ARG B 1 62 ? -8.68 -59.031 -18.188 1 97.31 62 ARG B N 1
ATOM 4317 C CA . ARG B 1 62 ? -8.773 -58.469 -19.531 1 97.31 62 ARG B CA 1
ATOM 4318 C C . ARG B 1 62 ? -9.32 -59.469 -20.516 1 97.31 62 ARG B C 1
ATOM 4320 O O . ARG B 1 62 ? -8.875 -60.625 -20.547 1 97.31 62 ARG B O 1
ATOM 4327 N N . ARG B 1 63 ? -10.305 -59.062 -21.266 1 95.62 63 ARG B N 1
ATOM 4328 C CA . ARG B 1 63 ? -10.805 -59.844 -22.406 1 95.62 63 ARG B CA 1
ATOM 4329 C C . ARG B 1 63 ? -10.156 -59.406 -23.703 1 95.62 63 ARG B C 1
ATOM 4331 O O . ARG B 1 63 ? -10.164 -58.219 -24.031 1 95.62 63 ARG B O 1
ATOM 4338 N N . GLU B 1 64 ? -9.555 -60.406 -24.375 1 91.88 64 GLU B N 1
ATOM 4339 C CA . GLU B 1 64 ? -8.992 -60.125 -25.703 1 91.88 64 GLU B CA 1
ATOM 4340 C C . GLU B 1 64 ? -9.945 -60.562 -26.797 1 91.88 64 GLU B C 1
ATOM 4342 O O . GLU B 1 64 ? -10.406 -61.719 -26.797 1 91.88 64 GLU B O 1
ATOM 4347 N N . GLY B 1 65 ? -10.172 -59.688 -27.734 1 81.62 65 GLY B N 1
ATOM 4348 C CA . GLY B 1 65 ? -11.031 -60 -28.859 1 81.62 65 GLY B CA 1
ATOM 4349 C C . GLY B 1 65 ? -12.508 -59.844 -28.547 1 81.62 65 GLY B C 1
ATOM 4350 O O . GLY B 1 65 ? -12.875 -59.219 -27.531 1 81.62 65 GLY B O 1
ATOM 4351 N N . PRO B 1 66 ? -13.336 -60.25 -29.594 1 75.81 66 PRO B N 1
ATOM 4352 C CA . PRO B 1 66 ? -14.781 -60.094 -29.422 1 75.81 66 PRO B CA 1
ATOM 4353 C C . PRO B 1 66 ? -15.352 -61 -28.344 1 75.81 66 PRO B C 1
ATOM 4355 O O . PRO B 1 66 ? -14.781 -62.062 -28.062 1 75.81 66 PRO B O 1
ATOM 4358 N N . GLY B 1 67 ? -16.281 -60.562 -27.594 1 68.06 67 GLY B N 1
ATOM 4359 C CA . GLY B 1 67 ? -16.953 -61.312 -26.547 1 68.06 67 GLY B CA 1
ATOM 4360 C C . GLY B 1 67 ? -17.547 -62.594 -27.047 1 68.06 67 GLY B C 1
ATOM 4361 O O . GLY B 1 67 ? -17.656 -62.812 -28.266 1 68.06 67 GLY B O 1
ATOM 4362 N N . GLY B 1 68 ? -17.734 -63.688 -26.312 1 66.69 68 GLY B N 1
ATOM 4363 C CA . GLY B 1 68 ? -18.422 -64.938 -26.625 1 66.69 68 GLY B CA 1
ATOM 4364 C C . GLY B 1 68 ? -17.734 -66.188 -26.047 1 66.69 68 GLY B C 1
ATOM 4365 O O . GLY B 1 68 ? -16.812 -66.062 -25.234 1 66.69 68 GLY B O 1
ATOM 4366 N N . ALA B 1 69 ? -18.297 -67.375 -26.609 1 71 69 ALA B N 1
ATOM 4367 C CA . ALA B 1 69 ? -17.734 -68.625 -26.203 1 71 69 ALA B CA 1
ATOM 4368 C C . ALA B 1 69 ? -16.312 -68.812 -26.734 1 71 69 ALA B C 1
ATOM 4370 O O . ALA B 1 69 ? -16.047 -68.562 -27.922 1 71 69 ALA B O 1
ATOM 4371 N N . GLY B 1 70 ? -15.227 -68.812 -25.828 1 75.56 70 GLY B N 1
ATOM 4372 C CA . GLY B 1 70 ? -13.852 -69.062 -26.234 1 75.56 70 GLY B CA 1
ATOM 4373 C C . GLY B 1 70 ? -12.969 -67.875 -26.141 1 75.56 70 GLY B C 1
ATOM 4374 O O . GLY B 1 70 ? -11.836 -67.875 -26.641 1 75.56 70 GLY B O 1
ATOM 4375 N N . ALA B 1 71 ? -13.57 -66.812 -25.656 1 85.06 71 ALA B N 1
ATOM 4376 C CA . ALA B 1 71 ? -12.758 -65.625 -25.5 1 85.06 71 ALA B CA 1
ATOM 4377 C C . ALA B 1 71 ? -11.539 -65.875 -24.625 1 85.06 71 ALA B C 1
ATOM 4379 O O . ALA B 1 71 ? -11.594 -66.688 -23.703 1 85.06 71 ALA B O 1
ATOM 4380 N N . ARG B 1 72 ? -10.422 -65.188 -24.984 1 92.25 72 ARG B N 1
ATOM 4381 C CA . ARG B 1 72 ? -9.219 -65.25 -24.172 1 92.25 72 ARG B CA 1
ATOM 4382 C C . ARG B 1 72 ? -9.234 -64.25 -23.047 1 92.25 72 ARG B C 1
ATOM 4384 O O . ARG B 1 72 ? -9.523 -63.062 -23.266 1 92.25 72 ARG B O 1
ATOM 4391 N N . TRP B 1 73 ? -9 -64.812 -21.859 1 94.62 73 TRP B N 1
ATOM 4392 C CA . TRP B 1 73 ? -8.984 -63.938 -20.672 1 94.62 73 TRP B CA 1
ATOM 4393 C C . TRP B 1 73 ? -7.602 -63.906 -20.031 1 94.62 73 TRP B C 1
ATOM 4395 O O . TRP B 1 73 ? -6.949 -64.938 -19.906 1 94.62 73 TRP B O 1
ATOM 4405 N N . LEU B 1 74 ? -7.195 -62.719 -19.688 1 95.94 74 LEU B N 1
ATOM 4406 C CA . LEU B 1 74 ? -5.91 -62.562 -19.031 1 95.94 74 LEU B CA 1
ATOM 4407 C C . LEU B 1 74 ? -6.09 -61.875 -17.672 1 95.94 74 LEU B C 1
ATOM 4409 O O . LEU B 1 74 ? -6.855 -60.906 -17.562 1 95.94 74 LEU B O 1
ATOM 4413 N N . GLN B 1 75 ? -5.461 -62.438 -16.656 1 96.75 75 GLN B N 1
ATOM 4414 C CA . GLN B 1 75 ? -5.336 -61.812 -15.328 1 96.75 75 GLN B CA 1
ATOM 4415 C C . GLN B 1 75 ? -3.98 -61.125 -15.172 1 96.75 75 GLN B C 1
ATOM 4417 O O . GLN B 1 75 ? -2.945 -61.719 -15.523 1 96.75 75 GLN B O 1
ATOM 4422 N N . THR B 1 76 ? -4.016 -59.875 -14.688 1 96.38 76 THR B N 1
ATOM 4423 C CA . THR B 1 76 ? -2.764 -59.125 -14.555 1 96.38 76 THR B CA 1
ATOM 4424 C C . THR B 1 76 ? -2.672 -58.438 -13.195 1 96.38 76 THR B C 1
ATOM 4426 O O . THR B 1 76 ? -3.629 -57.812 -12.742 1 96.38 76 THR B O 1
ATOM 4429 N N . LEU B 1 77 ? -1.569 -58.625 -12.523 1 95.69 77 LEU B N 1
ATOM 4430 C CA . LEU B 1 77 ? -1.189 -57.875 -11.328 1 95.69 77 LEU B CA 1
ATOM 4431 C C . LEU B 1 77 ? -0.049 -56.906 -11.617 1 95.69 77 LEU B C 1
ATOM 4433 O O . LEU B 1 77 ? 0.972 -57.312 -12.188 1 95.69 77 LEU B O 1
ATOM 4437 N N . LYS B 1 78 ? -0.285 -55.656 -11.32 1 94.62 78 LYS B N 1
ATOM 4438 C CA . LYS B 1 78 ? 0.752 -54.625 -11.523 1 94.62 78 LYS B CA 1
ATOM 4439 C C . LYS B 1 78 ? 1.087 -53.906 -10.227 1 94.62 78 LYS B C 1
ATOM 4441 O O . LYS B 1 78 ? 0.194 -53.594 -9.438 1 94.62 78 LYS B O 1
ATOM 4446 N N . THR B 1 79 ? 2.318 -53.688 -9.977 1 90.75 79 THR B N 1
ATOM 4447 C CA . THR B 1 79 ? 2.773 -52.906 -8.828 1 90.75 79 THR B CA 1
ATOM 4448 C C . THR B 1 79 ? 3.256 -51.531 -9.281 1 90.75 79 THR B C 1
ATOM 4450 O O . THR B 1 79 ? 3.416 -51.281 -10.477 1 90.75 79 THR B O 1
ATOM 4453 N N . ALA B 1 80 ? 3.359 -50.688 -8.219 1 77.75 80 ALA B N 1
ATOM 4454 C CA . ALA B 1 80 ? 3.654 -49.312 -8.57 1 77.75 80 ALA B CA 1
ATOM 4455 C C . ALA B 1 80 ? 5.141 -49.125 -8.867 1 77.75 80 ALA B C 1
ATOM 4457 O O . ALA B 1 80 ? 5.988 -49.75 -8.242 1 77.75 80 ALA B O 1
ATOM 4458 N N . GLY B 1 81 ? 5.445 -48.438 -9.969 1 68.62 81 GLY B N 1
ATOM 4459 C CA . GLY B 1 81 ? 6.75 -47.844 -10.188 1 68.62 81 GLY B CA 1
ATOM 4460 C C . GLY B 1 81 ? 6.785 -46.344 -9.844 1 68.62 81 GLY B C 1
ATOM 4461 O O . GLY B 1 81 ? 6.117 -45.906 -8.906 1 68.62 81 GLY B O 1
ATOM 4462 N N . ASP B 1 82 ? 7.711 -45.656 -10.414 1 68.81 82 ASP B N 1
ATOM 4463 C CA . ASP B 1 82 ? 7.73 -44.219 -10.281 1 68.81 82 ASP B CA 1
ATOM 4464 C C . ASP B 1 82 ? 6.477 -43.594 -10.883 1 68.81 82 ASP B C 1
ATOM 4466 O O . ASP B 1 82 ? 6.207 -43.75 -12.078 1 68.81 82 ASP B O 1
ATOM 4470 N N . THR B 1 83 ? 5.66 -42.938 -10.078 1 68.19 83 THR B N 1
ATOM 4471 C CA . THR B 1 83 ? 4.355 -42.438 -10.5 1 68.19 83 THR B CA 1
ATOM 4472 C C . THR B 1 83 ? 4.457 -41 -10.969 1 68.19 83 THR B C 1
ATOM 4474 O O . THR B 1 83 ? 3.445 -40.375 -11.312 1 68.19 83 THR B O 1
ATOM 4477 N N . THR B 1 84 ? 5.641 -40.5 -11.047 1 75.31 84 THR B N 1
ATOM 4478 C CA . THR B 1 84 ? 5.77 -39.094 -11.422 1 75.31 84 THR B CA 1
ATOM 4479 C C . THR B 1 84 ? 6.469 -38.938 -12.766 1 75.31 84 THR B C 1
ATOM 4481 O O . THR B 1 84 ? 6.734 -37.844 -13.219 1 75.31 84 THR B O 1
ATOM 4484 N N . SER B 1 85 ? 6.695 -40 -13.383 1 83.62 85 SER B N 1
ATOM 4485 C CA . SER B 1 85 ? 7.422 -39.969 -14.641 1 83.62 85 SER B CA 1
ATOM 4486 C C . SER B 1 85 ? 6.68 -40.75 -15.727 1 83.62 85 SER B C 1
ATOM 4488 O O . SER B 1 85 ? 6.004 -41.719 -15.445 1 83.62 85 SER B O 1
ATOM 4490 N N . ALA B 1 86 ? 6.824 -40.281 -16.906 1 85.38 86 ALA B N 1
ATOM 4491 C CA . ALA B 1 86 ? 6.281 -41 -18.047 1 85.38 86 ALA B CA 1
ATOM 4492 C C . ALA B 1 86 ? 7.035 -42.312 -18.281 1 85.38 86 ALA B C 1
ATOM 4494 O O . ALA B 1 86 ? 6.492 -43.25 -18.859 1 85.38 86 ALA B O 1
ATOM 4495 N N . LEU B 1 87 ? 8.289 -42.25 -17.953 1 86.25 87 LEU B N 1
ATOM 4496 C CA . LEU B 1 87 ? 9.086 -43.469 -17.969 1 86.25 87 LEU B CA 1
ATOM 4497 C C . LEU B 1 87 ? 8.938 -44.25 -16.672 1 86.25 87 LEU B C 1
ATOM 4499 O O . LEU B 1 87 ? 9.305 -43.75 -15.602 1 86.25 87 LEU B O 1
ATOM 4503 N N . SER B 1 88 ? 8.383 -45.406 -16.828 1 87.75 88 SER B N 1
ATOM 4504 C CA . SER B 1 88 ? 8.086 -46.188 -15.617 1 87.75 88 SER B CA 1
ATOM 4505 C C . SER B 1 88 ? 8.664 -47.594 -15.703 1 87.75 88 SER B C 1
ATOM 4507 O O . SER B 1 88 ? 8.758 -48.156 -16.797 1 87.75 88 SER B O 1
ATOM 4509 N N . GLN B 1 89 ? 9.109 -47.969 -14.594 1 85.31 89 GLN B N 1
ATOM 4510 C CA . GLN B 1 89 ? 9.5 -49.344 -14.375 1 85.31 89 GLN B CA 1
ATOM 4511 C C . GLN B 1 89 ? 8.703 -49.969 -13.227 1 85.31 89 GLN B C 1
ATOM 4513 O O . GLN B 1 89 ? 8.703 -49.438 -12.117 1 85.31 89 GLN B O 1
ATOM 4518 N N . ARG B 1 90 ? 7.973 -51.031 -13.609 1 89.94 90 ARG B N 1
ATOM 4519 C CA . ARG B 1 90 ? 7.125 -51.625 -12.578 1 89.94 90 ARG B CA 1
ATOM 4520 C C . ARG B 1 90 ? 7.023 -53.125 -12.742 1 89.94 90 ARG B C 1
ATOM 4522 O O . ARG B 1 90 ? 7.379 -53.688 -13.797 1 89.94 90 ARG B O 1
ATOM 4529 N N . GLY B 1 91 ? 6.617 -53.781 -11.602 1 90.88 91 GLY B N 1
ATOM 4530 C CA . GLY B 1 91 ? 6.297 -55.188 -11.68 1 90.88 91 GLY B CA 1
ATOM 4531 C C . GLY B 1 91 ? 4.988 -55.469 -12.391 1 90.88 91 GLY B C 1
ATOM 4532 O O . GLY B 1 91 ? 4.012 -54.75 -12.211 1 90.88 91 GLY B O 1
ATOM 4533 N N . GLU B 1 92 ? 5.012 -56.469 -13.266 1 93 92 GLU B N 1
ATOM 4534 C CA . GLU B 1 92 ? 3.82 -56.906 -13.992 1 93 92 GLU B CA 1
ATOM 4535 C C . GLU B 1 92 ? 3.801 -58.406 -14.188 1 93 92 GLU B C 1
ATOM 4537 O O . GLU B 1 92 ? 4.754 -58.969 -14.719 1 93 92 GLU B O 1
ATOM 4542 N N . TRP B 1 93 ? 2.73 -59 -13.711 1 94.5 93 TRP B N 1
ATOM 4543 C CA . TRP B 1 93 ? 2.498 -60.438 -13.859 1 94.5 93 TRP B CA 1
ATOM 4544 C C . TRP B 1 93 ? 1.181 -60.688 -14.578 1 94.5 93 TRP B C 1
ATOM 4546 O O . TRP B 1 93 ? 0.105 -60.406 -14.055 1 94.5 93 TRP B O 1
ATOM 4556 N N . GLU B 1 94 ? 1.293 -61.219 -15.781 1 94.38 94 GLU B N 1
ATOM 4557 C CA . GLU B 1 94 ? 0.125 -61.531 -16.609 1 94.38 94 GLU B CA 1
ATOM 4558 C C . GLU B 1 94 ? 0.01 -63 -16.891 1 94.38 94 GLU B C 1
ATOM 4560 O O . GLU B 1 94 ? 1.01 -63.688 -17.172 1 94.38 94 GLU B O 1
ATOM 4565 N N . MET B 1 95 ? -1.213 -63.531 -16.781 1 94.62 95 MET B N 1
ATOM 4566 C CA . MET B 1 95 ? -1.425 -64.938 -17.031 1 94.62 95 MET B CA 1
ATOM 4567 C C . MET B 1 95 ? -2.824 -65.25 -17.578 1 94.62 95 MET B C 1
ATOM 4569 O O . MET B 1 95 ? -3.771 -64.5 -17.234 1 94.62 95 MET B O 1
ATOM 4573 N N . PRO B 1 96 ? -2.914 -66.25 -18.422 1 94.62 96 PRO B N 1
ATOM 4574 C CA . PRO B 1 96 ? -4.25 -66.625 -18.906 1 94.62 96 PRO B CA 1
ATOM 4575 C C . PRO B 1 96 ? -5.113 -67.25 -17.828 1 94.62 96 PRO B C 1
ATOM 4577 O O . PRO B 1 96 ? -4.594 -67.938 -16.953 1 94.62 96 PRO B O 1
ATOM 4580 N N . VAL B 1 97 ? -6.379 -67 -17.891 1 95.38 97 VAL B N 1
ATOM 4581 C CA . VAL B 1 97 ? -7.344 -67.625 -17 1 95.38 97 VAL B CA 1
ATOM 4582 C C . VAL B 1 97 ? -8.477 -68.188 -17.828 1 95.38 97 VAL B C 1
ATOM 4584 O O . VAL B 1 97 ? -8.633 -67.938 -19.016 1 95.38 97 VAL B O 1
ATOM 4587 N N . ALA B 1 98 ? -9.219 -69 -17.203 1 91.19 98 ALA B N 1
ATOM 4588 C CA . ALA B 1 98 ? -10.164 -69.875 -17.906 1 91.19 98 ALA B CA 1
ATOM 4589 C C . ALA B 1 98 ? -11.383 -69.062 -18.375 1 91.19 98 ALA B C 1
ATOM 4591 O O . ALA B 1 98 ? -12.023 -69.438 -19.359 1 91.19 98 ALA B O 1
ATOM 4592 N N . GLY B 1 99 ? -11.742 -68.062 -17.656 1 90.25 99 GLY B N 1
ATOM 4593 C CA . GLY B 1 99 ? -12.938 -67.312 -17.953 1 90.25 99 GLY B CA 1
ATOM 4594 C C . GLY B 1 99 ? -12.945 -65.938 -17.297 1 90.25 99 GLY B C 1
ATOM 4595 O O . GLY B 1 99 ? -11.906 -65.438 -16.875 1 90.25 99 GLY B O 1
ATOM 4596 N N . PRO B 1 100 ? -14.195 -65.375 -17.266 1 91.5 100 PRO B N 1
ATOM 4597 C CA . PRO B 1 100 ? -14.305 -64 -16.75 1 91.5 100 PRO B CA 1
ATOM 4598 C C . PRO B 1 100 ? -14.32 -63.969 -15.227 1 91.5 100 PRO B C 1
ATOM 4600 O O . PRO B 1 100 ? -15.188 -63.312 -14.633 1 91.5 100 PRO B O 1
ATOM 4603 N N . ALA B 1 101 ? -13.43 -64.625 -14.617 1 94.25 101 ALA B N 1
ATOM 4604 C CA . ALA B 1 101 ? -13.266 -64.625 -13.164 1 94.25 101 ALA B CA 1
ATOM 4605 C C . ALA B 1 101 ? -11.789 -64.625 -12.773 1 94.25 101 ALA B C 1
ATOM 4607 O O . ALA B 1 101 ? -10.984 -65.312 -13.438 1 94.25 101 ALA B O 1
ATOM 4608 N N . LEU B 1 102 ? -11.516 -64 -11.68 1 95.88 102 LEU B N 1
ATOM 4609 C CA . LEU B 1 102 ? -10.148 -64 -11.164 1 95.88 102 LEU B CA 1
ATOM 4610 C C . LEU B 1 102 ? -9.734 -65.375 -10.672 1 95.88 102 LEU B C 1
ATOM 4612 O O . LEU B 1 102 ? -10.547 -66.125 -10.07 1 95.88 102 LEU B O 1
ATOM 4616 N N . GLU B 1 103 ? -8.578 -65.75 -11.023 1 96.62 103 GLU B N 1
ATOM 4617 C CA . GLU B 1 103 ? -7.949 -66.938 -10.477 1 96.62 103 GLU B CA 1
ATOM 4618 C C . GLU B 1 103 ? -6.719 -66.562 -9.641 1 96.62 103 GLU B C 1
ATOM 4620 O O . GLU B 1 103 ? -5.586 -66.75 -10.078 1 96.62 103 GLU B O 1
ATOM 4625 N N . LEU B 1 104 ? -6.977 -66.25 -8.367 1 95.5 104 LEU B N 1
ATOM 4626 C CA . LEU B 1 104 ? -5.961 -65.625 -7.531 1 95.5 104 LEU B CA 1
ATOM 4627 C C . LEU B 1 104 ? -4.902 -66.625 -7.102 1 95.5 104 LEU B C 1
ATOM 4629 O O . LEU B 1 104 ? -3.781 -66.25 -6.758 1 95.5 104 LEU B O 1
ATOM 4633 N N . HIS B 1 105 ? -5.328 -67.812 -7.09 1 92.81 105 HIS B N 1
ATOM 4634 C CA . HIS B 1 105 ? -4.363 -68.875 -6.734 1 92.81 105 HIS B CA 1
ATOM 4635 C C . HIS B 1 105 ? -3.197 -68.875 -7.715 1 92.81 105 HIS B C 1
ATOM 4637 O O . HIS B 1 105 ? -2.1 -69.375 -7.371 1 92.81 105 HIS B O 1
ATOM 4643 N N . ARG B 1 106 ? -3.369 -68.375 -8.898 1 94.62 106 ARG B N 1
ATOM 4644 C CA . ARG B 1 106 ? -2.332 -68.375 -9.922 1 94.62 106 ARG B CA 1
ATOM 4645 C C . ARG B 1 106 ? -1.313 -67.25 -9.664 1 94.62 106 ARG B C 1
ATOM 4647 O O . ARG B 1 106 ? -0.258 -67.25 -10.297 1 94.62 106 ARG B O 1
ATOM 4654 N N . LEU B 1 107 ? -1.555 -66.438 -8.695 1 94.19 107 LEU B N 1
ATOM 4655 C CA . LEU B 1 107 ? -0.658 -65.312 -8.383 1 94.19 107 LEU B CA 1
ATOM 4656 C C . LEU B 1 107 ? 0.347 -65.75 -7.309 1 94.19 107 LEU B C 1
ATOM 4658 O O . LEU B 1 107 ? 1.018 -64.875 -6.727 1 94.19 107 LEU B O 1
ATOM 4662 N N . GLU B 1 108 ? 0.501 -66.938 -7.02 1 91.56 108 GLU B N 1
ATOM 4663 C CA . GLU B 1 108 ? 1.369 -67.438 -5.957 1 91.56 108 GLU B CA 1
ATOM 4664 C C . GLU B 1 108 ? 2.816 -67 -6.18 1 91.56 108 GLU B C 1
ATOM 4666 O O . GLU B 1 108 ? 3.547 -66.75 -5.223 1 91.56 108 GLU B O 1
ATOM 4671 N N . GLY B 1 109 ? 3.295 -66.938 -7.363 1 89.44 109 GLY B N 1
ATOM 4672 C CA . GLY B 1 109 ? 4.664 -66.562 -7.676 1 89.44 109 GLY B CA 1
ATOM 4673 C C . GLY B 1 109 ? 4.855 -65.062 -7.777 1 89.44 109 GLY B C 1
ATOM 4674 O O . GLY B 1 109 ? 5.895 -64.562 -8.25 1 89.44 109 GLY B O 1
ATOM 4675 N N . THR B 1 110 ? 3.906 -64.312 -7.379 1 92.69 110 THR B N 1
ATOM 4676 C CA . THR B 1 110 ? 3.936 -62.844 -7.414 1 92.69 110 THR B CA 1
ATOM 4677 C C . THR B 1 110 ? 3.926 -62.25 -6.004 1 92.69 110 THR B C 1
ATOM 4679 O O . THR B 1 110 ? 3.922 -63 -5.023 1 92.69 110 THR B O 1
ATOM 4682 N N . PRO B 1 111 ? 3.943 -60.969 -5.809 1 91.75 111 PRO B N 1
ATOM 4683 C CA . PRO B 1 111 ? 3.889 -60.344 -4.477 1 91.75 111 PRO B CA 1
ATOM 4684 C C . PRO B 1 111 ? 2.533 -60.562 -3.799 1 91.75 111 PRO B C 1
ATOM 4686 O O . PRO B 1 111 ? 2.361 -60.156 -2.639 1 91.75 111 PRO B O 1
ATOM 4689 N N . TRP B 1 112 ? 1.561 -61.156 -4.398 1 93.44 112 TRP B N 1
ATOM 4690 C CA . TRP B 1 112 ? 0.183 -61.25 -3.928 1 93.44 112 TRP B CA 1
ATOM 4691 C C . TRP B 1 112 ? 0.11 -61.969 -2.596 1 93.44 112 TRP B C 1
ATOM 4693 O O . TRP B 1 112 ? -0.539 -61.5 -1.655 1 93.44 112 TRP B O 1
ATOM 4703 N N . PRO B 1 113 ? 0.875 -63.094 -2.426 1 93.25 113 PRO B N 1
ATOM 4704 C CA . PRO B 1 113 ? 0.755 -63.812 -1.159 1 93.25 113 PRO B CA 1
ATOM 4705 C C . PRO B 1 113 ? 1.165 -62.969 0.045 1 93.25 113 PRO B C 1
ATOM 4707 O O . PRO B 1 113 ? 0.591 -63.094 1.128 1 93.25 113 PRO B O 1
ATOM 4710 N N . ALA B 1 114 ? 2.109 -62.156 -0.176 1 93.31 114 ALA B N 1
ATOM 4711 C CA . ALA B 1 114 ? 2.551 -61.281 0.908 1 93.31 114 ALA B CA 1
ATOM 4712 C C . ALA B 1 114 ? 1.519 -60.188 1.188 1 93.31 114 ALA B C 1
ATOM 4714 O O . ALA B 1 114 ? 1.387 -59.719 2.324 1 93.31 114 ALA B O 1
ATOM 4715 N N . MET B 1 115 ? 0.752 -59.812 0.202 1 92.06 115 MET B N 1
ATOM 4716 C CA . MET B 1 115 ? -0.239 -58.75 0.318 1 92.06 115 MET B CA 1
ATOM 4717 C C . MET B 1 115 ? -1.524 -59.25 0.953 1 92.06 115 MET B C 1
ATOM 4719 O O . MET B 1 115 ? -2.262 -58.5 1.583 1 92.06 115 MET B O 1
ATOM 4723 N N . ASP B 1 116 ? -1.773 -60.469 0.704 1 92.75 116 ASP B N 1
ATOM 4724 C CA . ASP B 1 116 ? -3.012 -61.094 1.185 1 92.75 116 ASP B CA 1
ATOM 4725 C C . ASP B 1 116 ? -2.742 -62.438 1.85 1 92.75 116 ASP B C 1
ATOM 4727 O O . ASP B 1 116 ? -3.283 -63.469 1.432 1 92.75 116 ASP B O 1
ATOM 4731 N N . PRO B 1 117 ? -2.039 -62.344 2.99 1 90.69 117 PRO B N 1
ATOM 4732 C CA . PRO B 1 117 ? -1.661 -63.594 3.635 1 90.69 117 PRO B CA 1
ATOM 4733 C C . PRO B 1 117 ? -2.863 -64.375 4.164 1 90.69 117 PRO B C 1
ATOM 4735 O O . PRO B 1 117 ? -2.84 -65.625 4.203 1 90.69 117 PRO B O 1
ATOM 4738 N N . ASP B 1 118 ? -3.896 -63.656 4.574 1 92.19 118 ASP B N 1
ATOM 4739 C CA . ASP B 1 118 ? -5.008 -64.312 5.238 1 92.19 118 ASP B CA 1
ATOM 4740 C C . ASP B 1 118 ? -6.219 -64.438 4.312 1 92.19 118 ASP B C 1
ATOM 4742 O O . ASP B 1 118 ? -7.293 -64.875 4.738 1 92.19 118 ASP B O 1
ATOM 4746 N N . GLY B 1 119 ? -6.148 -63.969 3.141 1 92.31 119 GLY B N 1
ATOM 4747 C CA . GLY B 1 119 ? -7.207 -64.062 2.152 1 92.31 119 GLY B CA 1
ATOM 4748 C C . GLY B 1 119 ? -8.305 -63.062 2.314 1 92.31 119 GLY B C 1
ATOM 4749 O O . GLY B 1 119 ? -9.336 -63.125 1.638 1 92.31 119 GLY B O 1
ATOM 4750 N N . VAL B 1 120 ? -8.086 -62.125 3.129 1 92.56 120 VAL B N 1
ATOM 4751 C CA . VAL B 1 120 ? -9.094 -61.125 3.42 1 92.56 120 VAL B CA 1
ATOM 4752 C C . VAL B 1 120 ? -9.289 -60.219 2.207 1 92.56 120 VAL B C 1
ATOM 4754 O O . VAL B 1 120 ? -10.414 -59.875 1.854 1 92.56 120 VAL B O 1
ATOM 4757 N N . LEU B 1 121 ? -8.211 -59.844 1.635 1 93.69 121 LEU B N 1
ATOM 4758 C CA . LEU B 1 121 ? -8.273 -59 0.458 1 93.69 121 LEU B CA 1
ATOM 4759 C C . LEU B 1 121 ? -9.016 -59.688 -0.68 1 93.69 121 LEU B C 1
ATOM 4761 O O . LEU B 1 121 ? -9.898 -59.094 -1.307 1 93.69 121 LEU B O 1
ATOM 4765 N N . ALA B 1 122 ? -8.672 -60.875 -0.911 1 94.94 122 ALA B N 1
ATOM 4766 C CA . ALA B 1 122 ? -9.258 -61.688 -1.994 1 94.94 122 ALA B CA 1
ATOM 4767 C C . ALA B 1 122 ? -10.773 -61.75 -1.851 1 94.94 122 ALA B C 1
ATOM 4769 O O . ALA B 1 122 ? -11.508 -61.625 -2.836 1 94.94 122 ALA B O 1
ATOM 4770 N N . ALA B 1 123 ? -11.188 -61.906 -0.65 1 95 123 ALA B N 1
ATOM 4771 C CA . ALA B 1 123 ? -12.609 -62.094 -0.376 1 95 123 ALA B CA 1
ATOM 4772 C C . ALA B 1 123 ? -13.383 -60.812 -0.575 1 95 123 ALA B C 1
ATOM 4774 O O . ALA B 1 123 ? -14.586 -60.812 -0.832 1 95 123 ALA B O 1
ATOM 4775 N N . ALA B 1 124 ? -12.68 -59.781 -0.465 1 96.25 124 ALA B N 1
ATOM 4776 C CA . ALA B 1 124 ? -13.352 -58.469 -0.481 1 96.25 124 ALA B CA 1
ATOM 4777 C C . ALA B 1 124 ? -13.281 -57.844 -1.865 1 96.25 124 ALA B C 1
ATOM 4779 O O . ALA B 1 124 ? -13.883 -56.781 -2.104 1 96.25 124 ALA B O 1
ATOM 4780 N N . LEU B 1 125 ? -12.625 -58.375 -2.854 1 97.06 125 LEU B N 1
ATOM 4781 C CA . LEU B 1 125 ? -12.406 -57.781 -4.172 1 97.06 125 LEU B CA 1
ATOM 4782 C C . LEU B 1 125 ? -13.727 -57.656 -4.941 1 97.06 125 LEU B C 1
ATOM 4784 O O . LEU B 1 125 ? -14.539 -58.594 -4.922 1 97.06 125 LEU B O 1
ATOM 4788 N N . GLN B 1 126 ? -13.938 -56.562 -5.523 1 96.12 126 GLN B N 1
ATOM 4789 C CA . GLN B 1 126 ? -15.07 -56.312 -6.41 1 96.12 126 GLN B CA 1
ATOM 4790 C C . GLN B 1 126 ? -14.633 -55.5 -7.625 1 96.12 126 GLN B C 1
ATOM 4792 O O . GLN B 1 126 ? -13.656 -54.75 -7.562 1 96.12 126 GLN B O 1
ATOM 4797 N N . PRO B 1 127 ? -15.336 -55.688 -8.734 1 95.56 127 PRO B N 1
ATOM 4798 C CA . PRO B 1 127 ? -15.047 -54.812 -9.859 1 95.56 127 PRO B CA 1
ATOM 4799 C C . PRO B 1 127 ? -15.25 -53.344 -9.516 1 95.56 127 PRO B C 1
ATOM 4801 O O . PRO B 1 127 ? -16.188 -53 -8.805 1 95.56 127 PRO B O 1
ATOM 4804 N N . CYS B 1 128 ? -14.375 -52.5 -9.977 1 95.19 128 CYS B N 1
ATOM 4805 C CA . CYS B 1 128 ? -14.516 -51.094 -9.594 1 95.19 128 CYS B CA 1
ATOM 4806 C C . CYS B 1 128 ? -14.617 -50.219 -10.828 1 95.19 128 CYS B C 1
ATOM 4808 O O . CYS B 1 128 ? -15.414 -49.281 -10.859 1 95.19 128 CYS B O 1
ATOM 4810 N N . PHE B 1 129 ? -13.875 -50.406 -11.914 1 96.75 129 PHE B N 1
ATOM 4811 C CA . PHE B 1 129 ? -13.992 -49.656 -13.156 1 96.75 129 PHE B CA 1
ATOM 4812 C C . PHE B 1 129 ? -13.5 -50.469 -14.336 1 96.75 129 PHE B C 1
ATOM 4814 O O . PHE B 1 129 ? -12.93 -51.562 -14.156 1 96.75 129 PHE B O 1
ATOM 4821 N N . THR B 1 130 ? -13.758 -49.969 -15.539 1 97.5 130 THR B N 1
ATOM 4822 C CA . THR B 1 130 ? -13.477 -50.719 -16.766 1 97.5 130 THR B CA 1
ATOM 4823 C C . THR B 1 130 ? -12.734 -49.812 -17.766 1 97.5 130 THR B C 1
ATOM 4825 O O . THR B 1 130 ? -12.992 -48.625 -17.859 1 97.5 130 THR B O 1
ATOM 4828 N N . THR B 1 131 ? -11.758 -50.406 -18.406 1 97.44 131 THR B N 1
ATOM 4829 C CA . THR B 1 131 ? -11.211 -49.781 -19.609 1 97.44 131 THR B CA 1
ATOM 4830 C C . THR B 1 131 ? -11.656 -50.531 -20.859 1 97.44 131 THR B C 1
ATOM 4832 O O . THR B 1 131 ? -11.672 -51.781 -20.859 1 97.44 131 THR B O 1
ATOM 4835 N N . ASP B 1 132 ? -12.141 -49.812 -21.812 1 96.19 132 ASP B N 1
ATOM 4836 C CA . ASP B 1 132 ? -12.602 -50.344 -23.094 1 96.19 132 ASP B CA 1
ATOM 4837 C C . ASP B 1 132 ? -11.984 -49.562 -24.25 1 96.19 132 ASP B C 1
ATOM 4839 O O . ASP B 1 132 ? -12.32 -48.406 -24.484 1 96.19 132 ASP B O 1
ATOM 4843 N N . PHE B 1 133 ? -11.086 -50.312 -25.016 1 94.62 133 PHE B N 1
ATOM 4844 C CA . PHE B 1 133 ? -10.367 -49.562 -26.047 1 94.62 133 PHE B CA 1
ATOM 4845 C C . PHE B 1 133 ? -9.914 -50.469 -27.172 1 94.62 133 PHE B C 1
ATOM 4847 O O . PHE B 1 133 ? -9.883 -51.688 -27 1 94.62 133 PHE B O 1
ATOM 4854 N N . VAL B 1 134 ? -9.641 -49.906 -28.266 1 93.69 134 VAL B N 1
ATOM 4855 C CA . VAL B 1 134 ? -8.992 -50.562 -29.391 1 93.69 134 VAL B CA 1
ATOM 4856 C C . VAL B 1 134 ? -7.488 -50.281 -29.375 1 93.69 134 VAL B C 1
ATOM 4858 O O . VAL B 1 134 ? -7.074 -49.125 -29.297 1 93.69 134 VAL B O 1
ATOM 4861 N N . ARG B 1 135 ? -6.707 -51.406 -29.375 1 96.75 135 ARG B N 1
ATOM 4862 C CA . ARG B 1 135 ? -5.254 -51.25 -29.406 1 96.75 135 ARG B CA 1
ATOM 4863 C C . ARG B 1 135 ? -4.711 -51.531 -30.812 1 96.75 135 ARG B C 1
ATOM 4865 O O . ARG B 1 135 ? -5.039 -52.562 -31.406 1 96.75 135 ARG B O 1
ATOM 4872 N N . THR B 1 136 ? -4.02 -50.625 -31.344 1 94.75 136 THR B N 1
ATOM 4873 C CA . THR B 1 136 ? -3.176 -50.844 -32.5 1 94.75 136 THR B CA 1
ATOM 4874 C C . THR B 1 136 ? -1.709 -50.938 -32.094 1 94.75 136 THR B C 1
ATOM 4876 O O . THR B 1 136 ? -1.15 -50 -31.531 1 94.75 136 THR B O 1
ATOM 4879 N N . ARG B 1 137 ? -1.045 -52.094 -32.406 1 95.5 137 ARG B N 1
ATOM 4880 C CA . ARG B 1 137 ? 0.3 -52.344 -31.906 1 95.5 137 ARG B CA 1
ATOM 4881 C C . ARG B 1 137 ? 1.292 -52.5 -33.062 1 95.5 137 ARG B C 1
ATOM 4883 O O . ARG B 1 137 ? 0.958 -53.062 -34.094 1 95.5 137 ARG B O 1
ATOM 4890 N N . TRP B 1 138 ? 2.453 -51.969 -32.906 1 95.81 138 TRP B N 1
ATOM 4891 C CA . TRP B 1 138 ? 3.611 -52.125 -33.781 1 95.81 138 TRP B CA 1
ATOM 4892 C C . TRP B 1 138 ? 4.781 -52.75 -33.031 1 95.81 138 TRP B C 1
ATOM 4894 O O . TRP B 1 138 ? 5.02 -52.406 -31.859 1 95.81 138 TRP B O 1
ATOM 4904 N N . ARG B 1 139 ? 5.43 -53.656 -33.625 1 95.31 139 ARG B N 1
ATOM 4905 C CA . ARG B 1 139 ? 6.738 -54.094 -33.125 1 95.31 139 ARG B CA 1
ATOM 4906 C C . ARG B 1 139 ? 7.855 -53.469 -33.969 1 95.31 139 ARG B C 1
ATOM 4908 O O . ARG B 1 139 ? 7.957 -53.719 -35.156 1 95.31 139 ARG B O 1
ATOM 4915 N N . VAL B 1 140 ? 8.648 -52.719 -33.281 1 94.94 140 VAL B N 1
ATOM 4916 C CA . VAL B 1 140 ? 9.633 -51.875 -34 1 94.94 140 VAL B CA 1
ATOM 4917 C C . VAL B 1 140 ? 11.039 -52.281 -33.562 1 94.94 140 VAL B C 1
ATOM 4919 O O . VAL B 1 140 ? 11.305 -52.438 -32.344 1 94.94 140 VAL B O 1
ATOM 4922 N N . ARG B 1 141 ? 11.914 -52.562 -34.469 1 93 141 ARG B N 1
ATOM 4923 C CA . ARG B 1 141 ? 13.344 -52.719 -34.188 1 93 141 ARG B CA 1
ATOM 4924 C C . ARG B 1 141 ? 14.102 -51.438 -34.438 1 93 141 ARG B C 1
ATOM 4926 O O . ARG B 1 141 ? 14.055 -50.875 -35.531 1 93 141 ARG B O 1
ATOM 4933 N N . VAL B 1 142 ? 14.633 -50.938 -33.406 1 88.19 142 VAL B N 1
ATOM 4934 C CA . VAL B 1 142 ? 15.312 -49.656 -33.5 1 88.19 142 VAL B CA 1
ATOM 4935 C C . VAL B 1 142 ? 16.812 -49.875 -33.719 1 88.19 142 VAL B C 1
ATOM 4937 O O . VAL B 1 142 ? 17.297 -51 -33.625 1 88.19 142 VAL B O 1
ATOM 4940 N N . ARG B 1 143 ? 17.5 -48.781 -34.094 1 81.81 143 ARG B N 1
ATOM 4941 C CA . ARG B 1 143 ? 18.938 -48.844 -34.281 1 81.81 143 ARG B CA 1
ATOM 4942 C C . ARG B 1 143 ? 19.656 -49.344 -33.031 1 81.81 143 ARG B C 1
ATOM 4944 O O . ARG B 1 143 ? 19.328 -48.906 -31.922 1 81.81 143 ARG B O 1
ATOM 4951 N N . GLY B 1 144 ? 20.656 -50.219 -33.125 1 84.56 144 GLY B N 1
ATOM 4952 C CA . GLY B 1 144 ? 21.375 -50.812 -32 1 84.56 144 GLY B CA 1
ATOM 4953 C C . GLY B 1 144 ? 20.812 -52.125 -31.562 1 84.56 144 GLY B C 1
ATOM 4954 O O . GLY B 1 144 ? 21.359 -52.781 -30.656 1 84.56 144 GLY B O 1
ATOM 4955 N N . GLY B 1 145 ? 19.578 -52.5 -32.094 1 89.31 145 GLY B N 1
ATOM 4956 C CA . GLY B 1 145 ? 19.078 -53.844 -31.891 1 89.31 145 GLY B CA 1
ATOM 4957 C C . GLY B 1 145 ? 17.953 -53.906 -30.859 1 89.31 145 GLY B C 1
ATOM 4958 O O . GLY B 1 145 ? 17.391 -55 -30.625 1 89.31 145 GLY B O 1
ATOM 4959 N N . ALA B 1 146 ? 17.578 -52.781 -30.266 1 93.12 146 ALA B N 1
ATOM 4960 C CA . ALA B 1 146 ? 16.484 -52.781 -29.281 1 93.12 146 ALA B CA 1
ATOM 4961 C C . ALA B 1 146 ? 15.141 -53.031 -29.969 1 93.12 146 ALA B C 1
ATOM 4963 O O . ALA B 1 146 ? 14.953 -52.688 -31.125 1 93.12 146 ALA B O 1
ATOM 4964 N N . VAL B 1 147 ? 14.289 -53.75 -29.297 1 95.19 147 VAL B N 1
ATOM 4965 C CA . VAL B 1 147 ? 12.945 -54.031 -29.781 1 95.19 147 VAL B CA 1
ATOM 4966 C C . VAL B 1 147 ? 11.914 -53.375 -28.875 1 95.19 147 VAL B C 1
ATOM 4968 O O . VAL B 1 147 ? 11.938 -53.594 -27.656 1 95.19 147 VAL B O 1
ATOM 4971 N N . VAL B 1 148 ? 11.055 -52.531 -29.5 1 95.88 148 VAL B N 1
ATOM 4972 C CA . VAL B 1 148 ? 10.055 -51.781 -28.75 1 95.88 148 VAL B CA 1
ATOM 4973 C C . VAL B 1 148 ? 8.664 -52.094 -29.297 1 95.88 148 VAL B C 1
ATOM 4975 O O . VAL B 1 148 ? 8.461 -52.156 -30.5 1 95.88 148 VAL B O 1
ATOM 4978 N N . GLU B 1 149 ? 7.75 -52.375 -28.438 1 96.75 149 GLU B N 1
ATOM 4979 C CA . GLU B 1 149 ? 6.34 -52.438 -28.812 1 96.75 149 GLU B CA 1
ATOM 4980 C C . GLU B 1 149 ? 5.664 -51.094 -28.641 1 96.75 149 GLU B C 1
ATOM 4982 O O . GLU B 1 149 ? 5.723 -50.5 -27.562 1 96.75 149 GLU B O 1
ATOM 4987 N N . VAL B 1 150 ? 5.121 -50.562 -29.719 1 97 150 VAL B N 1
ATOM 4988 C CA . VAL B 1 150 ? 4.348 -49.312 -29.688 1 97 150 VAL B CA 1
ATOM 4989 C C . VAL B 1 150 ? 2.855 -49.656 -29.75 1 97 150 VAL B C 1
ATOM 4991 O O . VAL B 1 150 ? 2.396 -50.312 -30.672 1 97 150 VAL B O 1
ATOM 4994 N N . ALA B 1 151 ? 2.121 -49.188 -28.766 1 97.19 151 ALA B N 1
ATOM 4995 C CA . ALA B 1 151 ? 0.695 -49.5 -28.688 1 97.19 151 ALA B CA 1
ATOM 4996 C C . ALA B 1 151 ? -0.137 -48.219 -28.609 1 97.19 151 ALA B C 1
ATOM 4998 O O . ALA B 1 151 ? 0.01 -47.438 -27.672 1 97.19 151 ALA B O 1
ATOM 4999 N N . LEU B 1 152 ? -0.997 -48 -29.609 1 96.44 152 LEU B N 1
ATOM 5000 C CA . LEU B 1 152 ? -2.002 -46.938 -29.578 1 96.44 152 LEU B CA 1
ATOM 5001 C C . LEU B 1 152 ? -3.305 -47.438 -28.969 1 96.44 152 LEU B C 1
ATOM 5003 O O . LEU B 1 152 ? -3.92 -48.375 -29.5 1 96.44 152 LEU B O 1
ATOM 5007 N N . ASP B 1 153 ? -3.674 -46.875 -27.891 1 96.38 153 ASP B N 1
ATOM 5008 C CA . ASP B 1 153 ? -4.918 -47.25 -27.219 1 96.38 153 ASP B CA 1
ATOM 5009 C C . ASP B 1 153 ? -5.949 -46.125 -27.328 1 96.38 153 ASP B C 1
ATOM 5011 O O . ASP B 1 153 ? -5.727 -45 -26.828 1 96.38 153 ASP B O 1
ATOM 5015 N N . VAL B 1 154 ? -7.137 -46.344 -27.984 1 95.81 154 VAL B N 1
ATOM 5016 C CA . VAL B 1 154 ? -8.195 -45.344 -28.141 1 95.81 154 VAL B CA 1
ATOM 5017 C C . VAL B 1 154 ? -9.516 -45.938 -27.641 1 95.81 154 VAL B C 1
ATOM 5019 O O . VAL B 1 154 ? -9.969 -46.969 -28.109 1 95.81 154 VAL B O 1
ATOM 5022 N N . GLY B 1 155 ? -10.078 -45.281 -26.625 1 95.12 155 GLY B N 1
ATOM 5023 C CA . GLY B 1 155 ? -11.328 -45.719 -26.016 1 95.12 155 GLY B CA 1
ATOM 5024 C C . GLY B 1 155 ? -11.727 -44.906 -24.812 1 95.12 155 GLY B C 1
ATOM 5025 O O . GLY B 1 155 ? -11.734 -43.656 -24.875 1 95.12 155 GLY B O 1
ATOM 5026 N N . ALA B 1 156 ? -12.102 -45.688 -23.672 1 95.56 156 ALA B N 1
ATOM 5027 C CA . ALA B 1 156 ? -12.57 -44.938 -22.5 1 95.56 156 ALA B CA 1
ATOM 5028 C C . ALA B 1 156 ? -12.344 -45.75 -21.219 1 95.56 156 ALA B C 1
ATOM 5030 O O . ALA B 1 156 ? -12.195 -46.969 -21.266 1 95.56 156 ALA B O 1
ATOM 5031 N N . VAL B 1 157 ? -12.18 -45.031 -20.234 1 96.62 157 VAL B N 1
ATOM 5032 C CA . VAL B 1 157 ? -12.297 -45.562 -18.891 1 96.62 157 VAL B CA 1
ATOM 5033 C C . VAL B 1 157 ? -13.672 -45.25 -18.312 1 96.62 157 VAL B C 1
ATOM 5035 O O . VAL B 1 157 ? -14.156 -44.125 -18.438 1 96.62 157 VAL B O 1
ATOM 5038 N N . THR B 1 158 ? -14.336 -46.188 -17.734 1 97.25 158 THR B N 1
ATOM 5039 C CA . THR B 1 158 ? -15.68 -45.969 -17.203 1 97.25 158 THR B CA 1
ATOM 5040 C C . THR B 1 158 ? -15.781 -46.5 -15.766 1 97.25 158 THR B C 1
ATOM 5042 O O . THR B 1 158 ? -15.141 -47.5 -15.414 1 97.25 158 THR B O 1
ATOM 5045 N N . ALA B 1 159 ? -16.516 -45.812 -15.016 1 96.19 159 ALA B N 1
ATOM 5046 C CA . ALA B 1 159 ? -16.812 -46.188 -13.641 1 96.19 159 ALA B CA 1
ATOM 5047 C C . ALA B 1 159 ? -18.234 -45.812 -13.266 1 96.19 159 ALA B C 1
ATOM 5049 O O . ALA B 1 159 ? -18.781 -44.844 -13.797 1 96.19 159 ALA B O 1
ATOM 5050 N N . THR B 1 160 ? -18.859 -46.625 -12.422 1 92.62 160 THR B N 1
ATOM 5051 C CA . THR B 1 160 ? -20.172 -46.281 -11.883 1 92.62 160 THR B CA 1
ATOM 5052 C C . THR B 1 160 ? -20.062 -45.844 -10.43 1 92.62 160 THR B C 1
ATOM 5054 O O . THR B 1 160 ? -19.547 -46.594 -9.586 1 92.62 160 THR B O 1
ATOM 5057 N N . VAL B 1 161 ? -20.422 -44.688 -10.188 1 89.69 161 VAL B N 1
ATOM 5058 C CA . VAL B 1 161 ? -20.406 -44.125 -8.836 1 89.69 161 VAL B CA 1
ATOM 5059 C C . VAL B 1 161 ? -21.828 -43.719 -8.438 1 89.69 161 VAL B C 1
ATOM 5061 O O . VAL B 1 161 ? -22.469 -42.906 -9.102 1 89.69 161 VAL B O 1
ATOM 5064 N N . ASP B 1 162 ? -22.328 -44.281 -7.348 1 89.19 162 ASP B N 1
ATOM 5065 C CA . ASP B 1 162 ? -23.672 -44 -6.832 1 89.19 162 ASP B CA 1
ATOM 5066 C C . ASP B 1 162 ? -24.719 -44.156 -7.93 1 89.19 162 ASP B C 1
ATOM 5068 O O . ASP B 1 162 ? -25.578 -43.281 -8.086 1 89.19 162 ASP B O 1
ATOM 5072 N N . GLY B 1 163 ? -24.562 -45.094 -8.719 1 88.94 163 GLY B N 1
ATOM 5073 C CA . GLY B 1 163 ? -25.547 -45.406 -9.742 1 88.94 163 GLY B CA 1
ATOM 5074 C C . GLY B 1 163 ? -25.359 -44.625 -11.016 1 88.94 163 GLY B C 1
ATOM 5075 O O . GLY B 1 163 ? -26.047 -44.844 -12.008 1 88.94 163 GLY B O 1
ATOM 5076 N N . ALA B 1 164 ? -24.5 -43.625 -10.984 1 93.25 164 ALA B N 1
ATOM 5077 C CA . ALA B 1 164 ? -24.266 -42.812 -12.164 1 93.25 164 ALA B CA 1
ATOM 5078 C C . ALA B 1 164 ? -22.984 -43.25 -12.883 1 93.25 164 ALA B C 1
ATOM 5080 O O . ALA B 1 164 ? -21.984 -43.531 -12.242 1 93.25 164 ALA B O 1
ATOM 5081 N N . ALA B 1 165 ? -23.047 -43.344 -14.211 1 93.5 165 ALA B N 1
ATOM 5082 C CA . ALA B 1 165 ? -21.891 -43.719 -15.031 1 93.5 165 ALA B CA 1
ATOM 5083 C C . ALA B 1 165 ? -21.016 -42.5 -15.32 1 93.5 165 ALA B C 1
ATOM 5085 O O . ALA B 1 165 ? -21.516 -41.438 -15.68 1 93.5 165 ALA B O 1
ATOM 5086 N N . HIS B 1 166 ? -19.828 -42.625 -15.062 1 94.69 166 HIS B N 1
ATOM 5087 C CA . HIS B 1 166 ? -18.812 -41.656 -15.398 1 94.69 166 HIS B CA 1
ATOM 5088 C C . HIS B 1 166 ? -17.781 -42.219 -16.375 1 94.69 166 HIS B C 1
ATOM 5090 O O . HIS B 1 166 ? -17.516 -43.406 -16.375 1 94.69 166 HIS B O 1
ATOM 5096 N N . ALA B 1 167 ? -17.281 -41.344 -17.266 1 95.06 167 ALA B N 1
ATOM 5097 C CA . ALA B 1 167 ? -16.328 -41.812 -18.25 1 95.06 167 ALA B CA 1
ATOM 5098 C C . ALA B 1 167 ? -15.297 -40.719 -18.562 1 95.06 167 ALA B C 1
ATOM 5100 O O . ALA B 1 167 ? -15.57 -39.531 -18.391 1 95.06 167 ALA B O 1
ATOM 5101 N N . THR B 1 168 ? -14.133 -41.125 -18.953 1 93.06 168 THR B N 1
ATOM 5102 C CA . THR B 1 168 ? -13.094 -40.25 -19.516 1 93.06 168 THR B CA 1
ATOM 5103 C C . THR B 1 168 ? -12.453 -40.906 -20.734 1 93.06 168 THR B C 1
ATOM 5105 O O . THR B 1 168 ? -12.297 -42.125 -20.781 1 93.06 168 THR B O 1
ATOM 5108 N N . PRO B 1 169 ? -12.188 -40.062 -21.703 1 92.94 169 PRO B N 1
ATOM 5109 C CA . PRO B 1 169 ? -11.578 -40.625 -22.906 1 92.94 169 PRO B CA 1
ATOM 5110 C C . PRO B 1 169 ? -10.164 -41.125 -22.672 1 92.94 169 PRO B C 1
ATOM 5112 O O . PRO B 1 169 ? -9.422 -40.562 -21.859 1 92.94 169 PRO B O 1
ATOM 5115 N N . LEU B 1 170 ? -9.852 -42.188 -23.328 1 94.19 170 LEU B N 1
ATOM 5116 C CA . LEU B 1 170 ? -8.523 -42.781 -23.344 1 94.19 170 LEU B CA 1
ATOM 5117 C C . LEU B 1 170 ? -7.898 -42.688 -24.734 1 94.19 170 LEU B C 1
ATOM 5119 O O . LEU B 1 170 ? -8.43 -43.25 -25.703 1 94.19 170 LEU B O 1
ATOM 5123 N N . CYS B 1 171 ? -6.934 -41.938 -24.906 1 94.75 171 CYS B N 1
ATOM 5124 C CA . CYS B 1 171 ? -6.141 -41.812 -26.125 1 94.75 171 CYS B CA 1
ATOM 5125 C C . CYS B 1 171 ? -4.656 -41.688 -25.797 1 94.75 171 CYS B C 1
ATOM 5127 O O . CYS B 1 171 ? -4.164 -40.594 -25.516 1 94.75 171 CYS B O 1
ATOM 5129 N N . GLU B 1 172 ? -3.984 -42.812 -25.812 1 96 172 GLU B N 1
ATOM 5130 C CA . GLU B 1 172 ? -2.6 -42.812 -25.359 1 96 172 GLU B CA 1
ATOM 5131 C C . GLU B 1 172 ? -1.733 -43.75 -26.219 1 96 172 GLU B C 1
ATOM 5133 O O . GLU B 1 172 ? -2.246 -44.656 -26.875 1 96 172 GLU B O 1
ATOM 5138 N N . LEU B 1 173 ? -0.488 -43.406 -26.266 1 96.19 173 LEU B N 1
ATOM 5139 C CA . LEU B 1 173 ? 0.552 -44.219 -26.906 1 96.19 173 LEU B CA 1
ATOM 5140 C C . LEU B 1 173 ? 1.521 -44.781 -25.875 1 96.19 173 LEU B C 1
ATOM 5142 O O . LEU B 1 173 ? 2.109 -44.031 -25.094 1 96.19 173 LEU B O 1
ATOM 5146 N N . GLU B 1 174 ? 1.618 -46.062 -25.797 1 96.88 174 GLU B N 1
ATOM 5147 C CA . GLU B 1 174 ? 2.553 -46.719 -24.875 1 96.88 174 GLU B CA 1
ATOM 5148 C C . GLU B 1 174 ? 3.699 -47.375 -25.641 1 96.88 174 GLU B C 1
ATOM 5150 O O . GLU B 1 174 ? 3.477 -48.062 -26.641 1 96.88 174 GLU B O 1
ATOM 5155 N N . LEU B 1 175 ? 4.898 -47.062 -25.266 1 96.75 175 LEU B N 1
ATOM 5156 C CA . LEU B 1 175 ? 6.094 -47.719 -25.781 1 96.75 175 LEU B CA 1
ATOM 5157 C C . LEU B 1 175 ? 6.691 -48.625 -24.719 1 96.75 175 LEU B C 1
ATOM 5159 O O . LEU B 1 175 ? 7.141 -48.188 -23.672 1 96.75 175 LEU B O 1
ATOM 5163 N N . GLU B 1 176 ? 6.676 -49.875 -24.969 1 95.69 176 GLU B N 1
ATOM 5164 C CA . GLU B 1 176 ? 7.199 -50.875 -24.047 1 95.69 176 GLU B CA 1
ATOM 5165 C C . GLU B 1 176 ? 8.484 -51.5 -24.578 1 95.69 176 GLU B C 1
ATOM 5167 O O . GLU B 1 176 ? 8.547 -51.938 -25.719 1 95.69 176 GLU B O 1
ATOM 5172 N N . LEU B 1 177 ? 9.453 -51.5 -23.688 1 94 177 LEU B N 1
ATOM 5173 C CA . LEU B 1 177 ? 10.734 -52.094 -24.047 1 94 177 LEU B CA 1
ATOM 5174 C C . LEU B 1 177 ? 10.664 -53.625 -23.984 1 94 177 LEU B C 1
ATOM 5176 O O . LEU B 1 177 ? 10.445 -54.188 -22.922 1 94 177 LEU B O 1
ATOM 5180 N N . LEU B 1 178 ? 10.852 -54.281 -25.125 1 93.5 178 LEU B N 1
ATOM 5181 C CA . LEU B 1 178 ? 10.875 -55.75 -25.156 1 93.5 178 LEU B CA 1
ATOM 5182 C C . LEU B 1 178 ? 12.305 -56.281 -25.016 1 93.5 178 LEU B C 1
ATOM 5184 O O . LEU B 1 178 ? 12.539 -57.281 -24.344 1 93.5 178 LEU B O 1
ATOM 5188 N N . GLN B 1 179 ? 13.18 -55.562 -25.656 1 92.62 179 GLN B N 1
ATOM 5189 C CA . GLN B 1 179 ? 14.602 -55.906 -25.625 1 92.62 179 GLN B CA 1
ATOM 5190 C C . GLN B 1 179 ? 15.461 -54.656 -25.812 1 92.62 179 GLN B C 1
ATOM 5192 O O . GLN B 1 179 ? 15.133 -53.781 -26.625 1 92.62 179 GLN B O 1
ATOM 5197 N N . GLY B 1 180 ? 16.516 -54.562 -25 1 90 180 GLY B N 1
ATOM 5198 C CA . GLY B 1 180 ? 17.453 -53.469 -25.188 1 90 180 GLY B CA 1
ATOM 5199 C C . GLY B 1 180 ? 17.484 -52.5 -24.016 1 90 180 GLY B C 1
ATOM 5200 O O . GLY B 1 180 ? 16.859 -52.75 -22.984 1 90 180 GLY B O 1
ATOM 5201 N N . PRO B 1 181 ? 18.25 -51.406 -24.141 1 85.56 181 PRO B N 1
ATOM 5202 C CA . PRO B 1 181 ? 18.375 -50.438 -23.062 1 85.56 181 PRO B CA 1
ATOM 5203 C C . PRO B 1 181 ? 17.219 -49.438 -23.031 1 85.56 181 PRO B C 1
ATOM 5205 O O . PRO B 1 181 ? 16.656 -49.094 -24.078 1 85.56 181 PRO B O 1
ATOM 5208 N N . PRO B 1 182 ? 16.906 -48.969 -21.844 1 83.38 182 PRO B N 1
ATOM 5209 C CA . PRO B 1 182 ? 15.789 -48.031 -21.703 1 83.38 182 PRO B CA 1
ATOM 5210 C C . PRO B 1 182 ? 15.945 -46.781 -22.562 1 83.38 182 PRO B C 1
ATOM 5212 O O . PRO B 1 182 ? 14.945 -46.156 -22.953 1 83.38 182 PRO B O 1
ATOM 5215 N N . GLU B 1 183 ? 17.094 -46.375 -22.859 1 84.38 183 GLU B N 1
ATOM 5216 C CA . GLU B 1 183 ? 17.359 -45.156 -23.656 1 84.38 183 GLU B CA 1
ATOM 5217 C C . GLU B 1 183 ? 16.734 -45.281 -25.047 1 84.38 183 GLU B C 1
ATOM 5219 O O . GLU B 1 183 ? 16.391 -44.281 -25.656 1 84.38 183 GLU B O 1
ATOM 5224 N N . ALA B 1 184 ? 16.562 -46.5 -25.484 1 90.88 184 ALA B N 1
ATOM 5225 C CA . ALA B 1 184 ? 15.961 -46.75 -26.781 1 90.88 184 ALA B CA 1
ATOM 5226 C C . ALA B 1 184 ? 14.5 -46.312 -26.797 1 90.88 184 ALA B C 1
ATOM 5228 O O . ALA B 1 184 ? 14 -45.844 -27.828 1 90.88 184 ALA B O 1
ATOM 5229 N N . LEU B 1 185 ? 13.852 -46.469 -25.672 1 92.19 185 LEU B N 1
ATOM 5230 C CA . LEU B 1 185 ? 12.461 -46.062 -25.547 1 92.19 185 LEU B CA 1
ATOM 5231 C C . LEU B 1 185 ? 12.328 -44.562 -25.719 1 92.19 185 LEU B C 1
ATOM 5233 O O . LEU B 1 185 ? 11.484 -44.094 -26.484 1 92.19 185 LEU B O 1
ATOM 5237 N N . LEU B 1 186 ? 13.211 -43.875 -25.047 1 90.75 186 LEU B N 1
ATOM 5238 C CA . LEU B 1 186 ? 13.156 -42.406 -25.078 1 90.75 186 LEU B CA 1
ATOM 5239 C C . LEU B 1 186 ? 13.508 -41.875 -26.469 1 90.75 186 LEU B C 1
ATOM 5241 O O . LEU B 1 186 ? 12.883 -40.938 -26.953 1 90.75 186 LEU B O 1
ATOM 5245 N N . ALA B 1 187 ? 14.477 -42.5 -27.078 1 92.5 187 ALA B N 1
ATOM 5246 C CA . ALA B 1 187 ? 14.875 -42.094 -28.422 1 92.5 187 ALA B CA 1
ATOM 5247 C C . ALA B 1 187 ? 13.719 -42.281 -29.406 1 92.5 187 ALA B C 1
ATOM 5249 O O . ALA B 1 187 ? 13.445 -41.406 -30.219 1 92.5 187 ALA B O 1
ATOM 5250 N N . LEU B 1 188 ? 13.047 -43.375 -29.328 1 94.81 188 LEU B N 1
ATOM 5251 C CA . LEU B 1 188 ? 11.922 -43.656 -30.219 1 94.81 188 LEU B CA 1
ATOM 5252 C C . LEU B 1 188 ? 10.766 -42.688 -29.938 1 94.81 188 LEU B C 1
ATOM 5254 O O . LEU B 1 188 ? 10.156 -42.156 -30.875 1 94.81 188 LEU B O 1
ATOM 5258 N N . ALA B 1 189 ? 10.484 -42.469 -28.703 1 95.94 189 ALA B N 1
ATOM 5259 C CA . ALA B 1 189 ? 9.422 -41.562 -28.328 1 95.94 189 ALA B CA 1
ATOM 5260 C C . ALA B 1 189 ? 9.672 -40.156 -28.906 1 95.94 189 ALA B C 1
ATOM 5262 O O . ALA B 1 189 ? 8.75 -39.531 -29.422 1 95.94 189 ALA B O 1
ATOM 5263 N N . ARG B 1 190 ? 10.875 -39.688 -28.797 1 94.06 190 ARG B N 1
ATOM 5264 C CA . ARG B 1 190 ? 11.227 -38.375 -29.328 1 94.06 190 ARG B CA 1
ATOM 5265 C C . ARG B 1 190 ? 11.047 -38.312 -30.844 1 94.06 190 ARG B C 1
ATOM 5267 O O . ARG B 1 190 ? 10.602 -37.312 -31.375 1 94.06 190 ARG B O 1
ATOM 5274 N N . ARG B 1 191 ? 11.398 -39.406 -31.5 1 93.75 191 ARG B N 1
ATOM 5275 C CA . ARG B 1 191 ? 11.219 -39.469 -32.938 1 93.75 191 ARG B CA 1
ATOM 5276 C C . ARG B 1 191 ? 9.742 -39.375 -33.312 1 93.75 191 ARG B C 1
ATOM 5278 O O . ARG B 1 191 ? 9.367 -38.688 -34.281 1 93.75 191 ARG B O 1
ATOM 5285 N N . ILE B 1 192 ? 8.938 -40.031 -32.594 1 95.19 192 ILE B N 1
ATOM 5286 C CA . ILE B 1 192 ? 7.5 -40.031 -32.812 1 95.19 192 ILE B CA 1
ATOM 5287 C C . ILE B 1 192 ? 6.941 -38.625 -32.562 1 95.19 192 ILE B C 1
ATOM 5289 O O . ILE B 1 192 ? 6.137 -38.125 -33.312 1 95.19 192 ILE B O 1
ATOM 5293 N N . ALA B 1 193 ? 7.473 -38.031 -31.547 1 95.12 193 ALA B N 1
ATOM 5294 C CA . ALA B 1 193 ? 6.965 -36.75 -31.078 1 95.12 193 ALA B CA 1
ATOM 5295 C C . ALA B 1 193 ? 7.242 -35.656 -32.094 1 95.12 193 ALA B C 1
ATOM 5297 O O . ALA B 1 193 ? 6.605 -34.594 -32.062 1 95.12 193 ALA B O 1
ATOM 5298 N N . ARG B 1 194 ? 8.164 -35.812 -32.938 1 93.12 194 ARG B N 1
ATOM 5299 C CA . ARG B 1 194 ? 8.461 -34.844 -34 1 93.12 194 ARG B CA 1
ATOM 5300 C C . ARG B 1 194 ? 7.328 -34.75 -35 1 93.12 194 ARG B C 1
ATOM 5302 O O . ARG B 1 194 ? 7.234 -33.781 -35.75 1 93.12 194 ARG B O 1
ATOM 5309 N N . HIS B 1 195 ? 6.457 -35.781 -35 1 91.88 195 HIS B N 1
ATOM 5310 C CA . HIS B 1 195 ? 5.449 -35.875 -36.062 1 91.88 195 HIS B CA 1
ATOM 5311 C C . HIS B 1 195 ? 4.039 -35.844 -35.469 1 91.88 195 HIS B C 1
ATOM 5313 O O . HIS B 1 195 ? 3.078 -35.531 -36.188 1 91.88 195 HIS B O 1
ATOM 5319 N N . VAL B 1 196 ? 3.881 -36.25 -34.281 1 92.75 196 VAL B N 1
ATOM 5320 C CA . VAL B 1 196 ? 2.58 -36.375 -33.625 1 92.75 196 VAL B CA 1
ATOM 5321 C C . VAL B 1 196 ? 2.58 -35.594 -32.312 1 92.75 196 VAL B C 1
ATOM 5323 O O . VAL B 1 196 ? 3.555 -35.656 -31.547 1 92.75 196 VAL B O 1
ATOM 5326 N N . PRO B 1 197 ? 1.494 -34.812 -32.094 1 93.12 197 PRO B N 1
ATOM 5327 C CA . PRO B 1 197 ? 1.427 -34.094 -30.797 1 93.12 197 PRO B CA 1
ATOM 5328 C C . PRO B 1 197 ? 1.215 -35.031 -29.609 1 93.12 197 PRO B C 1
ATOM 5330 O O . PRO B 1 197 ? 0.137 -35.625 -29.469 1 93.12 197 PRO B O 1
ATOM 5333 N N . VAL B 1 198 ? 2.246 -35.25 -28.828 1 95.06 198 VAL B N 1
ATOM 5334 C CA . VAL B 1 198 ? 2.176 -36.125 -27.656 1 95.06 198 VAL B CA 1
ATOM 5335 C C . VAL B 1 198 ? 2.607 -35.375 -26.406 1 95.06 198 VAL B C 1
ATOM 5337 O O . VAL B 1 198 ? 3.303 -34.344 -26.5 1 95.06 198 VAL B O 1
ATOM 5340 N N . LEU B 1 199 ? 2.092 -35.844 -25.297 1 95.94 199 LEU B N 1
ATOM 5341 C CA . LEU B 1 199 ? 2.527 -35.344 -23.984 1 95.94 199 LEU B CA 1
ATOM 5342 C C . LEU B 1 199 ? 2.982 -36.5 -23.094 1 95.94 199 LEU B C 1
ATOM 5344 O O . LEU B 1 199 ? 2.332 -37.531 -23.047 1 95.94 199 LEU B O 1
ATOM 5348 N N . PRO B 1 200 ? 4.164 -36.25 -22.469 1 96.31 200 PRO B N 1
ATOM 5349 C CA . PRO B 1 200 ? 4.48 -37.25 -21.469 1 96.31 200 PRO B CA 1
ATOM 5350 C C . PRO B 1 200 ? 3.375 -37.438 -20.422 1 96.31 200 PRO B C 1
ATOM 5352 O O . PRO B 1 200 ? 2.828 -36.438 -19.938 1 96.31 200 PRO B O 1
ATOM 5355 N N . LEU B 1 201 ? 3.01 -38.625 -20.109 1 94.94 201 LEU B N 1
ATOM 5356 C CA . LEU B 1 201 ? 1.907 -38.906 -19.203 1 94.94 201 LEU B CA 1
ATOM 5357 C C . LEU B 1 201 ? 2.336 -39.875 -18.109 1 94.94 201 LEU B C 1
ATOM 5359 O O . LEU B 1 201 ? 2.699 -41 -18.406 1 94.94 201 LEU B O 1
ATOM 5363 N N . ALA B 1 202 ? 2.258 -39.438 -16.891 1 92.44 202 ALA B N 1
ATOM 5364 C CA . ALA B 1 202 ? 2.625 -40.281 -15.758 1 92.44 202 ALA B CA 1
ATOM 5365 C C . ALA B 1 202 ? 1.443 -41.125 -15.297 1 92.44 202 ALA B C 1
ATOM 5367 O O . ALA B 1 202 ? 1.628 -42.219 -14.789 1 92.44 202 ALA B O 1
ATOM 5368 N N . ALA B 1 203 ? 0.306 -40.688 -15.508 1 91.5 203 ALA B N 1
ATOM 5369 C CA . ALA B 1 203 ? -0.89 -41.344 -14.992 1 91.5 203 ALA B CA 1
ATOM 5370 C C . ALA B 1 203 ? -1.147 -42.656 -15.734 1 91.5 203 ALA B C 1
ATOM 5372 O O . ALA B 1 203 ? -1.221 -42.688 -16.969 1 91.5 203 ALA B O 1
ATOM 5373 N N . SER B 1 204 ? -1.326 -43.75 -15.016 1 92.75 204 SER B N 1
ATOM 5374 C CA . SER B 1 204 ? -1.69 -45.031 -15.586 1 92.75 204 SER B CA 1
ATOM 5375 C C . SER B 1 204 ? -3.186 -45.094 -15.875 1 92.75 204 SER B C 1
ATOM 5377 O O . SER B 1 204 ? -3.951 -44.25 -15.445 1 92.75 204 SER B O 1
ATOM 5379 N N . LYS B 1 205 ? -3.602 -46.156 -16.609 1 94.62 205 LYS B N 1
ATOM 5380 C CA . LYS B 1 205 ? -5.023 -46.344 -16.844 1 94.62 205 LYS B CA 1
ATOM 5381 C C . LYS B 1 205 ? -5.777 -46.594 -15.547 1 94.62 205 LYS B C 1
ATOM 5383 O O . LYS B 1 205 ? -6.887 -46.094 -15.359 1 94.62 205 LYS B O 1
ATOM 5388 N N . ALA B 1 206 ? -5.066 -47.281 -14.688 1 93.94 206 ALA B N 1
ATOM 5389 C CA . ALA B 1 206 ? -5.668 -47.531 -13.383 1 93.94 206 ALA B CA 1
ATOM 5390 C C . ALA B 1 206 ? -5.867 -46.219 -12.617 1 93.94 206 ALA B C 1
ATOM 5392 O O . ALA B 1 206 ? -6.93 -46 -12.031 1 93.94 206 ALA B O 1
ATOM 5393 N N . ALA B 1 207 ? -4.855 -45.406 -12.641 1 92.75 207 ALA B N 1
ATOM 5394 C CA . ALA B 1 207 ? -4.949 -44.125 -11.945 1 92.75 207 ALA B CA 1
ATOM 5395 C C . ALA B 1 207 ? -6.121 -43.312 -12.469 1 92.75 207 ALA B C 1
ATOM 5397 O O . ALA B 1 207 ? -6.828 -42.656 -11.695 1 92.75 207 ALA B O 1
ATOM 5398 N N . ARG B 1 208 ? -6.332 -43.344 -13.703 1 93.56 208 ARG B N 1
ATOM 5399 C CA . ARG B 1 208 ? -7.434 -42.625 -14.328 1 93.56 208 ARG B CA 1
ATOM 5400 C C . ARG B 1 208 ? -8.781 -43.188 -13.883 1 93.56 208 ARG B C 1
ATOM 5402 O O . ARG B 1 208 ? -9.734 -42.438 -13.68 1 93.56 208 ARG B O 1
ATOM 5409 N N . GLY B 1 209 ? -8.852 -44.469 -13.789 1 95.31 209 GLY B N 1
ATOM 5410 C CA . GLY B 1 209 ? -10.055 -45.125 -13.281 1 95.31 209 GLY B CA 1
ATOM 5411 C C . GLY B 1 209 ? -10.367 -44.719 -11.844 1 95.31 209 GLY B C 1
ATOM 5412 O O . GLY B 1 209 ? -11.508 -44.375 -11.523 1 95.31 209 GLY B O 1
ATOM 5413 N N . TYR B 1 210 ? -9.336 -44.781 -11.039 1 94.81 210 TYR B N 1
ATOM 5414 C CA . TYR B 1 210 ? -9.523 -44.438 -9.641 1 94.81 210 TYR B CA 1
ATOM 5415 C C . TYR B 1 210 ? -9.938 -42.969 -9.5 1 94.81 210 TYR B C 1
ATOM 5417 O O . TYR B 1 210 ? -10.711 -42.625 -8.609 1 94.81 210 TYR B O 1
ATOM 5425 N N . ALA B 1 211 ? -9.461 -42.125 -10.367 1 93.25 211 ALA B N 1
ATOM 5426 C CA . ALA B 1 211 ? -9.812 -40.688 -10.344 1 93.25 211 ALA B CA 1
ATOM 5427 C C . ALA B 1 211 ? -11.289 -40.5 -10.656 1 93.25 211 ALA B C 1
ATOM 5429 O O . ALA B 1 211 ? -11.898 -39.531 -10.203 1 93.25 211 ALA B O 1
ATOM 5430 N N . LEU B 1 212 ? -11.891 -41.406 -11.438 1 93.88 212 LEU B N 1
ATOM 5431 C CA . LEU B 1 212 ? -13.32 -41.344 -11.711 1 93.88 212 LEU B CA 1
ATOM 5432 C C . LEU B 1 212 ? -14.125 -41.719 -10.469 1 93.88 212 LEU B C 1
ATOM 5434 O O . LEU B 1 212 ? -15.195 -41.188 -10.219 1 93.88 212 LEU B O 1
ATOM 5438 N N . LEU B 1 213 ? -13.539 -42.656 -9.734 1 93.69 213 LEU B N 1
ATOM 5439 C CA . LEU B 1 213 ? -14.211 -43.125 -8.531 1 93.69 213 LEU B CA 1
ATOM 5440 C C . LEU B 1 213 ? -14.164 -42.062 -7.434 1 93.69 213 LEU B C 1
ATOM 5442 O O . LEU B 1 213 ? -15.125 -41.875 -6.684 1 93.69 213 LEU B O 1
ATOM 5446 N N . HIS B 1 214 ? -13.008 -41.406 -7.418 1 90.88 214 HIS B N 1
ATOM 5447 C CA . HIS B 1 214 ? -12.766 -40.344 -6.453 1 90.88 214 HIS B CA 1
ATOM 5448 C C . HIS B 1 214 ? -12.258 -39.094 -7.137 1 90.88 214 HIS B C 1
ATOM 5450 O O . HIS B 1 214 ? -11.07 -38.781 -7.051 1 90.88 214 HIS B O 1
ATOM 5456 N N . PRO B 1 215 ? -13.188 -38.375 -7.668 1 86.94 215 PRO B N 1
ATOM 5457 C CA . PRO B 1 215 ? -12.734 -37.188 -8.383 1 86.94 215 PRO B CA 1
ATOM 5458 C C . PRO B 1 215 ? -12.039 -36.188 -7.465 1 86.94 215 PRO B C 1
ATOM 5460 O O . PRO B 1 215 ? -12.539 -35.906 -6.375 1 86.94 215 PRO B O 1
ATOM 5463 N N . PRO B 1 216 ? -10.906 -35.75 -7.934 1 85 216 PRO B N 1
ATOM 5464 C CA . PRO B 1 216 ? -10.227 -34.75 -7.117 1 85 216 PRO B CA 1
ATOM 5465 C C . PRO B 1 216 ? -11.016 -33.438 -7.027 1 85 216 PRO B C 1
ATOM 5467 O O . PRO B 1 216 ? -11.836 -33.125 -7.902 1 85 216 PRO B O 1
ATOM 5470 N N . ALA B 1 217 ? -10.703 -32.656 -5.961 1 82.62 217 ALA B N 1
ATOM 5471 C CA . ALA B 1 217 ? -11.375 -31.375 -5.734 1 82.62 217 ALA B CA 1
ATOM 5472 C C . ALA B 1 217 ? -11.062 -30.391 -6.855 1 82.62 217 ALA B C 1
ATOM 5474 O O . ALA B 1 217 ? -11.891 -29.531 -7.188 1 82.62 217 ALA B O 1
ATOM 5475 N N . SER B 1 218 ? -9.867 -30.562 -7.371 1 88.06 218 SER B N 1
ATOM 5476 C CA . SER B 1 218 ? -9.406 -29.719 -8.461 1 88.06 218 SER B CA 1
ATOM 5477 C C . SER B 1 218 ? -8.68 -30.531 -9.531 1 88.06 218 SER B C 1
ATOM 5479 O O . SER B 1 218 ? -7.934 -31.453 -9.211 1 88.06 218 SER B O 1
ATOM 5481 N N . PRO B 1 219 ? -8.945 -30.141 -10.719 1 91.06 219 PRO B N 1
ATOM 5482 C CA . PRO B 1 219 ? -8.211 -30.828 -11.781 1 91.06 219 PRO B CA 1
ATOM 5483 C C . PRO B 1 219 ? -6.734 -30.438 -11.828 1 91.06 219 PRO B C 1
ATOM 5485 O O . PRO B 1 219 ? -5.941 -31.078 -12.523 1 91.06 219 PRO B O 1
ATOM 5488 N N . ALA B 1 220 ? -6.426 -29.422 -11.148 1 95.31 220 ALA B N 1
ATOM 5489 C CA . ALA B 1 220 ? -5.051 -28.938 -11.18 1 95.31 220 ALA B CA 1
ATOM 5490 C C . ALA B 1 220 ? -4.152 -29.766 -10.273 1 95.31 220 ALA B C 1
ATOM 5492 O O . ALA B 1 220 ? -4.566 -30.172 -9.18 1 95.31 220 ALA B O 1
ATOM 5493 N N . VAL B 1 221 ? -3.029 -30.047 -10.719 1 94.88 221 VAL B N 1
ATOM 5494 C CA . VAL B 1 221 ? -2.002 -30.703 -9.922 1 94.88 221 VAL B CA 1
ATOM 5495 C C . VAL B 1 221 ? -1.064 -29.672 -9.312 1 94.88 221 VAL B C 1
ATOM 5497 O O . VAL B 1 221 ? -0.393 -28.938 -10.039 1 94.88 221 VAL B O 1
ATOM 5500 N N . GLU B 1 222 ? -0.995 -29.672 -8.023 1 94.75 222 GLU B N 1
ATOM 5501 C CA . GLU B 1 222 ? -0.177 -28.688 -7.309 1 94.75 222 GLU B CA 1
ATOM 5502 C C . GLU B 1 222 ? 1.179 -29.281 -6.926 1 94.75 222 GLU B C 1
ATOM 5504 O O . GLU B 1 222 ? 1.39 -30.484 -7.039 1 94.75 222 GLU B O 1
ATOM 5509 N N . ALA B 1 223 ? 2.021 -28.391 -6.5 1 91.75 223 ALA B N 1
ATOM 5510 C CA . ALA B 1 223 ? 3.35 -28.797 -6.047 1 91.75 223 ALA B CA 1
ATOM 5511 C C . ALA B 1 223 ? 3.26 -29.719 -4.836 1 91.75 223 ALA B C 1
ATOM 5513 O O . ALA B 1 223 ? 2.434 -29.5 -3.945 1 91.75 223 ALA B O 1
ATOM 5514 N N . GLN B 1 224 ? 4.035 -30.719 -4.898 1 89.25 224 GLN B N 1
ATOM 5515 C CA . GLN B 1 224 ? 4.188 -31.609 -3.752 1 89.25 224 GLN B CA 1
ATOM 5516 C C . GLN B 1 224 ? 5.617 -31.578 -3.219 1 89.25 224 GLN B C 1
ATOM 5518 O O . GLN B 1 224 ? 6.574 -31.516 -3.996 1 89.25 224 GLN B O 1
ATOM 5523 N N . PRO B 1 225 ? 5.738 -31.562 -1.962 1 87.56 225 PRO B N 1
ATOM 5524 C CA . PRO B 1 225 ? 7.102 -31.609 -1.424 1 87.56 225 PRO B CA 1
ATOM 5525 C C . PRO B 1 225 ? 7.828 -32.906 -1.745 1 87.56 225 PRO B C 1
ATOM 5527 O O . PRO B 1 225 ? 7.285 -34 -1.531 1 87.56 225 PRO B O 1
ATOM 5530 N N . PRO B 1 226 ? 8.992 -32.781 -2.258 1 87.31 226 PRO B N 1
ATOM 5531 C CA . PRO B 1 226 ? 9.742 -34 -2.523 1 87.31 226 PRO B CA 1
ATOM 5532 C C . PRO B 1 226 ? 10.203 -34.688 -1.245 1 87.31 226 PRO B C 1
ATOM 5534 O O . PRO B 1 226 ? 10.453 -34.031 -0.233 1 87.31 226 PRO B O 1
ATOM 5537 N N . ALA B 1 227 ? 10.242 -35.969 -1.324 1 88.06 227 ALA B N 1
ATOM 5538 C CA . ALA B 1 227 ? 10.766 -36.75 -0.202 1 88.06 227 ALA B CA 1
ATOM 5539 C C . ALA B 1 227 ? 12.289 -36.719 -0.174 1 88.06 227 ALA B C 1
ATOM 5541 O O . ALA B 1 227 ? 12.945 -37.438 -0.947 1 88.06 227 ALA B O 1
ATOM 5542 N N . LEU B 1 228 ? 12.812 -35.938 0.681 1 91.62 228 LEU B N 1
ATOM 5543 C CA . LEU B 1 228 ? 14.258 -35.781 0.769 1 91.62 228 LEU B CA 1
ATOM 5544 C C . LEU B 1 228 ? 14.773 -36.281 2.121 1 91.62 228 LEU B C 1
ATOM 5546 O O . LEU B 1 228 ? 14.117 -36.062 3.146 1 91.62 228 LEU B O 1
ATOM 5550 N N . LYS B 1 229 ? 15.844 -36.969 2.029 1 91 229 LYS B N 1
ATOM 5551 C CA . LYS B 1 229 ? 16.531 -37.438 3.234 1 91 229 LYS B CA 1
ATOM 5552 C C . LYS B 1 229 ? 17.922 -36.812 3.34 1 91 229 LYS B C 1
ATOM 5554 O O . LYS B 1 229 ? 18.562 -36.531 2.324 1 91 229 LYS B O 1
ATOM 5559 N N . ARG B 1 230 ? 18.484 -36.688 4.5 1 86.69 230 ARG B N 1
ATOM 5560 C CA . ARG B 1 230 ? 19.734 -36 4.805 1 86.69 230 ARG B CA 1
ATOM 5561 C C . ARG B 1 230 ? 20.922 -36.688 4.145 1 86.69 230 ARG B C 1
ATOM 5563 O O . ARG B 1 230 ? 21.906 -36.062 3.783 1 86.69 230 ARG B O 1
ATOM 5570 N N . GLY B 1 231 ? 20.828 -37.969 3.936 1 87.19 231 GLY B N 1
ATOM 5571 C CA . GLY B 1 231 ? 21.953 -38.719 3.432 1 87.19 231 GLY B CA 1
ATOM 5572 C C . GLY B 1 231 ? 21.969 -38.844 1.92 1 87.19 231 GLY B C 1
ATOM 5573 O O . GLY B 1 231 ? 22.891 -39.406 1.345 1 87.19 231 GLY B O 1
ATOM 5574 N N . MET B 1 232 ? 21.156 -38.188 1.295 1 90.31 232 MET B N 1
ATOM 5575 C CA . MET B 1 232 ? 21.062 -38.281 -0.159 1 90.31 232 MET B CA 1
ATOM 5576 C C . MET B 1 232 ? 22.188 -37.5 -0.836 1 90.31 232 MET B C 1
ATOM 5578 O O . MET B 1 232 ? 22.641 -36.5 -0.319 1 90.31 232 MET B O 1
ATOM 5582 N N . THR B 1 233 ? 22.609 -38.031 -1.968 1 88.88 233 THR B N 1
ATOM 5583 C CA . THR B 1 233 ? 23.609 -37.375 -2.789 1 88.88 233 THR B CA 1
ATOM 5584 C C . THR B 1 233 ? 22.969 -36.25 -3.611 1 88.88 233 THR B C 1
ATOM 5586 O O . THR B 1 233 ? 21.734 -36.125 -3.67 1 88.88 233 THR B O 1
ATOM 5589 N N . VAL B 1 234 ? 23.781 -35.438 -4.199 1 88.88 234 VAL B N 1
ATOM 5590 C CA . VAL B 1 234 ? 23.297 -34.344 -5.039 1 88.88 234 VAL B CA 1
ATOM 5591 C C . VAL B 1 234 ? 22.453 -34.906 -6.184 1 88.88 234 VAL B C 1
ATOM 5593 O O . VAL B 1 234 ? 21.406 -34.375 -6.508 1 88.88 234 VAL B O 1
ATOM 5596 N N . ALA B 1 235 ? 22.906 -36.031 -6.715 1 88.25 235 ALA B N 1
ATOM 5597 C CA . ALA B 1 235 ? 22.203 -36.625 -7.832 1 88.25 235 ALA B CA 1
ATOM 5598 C C . ALA B 1 235 ? 20.828 -37.156 -7.398 1 88.25 235 ALA B C 1
ATOM 5600 O O . ALA B 1 235 ? 19.844 -36.969 -8.109 1 88.25 235 ALA B O 1
ATOM 5601 N N . GLN B 1 236 ? 20.812 -37.719 -6.285 1 89.38 236 GLN B N 1
ATOM 5602 C CA . GLN B 1 236 ? 19.547 -38.219 -5.754 1 89.38 236 GLN B CA 1
ATOM 5603 C C . GLN B 1 236 ? 18.562 -37.094 -5.461 1 89.38 236 GLN B C 1
ATOM 5605 O O . GLN B 1 236 ? 17.375 -37.219 -5.762 1 89.38 236 GLN B O 1
ATOM 5610 N N . VAL B 1 237 ? 19.078 -36.031 -4.914 1 91.38 237 VAL B N 1
ATOM 5611 C CA . VAL B 1 237 ? 18.25 -34.875 -4.621 1 91.38 237 VAL B CA 1
ATOM 5612 C C . VAL B 1 237 ? 17.75 -34.25 -5.922 1 91.38 237 VAL B C 1
ATOM 5614 O O . VAL B 1 237 ? 16.562 -33.938 -6.066 1 91.38 237 VAL B O 1
ATOM 5617 N N . ALA B 1 238 ? 18.656 -34.094 -6.832 1 91.19 238 ALA B N 1
ATOM 5618 C CA . ALA B 1 238 ? 18.312 -33.469 -8.109 1 91.19 238 ALA B CA 1
ATOM 5619 C C . ALA B 1 238 ? 17.219 -34.25 -8.828 1 91.19 238 ALA B C 1
ATOM 5621 O O . ALA B 1 238 ? 16.266 -33.688 -9.359 1 91.19 238 ALA B O 1
ATOM 5622 N N . GLU B 1 239 ? 17.391 -35.531 -8.82 1 90.12 239 GLU B N 1
ATOM 5623 C CA . GLU B 1 239 ? 16.406 -36.375 -9.477 1 90.12 239 GLU B CA 1
ATOM 5624 C C . GLU B 1 239 ? 15 -36.125 -8.938 1 90.12 239 GLU B C 1
ATOM 5626 O O . GLU B 1 239 ? 14.055 -36 -9.719 1 90.12 239 GLU B O 1
ATOM 5631 N N . ARG B 1 240 ? 14.859 -36.031 -7.723 1 91.62 240 ARG B N 1
ATOM 5632 C CA . ARG B 1 240 ? 13.547 -35.875 -7.09 1 91.62 240 ARG B CA 1
ATOM 5633 C C . ARG B 1 240 ? 13.008 -34.469 -7.246 1 91.62 240 ARG B C 1
ATOM 5635 O O . ARG B 1 240 ? 11.852 -34.281 -7.605 1 91.62 240 ARG B O 1
ATOM 5642 N N . VAL B 1 241 ? 13.891 -33.5 -7.023 1 93.19 241 VAL B N 1
ATOM 5643 C CA . VAL B 1 241 ? 13.43 -32.125 -6.945 1 93.19 241 VAL B CA 1
ATOM 5644 C C . VAL B 1 241 ? 13.141 -31.578 -8.352 1 93.19 241 VAL B C 1
ATOM 5646 O O . VAL B 1 241 ? 12.336 -30.672 -8.523 1 93.19 241 VAL B O 1
ATOM 5649 N N . LEU B 1 242 ? 13.789 -32.156 -9.328 1 94.44 242 LEU B N 1
ATOM 5650 C CA . LEU B 1 242 ? 13.562 -31.719 -10.695 1 94.44 242 LEU B CA 1
ATOM 5651 C C . LEU B 1 242 ? 12.406 -32.469 -11.336 1 94.44 242 LEU B C 1
ATOM 5653 O O . LEU B 1 242 ? 11.625 -31.906 -12.094 1 94.44 242 LEU B O 1
ATOM 5657 N N . GLN B 1 243 ? 12.242 -33.688 -11 1 94.38 243 GLN B N 1
ATOM 5658 C CA . GLN B 1 243 ? 11.188 -34.531 -11.578 1 94.38 243 GLN B CA 1
ATOM 5659 C C . GLN B 1 243 ? 9.805 -34.031 -11.141 1 94.38 243 GLN B C 1
ATOM 5661 O O . GLN B 1 243 ? 8.859 -34.031 -11.93 1 94.38 243 GLN B O 1
ATOM 5666 N N . GLU B 1 244 ? 9.75 -33.594 -9.938 1 94.75 244 GLU B N 1
ATOM 5667 C CA . GLU B 1 244 ? 8.461 -33.219 -9.352 1 94.75 244 GLU B CA 1
ATOM 5668 C C . GLU B 1 244 ? 7.832 -32.031 -10.086 1 94.75 244 GLU B C 1
ATOM 5670 O O . GLU B 1 244 ? 6.672 -32.125 -10.5 1 94.75 244 GLU B O 1
ATOM 5675 N N . PRO B 1 245 ? 8.547 -30.953 -10.234 1 96.31 245 PRO B N 1
ATOM 5676 C CA . PRO B 1 245 ? 7.918 -29.844 -10.969 1 96.31 245 PRO B CA 1
ATOM 5677 C C . PRO B 1 245 ? 7.664 -30.188 -12.438 1 96.31 245 PRO B C 1
ATOM 5679 O O . PRO B 1 245 ? 6.715 -29.672 -13.031 1 96.31 245 PRO B O 1
ATOM 5682 N N . PHE B 1 246 ? 8.445 -31.031 -13.016 1 96.75 246 PHE B N 1
ATOM 5683 C CA . PHE B 1 246 ? 8.188 -31.469 -14.383 1 96.75 246 PHE B CA 1
ATOM 5684 C C . PHE B 1 246 ? 6.875 -32.25 -14.469 1 96.75 246 PHE B C 1
ATOM 5686 O O . PHE B 1 246 ? 6.074 -32 -15.383 1 96.75 246 PHE B O 1
ATOM 5693 N N . HIS B 1 247 ? 6.719 -33.062 -13.516 1 96 247 HIS B N 1
ATOM 5694 C CA . HIS B 1 247 ? 5.453 -33.781 -13.43 1 96 247 HIS B CA 1
ATOM 5695 C C . HIS B 1 247 ? 4.281 -32.812 -13.266 1 96 247 HIS B C 1
ATOM 5697 O O . HIS B 1 247 ? 3.264 -32.969 -13.945 1 96 247 HIS B O 1
ATOM 5703 N N . GLN B 1 248 ? 4.438 -31.875 -12.422 1 96.31 248 GLN B N 1
ATOM 5704 C CA . GLN B 1 248 ? 3.404 -30.875 -12.219 1 96.31 248 GLN B CA 1
ATOM 5705 C C . GLN B 1 248 ? 3.047 -30.172 -13.523 1 96.31 248 GLN B C 1
ATOM 5707 O O . GLN B 1 248 ? 1.868 -30 -13.844 1 96.31 248 GLN B O 1
ATOM 5712 N N . PHE B 1 249 ? 4.062 -29.781 -14.234 1 97.81 249 PHE B N 1
ATOM 5713 C CA . PHE B 1 249 ? 3.881 -29.078 -15.508 1 97.81 249 PHE B CA 1
ATOM 5714 C C . PHE B 1 249 ? 3.129 -29.953 -16.5 1 97.81 249 PHE B C 1
ATOM 5716 O O . PHE B 1 249 ? 2.068 -29.578 -17 1 97.81 249 PHE B O 1
ATOM 5723 N N . CYS B 1 250 ? 3.578 -31.203 -16.688 1 97.75 250 CYS B N 1
ATOM 5724 C CA . CYS B 1 250 ? 3.012 -32.094 -17.688 1 97.75 250 CYS B CA 1
ATOM 5725 C C . CYS B 1 250 ? 1.604 -32.531 -17.297 1 97.75 250 CYS B C 1
ATOM 5727 O O . CYS B 1 250 ? 0.727 -32.656 -18.156 1 97.75 250 CYS B O 1
ATOM 5729 N N . ALA B 1 251 ? 1.386 -32.75 -16.047 1 96.88 251 ALA B N 1
ATOM 5730 C CA . ALA B 1 251 ? 0.067 -33.156 -15.578 1 96.88 251 ALA B CA 1
ATOM 5731 C C . ALA B 1 251 ? -0.978 -32.094 -15.844 1 96.88 251 ALA B C 1
ATOM 5733 O O . ALA B 1 251 ? -2.113 -32.406 -16.219 1 96.88 251 ALA B O 1
ATOM 5734 N N . ASN B 1 252 ? -0.574 -30.891 -15.656 1 97.94 252 ASN B N 1
ATOM 5735 C CA . ASN B 1 252 ? -1.52 -29.812 -15.883 1 97.94 252 ASN B CA 1
ATOM 5736 C C . ASN B 1 252 ? -1.722 -29.547 -17.375 1 97.94 252 ASN B C 1
ATOM 5738 O O . ASN B 1 252 ? -2.818 -29.188 -17.797 1 97.94 252 ASN B O 1
ATOM 5742 N N . LEU B 1 253 ? -0.687 -29.719 -18.156 1 97.75 253 LEU B N 1
ATOM 5743 C CA . LEU B 1 253 ? -0.861 -29.641 -19.609 1 97.75 253 LEU B CA 1
ATOM 5744 C C . LEU B 1 253 ? -1.83 -30.719 -20.078 1 97.75 253 LEU B C 1
ATOM 5746 O O . LEU B 1 253 ? -2.656 -30.469 -20.969 1 97.75 253 LEU B O 1
ATOM 5750 N N . PHE B 1 254 ? -1.72 -31.859 -19.5 1 96.12 254 PHE B N 1
ATOM 5751 C CA . PHE B 1 254 ? -2.621 -32.938 -19.844 1 96.12 254 PHE B CA 1
ATOM 5752 C C . PHE B 1 254 ? -4.062 -32.594 -19.516 1 96.12 254 PHE B C 1
ATOM 5754 O O . PHE B 1 254 ? -4.969 -32.812 -20.312 1 96.12 254 PHE B O 1
ATOM 5761 N N . ALA B 1 255 ? -4.262 -32 -18.359 1 95.44 255 ALA B N 1
ATOM 5762 C CA . ALA B 1 255 ? -5.602 -31.562 -17.984 1 95.44 255 ALA B CA 1
ATOM 5763 C C . ALA B 1 255 ? -6.164 -30.578 -18.984 1 95.44 255 ALA B C 1
ATOM 5765 O O . ALA B 1 255 ? -7.344 -30.625 -19.344 1 95.44 255 ALA B O 1
ATOM 5766 N N . LEU B 1 256 ? -5.324 -29.688 -19.438 1 95.5 256 LEU B N 1
ATOM 5767 C CA . LEU B 1 256 ? -5.73 -28.719 -20.453 1 95.5 256 LEU B CA 1
ATOM 5768 C C . LEU B 1 256 ? -6.102 -29.438 -21.75 1 95.5 256 LEU B C 1
ATOM 5770 O O . LEU B 1 256 ? -7.102 -29.094 -22.375 1 95.5 256 LEU B O 1
ATOM 5774 N N . GLN B 1 257 ? -5.266 -30.359 -22.094 1 93.44 257 GLN B N 1
ATOM 5775 C CA . GLN B 1 257 ? -5.504 -31.125 -23.312 1 93.44 257 GLN B CA 1
ATOM 5776 C C . GLN B 1 257 ? -6.832 -31.875 -23.25 1 93.44 257 GLN B C 1
ATOM 5778 O O . GLN B 1 257 ? -7.523 -32.031 -24.25 1 93.44 257 GLN B O 1
ATOM 5783 N N . GLN B 1 258 ? -7.176 -32.312 -21.984 1 91.25 258 GLN B N 1
ATOM 5784 C CA . GLN B 1 258 ? -8.406 -33.062 -21.781 1 91.25 258 GLN B CA 1
ATOM 5785 C C . GLN B 1 258 ? -9.617 -32.156 -21.703 1 91.25 258 GLN B C 1
ATOM 5787 O O . GLN B 1 258 ? -10.742 -32.594 -21.516 1 91.25 258 GLN B O 1
ATOM 5792 N N . GLY B 1 259 ? -9.414 -30.828 -21.766 1 91.94 259 GLY B N 1
ATOM 5793 C CA . GLY B 1 259 ? -10.531 -29.906 -21.922 1 91.94 259 GLY B CA 1
ATOM 5794 C C . GLY B 1 259 ? -10.828 -29.109 -20.656 1 91.94 259 GLY B C 1
ATOM 5795 O O . GLY B 1 259 ? -11.852 -28.438 -20.578 1 91.94 259 GLY B O 1
ATOM 5796 N N . SER B 1 260 ? -9.977 -29.172 -19.672 1 94 260 SER B N 1
ATOM 5797 C CA . SER B 1 260 ? -10.234 -28.406 -18.469 1 94 260 SER B CA 1
ATOM 5798 C C . SER B 1 260 ? -10.18 -26.906 -18.734 1 94 260 SER B C 1
ATOM 5800 O O . SER B 1 260 ? -9.281 -26.422 -19.422 1 94 260 SER B O 1
ATOM 5802 N N . ASP B 1 261 ? -11.133 -26.203 -18.172 1 95.31 261 ASP B N 1
ATOM 5803 C CA . ASP B 1 261 ? -11.172 -24.75 -18.297 1 95.31 261 ASP B CA 1
ATOM 5804 C C . ASP B 1 261 ? -10.828 -24.078 -16.969 1 95.31 261 ASP B C 1
ATOM 5806 O O . ASP B 1 261 ? -10.961 -22.859 -16.844 1 95.31 261 ASP B O 1
ATOM 5810 N N . ALA B 1 262 ? -10.453 -24.875 -15.977 1 95.62 262 ALA B N 1
ATOM 5811 C CA . ALA B 1 262 ? -10.172 -24.328 -14.656 1 95.62 262 ALA B CA 1
ATOM 5812 C C . ALA B 1 262 ? -8.93 -23.438 -14.688 1 95.62 262 ALA B C 1
ATOM 5814 O O . ALA B 1 262 ? -7.852 -23.875 -15.078 1 95.62 262 ALA B O 1
ATOM 5815 N N . PRO B 1 263 ? -9.031 -22.172 -14.203 1 95.81 263 PRO B N 1
ATOM 5816 C CA . PRO B 1 263 ? -7.887 -21.266 -14.203 1 95.81 263 PRO B CA 1
ATOM 5817 C C . PRO B 1 263 ? -6.695 -21.812 -13.422 1 95.81 263 PRO B C 1
ATOM 5819 O O . PRO B 1 263 ? -5.543 -21.547 -13.781 1 95.81 263 PRO B O 1
ATOM 5822 N N . GLU B 1 264 ? -6.988 -22.578 -12.445 1 96.75 264 GLU B N 1
ATOM 5823 C CA . GLU B 1 264 ? -5.926 -23.094 -11.594 1 96.75 264 GLU B CA 1
ATOM 5824 C C . GLU B 1 264 ? -5.027 -24.062 -12.352 1 96.75 264 GLU B C 1
ATOM 5826 O O . GLU B 1 264 ? -3.842 -24.203 -12.039 1 96.75 264 GLU B O 1
ATOM 5831 N N . VAL B 1 265 ? -5.551 -24.734 -13.367 1 97.75 265 VAL B N 1
ATOM 5832 C CA . VAL B 1 265 ? -4.77 -25.672 -14.172 1 97.75 265 VAL B CA 1
ATOM 5833 C C . VAL B 1 265 ? -3.672 -24.922 -14.922 1 97.75 265 VAL B C 1
ATOM 5835 O O . VAL B 1 265 ? -2.508 -25.328 -14.906 1 97.75 265 VAL B O 1
ATOM 5838 N N . VAL B 1 266 ? -4.035 -23.828 -15.531 1 97.81 266 VAL B N 1
ATOM 5839 C CA . VAL B 1 266 ? -3.09 -22.984 -16.25 1 97.81 266 VAL B CA 1
ATOM 5840 C C . VAL B 1 266 ? -2.066 -22.406 -15.281 1 97.81 266 VAL B C 1
ATOM 5842 O O . VAL B 1 266 ? -0.863 -22.422 -15.555 1 97.81 266 VAL B O 1
ATOM 5845 N N . HIS B 1 267 ? -2.559 -21.969 -14.18 1 96.69 267 HIS B N 1
ATOM 5846 C CA . HIS B 1 267 ? -1.692 -21.391 -13.156 1 96.69 267 HIS B CA 1
ATOM 5847 C C . HIS B 1 267 ? -0.644 -22.391 -12.688 1 96.69 267 HIS B C 1
ATOM 5849 O O . HIS B 1 267 ? 0.548 -22.078 -12.648 1 96.69 267 HIS B O 1
ATOM 5855 N N . GLN B 1 268 ? -1.068 -23.562 -12.398 1 97.38 268 GLN B N 1
ATOM 5856 C CA . GLN B 1 268 ? -0.167 -24.578 -11.867 1 97.38 268 GLN B CA 1
ATOM 5857 C C . GLN B 1 268 ? 0.792 -25.078 -12.945 1 97.38 268 GLN B C 1
ATOM 5859 O O . GLN B 1 268 ? 1.938 -25.438 -12.648 1 97.38 268 GLN B O 1
ATOM 5864 N N . ALA B 1 269 ? 0.346 -25.141 -14.211 1 98.19 269 ALA B N 1
ATOM 5865 C CA . ALA B 1 269 ? 1.278 -25.422 -15.297 1 98.19 269 ALA B CA 1
ATOM 5866 C C . ALA B 1 269 ? 2.432 -24.438 -15.32 1 98.19 269 ALA B C 1
ATOM 5868 O O . ALA B 1 269 ? 3.6 -24.828 -15.391 1 98.19 269 ALA B O 1
ATOM 5869 N N . ARG B 1 270 ? 2.086 -23.203 -15.203 1 96.38 270 ARG B N 1
ATOM 5870 C CA . ARG B 1 270 ? 3.102 -22.156 -15.203 1 96.38 270 ARG B CA 1
ATOM 5871 C C . ARG B 1 270 ? 4.012 -22.266 -13.992 1 96.38 270 ARG B C 1
ATOM 5873 O O . ARG B 1 270 ? 5.234 -22.141 -14.109 1 96.38 270 ARG B O 1
ATOM 5880 N N . VAL B 1 271 ? 3.404 -22.469 -12.82 1 94.38 271 VAL B N 1
ATOM 5881 C CA . VAL B 1 271 ? 4.184 -22.609 -11.602 1 94.38 271 VAL B CA 1
ATOM 5882 C C . VAL B 1 271 ? 5.156 -23.781 -11.734 1 94.38 271 VAL B C 1
ATOM 5884 O O . VAL B 1 271 ? 6.34 -23.641 -11.422 1 94.38 271 VAL B O 1
ATOM 5887 N N . GLY B 1 272 ? 4.637 -24.891 -12.219 1 96.56 272 GLY B N 1
ATOM 5888 C CA . GLY B 1 272 ? 5.488 -26.062 -12.406 1 96.56 272 GLY B CA 1
ATOM 5889 C C . GLY B 1 272 ? 6.688 -25.781 -13.297 1 96.56 272 GLY B C 1
ATOM 5890 O O . GLY B 1 272 ? 7.812 -26.172 -12.969 1 96.56 272 GLY B O 1
ATOM 5891 N N . TRP B 1 273 ? 6.465 -25.125 -14.422 1 96.81 273 TRP B N 1
ATOM 5892 C CA . TRP B 1 273 ? 7.543 -24.797 -15.344 1 96.81 273 TRP B CA 1
ATOM 5893 C C . TRP B 1 273 ? 8.539 -23.844 -14.703 1 96.81 273 TRP B C 1
ATOM 5895 O O . TRP B 1 273 ? 9.758 -24.031 -14.805 1 96.81 273 TRP B O 1
ATOM 5905 N N . ARG B 1 274 ? 8.062 -22.828 -14.039 1 93.25 274 ARG B N 1
ATOM 5906 C CA . ARG B 1 274 ? 8.938 -21.844 -13.398 1 93.25 274 ARG B CA 1
ATOM 5907 C C . ARG B 1 274 ? 9.789 -22.5 -12.312 1 93.25 274 ARG B C 1
ATOM 5909 O O . ARG B 1 274 ? 10.977 -22.188 -12.18 1 93.25 274 ARG B O 1
ATOM 5916 N N . ARG B 1 275 ? 9.172 -23.312 -11.523 1 93.81 275 ARG B N 1
ATOM 5917 C CA . ARG B 1 275 ? 9.898 -24.062 -10.508 1 93.81 275 ARG B CA 1
ATOM 5918 C C . ARG B 1 275 ? 10.992 -24.922 -11.148 1 93.81 275 ARG B C 1
ATOM 5920 O O . ARG B 1 275 ? 12.133 -24.922 -10.688 1 93.81 275 ARG B O 1
ATOM 5927 N N . LEU B 1 276 ? 10.578 -25.641 -12.219 1 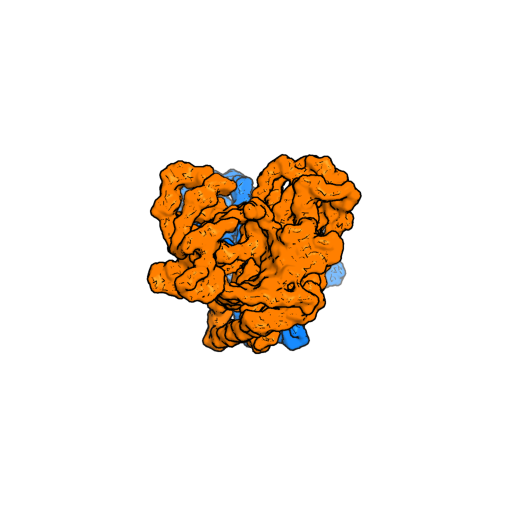95.56 276 LEU B N 1
ATOM 5928 C CA . LEU B 1 276 ? 11.531 -26.5 -12.906 1 95.56 276 LEU B CA 1
ATOM 5929 C C . LEU B 1 276 ? 12.727 -25.703 -13.406 1 95.56 276 LEU B C 1
ATOM 5931 O O . LEU B 1 276 ? 13.875 -26.094 -13.188 1 95.56 276 LEU B O 1
ATOM 5935 N N . ARG B 1 277 ? 12.469 -24.594 -14.031 1 93.75 277 ARG B N 1
ATOM 5936 C CA . ARG B 1 277 ? 13.531 -23.766 -14.578 1 93.75 277 ARG B CA 1
ATOM 5937 C C . ARG B 1 277 ? 14.43 -23.234 -13.469 1 93.75 277 ARG B C 1
ATOM 5939 O O . ARG B 1 277 ? 15.656 -23.203 -13.609 1 93.75 277 ARG B O 1
ATOM 5946 N N . SER B 1 278 ? 13.789 -22.781 -12.398 1 91.19 278 SER B N 1
ATOM 5947 C CA . SER B 1 278 ? 14.547 -22.25 -11.266 1 91.19 278 SER B CA 1
ATOM 5948 C C . SER B 1 278 ? 15.445 -23.328 -10.656 1 91.19 278 SER B C 1
ATOM 5950 O O . SER B 1 278 ? 16.625 -23.078 -10.406 1 91.19 278 SER B O 1
ATOM 5952 N N . LEU B 1 279 ? 14.938 -24.453 -10.43 1 91.88 279 LEU B N 1
ATOM 5953 C CA . LEU B 1 279 ? 15.688 -25.562 -9.828 1 91.88 279 LEU B CA 1
ATOM 5954 C C . LEU B 1 279 ? 16.766 -26.062 -10.773 1 91.88 279 LEU B C 1
ATOM 5956 O O . LEU B 1 279 ? 17.875 -26.406 -10.336 1 91.88 279 LEU B O 1
ATOM 5960 N N . ALA B 1 280 ? 16.406 -26.156 -12.102 1 93 280 ALA B N 1
ATOM 5961 C CA . ALA B 1 280 ? 17.422 -26.531 -13.086 1 93 280 ALA B CA 1
ATOM 5962 C C . ALA B 1 280 ? 18.625 -25.594 -13.039 1 93 280 ALA B C 1
ATOM 5964 O O . ALA B 1 280 ? 19.766 -26.031 -13.133 1 93 280 ALA B O 1
ATOM 5965 N N . ARG B 1 281 ? 18.328 -24.344 -12.852 1 90.06 281 ARG B N 1
ATOM 5966 C CA . ARG B 1 281 ? 19.406 -23.359 -12.742 1 90.06 281 ARG B CA 1
ATOM 5967 C C . ARG B 1 281 ? 20.219 -23.578 -11.461 1 90.06 281 ARG B C 1
ATOM 5969 O O . ARG B 1 281 ? 21.438 -23.438 -11.461 1 90.06 281 ARG B O 1
ATOM 5976 N N . LEU B 1 282 ? 19.531 -23.844 -10.43 1 88.19 282 LEU B N 1
ATOM 5977 C CA . LEU B 1 282 ? 20.188 -24.062 -9.148 1 88.19 282 LEU B CA 1
ATOM 5978 C C . LEU B 1 282 ? 21.141 -25.25 -9.227 1 88.19 282 LEU B C 1
ATOM 5980 O O . LEU B 1 282 ? 22.203 -25.234 -8.625 1 88.19 282 LEU B O 1
ATOM 5984 N N . PHE B 1 283 ? 20.812 -26.266 -10 1 89.06 283 PHE B N 1
ATOM 5985 C CA . PHE B 1 283 ? 21.594 -27.5 -10.055 1 89.06 283 PHE B CA 1
ATOM 5986 C C . PHE B 1 283 ? 22.531 -27.5 -11.266 1 89.06 283 PHE B C 1
ATOM 5988 O O . PHE B 1 283 ? 23.266 -28.453 -11.492 1 89.06 283 PHE B O 1
ATOM 5995 N N . ALA B 1 284 ? 22.531 -26.469 -12.055 1 88.38 284 ALA B N 1
ATOM 5996 C CA . ALA B 1 284 ? 23.297 -26.375 -13.297 1 88.38 284 ALA B CA 1
ATOM 5997 C C . ALA B 1 284 ? 24.766 -26.672 -13.055 1 88.38 284 ALA B C 1
ATOM 5999 O O . ALA B 1 284 ? 25.391 -27.391 -13.836 1 88.38 284 ALA B O 1
ATOM 6000 N N . PRO B 1 285 ? 25.359 -26.219 -11.922 1 83.94 285 PRO B N 1
ATOM 6001 C CA . PRO B 1 285 ? 26.781 -26.5 -11.703 1 83.94 285 PRO B CA 1
ATOM 6002 C C . PRO B 1 285 ? 27.047 -28 -11.516 1 83.94 285 PRO B C 1
ATOM 6004 O O . PRO B 1 285 ? 28.172 -28.453 -11.773 1 83.94 285 PRO B O 1
ATOM 6007 N N . ALA B 1 286 ? 26.109 -28.688 -11.039 1 83.69 286 ALA B N 1
ATOM 6008 C CA . ALA B 1 286 ? 26.297 -30.109 -10.805 1 83.69 286 ALA B CA 1
ATOM 6009 C C . ALA B 1 286 ? 26.172 -30.906 -12.102 1 83.69 286 ALA B C 1
ATOM 6011 O O . ALA B 1 286 ? 26.578 -32.062 -12.172 1 83.69 286 ALA B O 1
ATOM 6012 N N . CYS B 1 287 ? 25.5 -30.344 -13.133 1 79.81 287 CYS B N 1
ATOM 6013 C CA . CYS B 1 287 ? 25.297 -31.047 -14.391 1 79.81 287 CYS B CA 1
ATOM 6014 C C . CYS B 1 287 ? 25.938 -30.281 -15.547 1 79.81 287 CYS B C 1
ATOM 6016 O O . CYS B 1 287 ? 25.375 -30.234 -16.641 1 79.81 287 CYS B O 1
ATOM 6018 N N . ALA B 1 288 ? 27.094 -29.781 -15.336 1 75.19 288 ALA B N 1
ATOM 6019 C CA . ALA B 1 288 ? 27.734 -28.922 -16.328 1 75.19 288 ALA B CA 1
ATOM 6020 C C . ALA B 1 288 ? 28 -29.688 -17.625 1 75.19 288 ALA B C 1
ATOM 6022 O O . ALA B 1 288 ? 27.922 -29.109 -18.719 1 75.19 288 ALA B O 1
ATOM 6023 N N . ALA B 1 289 ? 28.156 -30.938 -17.578 1 76.25 289 ALA B N 1
ATOM 6024 C CA . ALA B 1 289 ? 28.469 -31.75 -18.75 1 76.25 289 ALA B CA 1
ATOM 6025 C C . ALA B 1 289 ? 27.219 -32.031 -19.578 1 76.25 289 ALA B C 1
ATOM 6027 O O . ALA B 1 289 ? 27.297 -32.375 -20.75 1 76.25 289 ALA B O 1
ATOM 6028 N N . ARG B 1 290 ? 26.016 -31.859 -18.984 1 81.56 290 ARG B N 1
ATOM 6029 C CA . ARG B 1 290 ? 24.75 -32.094 -19.656 1 81.56 290 ARG B CA 1
ATOM 6030 C C . ARG B 1 290 ? 23.719 -31.047 -19.266 1 81.56 290 ARG B C 1
ATOM 6032 O O . ARG B 1 290 ? 22.844 -31.297 -18.438 1 81.56 290 ARG B O 1
ATOM 6039 N N . PRO B 1 291 ? 23.828 -29.938 -19.891 1 87.25 291 PRO B N 1
ATOM 6040 C CA . PRO B 1 291 ? 22.906 -28.859 -19.531 1 87.25 291 PRO B CA 1
ATOM 6041 C C . PRO B 1 291 ? 21.453 -29.203 -19.844 1 87.25 291 PRO B C 1
ATOM 6043 O O . PRO B 1 291 ? 21.172 -30.062 -20.688 1 87.25 291 PRO B O 1
ATOM 6046 N N . ALA B 1 292 ? 20.609 -28.562 -19.125 1 90.81 292 ALA B N 1
ATOM 6047 C CA . ALA B 1 292 ? 19.172 -28.734 -19.375 1 90.81 292 ALA B CA 1
ATOM 6048 C C . ALA B 1 292 ? 18.828 -28.359 -20.812 1 90.81 292 ALA B C 1
ATOM 6050 O O . ALA B 1 292 ? 19.438 -27.453 -21.406 1 90.81 292 ALA B O 1
ATOM 6051 N N . PRO B 1 293 ? 17.859 -29.047 -21.391 1 91.88 293 PRO B N 1
ATOM 6052 C CA . PRO B 1 293 ? 17.469 -28.75 -22.781 1 91.88 293 PRO B CA 1
ATOM 6053 C C . PRO B 1 293 ? 16.922 -27.344 -22.953 1 91.88 293 PRO B C 1
ATOM 6055 O O . PRO B 1 293 ? 16.406 -26.734 -22 1 91.88 293 PRO B O 1
ATOM 6058 N N . ALA B 1 294 ? 17.047 -26.891 -24.219 1 88.19 294 ALA B N 1
ATOM 6059 C CA . ALA B 1 294 ? 16.5 -25.578 -24.562 1 88.19 294 ALA B CA 1
ATOM 6060 C C . ALA B 1 294 ? 14.977 -25.594 -24.484 1 88.19 294 ALA B C 1
ATOM 6062 O O . ALA B 1 294 ? 14.352 -26.625 -24.719 1 88.19 294 ALA B O 1
ATOM 6063 N N . ALA B 1 295 ? 14.508 -24.438 -24.172 1 87.81 295 ALA B N 1
ATOM 6064 C CA . ALA B 1 295 ? 13.062 -24.328 -24.047 1 87.81 295 ALA B CA 1
ATOM 6065 C C . ALA B 1 295 ? 12.477 -23.5 -25.188 1 87.81 295 ALA B C 1
ATOM 6067 O O . ALA B 1 295 ? 11.32 -23.078 -25.125 1 87.81 295 ALA B O 1
ATOM 6068 N N . ALA B 1 296 ? 13.203 -23.328 -26.219 1 91.31 296 ALA B N 1
ATOM 6069 C CA . ALA B 1 296 ? 12.773 -22.453 -27.312 1 91.31 296 ALA B CA 1
ATOM 6070 C C . ALA B 1 296 ? 11.5 -23 -27.969 1 91.31 296 ALA B C 1
ATOM 6072 O O . ALA B 1 296 ? 10.594 -22.234 -28.297 1 91.31 296 ALA B O 1
ATOM 6073 N N . ALA B 1 297 ? 11.477 -24.297 -28.109 1 93.62 297 ALA B N 1
ATOM 6074 C CA . ALA B 1 297 ? 10.328 -24.922 -28.766 1 93.62 297 ALA B CA 1
ATOM 6075 C C . ALA B 1 297 ? 9.07 -24.797 -27.906 1 93.62 297 ALA B C 1
ATOM 6077 O O . ALA B 1 297 ? 7.953 -24.938 -28.406 1 93.62 297 ALA B O 1
ATOM 6078 N N . LEU B 1 298 ? 9.242 -24.516 -26.656 1 96.69 298 LEU B N 1
ATOM 6079 C CA . LEU B 1 298 ? 8.117 -24.406 -25.734 1 96.69 298 LEU B CA 1
ATOM 6080 C C . LEU B 1 298 ? 7.652 -22.953 -25.625 1 96.69 298 LEU B C 1
ATOM 6082 O O . LEU B 1 298 ? 6.602 -22.672 -25.047 1 96.69 298 LEU B O 1
ATOM 6086 N N . ALA B 1 299 ? 8.391 -22.016 -26.203 1 96.06 299 ALA B N 1
ATOM 6087 C CA . ALA B 1 299 ? 8.18 -20.594 -25.984 1 96.06 299 ALA B CA 1
ATOM 6088 C C . ALA B 1 299 ? 6.766 -20.172 -26.391 1 96.06 299 ALA B C 1
ATOM 6090 O O . ALA B 1 299 ? 6.07 -19.5 -25.625 1 96.06 299 ALA B O 1
ATOM 6091 N N . PRO B 1 300 ? 6.289 -20.609 -27.578 1 95.56 300 PRO B N 1
ATOM 6092 C CA . PRO B 1 300 ? 4.93 -20.203 -27.953 1 95.56 300 PRO B CA 1
ATOM 6093 C C . PRO B 1 300 ? 3.881 -20.688 -26.953 1 95.56 300 PRO B C 1
ATOM 6095 O O . PRO B 1 300 ? 2.955 -19.953 -26.609 1 95.56 300 PRO B O 1
ATOM 6098 N N . LEU B 1 301 ? 4.039 -21.922 -26.469 1 97.38 301 LEU B N 1
ATOM 6099 C CA . LEU B 1 301 ? 3.096 -22.453 -25.5 1 97.38 301 LEU B CA 1
ATOM 6100 C C . LEU B 1 301 ? 3.176 -21.688 -24.172 1 97.38 301 LEU B C 1
ATOM 6102 O O . LEU B 1 301 ? 2.148 -21.328 -23.609 1 97.38 301 LEU B O 1
ATOM 6106 N N . LEU B 1 302 ? 4.387 -21.438 -23.781 1 97.25 302 LEU B N 1
ATOM 6107 C CA . LEU B 1 302 ? 4.598 -20.766 -22.516 1 97.25 302 LEU B CA 1
ATOM 6108 C C . LEU B 1 302 ? 4.047 -19.344 -22.562 1 97.25 302 LEU B C 1
ATOM 6110 O O . LEU B 1 302 ? 3.463 -18.859 -21.594 1 97.25 302 LEU B O 1
ATOM 6114 N N . GLN B 1 303 ? 4.207 -18.672 -23.625 1 96.38 303 GLN B N 1
ATOM 6115 C CA . GLN B 1 303 ? 3.66 -17.328 -23.812 1 96.38 303 GLN B CA 1
ATOM 6116 C C . GLN B 1 303 ? 2.135 -17.359 -23.781 1 96.38 303 GLN B C 1
ATOM 6118 O O . GLN B 1 303 ? 1.512 -16.5 -23.141 1 96.38 303 GLN B O 1
ATOM 6123 N N . SER B 1 304 ? 1.642 -18.328 -24.469 1 97.38 304 SER B N 1
ATOM 6124 C CA . SER B 1 304 ? 0.188 -18.453 -24.484 1 97.38 304 SER B CA 1
ATOM 6125 C C . SER B 1 304 ? -0.354 -18.766 -23.094 1 97.38 304 SER B C 1
ATOM 6127 O O . SER B 1 304 ? -1.387 -18.219 -22.688 1 97.38 304 SER B O 1
ATOM 6129 N N . LEU B 1 305 ? 0.319 -19.609 -22.359 1 97.75 305 LEU B N 1
ATOM 6130 C CA . LEU B 1 305 ? -0.064 -19.922 -20.984 1 97.75 305 LEU B CA 1
ATOM 6131 C C . LEU B 1 305 ? -0.022 -18.656 -20.125 1 97.75 305 LEU B C 1
ATOM 6133 O O . LEU B 1 305 ? -0.913 -18.438 -19.297 1 97.75 305 LEU B O 1
ATOM 6137 N N . GLY B 1 306 ? 0.987 -17.891 -20.328 1 97.12 306 GLY B N 1
ATOM 6138 C CA . GLY B 1 306 ? 1.124 -16.641 -19.594 1 97.12 306 GLY B CA 1
ATOM 6139 C C . GLY B 1 306 ? 0.001 -15.664 -19.859 1 97.12 306 GLY B C 1
ATOM 6140 O O . GLY B 1 306 ? -0.563 -15.086 -18.938 1 97.12 306 GLY B O 1
ATOM 6141 N N . HIS B 1 307 ? -0.277 -15.492 -21.094 1 97 307 HIS B N 1
ATOM 6142 C CA . HIS B 1 307 ? -1.356 -14.594 -21.484 1 97 307 HIS B CA 1
ATOM 6143 C C . HIS B 1 307 ? -2.693 -15.055 -20.906 1 97 307 HIS B C 1
ATOM 6145 O O . HIS B 1 307 ? -3.441 -14.25 -20.344 1 97 307 HIS B O 1
ATOM 6151 N N . LEU B 1 308 ? -2.926 -16.359 -21.031 1 97.81 308 LEU B N 1
ATOM 6152 C CA . LEU B 1 308 ? -4.168 -16.906 -20.516 1 97.81 308 LEU B CA 1
ATOM 6153 C C . LEU B 1 308 ? -4.238 -16.75 -19 1 97.81 308 LEU B C 1
ATOM 6155 O O . LEU B 1 308 ? -5.289 -16.406 -18.453 1 97.81 308 LEU B O 1
ATOM 6159 N N . ARG B 1 309 ? -3.168 -16.969 -18.328 1 97.38 309 ARG B N 1
ATOM 6160 C CA . ARG B 1 309 ? -3.115 -16.797 -16.891 1 97.38 309 ARG B CA 1
ATOM 6161 C C . ARG B 1 309 ? -3.436 -15.352 -16.484 1 97.38 309 ARG B C 1
ATOM 6163 O O . ARG B 1 309 ? -4.184 -15.117 -15.539 1 97.38 309 ARG B O 1
ATOM 6170 N N . ASP B 1 310 ? -2.898 -14.461 -17.172 1 97 310 ASP B N 1
ATOM 6171 C CA . ASP B 1 310 ? -3.15 -13.055 -16.875 1 97 310 ASP B CA 1
ATOM 6172 C C . ASP B 1 310 ? -4.629 -12.711 -17.047 1 97 310 ASP B C 1
ATOM 6174 O O . ASP B 1 310 ? -5.207 -12 -16.234 1 97 310 ASP B O 1
ATOM 6178 N N . LEU B 1 311 ? -5.188 -13.211 -18.109 1 97.62 311 LEU B N 1
ATOM 6179 C CA . LEU B 1 311 ? -6.609 -13 -18.359 1 97.62 311 LEU B CA 1
ATOM 6180 C C . LEU B 1 311 ? -7.453 -13.633 -17.25 1 97.62 311 LEU B C 1
ATOM 6182 O O . LEU B 1 311 ? -8.406 -13.023 -16.766 1 97.62 311 LEU B O 1
ATOM 6186 N N . ASP B 1 312 ? -7.043 -14.789 -16.859 1 97.44 312 ASP B N 1
ATOM 6187 C CA . ASP B 1 312 ? -7.777 -15.5 -15.812 1 97.44 312 ASP B CA 1
ATOM 6188 C C . ASP B 1 312 ? -7.719 -14.75 -14.484 1 97.44 312 ASP B C 1
ATOM 6190 O O . ASP B 1 312 ? -8.734 -14.617 -13.797 1 97.44 312 ASP B O 1
ATOM 6194 N N . VAL B 1 313 ? -6.609 -14.258 -14.156 1 96.31 313 VAL B N 1
ATOM 6195 C CA . VAL B 1 313 ? -6.457 -13.508 -12.914 1 96.31 313 VAL B CA 1
ATOM 6196 C C . VAL B 1 313 ? -7.273 -12.219 -12.992 1 96.31 313 VAL B C 1
ATOM 6198 O O . VAL B 1 313 ? -7.98 -11.867 -12.047 1 96.31 313 VAL B O 1
ATOM 6201 N N . ALA B 1 314 ? -7.215 -11.555 -14.078 1 97.31 314 ALA B N 1
ATOM 6202 C CA . ALA B 1 314 ? -7.953 -10.305 -14.25 1 97.31 314 ALA B CA 1
ATOM 6203 C C . ALA B 1 314 ? -9.453 -10.539 -14.109 1 97.31 314 ALA B C 1
ATOM 6205 O O . ALA B 1 314 ? -10.133 -9.82 -13.375 1 97.31 314 ALA B O 1
ATOM 6206 N N . ARG B 1 315 ? -9.93 -11.578 -14.805 1 96.38 315 ARG B N 1
ATOM 6207 C CA . ARG B 1 315 ? -11.375 -11.758 -14.914 1 96.38 315 ARG B CA 1
ATOM 6208 C C . ARG B 1 315 ? -11.938 -12.414 -13.664 1 96.38 315 ARG B C 1
ATOM 6210 O O . ARG B 1 315 ? -13.102 -12.195 -13.305 1 96.38 315 ARG B O 1
ATOM 6217 N N . THR B 1 316 ? -11.086 -13.234 -12.961 1 95.38 316 THR B N 1
ATOM 6218 C CA . THR B 1 316 ? -11.656 -14.023 -11.883 1 95.38 316 THR B CA 1
ATOM 6219 C C . THR B 1 316 ? -11.266 -13.453 -10.523 1 95.38 316 THR B C 1
ATOM 6221 O O . THR B 1 316 ? -11.906 -13.75 -9.508 1 95.38 316 THR B O 1
ATOM 6224 N N . GLN B 1 317 ? -10.227 -12.656 -10.461 1 93.88 317 GLN B N 1
ATOM 6225 C CA . GLN B 1 317 ? -9.75 -12.18 -9.164 1 93.88 317 GLN B CA 1
ATOM 6226 C C . GLN B 1 317 ? -9.742 -10.656 -9.117 1 93.88 317 GLN B C 1
ATOM 6228 O O . GLN B 1 317 ? -10.477 -10.047 -8.328 1 93.88 317 GLN B O 1
ATOM 6233 N N . THR B 1 318 ? -9.047 -9.977 -9.992 1 94.62 318 THR B N 1
ATOM 6234 C CA . THR B 1 318 ? -8.781 -8.547 -9.906 1 94.62 318 THR B CA 1
ATOM 6235 C C . THR B 1 318 ? -10.07 -7.746 -10.086 1 94.62 318 THR B C 1
ATOM 6237 O O . THR B 1 318 ? -10.445 -6.953 -9.219 1 94.62 318 THR B O 1
ATOM 6240 N N . LEU B 1 319 ? -10.75 -7.945 -11.219 1 95.69 319 LEU B N 1
ATOM 6241 C CA . LEU B 1 319 ? -11.914 -7.117 -11.516 1 95.69 319 LEU B CA 1
ATOM 6242 C C . LEU B 1 319 ? -13.031 -7.367 -10.508 1 95.69 319 LEU B C 1
ATOM 6244 O O . LEU B 1 319 ? -13.625 -6.418 -9.984 1 95.69 319 LEU B O 1
ATOM 6248 N N . PRO B 1 320 ? -13.281 -8.664 -10.148 1 94 320 PRO B N 1
ATOM 6249 C CA . PRO B 1 320 ? -14.328 -8.859 -9.148 1 94 320 PRO B CA 1
ATOM 6250 C C . PRO B 1 320 ? -14.008 -8.188 -7.816 1 94 320 PRO B C 1
ATOM 6252 O O . PRO B 1 320 ? -14.898 -7.633 -7.164 1 94 320 PRO B O 1
ATOM 6255 N N . ALA B 1 321 ? -12.75 -8.164 -7.445 1 90.38 321 ALA B N 1
ATOM 6256 C CA . ALA B 1 321 ? -12.352 -7.594 -6.164 1 90.38 321 ALA B CA 1
ATOM 6257 C C . ALA B 1 321 ? -12.523 -6.078 -6.152 1 90.38 321 ALA B C 1
ATOM 6259 O O . ALA B 1 321 ? -12.766 -5.48 -5.102 1 90.38 321 ALA B O 1
ATOM 6260 N N . LEU B 1 322 ? -12.469 -5.457 -7.332 1 93.12 322 LEU B N 1
ATOM 6261 C CA . LEU B 1 322 ? -12.43 -4 -7.402 1 93.12 322 LEU B CA 1
ATOM 6262 C C . LEU B 1 322 ? -13.766 -3.445 -7.891 1 93.12 322 LEU B C 1
ATOM 6264 O O . LEU B 1 322 ? -13.969 -2.229 -7.918 1 93.12 322 LEU B O 1
ATOM 6268 N N . ALA B 1 323 ? -14.719 -4.289 -8.211 1 93.69 323 ALA B N 1
ATOM 6269 C CA . ALA B 1 323 ? -15.961 -3.914 -8.891 1 93.69 323 ALA B CA 1
ATOM 6270 C C . ALA B 1 323 ? -16.766 -2.93 -8.047 1 93.69 323 ALA B C 1
ATOM 6272 O O . ALA B 1 323 ? -17.172 -1.877 -8.539 1 93.69 323 ALA B O 1
ATOM 6273 N N . ALA B 1 324 ? -16.922 -3.215 -6.812 1 90.81 324 ALA B N 1
ATOM 6274 C CA . ALA B 1 324 ? -17.75 -2.396 -5.934 1 90.81 324 ALA B CA 1
ATOM 6275 C C . ALA B 1 324 ? -17.141 -1.016 -5.727 1 90.81 324 ALA B C 1
ATOM 6277 O O . ALA B 1 324 ? -17.859 -0.021 -5.602 1 90.81 324 ALA B O 1
ATOM 6278 N N . HIS B 1 325 ? -15.836 -0.979 -5.703 1 88.75 325 HIS B N 1
ATOM 6279 C CA . HIS B 1 325 ? -15.133 0.276 -5.465 1 88.75 325 HIS B CA 1
ATOM 6280 C C . HIS B 1 325 ? -15.258 1.212 -6.664 1 88.75 325 HIS B C 1
ATOM 6282 O O . HIS B 1 325 ? -15.352 2.43 -6.496 1 88.75 325 HIS B O 1
ATOM 6288 N N . TYR B 1 326 ? -15.258 0.635 -7.852 1 91.62 326 TYR B N 1
ATOM 6289 C CA . TYR B 1 326 ? -15.422 1.453 -9.047 1 91.62 326 TYR B CA 1
ATOM 6290 C C . TYR B 1 326 ? -16.875 1.858 -9.234 1 91.62 326 TYR B C 1
ATOM 6292 O O . TYR B 1 326 ? -17.172 2.992 -9.625 1 91.62 326 TYR B O 1
ATOM 6300 N N . ALA B 1 327 ? -17.828 1.05 -8.953 1 84.19 327 ALA B N 1
ATOM 6301 C CA . ALA B 1 327 ? -19.25 1.23 -9.242 1 84.19 327 ALA B CA 1
ATOM 6302 C C . ALA B 1 327 ? -19.875 2.264 -8.305 1 84.19 327 ALA B C 1
ATOM 6304 O O . ALA B 1 327 ? -20.969 2.764 -8.562 1 84.19 327 ALA B O 1
ATOM 6305 N N . GLN B 1 328 ? -19.172 2.566 -7.164 1 77.88 328 GLN B N 1
ATOM 6306 C CA . GLN B 1 328 ? -19.688 3.604 -6.266 1 77.88 328 GLN B CA 1
ATOM 6307 C C . GLN B 1 328 ? -19.906 4.914 -7.016 1 77.88 328 GLN B C 1
ATOM 6309 O O . GLN B 1 328 ? -20.688 5.762 -6.57 1 77.88 328 GLN B O 1
ATOM 6314 N N . GLY B 1 329 ? -19.531 4.949 -8.234 1 67.81 329 GLY B N 1
ATOM 6315 C CA . GLY B 1 329 ? -19.656 6.16 -9.031 1 67.81 329 GLY B CA 1
ATOM 6316 C C . GLY B 1 329 ? -21.016 6.277 -9.719 1 67.81 329 GLY B C 1
ATOM 6317 O O . GLY B 1 329 ? -21.375 7.352 -10.195 1 67.81 329 GLY B O 1
ATOM 6318 N N . GLY B 1 330 ? -21.766 5.117 -9.828 1 83.06 330 GLY B N 1
ATOM 6319 C CA . GLY B 1 330 ? -23.094 5.18 -10.422 1 83.06 330 GLY B CA 1
ATOM 6320 C C . GLY B 1 330 ? -23.344 4.082 -11.438 1 83.06 330 GLY B C 1
ATOM 6321 O O . GLY B 1 330 ? -22.484 3.215 -11.648 1 83.06 330 GLY B O 1
ATOM 6322 N N . ALA B 1 331 ? -24.484 4.109 -12.078 1 87.69 331 ALA B N 1
ATOM 6323 C CA . ALA B 1 331 ? -24.953 3.082 -13.008 1 87.69 331 ALA B CA 1
ATOM 6324 C C . ALA B 1 331 ? -24.078 3.025 -14.258 1 87.69 331 ALA B C 1
ATOM 6326 O O . ALA B 1 331 ? -23.812 1.944 -14.789 1 87.69 331 ALA B O 1
ATOM 6327 N N . ARG B 1 332 ? -23.672 4.137 -14.664 1 90.12 332 ARG B N 1
ATOM 6328 C CA . ARG B 1 332 ? -22.812 4.188 -15.852 1 90.12 332 ARG B CA 1
ATOM 6329 C C . ARG B 1 332 ? -21.484 3.482 -15.594 1 90.12 332 ARG B C 1
ATOM 6331 O O . ARG B 1 332 ? -20.984 2.75 -16.453 1 90.12 332 ARG B O 1
ATOM 6338 N N . GLN B 1 333 ? -20.953 3.691 -14.406 1 92.06 333 GLN B N 1
ATOM 6339 C CA . GLN B 1 333 ? -19.688 3.047 -14.039 1 92.06 333 GLN B CA 1
ATOM 6340 C C . GLN B 1 333 ? -19.859 1.536 -13.922 1 92.06 333 GLN B C 1
ATOM 6342 O O . GLN B 1 333 ? -19.016 0.772 -14.391 1 92.06 333 GLN B O 1
ATOM 6347 N N . ALA B 1 334 ? -21 1.15 -13.391 1 93.56 334 ALA B N 1
ATOM 6348 C CA . ALA B 1 334 ? -21.281 -0.277 -13.258 1 93.56 334 ALA B CA 1
ATOM 6349 C C . ALA B 1 334 ? -21.375 -0.952 -14.617 1 93.56 334 ALA B C 1
ATOM 6351 O O . ALA B 1 334 ? -20.859 -2.053 -14.812 1 93.56 334 ALA B O 1
ATOM 6352 N N . ALA B 1 335 ? -21.984 -0.296 -15.5 1 95.5 335 ALA B N 1
ATOM 6353 C CA . ALA B 1 335 ? -22.141 -0.841 -16.844 1 95.5 335 ALA B CA 1
ATOM 6354 C C . ALA B 1 335 ? -20.812 -0.946 -17.562 1 95.5 335 ALA B C 1
ATOM 6356 O O . ALA B 1 335 ? -20.531 -1.939 -18.25 1 95.5 335 ALA B O 1
ATOM 6357 N N . ALA B 1 336 ? -20 0.055 -17.406 1 95.5 336 ALA B N 1
ATOM 6358 C CA . ALA B 1 336 ? -18.688 0.049 -18.031 1 95.5 336 ALA B CA 1
ATOM 6359 C C . ALA B 1 336 ? -17.828 -1.081 -17.484 1 95.5 336 ALA B C 1
ATOM 6361 O O . ALA B 1 336 ? -17.094 -1.729 -18.234 1 95.5 336 ALA B O 1
ATOM 6362 N N . TRP B 1 337 ? -17.953 -1.285 -16.203 1 95.94 337 TRP B N 1
ATOM 6363 C CA . TRP B 1 337 ? -17.203 -2.359 -15.57 1 95.94 337 TRP B CA 1
ATOM 6364 C C . TRP B 1 337 ? -17.656 -3.723 -16.078 1 95.94 337 TRP B C 1
ATOM 6366 O O . TRP B 1 337 ? -16.844 -4.586 -16.391 1 95.94 337 TRP B O 1
ATOM 6376 N N . ALA B 1 338 ? -18.969 -3.863 -16.188 1 96.31 338 ALA B N 1
ATOM 6377 C CA . ALA B 1 338 ? -19.531 -5.113 -16.688 1 96.31 338 ALA B CA 1
ATOM 6378 C C . ALA B 1 338 ? -19.078 -5.395 -18.109 1 96.31 338 ALA B C 1
ATOM 6380 O O . ALA B 1 338 ? -18.797 -6.539 -18.469 1 96.31 338 ALA B O 1
ATOM 6381 N N . ALA B 1 339 ? -19.031 -4.367 -18.828 1 97.31 339 ALA B N 1
ATOM 6382 C CA . ALA B 1 339 ? -18.562 -4.508 -20.203 1 97.31 339 ALA B CA 1
ATOM 6383 C C . ALA B 1 339 ? -17.109 -4.953 -20.25 1 97.31 339 ALA B C 1
ATOM 6385 O O . ALA B 1 339 ? -16.734 -5.781 -21.078 1 97.31 339 ALA B O 1
ATOM 6386 N N . ALA B 1 340 ? -16.281 -4.422 -19.391 1 97.19 340 ALA B N 1
ATOM 6387 C CA . ALA B 1 340 ? -14.883 -4.82 -19.312 1 97.19 340 ALA B CA 1
ATOM 6388 C C . ALA B 1 340 ? -14.75 -6.289 -18.922 1 97.19 340 ALA B C 1
ATOM 6390 O O . ALA B 1 340 ? -13.938 -7.02 -19.484 1 97.19 340 ALA B O 1
ATOM 6391 N N . GLN B 1 341 ? -15.586 -6.691 -17.984 1 97.06 341 GLN B N 1
ATOM 6392 C CA . GLN B 1 341 ? -15.578 -8.086 -17.547 1 97.06 341 GLN B CA 1
ATOM 6393 C C . GLN B 1 341 ? -15.961 -9.023 -18.688 1 97.06 341 GLN B C 1
ATOM 6395 O O . GLN B 1 341 ? -15.305 -10.047 -18.906 1 97.06 341 GLN B O 1
ATOM 6400 N N . ALA B 1 342 ? -16.953 -8.648 -19.422 1 97.5 342 ALA B N 1
ATOM 6401 C CA . ALA B 1 342 ? -17.406 -9.461 -20.547 1 97.5 342 ALA B CA 1
ATOM 6402 C C . ALA B 1 342 ? -16.328 -9.562 -21.625 1 97.5 342 ALA B C 1
ATOM 6404 O O . ALA B 1 342 ? -16.125 -10.625 -22.219 1 97.5 342 ALA B O 1
ATOM 6405 N N . ALA B 1 343 ? -15.688 -8.484 -21.812 1 97.44 343 ALA B N 1
ATOM 6406 C CA . ALA B 1 343 ? -14.625 -8.469 -22.812 1 97.44 343 ALA B CA 1
ATOM 6407 C C . ALA B 1 343 ? -13.469 -9.375 -22.391 1 97.44 343 ALA B C 1
ATOM 6409 O O . ALA B 1 343 ? -12.891 -10.078 -23.234 1 97.44 343 ALA B O 1
ATOM 6410 N N . LEU B 1 344 ? -13.164 -9.391 -21.141 1 97.62 344 LEU B N 1
ATOM 6411 C CA . LEU B 1 344 ? -12.109 -10.258 -20.641 1 97.62 344 LEU B CA 1
ATOM 6412 C C . LEU B 1 344 ? -12.508 -11.727 -20.75 1 97.62 344 LEU B C 1
ATOM 6414 O O . LEU B 1 344 ? -11.672 -12.578 -21.062 1 97.62 344 LEU B O 1
ATOM 6418 N N . ASP B 1 345 ? -13.773 -11.969 -20.531 1 97.44 345 ASP B N 1
ATOM 6419 C CA . ASP B 1 345 ? -14.258 -13.336 -20.656 1 97.44 345 ASP B CA 1
ATOM 6420 C C . ASP B 1 345 ? -14.094 -13.844 -22.094 1 97.44 345 ASP B C 1
ATOM 6422 O O . ASP B 1 345 ? -13.594 -14.953 -22.312 1 97.44 345 ASP B O 1
ATOM 6426 N N . ALA B 1 346 ? -14.422 -13.023 -23.016 1 97.69 346 ALA B N 1
ATOM 6427 C CA . ALA B 1 346 ? -14.289 -13.383 -24.422 1 97.69 346 ALA B CA 1
ATOM 6428 C C . ALA B 1 346 ? -12.82 -13.562 -24.797 1 97.69 346 ALA B C 1
ATOM 6430 O O . ALA B 1 346 ? -12.469 -14.508 -25.516 1 97.69 346 ALA B O 1
ATOM 6431 N N . ALA B 1 347 ? -12.031 -12.703 -24.281 1 97.69 347 ALA B N 1
ATOM 6432 C CA . ALA B 1 347 ? -10.602 -12.781 -24.547 1 97.69 347 ALA B CA 1
ATOM 6433 C C . ALA B 1 347 ? -9.992 -14.047 -23.953 1 97.69 347 ALA B C 1
ATOM 6435 O O . ALA B 1 347 ? -9.125 -14.672 -24.562 1 97.69 347 ALA B O 1
ATOM 6436 N N . ALA B 1 348 ? -10.453 -14.438 -22.781 1 97.81 348 ALA B N 1
ATOM 6437 C CA . ALA B 1 348 ? -9.961 -15.641 -22.125 1 97.81 348 ALA B CA 1
ATOM 6438 C C . ALA B 1 348 ? -10.336 -16.891 -22.922 1 97.81 348 ALA B C 1
ATOM 6440 O O . ALA B 1 348 ? -9.531 -17.812 -23.062 1 97.81 348 ALA B O 1
ATOM 6441 N N . ASP B 1 349 ? -11.5 -16.875 -23.469 1 97.25 349 ASP B N 1
ATOM 6442 C CA . ASP B 1 349 ? -11.945 -18 -24.297 1 97.25 349 ASP B CA 1
ATOM 6443 C C . ASP B 1 349 ? -11.078 -18.141 -25.531 1 97.25 349 ASP B C 1
ATOM 6445 O O . ASP B 1 349 ? -10.664 -19.25 -25.891 1 97.25 349 ASP B O 1
ATOM 6449 N N . GLN B 1 350 ? -10.812 -17.031 -26.078 1 97.19 350 GLN B N 1
ATOM 6450 C CA . GLN B 1 350 ? -9.961 -17.047 -27.266 1 97.19 350 GLN B CA 1
ATOM 6451 C C . GLN B 1 350 ? -8.539 -17.484 -26.922 1 97.19 350 GLN B C 1
ATOM 6453 O O . GLN B 1 350 ? -7.945 -18.281 -27.656 1 97.19 350 GLN B O 1
ATOM 6458 N N . ALA B 1 351 ? -8.055 -16.969 -25.859 1 97.56 351 ALA B N 1
ATOM 6459 C CA . ALA B 1 351 ? -6.711 -17.328 -25.422 1 97.56 351 ALA B CA 1
ATOM 6460 C C . ALA B 1 351 ? -6.625 -18.812 -25.078 1 97.56 351 ALA B C 1
ATOM 6462 O O . ALA B 1 351 ? -5.602 -19.453 -25.312 1 97.56 351 ALA B O 1
ATOM 6463 N N . ARG B 1 352 ? -7.641 -19.359 -24.484 1 97.31 352 ARG B N 1
ATOM 6464 C CA . ARG B 1 352 ? -7.684 -20.781 -24.141 1 97.31 352 ARG B CA 1
ATOM 6465 C C . ARG B 1 352 ? -7.621 -21.641 -25.406 1 97.31 352 ARG B C 1
ATOM 6467 O O . ARG B 1 352 ? -6.883 -22.625 -25.453 1 97.31 352 ARG B O 1
ATOM 6474 N N . ALA B 1 353 ? -8.359 -21.219 -26.422 1 96.75 353 ALA B N 1
ATOM 6475 C CA . ALA B 1 353 ? -8.32 -21.922 -27.703 1 96.75 353 ALA B CA 1
ATOM 6476 C C . ALA B 1 353 ? -6.926 -21.875 -28.312 1 96.75 353 ALA B C 1
ATOM 6478 O O . ALA B 1 353 ? -6.43 -22.891 -28.828 1 96.75 353 ALA B O 1
ATOM 6479 N N . GLN B 1 354 ? -6.34 -20.75 -28.172 1 96.56 354 GLN B N 1
ATOM 6480 C CA . GLN B 1 354 ? -4.992 -20.578 -28.703 1 96.56 354 GLN B CA 1
ATOM 6481 C C . GLN B 1 354 ? -3.986 -21.438 -27.938 1 96.56 354 GLN B C 1
ATOM 6483 O O . GLN B 1 354 ? -3.072 -22.016 -28.531 1 96.56 354 GLN B O 1
ATOM 6488 N N . THR B 1 355 ? -4.184 -21.5 -26.672 1 97.62 355 THR B N 1
ATOM 6489 C CA . THR B 1 355 ? -3.297 -22.297 -25.844 1 97.62 355 THR B CA 1
ATOM 6490 C C . THR B 1 355 ? -3.424 -23.781 -26.172 1 97.62 355 THR B C 1
ATOM 6492 O O . THR B 1 355 ? -2.42 -24.484 -26.312 1 97.62 355 THR B O 1
ATOM 6495 N N . ARG B 1 356 ? -4.598 -24.266 -26.406 1 95.31 356 ARG B N 1
ATOM 6496 C CA . ARG B 1 356 ? -4.824 -25.656 -26.781 1 95.31 356 ARG B CA 1
ATOM 6497 C C . ARG B 1 356 ? -4.258 -25.938 -28.156 1 95.31 356 ARG B C 1
ATOM 6499 O O . ARG B 1 356 ? -3.678 -27 -28.391 1 95.31 356 ARG B O 1
ATOM 6506 N N . ALA B 1 357 ? -4.352 -24.953 -29.031 1 94.81 357 ALA B N 1
ATOM 6507 C CA . ALA B 1 357 ? -3.768 -25.109 -30.359 1 94.81 357 ALA B CA 1
ATOM 6508 C C . ALA B 1 357 ? -2.246 -25.203 -30.281 1 94.81 357 ALA B C 1
ATOM 6510 O O . ALA B 1 357 ? -1.638 -26.031 -30.969 1 94.81 357 ALA B O 1
ATOM 6511 N N . ALA B 1 358 ? -1.705 -24.406 -29.422 1 95.62 358 ALA B N 1
ATOM 6512 C CA . ALA B 1 358 ? -0.257 -24.438 -29.234 1 95.62 358 ALA B CA 1
ATOM 6513 C C . ALA B 1 358 ? 0.182 -25.766 -28.625 1 95.62 358 ALA B C 1
ATOM 6515 O O . ALA B 1 358 ? 1.238 -26.297 -28.984 1 95.62 358 ALA B O 1
ATOM 6516 N N . LEU B 1 359 ? -0.613 -26.312 -27.75 1 94.06 359 LEU B N 1
ATOM 6517 C CA . LEU B 1 359 ? -0.332 -27.578 -27.062 1 94.06 359 LEU B CA 1
ATOM 6518 C C . LEU B 1 359 ? -0.329 -28.734 -28.047 1 94.06 359 LEU B C 1
ATOM 6520 O O . LEU B 1 359 ? 0.345 -29.75 -27.828 1 94.06 359 LEU B O 1
ATOM 6524 N N . HIS B 1 360 ? -0.974 -28.578 -29.203 1 91.69 360 HIS B N 1
ATOM 6525 C CA . HIS B 1 360 ? -1.136 -29.656 -30.172 1 91.69 360 HIS B CA 1
ATOM 6526 C C . HIS B 1 360 ? -0.056 -29.594 -31.234 1 91.69 360 HIS B C 1
ATOM 6528 O O . HIS B 1 360 ? -0.122 -30.328 -32.219 1 91.69 360 HIS B O 1
ATOM 6534 N N . ARG B 1 361 ? 0.91 -28.766 -30.953 1 93.62 361 ARG B N 1
ATOM 6535 C CA . ARG B 1 361 ? 2.055 -28.75 -31.859 1 93.62 361 ARG B CA 1
ATOM 6536 C C . ARG B 1 361 ? 3.055 -29.844 -31.5 1 93.62 361 ARG B C 1
ATOM 6538 O O . ARG B 1 361 ? 3.422 -29.984 -30.328 1 93.62 361 ARG B O 1
ATOM 6545 N N . PRO B 1 362 ? 3.553 -30.625 -32.469 1 93.75 362 PRO B N 1
ATOM 6546 C CA . PRO B 1 362 ? 4.488 -31.719 -32.188 1 93.75 362 PRO B CA 1
ATOM 6547 C C . PRO B 1 362 ? 5.762 -31.25 -31.5 1 93.75 362 PRO B C 1
ATOM 6549 O O . PRO B 1 362 ? 6.324 -31.984 -30.688 1 93.75 362 PRO B O 1
ATOM 6552 N N . ALA B 1 363 ? 6.098 -30.047 -31.766 1 94.75 363 ALA B N 1
ATOM 6553 C CA . ALA B 1 363 ? 7.332 -29.516 -31.203 1 94.75 363 ALA B CA 1
ATOM 6554 C C . ALA B 1 363 ? 7.262 -29.469 -29.672 1 94.75 363 ALA B C 1
ATOM 6556 O O . ALA B 1 363 ? 8.281 -29.625 -29 1 94.75 363 ALA B O 1
ATOM 6557 N N . VAL B 1 364 ? 6.043 -29.297 -29.156 1 96.19 364 VAL B N 1
ATOM 6558 C CA . VAL B 1 364 ? 5.863 -29.234 -27.703 1 96.19 364 VAL B CA 1
ATOM 6559 C C . VAL B 1 364 ? 6.203 -30.594 -27.078 1 96.19 364 VAL B C 1
ATOM 6561 O O . VAL B 1 364 ? 7.02 -30.672 -26.156 1 96.19 364 VAL B O 1
ATOM 6564 N N . GLY B 1 365 ? 5.66 -31.672 -27.609 1 96 365 GLY B N 1
ATOM 6565 C CA . GLY B 1 365 ? 5.953 -33 -27.109 1 96 365 GLY B CA 1
ATOM 6566 C C . GLY B 1 365 ? 7.418 -33.375 -27.234 1 96 365 GLY B C 1
ATOM 6567 O O . GLY B 1 365 ? 7.992 -33.969 -26.328 1 96 365 GLY B O 1
ATOM 6568 N N . ALA B 1 366 ? 8.008 -33 -28.344 1 95.62 366 ALA B N 1
ATOM 6569 C CA . ALA B 1 366 ? 9.422 -33.312 -28.562 1 95.62 366 ALA B CA 1
ATOM 6570 C C . ALA B 1 366 ? 10.297 -32.625 -27.516 1 95.62 366 ALA B C 1
ATOM 6572 O O . ALA B 1 366 ? 11.227 -33.25 -26.984 1 95.62 366 ALA B O 1
ATOM 6573 N N . ALA B 1 367 ? 9.938 -31.406 -27.281 1 96.5 367 ALA B N 1
ATOM 6574 C CA . ALA B 1 367 ? 10.703 -30.672 -26.297 1 96.5 367 ALA B CA 1
ATOM 6575 C C . ALA B 1 367 ? 10.516 -31.266 -24.891 1 96.5 367 ALA B C 1
ATOM 6577 O O . ALA B 1 367 ? 11.477 -31.391 -24.141 1 96.5 367 ALA B O 1
ATOM 6578 N N . LEU B 1 368 ? 9.32 -31.625 -24.547 1 97 368 LEU B N 1
ATOM 6579 C CA . LEU B 1 368 ? 9.047 -32.188 -23.234 1 97 368 LEU B CA 1
ATOM 6580 C C . LEU B 1 368 ? 9.75 -33.531 -23.078 1 97 368 LEU B C 1
ATOM 6582 O O . LEU B 1 368 ? 10.258 -33.844 -21.984 1 97 368 LEU B O 1
ATOM 6586 N N . LEU B 1 369 ? 9.828 -34.281 -24.109 1 95.5 369 LEU B N 1
ATOM 6587 C CA . LEU B 1 369 ? 10.508 -35.562 -24.047 1 95.5 369 LEU B CA 1
ATOM 6588 C C . LEU B 1 369 ? 12.016 -35.375 -23.938 1 95.5 369 LEU B C 1
ATOM 6590 O O . LEU B 1 369 ? 12.703 -36.219 -23.328 1 95.5 369 LEU B O 1
ATOM 6594 N N . ALA B 1 370 ? 12.523 -34.281 -24.5 1 94.62 370 ALA B N 1
ATOM 6595 C CA . ALA B 1 370 ? 13.93 -33.969 -24.281 1 94.62 370 ALA B CA 1
ATOM 6596 C C . ALA B 1 370 ? 14.203 -33.688 -22.812 1 94.62 370 ALA B C 1
ATOM 6598 O O . ALA B 1 370 ? 15.227 -34.125 -22.266 1 94.62 370 ALA B O 1
ATOM 6599 N N . TRP B 1 371 ? 13.266 -32.969 -22.219 1 94.94 371 TRP B N 1
ATOM 6600 C CA . TRP B 1 371 ? 13.391 -32.75 -20.781 1 94.94 371 TRP B CA 1
ATOM 6601 C C . TRP B 1 371 ? 13.289 -34.031 -20 1 94.94 371 TRP B C 1
ATOM 6603 O O . TRP B 1 371 ? 14.047 -34.25 -19.047 1 94.94 371 TRP B O 1
ATOM 6613 N N . GLN B 1 372 ? 12.359 -34.875 -20.391 1 93.5 372 GLN B N 1
ATOM 6614 C CA . GLN B 1 372 ? 12.234 -36.188 -19.75 1 93.5 372 GLN B CA 1
ATOM 6615 C C . GLN B 1 372 ? 13.531 -36.969 -19.844 1 93.5 372 GLN B C 1
ATOM 6617 O O . GLN B 1 372 ? 13.93 -37.656 -18.891 1 93.5 372 GLN B O 1
ATOM 6622 N N . ASP B 1 373 ? 14.148 -36.906 -20.969 1 91.5 373 ASP B N 1
ATOM 6623 C CA . ASP B 1 373 ? 15.422 -37.594 -21.188 1 91.5 373 ASP B CA 1
ATOM 6624 C C . ASP B 1 373 ? 16.5 -37.031 -20.266 1 91.5 373 ASP B C 1
ATOM 6626 O O . ASP B 1 373 ? 17.25 -37.781 -19.641 1 91.5 373 ASP B O 1
ATOM 6630 N N . TRP B 1 374 ? 16.531 -35.75 -20.188 1 91.69 374 TRP B N 1
ATOM 6631 C CA . TRP B 1 374 ? 17.484 -35.094 -19.312 1 91.69 374 TRP B CA 1
ATOM 6632 C C . TRP B 1 374 ? 17.266 -35.5 -17.859 1 91.69 374 TRP B C 1
ATOM 6634 O O . TRP B 1 374 ? 18.219 -35.812 -17.141 1 91.69 374 TRP B O 1
ATOM 6644 N N . LEU B 1 375 ? 16.047 -35.594 -17.438 1 91.44 375 LEU B N 1
ATOM 6645 C CA . LEU B 1 375 ? 15.711 -36 -16.078 1 91.44 375 LEU B CA 1
ATOM 6646 C C . LEU B 1 375 ? 16.078 -37.469 -15.836 1 91.44 375 LEU B C 1
ATOM 6648 O O . LEU B 1 375 ? 16.484 -37.812 -14.727 1 91.44 375 LEU B O 1
ATOM 6652 N N . HIS B 1 376 ? 15.906 -38.25 -16.859 1 88.69 376 HIS B N 1
ATOM 6653 C CA . HIS B 1 376 ? 16.297 -39.656 -16.75 1 88.69 376 HIS B CA 1
ATOM 6654 C C . HIS B 1 376 ? 17.797 -39.781 -16.5 1 88.69 376 HIS B C 1
ATOM 6656 O O . HIS B 1 376 ? 18.25 -40.688 -15.789 1 88.69 376 HIS B O 1
ATOM 6662 N N . GLY B 1 377 ? 18.531 -38.906 -17.078 1 85.81 377 GLY B N 1
ATOM 6663 C CA . GLY B 1 377 ? 19.953 -38.844 -16.797 1 85.81 377 GLY B CA 1
ATOM 6664 C C . GLY B 1 377 ? 20.266 -38.688 -15.32 1 85.81 377 GLY B C 1
ATOM 6665 O O . GLY B 1 377 ? 21.172 -39.312 -14.797 1 85.81 377 GLY B O 1
ATOM 6666 N N . TRP B 1 378 ? 19.484 -37.844 -14.711 1 86.69 378 TRP B N 1
ATOM 6667 C CA . TRP B 1 378 ? 19.656 -37.656 -13.273 1 86.69 378 TRP B CA 1
ATOM 6668 C C . TRP B 1 378 ? 19.281 -38.906 -12.508 1 86.69 378 TRP B C 1
ATOM 6670 O O . TRP B 1 378 ? 19.906 -39.25 -11.5 1 86.69 378 TRP B O 1
ATOM 6680 N N . ALA B 1 379 ? 18.234 -39.594 -12.969 1 84.81 379 ALA B N 1
ATOM 6681 C CA . ALA B 1 379 ? 17.812 -40.844 -12.328 1 84.81 379 ALA B CA 1
ATOM 6682 C C . ALA B 1 379 ? 18.922 -41.875 -12.406 1 84.81 379 ALA B C 1
ATOM 6684 O O . ALA B 1 379 ? 19.188 -42.594 -11.422 1 84.81 379 ALA B O 1
ATOM 6685 N N . LEU B 1 380 ? 19.562 -42 -13.516 1 84.31 380 LEU B N 1
ATOM 6686 C CA . LEU B 1 380 ? 20.688 -42.938 -13.688 1 84.31 380 LEU B CA 1
ATOM 6687 C C . LEU B 1 380 ? 21.844 -42.562 -12.773 1 84.31 380 LEU B C 1
ATOM 6689 O O . LEU B 1 380 ? 22.438 -43.406 -12.125 1 84.31 380 LEU B O 1
ATOM 6693 N N . ALA B 1 381 ? 22.078 -41.281 -12.711 1 83.75 381 ALA B N 1
ATOM 6694 C CA . ALA B 1 381 ? 23.156 -40.812 -11.836 1 83.75 381 ALA B CA 1
ATOM 6695 C C . ALA B 1 381 ? 22.859 -41.125 -10.375 1 83.75 381 ALA B C 1
ATOM 6697 O O . ALA B 1 381 ? 23.766 -41.5 -9.617 1 83.75 381 ALA B O 1
ATOM 6698 N N . ALA B 1 382 ? 21.656 -40.969 -10.047 1 83.75 382 ALA B N 1
ATOM 6699 C CA . ALA B 1 382 ? 21.234 -41.25 -8.672 1 83.75 382 ALA B CA 1
ATOM 6700 C C . ALA B 1 382 ? 21.438 -42.719 -8.32 1 83.75 382 ALA B C 1
ATOM 6702 O O . ALA B 1 382 ? 21.641 -43.062 -7.152 1 83.75 382 ALA B O 1
ATOM 6703 N N . GLN B 1 383 ? 21.375 -43.625 -9.359 1 81.81 383 GLN B N 1
ATOM 6704 C CA . GLN B 1 383 ? 21.562 -45.062 -9.164 1 81.81 383 GLN B CA 1
ATOM 6705 C C . GLN B 1 383 ? 23.031 -45.438 -9.336 1 81.81 383 GLN B C 1
ATOM 6707 O O . GLN B 1 383 ? 23.375 -46.625 -9.234 1 81.81 383 GLN B O 1
ATOM 6712 N N . GLY B 1 384 ? 23.828 -44.531 -9.562 1 75 384 GLY B N 1
ATOM 6713 C CA . GLY B 1 384 ? 25.25 -44.781 -9.695 1 75 384 GLY B CA 1
ATOM 6714 C C . GLY B 1 384 ? 25.641 -45.25 -11.086 1 75 384 GLY B C 1
ATOM 6715 O O . GLY B 1 384 ? 26.75 -45.75 -11.289 1 75 384 GLY B O 1
ATOM 6716 N N . GLU B 1 385 ? 24.734 -45.375 -12.008 1 68.62 385 GLU B N 1
ATOM 6717 C CA . GLU B 1 385 ? 24.984 -45.906 -13.344 1 68.62 385 GLU B CA 1
ATOM 6718 C C . GLU B 1 385 ? 25.562 -44.844 -14.273 1 68.62 385 GLU B C 1
ATOM 6720 O O . GLU B 1 385 ? 25.75 -45.094 -15.469 1 68.62 385 GLU B O 1
ATOM 6725 N N . CYS B 1 386 ? 25.641 -43.719 -13.797 1 56.66 386 CYS B N 1
ATOM 6726 C CA . CYS B 1 386 ? 26.156 -42.781 -14.773 1 56.66 386 CYS B CA 1
ATOM 6727 C C . CYS B 1 386 ? 27.578 -43.156 -15.195 1 56.66 386 CYS B C 1
ATOM 6729 O O . CYS B 1 386 ? 28.438 -43.375 -14.344 1 56.66 386 CYS B O 1
ATOM 6731 N N . GLY B 1 387 ? 27.875 -43.781 -16.219 1 47.69 387 GLY B N 1
ATOM 6732 C CA . GLY B 1 387 ? 29.25 -43.781 -16.719 1 47.69 387 GLY B CA 1
ATOM 6733 C C . GLY B 1 387 ? 30.047 -42.562 -16.25 1 47.69 387 GLY B C 1
ATOM 6734 O O . GLY B 1 387 ? 29.484 -41.594 -15.789 1 47.69 387 GLY B O 1
ATOM 6735 N N . VAL B 1 388 ? 31.562 -42.625 -16.188 1 39.84 388 VAL B N 1
ATOM 6736 C CA . VAL B 1 388 ? 32.688 -41.875 -15.695 1 39.84 388 VAL B CA 1
ATOM 6737 C C . VAL B 1 388 ? 32.375 -40.375 -15.75 1 39.84 388 VAL B C 1
ATOM 6739 O O . VAL B 1 388 ? 32.531 -39.656 -14.766 1 39.84 388 VAL B O 1
ATOM 6742 N N . ASP B 1 389 ? 32.594 -39.625 -16.891 1 43.41 389 ASP B N 1
ATOM 6743 C CA . ASP B 1 389 ? 33.125 -38.281 -17.172 1 43.41 389 ASP B CA 1
ATOM 6744 C C . ASP B 1 389 ? 32.031 -37.219 -17.031 1 43.41 389 ASP B C 1
ATOM 6746 O O . ASP B 1 389 ? 32.344 -36.031 -16.984 1 43.41 389 ASP B O 1
ATOM 6750 N N . ALA B 1 390 ? 30.781 -37.469 -17.266 1 46.59 390 ALA B N 1
ATOM 6751 C CA . ALA B 1 390 ? 29.984 -36.312 -17.703 1 46.59 390 ALA B CA 1
ATOM 6752 C C . ALA B 1 390 ? 29.406 -35.562 -16.516 1 46.59 390 ALA B C 1
ATOM 6754 O O . ALA B 1 390 ? 29.234 -34.344 -16.562 1 46.59 390 ALA B O 1
ATOM 6755 N N . CYS B 1 391 ? 28.656 -36.156 -15.578 1 48.88 391 CYS B N 1
ATOM 6756 C CA . CYS B 1 391 ? 27.969 -35.281 -14.633 1 48.88 391 CYS B CA 1
ATOM 6757 C C . CYS B 1 391 ? 28.844 -35.031 -13.406 1 48.88 391 CYS B C 1
ATOM 6759 O O . CYS B 1 391 ? 28.406 -34.375 -12.453 1 48.88 391 CYS B O 1
ATOM 6761 N N . ALA B 1 392 ? 29.875 -35.969 -13.125 1 47.88 392 ALA B N 1
ATOM 6762 C CA . ALA B 1 392 ? 30.484 -36 -11.797 1 47.88 392 ALA B CA 1
ATOM 6763 C C . ALA B 1 392 ? 31.344 -34.75 -11.586 1 47.88 392 ALA B C 1
ATOM 6765 O O . ALA B 1 392 ? 32.531 -34.75 -11.922 1 47.88 392 ALA B O 1
ATOM 6766 N N . SER B 1 393 ? 30.688 -33.656 -11.766 1 54.94 393 SER B N 1
ATOM 6767 C CA . SER B 1 393 ? 31.5 -32.656 -11.086 1 54.94 393 SER B CA 1
ATOM 6768 C C . SER B 1 393 ? 31.812 -33.094 -9.656 1 54.94 393 SER B C 1
ATOM 6770 O O . SER B 1 393 ? 31.172 -34 -9.109 1 54.94 393 SER B O 1
ATOM 6772 N N . ASP B 1 394 ? 32.938 -32.781 -9.188 1 55.06 394 ASP B N 1
ATOM 6773 C CA . ASP B 1 394 ? 33.344 -32.969 -7.797 1 55.06 394 ASP B CA 1
ATOM 6774 C C . ASP B 1 394 ? 32.125 -32.906 -6.859 1 55.06 394 ASP B C 1
ATOM 6776 O O . ASP B 1 394 ? 32.125 -33.562 -5.82 1 55.06 394 ASP B O 1
ATOM 6780 N N . ALA B 1 395 ? 31.094 -32.281 -7.219 1 56.12 395 ALA B N 1
ATOM 6781 C CA . ALA B 1 395 ? 29.922 -32.125 -6.363 1 56.12 395 ALA B CA 1
ATOM 6782 C C . ALA B 1 395 ? 29.156 -33.438 -6.23 1 56.12 395 ALA B C 1
ATOM 6784 O O . ALA B 1 395 ? 28.484 -33.656 -5.219 1 56.12 395 ALA B O 1
ATOM 6785 N N . LEU B 1 396 ? 29.312 -34.344 -7.27 1 60.16 396 LEU B N 1
ATOM 6786 C CA . LEU B 1 396 ? 28.516 -35.562 -7.332 1 60.16 396 LEU B CA 1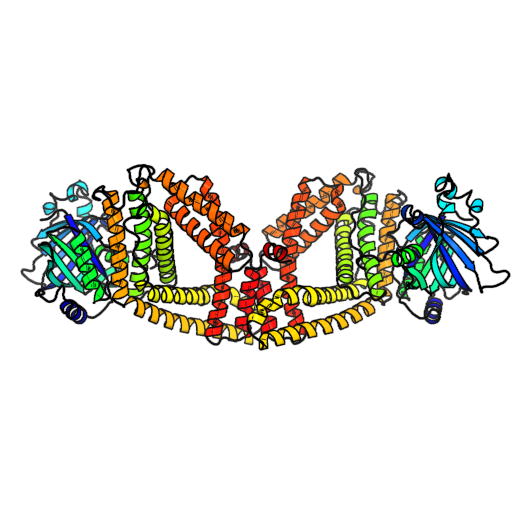
ATOM 6787 C C . LEU B 1 396 ? 29.281 -36.75 -6.719 1 60.16 396 LEU B C 1
ATOM 6789 O O . LEU B 1 396 ? 28.75 -37.875 -6.633 1 60.16 396 LEU B O 1
ATOM 6793 N N . ALA B 1 397 ? 30.5 -36.438 -6.367 1 58.34 397 ALA B N 1
ATOM 6794 C CA . ALA B 1 397 ? 31.391 -37.5 -5.902 1 58.34 397 ALA B CA 1
ATOM 6795 C C . ALA B 1 397 ? 30.891 -38.125 -4.59 1 58.34 397 ALA B C 1
ATOM 6797 O O . ALA B 1 397 ? 31.688 -38.562 -3.76 1 58.34 397 ALA B O 1
ATOM 6798 N N . GLY B 1 398 ? 29.547 -38.219 -4.434 1 64.56 398 GLY B N 1
ATOM 6799 C CA . GLY B 1 398 ? 29 -39.094 -3.391 1 64.56 398 GLY B CA 1
ATOM 6800 C C . GLY B 1 398 ? 28.812 -38.375 -2.066 1 64.56 398 GLY B C 1
ATOM 6801 O O . GLY B 1 398 ? 28.266 -38.938 -1.119 1 64.56 398 GLY B O 1
ATOM 6802 N N . ALA B 1 399 ? 29.281 -37.125 -1.964 1 70.62 399 ALA B N 1
ATOM 6803 C CA . ALA B 1 399 ? 29.094 -36.438 -0.699 1 70.62 399 ALA B CA 1
ATOM 6804 C C . ALA B 1 399 ? 27.641 -36 -0.516 1 70.62 399 ALA B C 1
ATOM 6806 O O . ALA B 1 399 ? 26.922 -35.812 -1.495 1 70.62 399 ALA B O 1
ATOM 6807 N N . PRO B 1 400 ? 27.266 -36.031 0.786 1 83.06 400 PRO B N 1
ATOM 6808 C CA . PRO B 1 400 ? 25.891 -35.594 1.069 1 83.06 400 PRO B CA 1
ATOM 6809 C C . PRO B 1 400 ? 25.562 -34.219 0.501 1 83.06 400 PRO B C 1
ATOM 6811 O O . PRO B 1 400 ? 26.422 -33.312 0.533 1 83.06 400 PRO B O 1
ATOM 6814 N N . ALA B 1 401 ? 24.375 -34.125 -0.064 1 89.06 401 ALA B N 1
ATOM 6815 C CA . ALA B 1 401 ? 23.922 -32.969 -0.818 1 89.06 401 ALA B CA 1
ATOM 6816 C C . ALA B 1 401 ? 23.719 -31.75 0.102 1 89.06 401 ALA B C 1
ATOM 6818 O O . ALA B 1 401 ? 23.688 -30.609 -0.354 1 89.06 401 ALA B O 1
ATOM 6819 N N . ARG B 1 402 ? 23.578 -31.969 1.423 1 87.94 402 ARG B N 1
ATOM 6820 C CA . ARG B 1 402 ? 23.156 -30.953 2.369 1 87.94 402 ARG B CA 1
ATOM 6821 C C . ARG B 1 402 ? 24.062 -29.734 2.314 1 87.94 402 ARG B C 1
ATOM 6823 O O . ARG B 1 402 ? 23.594 -28.594 2.246 1 87.94 402 ARG B O 1
ATOM 6830 N N . HIS B 1 403 ? 25.312 -29.938 2.32 1 87.38 403 HIS B N 1
ATOM 6831 C CA . HIS B 1 403 ? 26.266 -28.828 2.32 1 87.38 403 HIS B CA 1
ATOM 6832 C C . HIS B 1 403 ? 26.234 -28.078 0.986 1 87.38 403 HIS B C 1
ATOM 6834 O O . HIS B 1 403 ? 26.25 -26.859 0.956 1 87.38 403 HIS B O 1
ATOM 6840 N N . TRP B 1 404 ? 26.156 -28.875 0.002 1 87.88 404 TRP B N 1
ATOM 6841 C CA . TRP B 1 404 ? 26.109 -28.297 -1.336 1 87.88 404 TRP B CA 1
ATOM 6842 C C . TRP B 1 404 ? 24.859 -27.438 -1.52 1 87.88 404 TRP B C 1
ATOM 6844 O O . TRP B 1 404 ? 24.938 -26.312 -1.994 1 87.88 404 TRP B O 1
ATOM 6854 N N . VAL B 1 405 ? 23.734 -27.953 -1.124 1 88.81 405 VAL B N 1
ATOM 6855 C CA . VAL B 1 405 ? 22.438 -27.281 -1.235 1 88.81 405 VAL B CA 1
ATOM 6856 C C . VAL B 1 405 ? 22.453 -26 -0.401 1 88.81 405 VAL B C 1
ATOM 6858 O O . VAL B 1 405 ? 22.016 -24.953 -0.86 1 88.81 405 VAL B O 1
ATOM 6861 N N . ARG B 1 406 ? 22.969 -26.078 0.753 1 87.62 406 ARG B N 1
ATOM 6862 C CA . ARG B 1 406 ? 23.047 -24.922 1.638 1 87.62 406 ARG B CA 1
ATOM 6863 C C . ARG B 1 406 ? 23.875 -23.812 1.003 1 87.62 406 ARG B C 1
ATOM 6865 O O . ARG B 1 406 ? 23.469 -22.641 1.017 1 87.62 406 ARG B O 1
ATOM 6872 N N . LYS B 1 407 ? 24.922 -24.188 0.442 1 87.44 407 LYS B N 1
ATOM 6873 C CA . LYS B 1 407 ? 25.797 -23.203 -0.194 1 87.44 407 LYS B CA 1
ATOM 6874 C C . LYS B 1 407 ? 25.109 -22.531 -1.374 1 87.44 407 LYS B C 1
ATOM 6876 O O . LYS B 1 407 ? 25.219 -21.312 -1.558 1 87.44 407 LYS B O 1
ATOM 6881 N N . ARG B 1 408 ? 24.375 -23.297 -2.082 1 87.94 408 ARG B N 1
ATOM 6882 C CA . ARG B 1 408 ? 23.672 -22.766 -3.252 1 87.94 408 ARG B CA 1
ATOM 6883 C C . ARG B 1 408 ? 22.578 -21.797 -2.846 1 87.94 408 ARG B C 1
ATOM 6885 O O . ARG B 1 408 ? 22.438 -20.734 -3.447 1 87.94 408 ARG B O 1
ATOM 6892 N N . VAL B 1 409 ? 21.844 -22.094 -1.813 1 86.12 409 VAL B N 1
ATOM 6893 C CA . VAL B 1 409 ? 20.719 -21.281 -1.358 1 86.12 409 VAL B CA 1
ATOM 6894 C C . VAL B 1 409 ? 21.266 -20 -0.694 1 86.12 409 VAL B C 1
ATOM 6896 O O . VAL B 1 409 ? 20.703 -18.922 -0.888 1 86.12 409 VAL B O 1
ATOM 6899 N N . GLN B 1 410 ? 22.312 -20.141 -0.001 1 85.75 410 GLN B N 1
ATOM 6900 C CA . GLN B 1 410 ? 22.922 -18.969 0.635 1 85.75 410 GLN B CA 1
ATOM 6901 C C . GLN B 1 410 ? 23.422 -17.969 -0.405 1 85.75 410 GLN B C 1
ATOM 6903 O O . GLN B 1 410 ? 23.312 -16.766 -0.198 1 85.75 410 GLN B O 1
ATOM 6908 N N . ARG B 1 411 ? 23.922 -18.5 -1.442 1 86.88 411 ARG B N 1
ATOM 6909 C CA . ARG B 1 411 ? 24.344 -17.625 -2.527 1 86.88 411 ARG B CA 1
ATOM 6910 C C . ARG B 1 411 ? 23.172 -16.844 -3.109 1 86.88 411 ARG B C 1
ATOM 6912 O O . ARG B 1 411 ? 23.312 -15.664 -3.443 1 86.88 411 ARG B O 1
ATOM 6919 N N . LEU B 1 412 ? 22.062 -17.516 -3.223 1 85.12 412 LEU B N 1
ATOM 6920 C CA . LEU B 1 412 ? 20.859 -16.844 -3.725 1 85.12 412 LEU B CA 1
ATOM 6921 C C . LEU B 1 412 ? 20.391 -15.758 -2.764 1 85.12 412 LEU B C 1
ATOM 6923 O O . LEU B 1 412 ? 19.984 -14.68 -3.195 1 85.12 412 LEU B O 1
ATOM 6927 N N . VAL B 1 413 ? 20.5 -15.977 -1.5 1 81.25 413 VAL B N 1
ATOM 6928 C CA . VAL B 1 413 ? 20.125 -15.008 -0.476 1 81.25 413 VAL B CA 1
ATOM 6929 C C . VAL B 1 413 ? 21.016 -13.773 -0.587 1 81.25 413 VAL B C 1
ATOM 6931 O O . VAL B 1 413 ? 20.531 -12.641 -0.552 1 81.25 413 VAL B O 1
ATOM 6934 N N . ARG B 1 414 ? 22.25 -14.016 -0.758 1 84.25 414 ARG B N 1
ATOM 6935 C CA . ARG B 1 414 ? 23.203 -12.914 -0.877 1 84.25 414 ARG B CA 1
ATOM 6936 C C . ARG B 1 414 ? 22.938 -12.094 -2.135 1 84.25 414 ARG B C 1
ATOM 6938 O O . ARG B 1 414 ? 22.984 -10.867 -2.1 1 84.25 414 ARG B O 1
ATOM 6945 N N . ARG B 1 415 ? 22.656 -12.812 -3.189 1 84.25 415 ARG B N 1
ATOM 6946 C CA . ARG B 1 415 ? 22.375 -12.133 -4.449 1 84.25 415 ARG B CA 1
ATOM 6947 C C . ARG B 1 415 ? 21.094 -11.305 -4.355 1 84.25 415 ARG B C 1
ATOM 6949 O O . ARG B 1 415 ? 21.031 -10.195 -4.883 1 84.25 415 ARG B O 1
ATOM 6956 N N . LEU B 1 416 ? 20.094 -11.781 -3.719 1 80.81 416 LEU B N 1
ATOM 6957 C CA . LEU B 1 416 ? 18.844 -11.047 -3.523 1 80.81 416 LEU B CA 1
ATOM 6958 C C . LEU B 1 416 ? 19.062 -9.82 -2.654 1 80.81 416 LEU B C 1
ATOM 6960 O O . LEU B 1 416 ? 18.562 -8.734 -2.959 1 80.81 416 LEU B O 1
ATOM 6964 N N . GLY B 1 417 ? 19.844 -10.023 -1.596 1 76.06 417 GLY B N 1
ATOM 6965 C CA . GLY B 1 417 ? 20.188 -8.891 -0.746 1 76.06 417 GLY B CA 1
ATOM 6966 C C . GLY B 1 417 ? 20.875 -7.77 -1.496 1 76.06 417 GLY B C 1
ATOM 6967 O O . GLY B 1 417 ? 20.531 -6.598 -1.315 1 76.06 417 GLY B O 1
ATOM 6968 N N . ALA B 1 418 ? 21.703 -8.148 -2.35 1 80.31 418 ALA B N 1
ATOM 6969 C CA . ALA B 1 418 ? 22.438 -7.176 -3.154 1 80.31 418 ALA B CA 1
ATOM 6970 C C . ALA B 1 418 ? 21.516 -6.488 -4.156 1 80.31 418 ALA B C 1
ATOM 6972 O O . ALA B 1 418 ? 21.609 -5.273 -4.352 1 80.31 418 ALA B O 1
ATOM 6973 N N . ALA B 1 419 ? 20.641 -7.25 -4.699 1 78.88 419 ALA B N 1
ATOM 6974 C CA . ALA B 1 419 ? 19.719 -6.715 -5.688 1 78.88 419 ALA B CA 1
ATOM 6975 C C . ALA B 1 419 ? 18.719 -5.746 -5.043 1 78.88 419 ALA B C 1
ATOM 6977 O O . ALA B 1 419 ? 18.359 -4.727 -5.641 1 78.88 419 ALA B O 1
ATOM 6978 N N . LEU B 1 420 ? 18.312 -5.988 -3.852 1 71.56 420 LEU B N 1
ATOM 6979 C CA . LEU B 1 420 ? 17.344 -5.152 -3.148 1 71.56 420 LEU B CA 1
ATOM 6980 C C . LEU B 1 420 ? 17.969 -3.82 -2.748 1 71.56 420 LEU B C 1
ATOM 6982 O O . LEU B 1 420 ? 17.281 -2.793 -2.723 1 71.56 420 LEU B O 1
ATOM 6986 N N . LYS B 1 421 ? 19.203 -3.775 -2.461 1 71.19 421 LYS B N 1
ATOM 6987 C CA . LYS B 1 421 ? 19.922 -2.561 -2.072 1 71.19 421 LYS B CA 1
ATOM 6988 C C . LYS B 1 421 ? 20.031 -1.593 -3.246 1 71.19 421 LYS B C 1
ATOM 6990 O O . LYS B 1 421 ? 20.078 -0.376 -3.053 1 71.19 421 LYS B O 1
ATOM 6995 N N . THR B 1 422 ? 19.938 -2.199 -4.43 1 67.56 422 THR B N 1
ATOM 6996 C CA . THR B 1 422 ? 20.156 -1.387 -5.621 1 67.56 422 THR B CA 1
ATOM 6997 C C . THR B 1 422 ? 18.859 -1.205 -6.406 1 67.56 422 THR B C 1
ATOM 6999 O O . THR B 1 422 ? 18.859 -0.618 -7.488 1 67.56 422 THR B O 1
ATOM 7002 N N . ALA B 1 423 ? 17.812 -1.714 -5.848 1 64.88 423 ALA B N 1
ATOM 7003 C CA . ALA B 1 423 ? 16.562 -1.753 -6.609 1 64.88 423 ALA B CA 1
ATOM 7004 C C . ALA B 1 423 ? 15.922 -0.373 -6.668 1 64.88 423 ALA B C 1
ATOM 7006 O O . ALA B 1 423 ? 15.164 0.006 -5.77 1 64.88 423 ALA B O 1
ATOM 7007 N N . GLY B 1 424 ? 16.516 0.515 -7.383 1 60.5 424 GLY B N 1
ATOM 7008 C CA . GLY B 1 424 ? 15.977 1.865 -7.477 1 60.5 424 GLY B CA 1
ATOM 7009 C C . GLY B 1 424 ? 15.039 2.055 -8.656 1 60.5 424 GLY B C 1
ATOM 7010 O O . GLY B 1 424 ? 14.234 2.99 -8.672 1 60.5 424 GLY B O 1
ATOM 7011 N N . ASP B 1 425 ? 15.086 1.106 -9.688 1 63.72 425 ASP B N 1
ATOM 7012 C CA . ASP B 1 425 ? 14.258 1.242 -10.883 1 63.72 425 ASP B CA 1
ATOM 7013 C C . ASP B 1 425 ? 13.508 -0.051 -11.18 1 63.72 425 ASP B C 1
ATOM 7015 O O . ASP B 1 425 ? 13.602 -1.021 -10.43 1 63.72 425 ASP B O 1
ATOM 7019 N N . ASP B 1 426 ? 12.633 -0.085 -12.164 1 65.75 426 ASP B N 1
ATOM 7020 C CA . ASP B 1 426 ? 11.773 -1.206 -12.547 1 65.75 426 ASP B CA 1
ATOM 7021 C C . ASP B 1 426 ? 12.609 -2.436 -12.898 1 65.75 426 ASP B C 1
ATOM 7023 O O . ASP B 1 426 ? 12.227 -3.564 -12.578 1 65.75 426 ASP B O 1
ATOM 7027 N N . GLU B 1 427 ? 13.742 -2.176 -13.453 1 69.69 427 GLU B N 1
ATOM 7028 C CA . GLU B 1 427 ? 14.602 -3.287 -13.852 1 69.69 427 GLU B CA 1
ATOM 7029 C C . GLU B 1 427 ? 15.211 -3.971 -12.625 1 69.69 427 GLU B C 1
ATOM 7031 O O . GLU B 1 427 ? 15.266 -5.203 -12.562 1 69.69 427 GLU B O 1
ATOM 7036 N N . GLY B 1 428 ? 15.695 -3.057 -11.75 1 72 428 GLY B N 1
ATOM 7037 C CA . GLY B 1 428 ? 16.234 -3.6 -10.508 1 72 428 GLY B CA 1
ATOM 7038 C C . GLY B 1 428 ? 15.203 -4.363 -9.695 1 72 428 GLY B C 1
ATOM 7039 O O . GLY B 1 428 ? 15.5 -5.445 -9.18 1 72 428 GLY B O 1
ATOM 7040 N N . LEU B 1 429 ? 14.031 -3.869 -9.742 1 68.94 429 LEU B N 1
ATOM 7041 C CA . LEU B 1 429 ? 12.961 -4.539 -9.016 1 68.94 429 LEU B CA 1
ATOM 7042 C C . LEU B 1 429 ? 12.594 -5.859 -9.688 1 68.94 429 LEU B C 1
ATOM 7044 O O . LEU B 1 429 ? 12.312 -6.848 -9 1 68.94 429 LEU B O 1
ATOM 7048 N N . HIS B 1 430 ? 12.656 -5.809 -10.969 1 76.5 430 HIS B N 1
ATOM 7049 C CA . HIS B 1 430 ? 12.367 -7.02 -11.727 1 76.5 430 HIS B CA 1
ATOM 7050 C C . HIS B 1 430 ? 13.398 -8.109 -11.43 1 76.5 430 HIS B C 1
ATOM 7052 O O . HIS B 1 430 ? 13.031 -9.266 -11.203 1 76.5 430 HIS B O 1
ATOM 7058 N N . HIS B 1 431 ? 14.594 -7.691 -11.406 1 79.44 431 HIS B N 1
ATOM 7059 C CA . HIS B 1 431 ? 15.68 -8.625 -11.102 1 79.44 431 HIS B CA 1
ATOM 7060 C C . HIS B 1 431 ? 15.547 -9.172 -9.688 1 79.44 431 HIS B C 1
ATOM 7062 O O . HIS B 1 431 ? 15.703 -10.375 -9.469 1 79.44 431 HIS B O 1
ATOM 7068 N N . ALA B 1 432 ? 15.258 -8.305 -8.75 1 76.31 432 ALA B N 1
ATOM 7069 C CA . ALA B 1 432 ? 15.055 -8.734 -7.371 1 76.31 432 ALA B CA 1
ATOM 7070 C C . ALA B 1 432 ? 13.891 -9.711 -7.266 1 76.31 432 ALA B C 1
ATOM 7072 O O . ALA B 1 432 ? 13.953 -10.688 -6.516 1 76.31 432 ALA B O 1
ATOM 7073 N N . ARG B 1 433 ? 12.938 -9.523 -8.125 1 75.69 433 ARG B N 1
ATOM 7074 C CA . ARG B 1 433 ? 11.773 -10.398 -8.133 1 75.69 433 ARG B CA 1
ATOM 7075 C C . ARG B 1 433 ? 12.141 -11.797 -8.617 1 75.69 433 ARG B C 1
ATOM 7077 O O . ARG B 1 433 ? 11.688 -12.797 -8.047 1 75.69 433 ARG B O 1
ATOM 7084 N N . ILE B 1 434 ? 12.898 -11.797 -9.578 1 80.5 434 ILE B N 1
ATOM 7085 C CA . ILE B 1 434 ? 13.328 -13.078 -10.141 1 80.5 434 ILE B CA 1
ATOM 7086 C C . ILE B 1 434 ? 14.109 -13.859 -9.086 1 80.5 434 ILE B C 1
ATOM 7088 O O . ILE B 1 434 ? 13.867 -15.055 -8.883 1 80.5 434 ILE B O 1
ATOM 7092 N N . LEU B 1 435 ? 15 -13.148 -8.414 1 82.25 435 LEU B N 1
ATOM 7093 C CA . LEU B 1 435 ? 15.828 -13.789 -7.395 1 82.25 435 LEU B CA 1
ATOM 7094 C C . LEU B 1 435 ? 14.977 -14.25 -6.215 1 82.25 435 LEU B C 1
ATOM 7096 O O . LEU B 1 435 ? 15.203 -15.328 -5.664 1 82.25 435 LEU B O 1
ATOM 7100 N N . ALA B 1 436 ? 14.039 -13.477 -5.898 1 80.19 436 ALA B N 1
ATOM 7101 C CA . ALA B 1 436 ? 13.148 -13.836 -4.797 1 80.19 436 ALA B CA 1
ATOM 7102 C C . ALA B 1 436 ? 12.352 -15.094 -5.125 1 80.19 436 ALA B C 1
ATOM 7104 O O . ALA B 1 436 ? 12.18 -15.969 -4.273 1 80.19 436 ALA B O 1
ATOM 7105 N N . LYS B 1 437 ? 11.859 -15.195 -6.348 1 82.62 437 LYS B N 1
ATOM 7106 C CA . LYS B 1 437 ? 11.125 -16.375 -6.773 1 82.62 437 LYS B CA 1
ATOM 7107 C C . LYS B 1 437 ? 12.023 -17.625 -6.754 1 82.62 437 LYS B C 1
ATOM 7109 O O . LYS B 1 437 ? 11.609 -18.688 -6.289 1 82.62 437 LYS B O 1
ATOM 7114 N N . ARG B 1 438 ? 13.211 -17.422 -7.223 1 84.44 438 ARG B N 1
ATOM 7115 C CA . ARG B 1 438 ? 14.172 -18.516 -7.23 1 84.44 438 ARG B CA 1
ATOM 7116 C C . ARG B 1 438 ? 14.461 -19 -5.812 1 84.44 438 ARG B C 1
ATOM 7118 O O . ARG B 1 438 ? 14.555 -20.203 -5.562 1 84.44 438 ARG B O 1
ATOM 7125 N N . LEU B 1 439 ? 14.656 -18.016 -4.961 1 83.31 439 LEU B N 1
ATOM 7126 C CA . LEU B 1 439 ? 14.914 -18.359 -3.566 1 83.31 439 LEU B CA 1
ATOM 7127 C C . LEU B 1 439 ? 13.719 -19.094 -2.959 1 83.31 439 LEU B C 1
ATOM 7129 O O . LEU B 1 439 ? 13.891 -20.094 -2.258 1 83.31 439 LEU B O 1
ATOM 7133 N N . ARG B 1 440 ? 12.562 -18.609 -3.311 1 82.62 440 ARG B N 1
ATOM 7134 C CA . ARG B 1 440 ? 11.352 -19.234 -2.781 1 82.62 440 ARG B CA 1
ATOM 7135 C C . ARG B 1 440 ? 11.227 -20.672 -3.26 1 82.62 440 ARG B C 1
ATOM 7137 O O . ARG B 1 440 ? 11.039 -21.578 -2.453 1 82.62 440 ARG B O 1
ATOM 7144 N N . TYR B 1 441 ? 11.375 -20.875 -4.508 1 83.19 441 TYR B N 1
ATOM 7145 C CA . TYR B 1 441 ? 11.242 -22.219 -5.07 1 83.19 441 TYR B CA 1
ATOM 7146 C C . TYR B 1 441 ? 12.336 -23.141 -4.551 1 83.19 441 TYR B C 1
ATOM 7148 O O . TYR B 1 441 ? 12.07 -24.281 -4.176 1 83.19 441 TYR B O 1
ATOM 7156 N N . GLY B 1 442 ? 13.531 -22.609 -4.473 1 84.31 442 GLY B N 1
ATOM 7157 C CA . GLY B 1 442 ? 14.648 -23.406 -3.967 1 84.31 442 GLY B CA 1
ATOM 7158 C C . GLY B 1 442 ? 14.516 -23.75 -2.494 1 84.31 442 GLY B C 1
ATOM 7159 O O . GLY B 1 442 ? 14.656 -24.906 -2.107 1 84.31 442 GLY B O 1
ATOM 7160 N N . SER B 1 443 ? 14.172 -22.734 -1.775 1 83.69 443 SER B N 1
ATOM 7161 C CA . SER B 1 443 ? 14.094 -22.938 -0.333 1 83.69 443 SER B CA 1
ATOM 7162 C C . SER B 1 443 ? 12.906 -23.828 0.039 1 83.69 443 SER B C 1
ATOM 7164 O O . SER B 1 443 ? 12.977 -24.594 0.997 1 83.69 443 SER B O 1
ATOM 7166 N N . THR B 1 444 ? 11.867 -23.75 -0.736 1 83.19 444 THR B N 1
ATOM 7167 C CA . THR B 1 444 ? 10.688 -24.562 -0.455 1 83.19 444 THR B CA 1
ATOM 7168 C C . THR B 1 444 ? 10.945 -26.016 -0.841 1 83.19 444 THR B C 1
ATOM 7170 O O . THR B 1 444 ? 10.719 -26.922 -0.04 1 83.19 444 THR B O 1
ATOM 7173 N N . SER B 1 445 ? 11.469 -26.25 -1.99 1 87.62 445 SER B N 1
ATOM 7174 C CA . SER B 1 445 ? 11.68 -27.609 -2.5 1 87.62 445 SER B CA 1
ATOM 7175 C C . SER B 1 445 ? 12.797 -28.312 -1.742 1 87.62 445 SER B C 1
ATOM 7177 O O . SER B 1 445 ? 12.797 -29.547 -1.626 1 87.62 445 SER B O 1
ATOM 7179 N N . LEU B 1 446 ? 13.742 -27.562 -1.126 1 90 446 LEU B N 1
ATOM 7180 C CA . LEU B 1 446 ? 14.922 -28.141 -0.488 1 90 446 LEU B CA 1
ATOM 7181 C C . LEU B 1 446 ? 14.859 -27.969 1.025 1 90 446 LEU B C 1
ATOM 7183 O O . LEU B 1 446 ? 15.859 -28.172 1.719 1 90 446 LEU B O 1
ATOM 7187 N N . ALA B 1 447 ? 13.719 -27.625 1.51 1 86.94 447 ALA B N 1
ATOM 7188 C CA . ALA B 1 447 ? 13.516 -27.219 2.902 1 86.94 447 ALA B CA 1
ATOM 7189 C C . ALA B 1 447 ? 14.047 -28.297 3.855 1 86.94 447 ALA B C 1
ATOM 7191 O O . ALA B 1 447 ? 14.719 -27.969 4.84 1 86.94 447 ALA B O 1
ATOM 7192 N N . PRO B 1 448 ? 13.844 -29.594 3.508 1 86.31 448 PRO B N 1
ATOM 7193 C CA . PRO B 1 448 ? 14.289 -30.641 4.441 1 86.31 448 PRO B CA 1
ATOM 7194 C C . PRO B 1 448 ? 15.812 -30.688 4.578 1 86.31 448 PRO B C 1
ATOM 7196 O O . PRO B 1 448 ? 16.328 -31.266 5.539 1 86.31 448 PRO B O 1
ATOM 7199 N N . LEU B 1 449 ? 16.516 -30.125 3.676 1 90.06 449 LEU B N 1
ATOM 7200 C CA . LEU B 1 449 ? 17.969 -30.188 3.682 1 90.06 449 LEU B CA 1
ATOM 7201 C C . LEU B 1 449 ? 18.562 -28.891 4.203 1 90.06 449 LEU B C 1
ATOM 7203 O O . LEU B 1 449 ? 19.781 -28.766 4.328 1 90.06 449 LEU B O 1
ATOM 7207 N N . LEU B 1 450 ? 17.75 -27.922 4.492 1 88.56 450 LEU B N 1
ATOM 7208 C CA . LEU B 1 450 ? 18.234 -26.609 4.887 1 88.56 450 LEU B CA 1
ATOM 7209 C C . LEU B 1 450 ? 18.031 -26.375 6.383 1 88.56 450 LEU B C 1
ATOM 7211 O O . LEU B 1 450 ? 17.078 -26.891 6.969 1 88.56 450 LEU B O 1
ATOM 7215 N N . PRO B 1 451 ? 18.859 -25.578 6.961 1 85.75 451 PRO B N 1
ATOM 7216 C CA . PRO B 1 451 ? 18.641 -25.234 8.367 1 85.75 451 PRO B CA 1
ATOM 7217 C C . PRO B 1 451 ? 17.344 -24.453 8.578 1 85.75 451 PRO B C 1
ATOM 7219 O O . PRO B 1 451 ? 16.922 -23.703 7.695 1 85.75 451 PRO B O 1
ATOM 7222 N N . ARG B 1 452 ? 16.766 -24.438 9.688 1 80.94 452 ARG B N 1
ATOM 7223 C CA . ARG B 1 452 ? 15.484 -23.828 10.055 1 80.94 452 ARG B CA 1
ATOM 7224 C C . ARG B 1 452 ? 15.555 -22.312 9.938 1 80.94 452 ARG B C 1
ATOM 7226 O O . ARG B 1 452 ? 14.562 -21.672 9.562 1 80.94 452 ARG B O 1
ATOM 7233 N N . ARG B 1 453 ? 16.703 -21.812 10.234 1 77.44 453 ARG B N 1
ATOM 7234 C CA . ARG B 1 453 ? 16.875 -20.359 10.234 1 77.44 453 ARG B CA 1
ATOM 7235 C C . ARG B 1 453 ? 16.688 -19.781 8.836 1 77.44 453 ARG B C 1
ATOM 7237 O O . ARG B 1 453 ? 16.375 -18.594 8.68 1 77.44 453 ARG B O 1
ATOM 7244 N N . MET B 1 454 ? 16.938 -20.656 7.895 1 77.94 454 MET B N 1
ATOM 7245 C CA . MET B 1 454 ? 16.797 -20.172 6.52 1 77.94 454 MET B CA 1
ATOM 7246 C C . MET B 1 454 ? 15.336 -20.078 6.117 1 77.94 454 MET B C 1
ATOM 7248 O O . MET B 1 454 ? 15.016 -19.531 5.059 1 77.94 454 MET B O 1
ATOM 7252 N N . GLY B 1 455 ? 14.43 -20.5 7.02 1 76.06 455 GLY B N 1
ATOM 7253 C CA . GLY B 1 455 ? 12.992 -20.391 6.816 1 76.06 455 GLY B CA 1
ATOM 7254 C C . GLY B 1 455 ? 12.5 -18.953 6.855 1 76.06 455 GLY B C 1
ATOM 7255 O O . GLY B 1 455 ? 11.539 -18.609 6.164 1 76.06 455 GLY B O 1
ATOM 7256 N N . ARG B 1 456 ? 13.188 -18.062 7.594 1 72.44 456 ARG B N 1
ATOM 7257 C CA . ARG B 1 456 ? 12.805 -16.656 7.707 1 72.44 456 ARG B CA 1
ATOM 7258 C C . ARG B 1 456 ? 12.938 -15.953 6.363 1 72.44 456 ARG B C 1
ATOM 7260 O O . ARG B 1 456 ? 12.133 -15.07 6.039 1 72.44 456 ARG B O 1
ATOM 7267 N N . HIS B 1 457 ? 13.977 -16.391 5.645 1 70.94 457 HIS B N 1
ATOM 7268 C CA . HIS B 1 457 ? 14.188 -15.773 4.34 1 70.94 457 HIS B CA 1
ATOM 7269 C C . HIS B 1 457 ? 13.086 -16.156 3.359 1 70.94 457 HIS B C 1
ATOM 7271 O O . HIS B 1 457 ? 12.703 -15.352 2.51 1 70.94 457 HIS B O 1
ATOM 7277 N N . ARG B 1 458 ? 12.562 -17.328 3.592 1 74.19 458 ARG B N 1
ATOM 7278 C CA . ARG B 1 458 ? 11.453 -17.797 2.762 1 74.19 458 ARG B CA 1
ATOM 7279 C C . ARG B 1 458 ? 10.203 -16.953 3.002 1 74.19 458 ARG B C 1
ATOM 7281 O O . ARG B 1 458 ? 9.531 -16.547 2.051 1 74.19 458 ARG B O 1
ATOM 7288 N N . GLY B 1 459 ? 10.008 -16.688 4.16 1 73.25 459 GLY B N 1
ATOM 7289 C CA . GLY B 1 459 ? 8.836 -15.898 4.512 1 73.25 459 GLY B CA 1
ATOM 7290 C C . GLY B 1 459 ? 8.883 -14.477 3.975 1 73.25 459 GLY B C 1
ATOM 7291 O O . GLY B 1 459 ? 7.898 -13.984 3.424 1 73.25 459 GLY B O 1
ATOM 7292 N N . ALA B 1 460 ? 10.008 -13.922 4.066 1 68.62 460 ALA B N 1
ATOM 7293 C CA . ALA B 1 460 ? 10.188 -12.562 3.566 1 68.62 460 ALA B CA 1
ATOM 7294 C C . ALA B 1 460 ? 10.07 -12.516 2.045 1 68.62 460 ALA B C 1
ATOM 7296 O O . ALA B 1 460 ? 9.445 -11.609 1.491 1 68.62 460 ALA B O 1
ATOM 7297 N N . ALA B 1 461 ? 10.641 -13.531 1.449 1 72.75 461 ALA B N 1
ATOM 7298 C CA . ALA B 1 461 ? 10.586 -13.609 -0.008 1 72.75 461 ALA B CA 1
ATOM 7299 C C . ALA B 1 461 ? 9.156 -13.82 -0.492 1 72.75 461 ALA B C 1
ATOM 7301 O O . ALA B 1 461 ? 8.742 -13.242 -1.5 1 72.75 461 ALA B O 1
ATOM 7302 N N . GLU B 1 462 ? 8.43 -14.508 0.306 1 75.94 462 GLU B N 1
ATOM 7303 C CA . GLU B 1 462 ? 7.039 -14.789 -0.042 1 75.94 462 GLU B CA 1
ATOM 7304 C C . GLU B 1 462 ? 6.176 -13.539 0.067 1 75.94 462 GLU B C 1
ATOM 7306 O O . GLU B 1 462 ? 5.344 -13.273 -0.801 1 75.94 462 GLU B O 1
ATOM 7311 N N . GLN B 1 463 ? 6.434 -12.789 1.123 1 69.44 463 GLN B N 1
ATOM 7312 C CA . GLN B 1 463 ? 5.656 -11.57 1.332 1 69.44 463 GLN B CA 1
ATOM 7313 C C . GLN B 1 463 ? 5.953 -10.539 0.247 1 69.44 463 GLN B C 1
ATOM 7315 O O . GLN B 1 463 ? 5.035 -9.891 -0.264 1 69.44 463 GLN B O 1
ATOM 7320 N N . TRP B 1 464 ? 7.172 -10.398 -0.013 1 66.88 464 TRP B N 1
ATOM 7321 C CA . TRP B 1 464 ? 7.582 -9.469 -1.06 1 66.88 464 TRP B CA 1
ATOM 7322 C C . TRP B 1 464 ? 6.996 -9.875 -2.408 1 66.88 464 TRP B C 1
ATOM 7324 O O . TRP B 1 464 ? 6.492 -9.031 -3.152 1 66.88 464 TRP B O 1
ATOM 7334 N N . GLN B 1 465 ? 6.961 -11.133 -2.686 1 72.56 465 GLN B N 1
ATOM 7335 C CA . GLN B 1 465 ? 6.449 -11.656 -3.945 1 72.56 465 GLN B CA 1
ATOM 7336 C C . GLN B 1 465 ? 4.938 -11.469 -4.047 1 72.56 465 GLN B C 1
ATOM 7338 O O . GLN B 1 465 ? 4.418 -11.141 -5.121 1 72.56 465 GLN B O 1
ATOM 7343 N N . GLU B 1 466 ? 4.352 -11.641 -2.961 1 73.44 466 GLU B N 1
ATOM 7344 C CA . GLU B 1 466 ? 2.9 -11.484 -2.959 1 73.44 466 GLU B CA 1
ATOM 7345 C C . GLU B 1 466 ? 2.496 -10.039 -3.25 1 73.44 466 GLU B C 1
ATOM 7347 O O . GLU B 1 466 ? 1.575 -9.797 -4.031 1 73.44 466 GLU B O 1
ATOM 7352 N N . ARG B 1 467 ? 3.225 -9.133 -2.648 1 68.75 467 ARG B N 1
ATOM 7353 C CA . ARG B 1 467 ? 2.904 -7.723 -2.836 1 68.75 467 ARG B CA 1
ATOM 7354 C C . ARG B 1 467 ? 3.201 -7.281 -4.266 1 68.75 467 ARG B C 1
ATOM 7356 O O . ARG B 1 467 ? 2.383 -6.605 -4.895 1 68.75 467 ARG B O 1
ATOM 7363 N N . LEU B 1 468 ? 4.301 -7.672 -4.73 1 73.69 468 LEU B N 1
ATOM 7364 C CA . LEU B 1 468 ? 4.691 -7.281 -6.082 1 73.69 468 LEU B CA 1
ATOM 7365 C C . LEU B 1 468 ? 3.836 -8 -7.121 1 73.69 468 LEU B C 1
ATOM 7367 O O . LEU B 1 468 ? 3.516 -7.434 -8.172 1 73.69 468 LEU B O 1
ATOM 7371 N N . GLY B 1 469 ? 3.438 -9.188 -6.727 1 79.88 469 GLY B N 1
ATOM 7372 C CA . GLY B 1 469 ? 2.584 -9.953 -7.621 1 79.88 469 GLY B CA 1
ATOM 7373 C C . GLY B 1 469 ? 1.204 -9.344 -7.793 1 79.88 469 GLY B C 1
ATOM 7374 O O . GLY B 1 469 ? 0.689 -9.266 -8.906 1 79.88 469 GLY B O 1
ATOM 7375 N N . ALA B 1 470 ? 0.728 -8.898 -6.68 1 82.06 470 ALA B N 1
ATOM 7376 C CA . ALA B 1 470 ? -0.614 -8.328 -6.73 1 82.06 470 ALA B CA 1
ATOM 7377 C C . ALA B 1 470 ? -0.621 -7.016 -7.52 1 82.06 470 ALA B C 1
ATOM 7379 O O . ALA B 1 470 ? -1.541 -6.758 -8.297 1 82.06 470 ALA B O 1
ATOM 7380 N N . GLN B 1 471 ? 0.375 -6.191 -7.305 1 84.88 471 GLN B N 1
ATOM 7381 C CA . GLN B 1 471 ? 0.494 -4.945 -8.055 1 84.88 471 GLN B CA 1
ATOM 7382 C C . GLN B 1 471 ? 0.593 -5.211 -9.555 1 84.88 471 GLN B C 1
ATOM 7384 O O . GLN B 1 471 ? -0.071 -4.551 -10.352 1 84.88 471 GLN B O 1
ATOM 7389 N N . ARG B 1 472 ? 1.383 -6.129 -9.867 1 86 472 ARG B N 1
ATOM 7390 C CA . ARG B 1 472 ? 1.584 -6.457 -11.273 1 86 472 ARG B CA 1
ATOM 7391 C C . ARG B 1 472 ? 0.307 -7.012 -11.891 1 86 472 ARG B C 1
ATOM 7393 O O . ARG B 1 472 ? -0.015 -6.703 -13.047 1 86 472 ARG B O 1
ATOM 7400 N N . ASP B 1 473 ? -0.393 -7.824 -11.109 1 92.06 473 ASP B N 1
ATOM 7401 C CA . ASP B 1 473 ? -1.648 -8.383 -11.609 1 92.06 473 ASP B CA 1
ATOM 7402 C C . ASP B 1 473 ? -2.658 -7.273 -11.906 1 92.06 473 ASP B C 1
ATOM 7404 O O . ASP B 1 473 ? -3.371 -7.324 -12.906 1 92.06 473 ASP B O 1
ATOM 7408 N N . TRP B 1 474 ? -2.705 -6.305 -11.078 1 92.94 474 TRP B N 1
ATOM 7409 C CA . TRP B 1 474 ? -3.629 -5.195 -11.289 1 92.94 474 TRP B CA 1
ATOM 7410 C C . TRP B 1 474 ? -3.215 -4.363 -12.492 1 92.94 474 TRP B C 1
ATOM 7412 O O . TRP B 1 474 ? -4.062 -3.947 -13.289 1 92.94 474 TRP B O 1
ATOM 7422 N N . ALA B 1 475 ? -1.903 -4.129 -12.641 1 92.56 475 ALA B N 1
ATOM 7423 C CA . ALA B 1 475 ? -1.398 -3.4 -13.797 1 92.56 475 ALA B CA 1
ATOM 7424 C C . ALA B 1 475 ? -1.69 -4.156 -15.094 1 92.56 475 ALA B C 1
ATOM 7426 O O . ALA B 1 475 ? -2.078 -3.557 -16.094 1 92.56 475 ALA B O 1
ATOM 7427 N N . GLN B 1 476 ? -1.504 -5.434 -15.008 1 94.94 476 GLN B N 1
ATOM 7428 C CA . GLN B 1 476 ? -1.786 -6.258 -16.188 1 94.94 476 GLN B CA 1
ATOM 7429 C C . GLN B 1 476 ? -3.273 -6.234 -16.516 1 94.94 476 GLN B C 1
ATOM 7431 O O . GLN B 1 476 ? -3.646 -6.23 -17.703 1 94.94 476 GLN B O 1
ATOM 7436 N N . ALA B 1 477 ? -4.121 -6.289 -15.516 1 96.81 477 ALA B N 1
ATOM 7437 C CA . ALA B 1 477 ? -5.559 -6.203 -15.75 1 96.81 477 ALA B CA 1
ATOM 7438 C C . ALA B 1 477 ? -5.914 -4.926 -16.516 1 96.81 477 ALA B C 1
ATOM 7440 O O . ALA B 1 477 ? -6.734 -4.953 -17.438 1 96.81 477 ALA B O 1
ATOM 7441 N N . ALA B 1 478 ? -5.258 -3.838 -16.156 1 96.06 478 ALA B N 1
ATOM 7442 C CA . ALA B 1 478 ? -5.484 -2.57 -16.844 1 96.06 478 ALA B CA 1
ATOM 7443 C C . ALA B 1 478 ? -5.102 -2.668 -18.312 1 96.06 478 ALA B C 1
ATOM 7445 O O . ALA B 1 478 ? -5.855 -2.238 -19.188 1 96.06 478 ALA B O 1
ATOM 7446 N N . ALA B 1 479 ? -3.967 -3.246 -18.562 1 95.62 479 ALA B N 1
ATOM 7447 C CA . ALA B 1 479 ? -3.479 -3.391 -19.922 1 95.62 479 ALA B CA 1
ATOM 7448 C C . ALA B 1 479 ? -4.402 -4.289 -20.75 1 95.62 479 ALA B C 1
ATOM 7450 O O . ALA B 1 479 ? -4.676 -4.008 -21.906 1 95.62 479 ALA B O 1
ATOM 7451 N N . LEU B 1 480 ? -4.898 -5.344 -20.172 1 97.31 480 LEU B N 1
ATOM 7452 C CA . LEU B 1 480 ? -5.773 -6.293 -20.844 1 97.31 480 LEU B CA 1
ATOM 7453 C C . LEU B 1 480 ? -7.117 -5.652 -21.172 1 97.31 480 LEU B C 1
ATOM 7455 O O . LEU B 1 480 ? -7.629 -5.809 -22.281 1 97.31 480 LEU B O 1
ATOM 7459 N N . VAL B 1 481 ? -7.691 -4.91 -20.219 1 97.44 481 VAL B N 1
ATOM 7460 C CA . VAL B 1 481 ? -8.961 -4.227 -20.453 1 97.44 481 VAL B CA 1
ATOM 7461 C C . VAL B 1 481 ? -8.781 -3.189 -21.562 1 97.44 481 VAL B C 1
ATOM 7463 O O . VAL B 1 481 ? -9.633 -3.07 -22.438 1 97.44 481 VAL B O 1
ATOM 7466 N N . ALA B 1 482 ? -7.68 -2.461 -21.516 1 95.56 482 ALA B N 1
ATOM 7467 C CA . ALA B 1 482 ? -7.387 -1.487 -22.562 1 95.56 482 ALA B CA 1
ATOM 7468 C C . ALA B 1 482 ? -7.281 -2.164 -23.938 1 95.56 482 ALA B C 1
ATOM 7470 O O . ALA B 1 482 ? -7.84 -1.676 -24.922 1 95.56 482 ALA B O 1
ATOM 7471 N N . GLY B 1 483 ? -6.613 -3.287 -23.969 1 95.06 483 GLY B N 1
ATOM 7472 C CA . GLY B 1 483 ? -6.438 -4.031 -25.219 1 95.06 483 GLY B CA 1
ATOM 7473 C C . GLY B 1 483 ? -7.738 -4.562 -25.781 1 95.06 483 GLY B C 1
ATOM 7474 O O . GLY B 1 483 ? -7.867 -4.742 -27 1 95.06 483 GLY B O 1
ATOM 7475 N N . CYS B 1 484 ? -8.711 -4.77 -24.875 1 95.75 484 CYS B N 1
ATOM 7476 C CA . CYS B 1 484 ? -10.008 -5.277 -25.281 1 95.75 484 CYS B CA 1
ATOM 7477 C C . CYS B 1 484 ? -10.961 -4.133 -25.625 1 95.75 484 CYS B C 1
ATOM 7479 O O . CYS B 1 484 ? -12.156 -4.352 -25.828 1 95.75 484 CYS B O 1
ATOM 7481 N N . GLY B 1 485 ? -10.453 -2.883 -25.609 1 93.56 485 GLY B N 1
ATOM 7482 C CA . GLY B 1 485 ? -11.266 -1.727 -25.953 1 93.56 485 GLY B CA 1
ATOM 7483 C C . GLY B 1 485 ? -12.109 -1.229 -24.797 1 93.56 485 GLY B C 1
ATOM 7484 O O . GLY B 1 485 ? -13.172 -0.637 -25 1 93.56 485 GLY B O 1
ATOM 7485 N N . GLY B 1 486 ? -11.672 -1.496 -23.609 1 93.06 486 GLY B N 1
ATOM 7486 C CA . GLY B 1 486 ? -12.422 -1.088 -22.422 1 93.06 486 GLY B CA 1
ATOM 7487 C C . GLY B 1 486 ? -12.5 0.418 -22.266 1 93.06 486 GLY B C 1
ATOM 7488 O O . GLY B 1 486 ? -11.688 1.153 -22.828 1 93.06 486 GLY B O 1
ATOM 7489 N N . ASP B 1 487 ? -13.469 0.853 -21.5 1 94.75 487 ASP B N 1
ATOM 7490 C CA . ASP B 1 487 ? -13.695 2.262 -21.188 1 94.75 487 ASP B CA 1
ATOM 7491 C C . ASP B 1 487 ? -12.461 2.896 -20.578 1 94.75 487 ASP B C 1
ATOM 7493 O O . ASP B 1 487 ? -11.805 2.289 -19.719 1 94.75 487 ASP B O 1
ATOM 7497 N N . ALA B 1 488 ? -12.164 4.121 -21.016 1 92.88 488 ALA B N 1
ATOM 7498 C CA . ALA B 1 488 ? -10.938 4.809 -20.594 1 92.88 488 ALA B CA 1
ATOM 7499 C C . ALA B 1 488 ? -10.914 5.008 -19.078 1 92.88 488 ALA B C 1
ATOM 7501 O O . ALA B 1 488 ? -9.852 4.941 -18.453 1 92.88 488 ALA B O 1
ATOM 7502 N N . ALA B 1 489 ? -12.055 5.25 -18.516 1 94 489 ALA B N 1
ATOM 7503 C CA . ALA B 1 489 ? -12.117 5.488 -17.078 1 94 489 ALA B CA 1
ATOM 7504 C C . ALA B 1 489 ? -11.852 4.203 -16.297 1 94 489 ALA B C 1
ATOM 7506 O O . ALA B 1 489 ? -11.227 4.234 -15.227 1 94 489 ALA B O 1
ATOM 7507 N N . VAL B 1 490 ? -12.312 3.084 -16.828 1 95.88 490 VAL B N 1
ATOM 7508 C CA . VAL B 1 490 ? -12.055 1.795 -16.203 1 95.88 490 VAL B CA 1
ATOM 7509 C C . VAL B 1 490 ? -10.562 1.492 -16.234 1 95.88 490 VAL B C 1
ATOM 7511 O O . VAL B 1 490 ? -9.977 1.103 -15.219 1 95.88 490 VAL B O 1
ATOM 7514 N N . VAL B 1 491 ? -9.969 1.697 -17.391 1 95.75 491 VAL B N 1
ATOM 7515 C CA . VAL B 1 491 ? -8.539 1.458 -17.578 1 95.75 491 VAL B CA 1
ATOM 7516 C C . VAL B 1 491 ? -7.742 2.344 -16.609 1 95.75 491 VAL B C 1
ATOM 7518 O O . VAL B 1 491 ? -6.828 1.869 -15.938 1 95.75 491 VAL B O 1
ATOM 7521 N N . ALA B 1 492 ? -8.148 3.596 -16.547 1 94.62 492 ALA B N 1
ATOM 7522 C CA . ALA B 1 492 ? -7.449 4.547 -15.695 1 94.62 492 ALA B CA 1
ATOM 7523 C C . ALA B 1 492 ? -7.578 4.152 -14.227 1 94.62 492 ALA B C 1
ATOM 7525 O O . ALA B 1 492 ? -6.609 4.246 -13.461 1 94.62 492 ALA B O 1
ATOM 7526 N N . PHE B 1 493 ? -8.742 3.734 -13.82 1 95.5 493 PHE B N 1
ATOM 7527 C CA . PHE B 1 493 ? -8.992 3.303 -12.445 1 95.5 493 PHE B CA 1
ATOM 7528 C C . PHE B 1 493 ? -8.086 2.145 -12.07 1 95.5 493 PHE B C 1
ATOM 7530 O O . PHE B 1 493 ? -7.461 2.16 -11 1 95.5 493 PHE B O 1
ATOM 7537 N N . LEU B 1 494 ? -7.98 1.175 -12.922 1 95.88 494 LEU B N 1
ATOM 7538 C CA . LEU B 1 494 ? -7.152 0.001 -12.672 1 95.88 494 LEU B CA 1
ATOM 7539 C C . LEU B 1 494 ? -5.676 0.379 -12.609 1 95.88 494 LEU B C 1
ATOM 7541 O O . LEU B 1 494 ? -4.938 -0.117 -11.758 1 95.88 494 LEU B O 1
ATOM 7545 N N . ARG B 1 495 ? -5.246 1.224 -13.547 1 94.31 495 ARG B N 1
ATOM 7546 C CA . ARG B 1 495 ? -3.863 1.691 -13.531 1 94.31 495 ARG B CA 1
ATOM 7547 C C . ARG B 1 495 ? -3.539 2.404 -12.227 1 94.31 495 ARG B C 1
ATOM 7549 O O . ARG B 1 495 ? -2.471 2.193 -11.641 1 94.31 495 ARG B O 1
ATOM 7556 N N . GLY B 1 496 ? -4.453 3.297 -11.812 1 94.56 496 GLY B N 1
ATOM 7557 C CA . GLY B 1 496 ? -4.273 3.971 -10.539 1 94.56 496 GLY B CA 1
ATOM 7558 C C . GLY B 1 496 ? -4.199 3.014 -9.367 1 94.56 496 GLY B C 1
ATOM 7559 O O . GLY B 1 496 ? -3.33 3.146 -8.5 1 94.56 496 GLY B O 1
ATOM 7560 N N . ALA B 1 497 ? -5.125 2.096 -9.312 1 93.94 497 ALA B N 1
ATOM 7561 C CA . ALA B 1 497 ? -5.152 1.108 -8.242 1 93.94 497 ALA B CA 1
ATOM 7562 C C . ALA B 1 497 ? -3.832 0.343 -8.164 1 93.94 497 ALA B C 1
ATOM 7564 O O . ALA B 1 497 ? -3.303 0.112 -7.074 1 93.94 497 ALA B O 1
ATOM 7565 N N . ALA B 1 498 ? -3.338 -0.044 -9.336 1 92.31 498 ALA B N 1
ATOM 7566 C CA . ALA B 1 498 ? -2.064 -0.756 -9.391 1 92.31 498 ALA B CA 1
ATOM 7567 C C . ALA B 1 498 ? -0.932 0.1 -8.836 1 92.31 498 ALA B C 1
ATOM 7569 O O . ALA B 1 498 ? -0.102 -0.384 -8.062 1 92.31 498 ALA B O 1
ATOM 7570 N N . LEU B 1 499 ? -0.928 1.322 -9.242 1 88.88 499 LEU B N 1
ATOM 7571 C CA . LEU B 1 499 ? 0.091 2.248 -8.758 1 88.88 499 LEU B CA 1
ATOM 7572 C C . LEU B 1 499 ? 0.021 2.391 -7.242 1 88.88 499 LEU B C 1
ATOM 7574 O O . LEU B 1 499 ? 1.042 2.297 -6.559 1 88.88 499 LEU B O 1
ATOM 7578 N N . GLY B 1 500 ? -1.179 2.672 -6.727 1 88.81 500 GLY B N 1
ATOM 7579 C CA . GLY B 1 500 ? -1.357 2.822 -5.293 1 88.81 500 GLY B CA 1
ATOM 7580 C C . GLY B 1 500 ? -0.907 1.605 -4.504 1 88.81 500 GLY B C 1
ATOM 7581 O O . GLY B 1 500 ? -0.286 1.738 -3.449 1 88.81 500 GLY B O 1
ATOM 7582 N N . ARG B 1 501 ? -1.222 0.474 -5.031 1 84 501 ARG B N 1
ATOM 7583 C CA . ARG B 1 501 ? -0.882 -0.781 -4.371 1 84 501 ARG B CA 1
ATOM 7584 C C . ARG B 1 501 ? 0.629 -0.954 -4.266 1 84 501 ARG B C 1
ATOM 7586 O O . ARG B 1 501 ? 1.125 -1.563 -3.314 1 84 501 ARG B O 1
ATOM 7593 N N . GLY B 1 502 ? 1.253 -0.483 -5.219 1 78.5 502 GLY B N 1
ATOM 7594 C CA . GLY B 1 502 ? 2.699 -0.64 -5.242 1 78.5 502 GLY B CA 1
ATOM 7595 C C . GLY B 1 502 ? 3.438 0.55 -4.656 1 78.5 502 GLY B C 1
ATOM 7596 O O . GLY B 1 502 ? 4.668 0.579 -4.648 1 78.5 502 GLY B O 1
ATOM 7597 N N . TRP B 1 503 ? 2.584 1.485 -4.195 1 72.12 503 TRP B N 1
ATOM 7598 C CA . TRP B 1 503 ? 3.223 2.725 -3.77 1 72.12 503 TRP B CA 1
ATOM 7599 C C . TRP B 1 503 ? 3.939 2.539 -2.436 1 72.12 503 TRP B C 1
ATOM 7601 O O . TRP B 1 503 ? 3.336 2.096 -1.456 1 72.12 503 TRP B O 1
ATOM 7611 N N . ASP B 1 504 ? 5.238 2.346 -2.336 1 60.22 504 ASP B N 1
ATOM 7612 C CA . ASP B 1 504 ? 6.047 2.277 -1.123 1 60.22 504 ASP B CA 1
ATOM 7613 C C . ASP B 1 504 ? 6.648 3.641 -0.787 1 60.22 504 ASP B C 1
ATOM 7615 O O . ASP B 1 504 ? 7.426 4.191 -1.57 1 60.22 504 ASP B O 1
ATOM 7619 N N . PRO B 1 505 ? 6.051 4.203 0.324 1 49.84 505 PRO B N 1
ATOM 7620 C CA . PRO B 1 505 ? 6.672 5.473 0.71 1 49.84 505 PRO B CA 1
ATOM 7621 C C . PRO B 1 505 ? 8.195 5.387 0.77 1 49.84 505 PRO B C 1
ATOM 7623 O O . PRO B 1 505 ? 8.883 6.398 0.58 1 49.84 505 PRO B O 1
ATOM 7626 N N . LEU B 1 506 ? 8.68 4.297 1.225 1 44.28 506 LEU B N 1
ATOM 7627 C CA . LEU B 1 506 ? 10.133 4.227 1.355 1 44.28 506 LEU B CA 1
ATOM 7628 C C . LEU B 1 506 ? 10.812 4.453 0.009 1 44.28 506 LEU B C 1
ATOM 7630 O O . LEU B 1 506 ? 11.945 4.93 -0.046 1 44.28 506 LEU B O 1
ATOM 7634 N N . ARG B 1 507 ? 10.227 3.938 -0.959 1 45.41 507 ARG B N 1
ATOM 7635 C CA . ARG B 1 507 ? 10.82 4.215 -2.264 1 45.41 507 ARG B CA 1
ATOM 7636 C C . ARG B 1 507 ? 10.742 5.703 -2.594 1 45.41 507 ARG B C 1
ATOM 7638 O O . ARG B 1 507 ? 11.617 6.242 -3.275 1 45.41 507 ARG B O 1
ATOM 7645 N N . ASP B 1 508 ? 9.625 6.344 -2.42 1 39.44 508 ASP B N 1
ATOM 7646 C CA . ASP B 1 508 ? 9.492 7.758 -2.758 1 39.44 508 ASP B CA 1
ATOM 7647 C C . ASP B 1 508 ? 10.5 8.602 -1.987 1 39.44 508 ASP B C 1
ATOM 7649 O O . ASP B 1 508 ? 10.969 9.633 -2.482 1 39.44 508 ASP B O 1
ATOM 7653 N N . ALA B 1 509 ? 10.781 8.43 -0.74 1 36.06 509 ALA B N 1
ATOM 7654 C CA . ALA B 1 509 ? 11.883 9.148 -0.11 1 36.06 509 ALA B CA 1
ATOM 7655 C C . ALA B 1 509 ? 13.18 8.961 -0.898 1 36.06 509 ALA B C 1
ATOM 7657 O O . ALA B 1 509 ? 13.992 9.883 -0.992 1 36.06 509 ALA B O 1
ATOM 7658 N N . ALA B 1 510 ? 13.406 7.824 -1.362 1 32.84 510 ALA B N 1
ATOM 7659 C CA . ALA B 1 510 ? 14.648 7.707 -2.121 1 32.84 510 ALA B CA 1
ATOM 7660 C C . ALA B 1 510 ? 14.562 8.469 -3.441 1 32.84 510 ALA B C 1
ATOM 7662 O O . ALA B 1 510 ? 15.578 8.703 -4.098 1 32.84 510 ALA B O 1
ATOM 7663 N N . ARG B 1 511 ? 13.547 8.633 -3.979 1 32.31 511 ARG B N 1
ATOM 7664 C CA . ARG B 1 511 ? 13.492 9.43 -5.199 1 32.31 511 ARG B CA 1
ATOM 7665 C C . ARG B 1 511 ? 13.531 10.922 -4.879 1 32.31 511 ARG B C 1
ATOM 7667 O O . ARG B 1 511 ? 13.727 11.75 -5.773 1 32.31 511 ARG B O 1
ATOM 7674 N N . ARG B 1 512 ? 12.945 11.367 -3.785 1 29.72 512 ARG B N 1
ATOM 7675 C CA . ARG B 1 512 ? 13.234 12.758 -3.447 1 29.72 512 ARG B CA 1
ATOM 7676 C C . ARG B 1 512 ? 14.664 12.906 -2.924 1 29.72 512 ARG B C 1
ATOM 7678 O O . ARG B 1 512 ? 15.148 12.055 -2.174 1 29.72 512 ARG B O 1
#